Protein 7EGK (pdb70)

Secondary structure (DSSP, 8-state):
--HHHHHHHHHHHHTSTTTHHHHHHHHHHHTT------HHHHHHHHHHHHHHHHHHHHHTTTTS-SSTTSHHHHHHHHHHHHHHHHHHHTGGGSTT--HHHHHHHHHHHHS--HHHHHHHHHHHHHTT----GGGGGGHHHHHHHHHHHHHHHHHHHHHHHH----SHHHHHHHHTSHHHHHHHHHHHHHHHS--HHHIIIIITTTHHHHHHHHHHHHHHHHHHTSGGGGGT-SHHHHHHHHHHHHHHHHHHHHHHHHHTTS---HHHHHHHHHHHH---SSSHHHHHHHH-TTS-HHHHHHHIIIIIHHHIIIIIHHHHHHHHHHTT--/-EEEEEEEEEEEGGGHHHHHHHHHHTT---EEEEEEEEE-S------SS-GGG-S--EEEEEEEESSHHHHHHHHHHHHHHTTTTS-EEEEEEEEEEEEEHHHH-SS--/--HHHHHHHHHHHHTSTTTHHHHHHHHHHHTT------HHHHHHHHHHHHHHHHHHHHHTTTTS-SSTTSHHHHHHHHHHHHHHHHHHHTGGGSTT--HHHHHHHHHHHHS--HHHHHHHHHHHHHTT----GGGGGGHHHHHHHHHHHHHHHHHHHHHHHH----SHHHHHHHHTSHHHHHHHHHHHHHHHS--HHHIIIIITTTHHHHHHHHHHHHHHHHHHTSGGGGGT-SHHHHHHHHHHHHHHHHHHHHHHHHHTTS---HHHHHHHHHHHH---SSSSHHHHHHH-TTS-HHHHHHHIIIIIHHHIIIIIHHHHHHHHHHTT--/-EEEEEEEEEEEGGGHHHHHHHHHHTT---EEEEEEEEE-S------SS-GGG-S--EEEEEEEESSHHHHHHHHHHHHHHTTTTS-EEEEEEEEEEEEEHHHH-SS--/--HHHHHHHHHHHHTSTTTHHHHHHHHHHHTT------HHHHHHHHHHHHHHHHHHHHHTTTTS-SSTTSHHHHHHHHHHHHHHHHHHHTGGGSTT--HHHHHHHHHHHHS--HHHHHHHHHHHHHTT----GGGGGGHHHHHHHHHHHHHHHHHHHHHHHH----SHHHHHHHHTSHHHHHHHHHHHHHHHS--HHHIIIIITTTHHHHHHHHHHHHHHHHHHTSGGGGGT-SHHHHHHHHHHHHHHHHHHHHHHHHHTTS---HHHHHHHHHHHH---SSSHHHHHHHH-TTS-HHHHHHHIIIIIHHHIIIIIHHHHHHHHHHTT--/-EEEEEEEEEEEGGGHHHHHHHHHHTT---EEEEEEEEE-S------SS-GGG-S--EEEEEEEESSHHHHHHHHHHHHHHTTTTS-EEEEEEEEEEEEEHHHH-SS--

Solvent-accessible surface area: 47281 Å² total; per-residue (Å²): 107,72,119,78,37,39,126,87,37,68,78,40,16,59,65,25,16,18,4,6,0,1,66,9,0,42,74,18,19,48,124,37,25,81,5,52,6,19,74,15,11,4,41,21,0,37,3,9,4,5,0,13,4,0,0,27,0,0,30,23,20,95,121,31,105,115,75,68,28,109,52,0,28,47,27,0,45,88,1,0,64,70,2,1,74,41,0,43,121,74,2,12,126,58,108,110,12,120,23,6,6,0,0,0,0,0,0,0,1,0,0,1,4,17,12,0,1,0,0,0,8,2,20,0,57,78,41,179,32,92,57,37,40,9,0,3,7,1,4,16,86,0,4,16,28,0,2,19,16,0,3,32,25,0,25,95,47,46,58,99,186,174,236,222,32,151,82,150,58,20,47,67,89,10,67,32,9,57,10,6,6,0,0,65,6,0,28,41,10,0,52,142,9,119,2,60,62,5,32,117,43,8,1,60,72,25,4,97,3,23,0,1,4,8,0,0,2,6,1,10,5,3,106,41,11,45,35,29,17,186,135,32,21,109,69,5,50,74,20,0,75,97,6,0,45,71,1,0,88,57,0,14,38,34,0,24,91,0,52,160,69,51,56,4,30,33,1,0,0,0,0,0,0,1,1,0,1,0,0,4,12,38,33,0,2,27,25,0,5,49,18,0,44,43,4,50,16,5,0,0,3,0,0,0,2,8,26,0,4,21,27,0,0,7,35,0,0,0,20,0,2,2,19,10,75,68,73,58,90,118,80,68,96,6,21,7,0,0,0,12,3,2,34,42,0,73,161,67,0,20,107,0,0,79,122,25,44,17,91,19,30,16,18,6,45,0,3,32,104,34,80,82,74,17,31,13,30,38,47,7,42,37,11,20,127,36,12,13,1,3,0,6,0,17,3,72,73,81,126,56,0,53,81,0,0,68,86,0,11,112,100,18,8,107,42,6,13,22,41,0,6,5,12,82,3,64,0,14,65,12,92,57,10,18,20,142,170,42,56,107,76,118,77,39,40,125,89,36,68,78,40,16,58,67,25,16,18,3,6,1,2,64,9,0,42,76,18,19,47,123,37,26,78,5,52,6,19,73,15,12,4,41,19,1,32,3,9,4,4,0,14,4,0,0,26,0,0,29,23,22,94,121,30,104,115,77,68,27,110,52,0,29,48,28,0,46,87,1,0,64,69,1,1,74,41,0,44,120,74,2,12,127,59,108,111,11,120,23,6,6,0,0,0,0,0,0,0,1,0,0,1,2,17,7,0,1,0,1,1,8,2,20,0,58,79,41,181,31,92,56,36,38,8,0,3,7,2,4,16,85,0,7,16,27,0,3,19,16,0,3,32,25,0,26,95,47,45,58,101,186,172,236,219,32,151,83,149,60,19,47,68,89,11,67,34,10,59,14,6,6,0,0,64,5,0,27,42,12,0,53,140,9,120,2,58,60,4,32,116,44,8,1,59,72,25,5,96,2,24,0,1,3,4,0,0,3,6,1,9,11,2,106,40,11,46,37,30,17,184,134,31,23,109,69,4,50,72,18,0,77,98,6,0,46,70,2,0,86,57,0,14,38,34,0,25,90,0,51,162,69,52,56,3,29,33,1,0,0,0,0,0,0,0,1,0,1,0,0,3,14,33,44,0,1,28,24,0,4,49,17,0,43,44,4,51,15,5,0,0,3,0,0,0,4,9,25,0,3,22,27,0,1,7,35,0,1,0,22,0,3,2,19,10,77,68,71,59,90,119,80,68,96,6,21,7,0,0,0,12,2,3,34,42,0,74,160,66,0,19,107,0,0,81,121,24,45,16,90,20,29,16,17,6,44,0,3,33,104,36,80,83,74,18,32,13,30,34,47,9,42,36,11,18,128,38,12,12,1,4,0,6,0,18,3,74,74,81,126,58,0,52,81,0,0,68,86,0,10,113,100,18,8,105,41,6,12,24,41,0,6,5,12,83,3,63,0,13,67,12,93,57,10,18,21,145,170,44,56,107,75,116,76,39,39,125,87,36,68,80,40,15,57,67,24,18,17,4,6,1,2,65,10,0,43,75,18,18,48,124,37,26,82,5,51,6,18,72,14,11,4,41,20,0,45,2,9,4,5,0,13,4,0,0,28,0,0,29,24,21,97,121,31,105,115,76,66,29,109,51,0,29,49,28,0,47,86,1,0,64,71,2,1,73,42,0,44,119,74,3,11,128,58,111,111,12,119,24,6,6,0,0,0,0,0,0,0,1,0,0,2,4,16,12,0,2,0,0,1,8,2,20,0,57,77,41,179,32,93,55,36,38,8,0,2,8,1,4,15,86,0,8,15,27,0,4,19,16,0,2,33,26,0,26,97,46,46,58,100,185,174,236,223,32,151,83,148,58,19,47,69,89,11,66,32,9,56,14,6,7,0,1,64,5,0,28,42,12,0,53,139,9,117,2,58,62,5,32,117,44,8,1,60,71,24,4,98,3,23,1,2,4,8,0,0,4,6,1,10,6,3,106,40,11,46,36,30,16,183,131,31,22,108,72,5,50,73,18,0,75,98,6,0,44,71,2,0,87,58,0,15,37,33,0,24,92,1,51,161,69,51,55,4,30,34,1,0,0,0,0,0,0,1,1,0,0,0,0,4,12,45,41,0,1,27,25,0,5,48,17,0,43,42,4,52,15,5,0,0,2,0,0,0,4,8,26,0,3,21,26,0,0,7,35,0,0,0,20,0,3,2,19,10,77,68,72,58,92,117,79,67,95,6,22,7,0,0,0,11,3,3,35,41,0,72,159,68,0,19,108,0,0,80,119,24,44,16,90,20,29,16,18,6,44,0,3,34,104,37,81,84,74,18,33,12,30,33,47,10,42,37,10,19,129,38,13,12,2,4,0,6,0,18,3,72,74,78,125,56,0,52,82,0,0,68,87,0,11,113,99,18,7,105,42,6,12,24,41,0,6,5,12,80,3,62,0,14,69,12,97,57,9,18,20,144,168,42,56

Sequence (1317 aa):
DFLSNFLTDFVGQLQSPTLAFLIGGMVIAALGTQLVIPEAISTIIVFMLLTKIGLTGGMAIRNSNLTEMLLPVAFSVILGILIVFIARFTLAKLPNVRTVDALATGGLFGAVSGSTMAAALTTLEESKISYEAWAGALYPFMDIPALVTAIVVANIYLNKRKRRVKIWPIIEESLQGPALSAMLLGLALGIFTKPESVYEGFYDPLFRGLLSILMLIMGMEAWSRIGELRKVAQWYVVYSLIAPIVHGFIAFGLGMIAHYATGFSLGGVVVLAVIAASSSDISGPPTLRAGIPSANPSAYIGSSTAIGTPIAIGVCIPLFIGLAQTLGAGAKPANKLVIVTEKILLKKIAKIIDESGAKGYTVMNTGGKGSRNVRSSGQPNTSDIEANIKFEILTETREMAEEIADRVAVKYFNDYAGIIYICSAEVLYGHTFCGPEGCDFLSNFLTDFVGQLQSPTLAFLIGGMVIAALGTQLVIPEAISTIIVFMLLTKIGLTGGMAIRNSNLTEMLLPVAFSVILGILIVFIARFTLAKLPNVRTVDALATGGLFGAVSGSTMAAALTTLEESKISYEAWAGALYPFMDIPALVTAIVVANIYLNKRKRRVKIWPIIEESLQGPALSAMLLGLALGIFTKPESVYEGFYDPLFRGLLSILMLIMGMEAWSRIGELRKVAQWYVVYSLIAPIVHGFIAFGLGMIAHYATGFSLGGVVVLAVIAASSSDISGPPTLRAGIPSANPSAYIGSSTAIGTPIAIGVCIPLFIGLAQTLGAGAKPANKLVIVTEKILLKKIAKIIDESGAKGYTVMNTGGKGSRNVRSSGQPNTSDIEANIKFEILTETREMAEEIADRVAVKYFNDYAGIIYICSAEVLYGHTFCGPEGCDFLSNFLTDFVGQLQSPTLAFLIGGMVIAALGTQLVIPEAISTIIVFMLLTKIGLTGGMAIRNSNLTEMLLPVAFSVILGILIVFIARFTLAKLPNVRTVDALATGGLFGAVSGSTMAAALTTLEESKISYEAWAGALYPFMDIPALVTAIVVANIYLNKRKRRVKIWPIIEESLQGPALSAMLLGLALGIFTKPESVYEGFYDPLFRGLLSILMLIMGMEAWSRIGELRKVAQWYVVYSLIAPIVHGFIAFGLGMIAHYATGFSLGGVVVLAVIAASSSDISGPPTLRAGIPSANPSAYIGSSTAIGTPIAIGVCIPLFIGLAQTLGAGAKPANKLVIVTEKILLKKIAKIIDESGAKGYTVMNTGGKGSRNVRSSGQPNTSDIEANIKFEILTETREMAEEIADRVAVKYFNDYAGIIYICSAEVLYGHTFCGPEGC

Radius of gyration: 31.7 Å; Cα contacts (8 Å, |Δi|>4): 2546; chains: 6; bounding box: 81×83×74 Å

Organism: Synechocystis sp. (strain ATCC 27184 / PCC 6803 / Kazusa) (NCBI:txid1111708)

Foldseek 3Di:
DAVVLQPCLQVVPCVDFLLVLLQVLQVVLVVPDPDDDDPVLVLVLLLLQLLLLLLLQQLLVLVDDVPLCPLLLVLLLVLLQVQLVVLQPPVCVDDQAPNLQSSLQSLQLQAFAPLLLLSLVVVCVVVVHDARSNLSVSRCSRRQSNLLNSLVVSVVVVVVVVVDDDRVVLVVLLCPDSNNVSSVVSNVCNNPHDCVVCSVVPSVVCNVVSSSVVSSVLNSQQNVLQVLVVPGDCVLVVCLQCVLVVQLVVLLVSQVVSCVPSVRGLSSSLSSSLRSQAGYLPSSVVSCCVSSVVHDSSRNNSSRRNRSHSNSSSRVSSNSVSVVVVVPPD/DQKKKKKKKKWFPQCPVVLVVLCVVLPFPDKDKDQAADDDDPRDHDDPDDPVPPRRGMMIIITIGRDPVSSVVSVVVCCVPPVVPTDIDMDMDMDGDQDDDVHQHPVHD/DAVVLQPCLQVVPCVDFLLVLLQVLQVVLVVPDPDDDDPVLVLVLLLLQLLLLLLLQQLLVLVDDVPLCPLLLVLLLVLLQVQLVVLQPPVCVDDQAPNLQSSLQSLQLQAFAPLLLLSLVVVCVVVVHDARSNLSVSRCSRRQSNLLNSLVVSVVVVVVVVVDDDRVVLVVLLCPDSNNVSSVVSNVCNNPHDCVVCSVVPSVVCNVVSSSVVSSVLNSQQNVLQVLVVPGDCVLVVCLQCVLVVQLVVLLVSQVVSCVPSVRGLSSSLSSSLRSQAGYQPSRVVSCCVSSVVHDSSRNNSSRRNRSHSNSSSRVSSNSVSVVVVVPPD/DQKKKKKKKKWFPQCPVVLVVLCVVLPFPDKDKDQAADDDDPRDHDNPDDPVPPRRGMMIIITIGRDPVSSVVSVVVCCVPPVVPTDIDMDMDMDGDQDDDVHQHPVHD/DAVVLQPCLQVVPCVDFLLVLLQVLQVVLVVPDPDDDDPVLVLVLLLLQLLLLLLLQQLLVLVDDVPLCPLLLVLLLVLLQVQLVVLQPPVCVDDQAPNLQSSLQSLQLQAFAPLLLLSLVVVCVVVVHDARSNLSVSRCSRRQSNLLNSLVVSVVVVVVVVVDDDRVVLVVLLCPDSNNVSSVVSNVCNNPHDCVVCSVVPSVVCNVVSSSVVSSVLNSQQNVLQVLVVPGDCVLVVCLQCVLVVQLVVLLVSQVVSCVPSVRGLSSSLSSSLRSQAGHQPSSVVSCCVSSVVHDSSRNNSSRRNRSHSNSSSRVSSNSVSVVVVVPPD/DQKKKKKKKKWFPQCPVVLVVLCVVLPFPDKDKDQAADDDDPRDHDDPDDPVPPRRGMMIIITIGRDPVSSVVSVVVCCVPPVVPTDIDMDMDMDGDQDDDVHQHPVHD

B-factor: mean 42.37, std 11.23, range [27.54, 97.08]

InterPro domains:
  IPR010293 Na+-dependent bicarbonate transporter superfamily [PF05982] (18-369)
  IPR010293 Na+-dependent bicarbonate transporter superfamily [PTHR40400] (7-374)

Structure (mmCIF, N/CA/C/O backbone):
data_7EGK
#
_entry.id   7EGK
#
_cell.length_a   1.00
_cell.length_b   1.00
_cell.length_c   1.00
_cell.angle_alpha   90.00
_cell.angle_beta   90.00
_cell.angle_gamma   90.00
#
_symmetry.space_group_name_H-M   'P 1'
#
loop_
_entity.id
_entity.type
_entity.pdbx_description
1 polymer 'Sodium-dependent bicarbonate transporter SbtA'
2 polymer 'Membrane-associated protein SbtB'
3 non-polymer 'SODIUM ION'
4 non-polymer 'ADENOSINE MONOPHOSPHATE'
#
loop_
_atom_site.group_PDB
_atom_site.id
_atom_site.type_symbol
_atom_site.label_atom_id
_atom_site.label_alt_id
_atom_site.label_comp_id
_atom_site.label_asym_id
_atom_site.label_entity_id
_atom_site.label_seq_id
_atom_site.pdbx_PDB_ins_code
_atom_site.Cartn_x
_atom_site.Cartn_y
_atom_site.Cartn_z
_atom_site.occupancy
_atom_site.B_iso_or_equiv
_atom_site.auth_seq_id
_atom_site.auth_comp_id
_atom_site.auth_asym_id
_atom_site.auth_atom_id
_atom_site.pdbx_PDB_model_num
ATOM 1 N N . ASP A 1 2 ? 161.964 150.944 101.776 1.00 96.72 2 ASP A N 1
ATOM 2 C CA . ASP A 1 2 ? 163.096 150.523 102.593 1.00 96.72 2 ASP A CA 1
ATOM 3 C C . ASP A 1 2 ? 162.630 149.635 103.745 1.00 96.72 2 ASP A C 1
ATOM 4 O O . ASP A 1 2 ? 161.798 148.749 103.555 1.00 96.72 2 ASP A O 1
ATOM 6 N N . PHE A 1 3 ? 163.175 149.877 104.937 1.00 91.42 3 PHE A N 1
ATOM 7 C CA . PHE A 1 3 ? 162.808 149.115 106.127 1.00 91.42 3 PHE A CA 1
ATOM 8 C C . PHE A 1 3 ? 161.791 149.870 106.979 1.00 91.42 3 PHE A C 1
ATOM 9 O O . PHE A 1 3 ? 160.692 149.369 107.236 1.00 91.42 3 PHE A O 1
ATOM 17 N N . LEU A 1 4 ? 162.147 151.076 107.426 1.00 92.13 4 LEU A N 1
ATOM 18 C CA . LEU A 1 4 ? 161.221 151.873 108.221 1.00 92.13 4 LEU A CA 1
ATOM 19 C C . LEU A 1 4 ? 160.173 152.570 107.370 1.00 92.13 4 LEU A C 1
ATOM 20 O O . LEU A 1 4 ? 159.169 153.043 107.912 1.00 92.13 4 LEU A O 1
ATOM 25 N N . SER A 1 5 ? 160.390 152.660 106.058 1.00 92.13 5 SER A N 1
ATOM 26 C CA . SER A 1 5 ? 159.317 153.086 105.169 1.00 92.13 5 SER A CA 1
ATOM 27 C C . SER A 1 5 ? 158.279 151.985 105.022 1.00 92.13 5 SER A C 1
ATOM 28 O O . SER A 1 5 ? 157.087 152.259 104.843 1.00 92.13 5 SER A O 1
ATOM 31 N N . ASN A 1 6 ? 158.718 150.730 105.113 1.00 84.24 6 ASN A N 1
ATOM 32 C CA . ASN A 1 6 ? 157.800 149.605 105.014 1.00 84.24 6 ASN A CA 1
ATOM 33 C C . ASN A 1 6 ? 157.031 149.414 106.315 1.00 84.24 6 ASN A C 1
ATOM 34 O O . ASN A 1 6 ? 155.875 148.984 106.292 1.00 84.24 6 ASN A O 1
ATOM 39 N N . PHE A 1 7 ? 157.647 149.748 107.452 1.00 77.44 7 PHE A N 1
ATOM 40 C CA . PHE A 1 7 ? 157.074 149.396 108.748 1.00 77.44 7 PHE A CA 1
ATOM 41 C C . PHE A 1 7 ? 155.896 150.290 109.112 1.00 77.44 7 PHE A C 1
ATOM 42 O O . PHE A 1 7 ? 154.888 149.807 109.641 1.00 77.44 7 PHE A O 1
ATOM 50 N N . LEU A 1 8 ? 156.009 151.600 108.858 1.00 81.77 8 LEU A N 1
ATOM 51 C CA . LEU A 1 8 ? 155.022 152.537 109.390 1.00 81.77 8 LEU A CA 1
ATOM 52 C C . LEU A 1 8 ? 153.694 152.425 108.648 1.00 81.77 8 LEU A C 1
ATOM 53 O O . LEU A 1 8 ? 152.627 152.575 109.253 1.00 81.77 8 LEU A O 1
ATOM 58 N N . THR A 1 9 ? 153.735 152.158 107.343 1.00 80.68 9 THR A N 1
ATOM 59 C CA . THR A 1 9 ? 152.493 151.908 106.619 1.00 80.68 9 THR A CA 1
ATOM 60 C C . THR A 1 9 ? 151.977 150.493 106.857 1.00 80.68 9 THR A C 1
ATOM 61 O O . THR A 1 9 ? 150.818 150.197 106.553 1.00 80.68 9 THR A O 1
ATOM 65 N N . ASP A 1 10 ? 152.815 149.606 107.391 1.00 75.35 10 ASP A N 1
ATOM 66 C CA . ASP A 1 10 ? 152.321 148.328 107.884 1.00 75.35 10 ASP A CA 1
ATOM 67 C C . ASP A 1 10 ? 151.764 148.448 109.292 1.00 75.35 10 ASP A C 1
ATOM 68 O O . ASP A 1 10 ? 150.985 147.590 109.719 1.00 75.35 10 ASP A O 1
ATOM 73 N N . PHE A 1 11 ? 152.145 149.498 110.015 1.00 70.39 11 PHE A N 1
ATOM 74 C CA . PHE A 1 11 ? 151.647 149.679 111.369 1.00 70.39 11 PHE A CA 1
ATOM 75 C C . PHE A 1 11 ? 150.237 150.247 111.364 1.00 70.39 11 PHE A C 1
ATOM 76 O O . PHE A 1 11 ? 149.373 149.780 112.112 1.00 70.39 11 PHE A O 1
ATOM 84 N N . VAL A 1 12 ? 149.980 151.245 110.523 1.00 68.96 12 VAL A N 1
ATOM 85 C CA . VAL A 1 12 ? 148.646 151.823 110.420 1.00 68.96 12 VAL A CA 1
ATOM 86 C C . VAL A 1 12 ? 147.791 150.905 109.551 1.00 68.96 12 VAL A C 1
ATOM 87 O O . VAL A 1 12 ? 146.559 150.940 109.616 1.00 68.96 12 VAL A O 1
ATOM 91 N N . GLY A 1 13 ? 148.434 150.058 108.754 1.00 65.28 13 GLY A N 1
ATOM 92 C CA . GLY A 1 13 ? 147.713 149.086 107.958 1.00 65.28 13 GLY A CA 1
ATOM 93 C C . GLY A 1 13 ? 147.129 147.975 108.804 1.00 65.28 13 GLY A C 1
ATOM 94 O O . GLY A 1 13 ? 146.109 147.381 108.442 1.00 65.28 13 GLY A O 1
ATOM 95 N N . GLN A 1 14 ? 147.767 147.684 109.940 1.00 57.70 14 GLN A N 1
ATOM 96 C CA . GLN A 1 14 ? 147.221 146.685 110.844 1.00 57.70 14 GLN A CA 1
ATOM 97 C C . GLN A 1 14 ? 146.280 147.279 111.878 1.00 57.70 14 GLN A C 1
ATOM 98 O O . GLN A 1 14 ? 145.431 146.555 112.404 1.00 57.70 14 GLN A O 1
ATOM 104 N N . LEU A 1 15 ? 146.411 148.563 112.189 1.00 59.67 15 LEU A N 1
ATOM 105 C CA . LEU A 1 15 ? 145.401 149.233 112.994 1.00 59.67 15 LEU A CA 1
ATOM 106 C C . LEU A 1 15 ? 144.101 149.448 112.237 1.00 59.67 15 LEU A C 1
ATOM 107 O O . LEU A 1 15 ? 143.057 149.603 112.871 1.00 59.67 15 LEU A O 1
ATOM 112 N N . GLN A 1 16 ? 144.135 149.446 110.908 1.00 56.18 16 GLN A N 1
ATOM 113 C CA . GLN A 1 16 ? 142.955 149.589 110.067 1.00 56.18 16 GLN A CA 1
ATOM 114 C C . GLN A 1 16 ? 142.449 148.218 109.655 1.00 56.18 16 GLN A C 1
ATOM 115 O O . GLN A 1 16 ? 141.940 148.021 108.550 1.00 56.18 16 GLN A O 1
ATOM 121 N N . SER A 1 17 ? 142.595 147.250 110.546 1.00 53.64 17 SER A N 1
ATOM 122 C CA . SER A 1 17 ? 142.225 145.868 110.282 1.00 53.64 17 SER A CA 1
ATOM 123 C C . SER A 1 17 ? 141.762 145.267 111.597 1.00 53.64 17 SER A C 1
ATOM 124 O O . SER A 1 17 ? 142.043 145.817 112.667 1.00 53.64 17 SER A O 1
ATOM 127 N N . PRO A 1 18 ? 141.070 144.110 111.563 1.00 47.67 18 PRO A N 1
ATOM 128 C CA . PRO A 1 18 ? 140.828 143.396 112.824 1.00 47.67 18 PRO A CA 1
ATOM 129 C C . PRO A 1 18 ? 142.103 142.786 113.379 1.00 47.67 18 PRO A C 1
ATOM 130 O O . PRO A 1 18 ? 143.188 142.996 112.821 1.00 47.67 18 PRO A O 1
ATOM 134 N N . THR A 1 19 ? 141.980 142.090 114.514 1.00 42.12 19 THR A N 1
ATOM 135 C CA . THR A 1 19 ? 143.000 141.362 115.278 1.00 42.12 19 THR A CA 1
ATOM 136 C C . THR A 1 19 ? 143.949 142.322 116.012 1.00 42.12 19 THR A C 1
ATOM 137 O O . THR A 1 19 ? 144.665 141.898 116.918 1.00 42.12 19 THR A O 1
ATOM 141 N N . LEU A 1 20 ? 143.913 143.617 115.718 1.00 41.58 20 LEU A N 1
ATOM 142 C CA . LEU A 1 20 ? 144.640 144.595 116.510 1.00 41.58 20 LEU A CA 1
ATOM 143 C C . LEU A 1 20 ? 143.641 145.631 116.990 1.00 41.58 20 LEU A C 1
ATOM 144 O O . LEU A 1 20 ? 143.801 146.200 118.071 1.00 41.58 20 LEU A O 1
ATOM 149 N N . ALA A 1 21 ? 142.608 145.876 116.186 1.00 37.22 21 ALA A N 1
ATOM 150 C CA . ALA A 1 21 ? 141.574 146.818 116.581 1.00 37.22 21 ALA A CA 1
ATOM 151 C C . ALA A 1 21 ? 140.744 146.291 117.736 1.00 37.22 21 ALA A C 1
ATOM 152 O O . ALA A 1 21 ? 140.318 147.068 118.595 1.00 37.22 21 ALA A O 1
ATOM 154 N N . PHE A 1 22 ? 140.505 144.983 117.777 1.00 33.96 22 PHE A N 1
ATOM 155 C CA . PHE A 1 22 ? 139.804 144.410 118.915 1.00 33.96 22 PHE A CA 1
ATOM 156 C C . PHE A 1 22 ? 140.693 144.362 120.145 1.00 33.96 22 PHE A C 1
ATOM 157 O O . PHE A 1 22 ? 140.188 144.345 121.268 1.00 33.96 22 PHE A O 1
ATOM 165 N N . LEU A 1 23 ? 142.012 144.333 119.954 1.00 34.91 23 LEU A N 1
ATOM 166 C CA . LEU A 1 23 ? 142.935 144.483 121.073 1.00 34.91 23 LEU A CA 1
ATOM 167 C C . LEU A 1 23 ? 142.880 145.895 121.638 1.00 34.91 23 LEU A C 1
ATOM 168 O O . LEU A 1 23 ? 142.808 146.084 122.856 1.00 34.91 23 LEU A O 1
ATOM 173 N N . ILE A 1 24 ? 142.917 146.901 120.762 1.00 33.16 24 ILE A N 1
ATOM 174 C CA . ILE A 1 24 ? 142.805 148.288 121.199 1.00 33.16 24 ILE A CA 1
ATOM 175 C C . ILE A 1 24 ? 141.398 148.577 121.699 1.00 33.16 24 ILE A C 1
ATOM 176 O O . ILE A 1 24 ? 141.222 149.288 122.695 1.00 33.16 24 ILE A O 1
ATOM 181 N N . GLY A 1 25 ? 140.384 148.004 121.048 1.00 31.66 25 GLY A N 1
ATOM 182 C CA . GLY A 1 25 ? 139.009 148.277 121.434 1.00 31.66 25 GLY A CA 1
ATOM 183 C C . GLY A 1 25 ? 138.654 147.704 122.790 1.00 31.66 25 GLY A C 1
ATOM 184 O O . GLY A 1 25 ? 137.879 148.294 123.541 1.00 31.66 25 GLY A O 1
ATOM 185 N N . GLY A 1 26 ? 139.225 146.549 123.126 1.00 32.79 26 GLY A N 1
ATOM 186 C CA . GLY A 1 26 ? 139.062 146.021 124.465 1.00 32.79 26 GLY A CA 1
ATOM 187 C C . GLY A 1 26 ? 139.829 146.792 125.509 1.00 32.79 26 GLY A C 1
ATOM 188 O O . GLY A 1 26 ? 139.421 146.819 126.671 1.00 32.79 26 GLY A O 1
ATOM 189 N N . MET A 1 27 ? 140.924 147.430 125.116 1.00 34.05 27 MET A N 1
ATOM 190 C CA . MET A 1 27 ? 141.731 148.194 126.053 1.00 34.05 27 MET A CA 1
ATOM 191 C C . MET A 1 27 ? 141.110 149.554 126.330 1.00 34.05 27 MET A C 1
ATOM 192 O O . MET A 1 27 ? 141.291 150.112 127.414 1.00 34.05 27 MET A O 1
ATOM 197 N N . VAL A 1 28 ? 140.369 150.091 125.362 1.00 32.29 28 VAL A N 1
ATOM 198 C CA . VAL A 1 28 ? 139.734 151.392 125.536 1.00 32.29 28 VAL A CA 1
ATOM 199 C C . VAL A 1 28 ? 138.494 151.271 126.413 1.00 32.29 28 VAL A C 1
ATOM 200 O O . VAL A 1 28 ? 138.296 152.071 127.334 1.00 32.29 28 VAL A O 1
ATOM 204 N N . ILE A 1 29 ? 137.658 150.258 126.169 1.00 32.24 29 ILE A N 1
ATOM 205 C CA . ILE A 1 29 ? 136.421 150.136 126.936 1.00 32.24 29 ILE A CA 1
ATOM 206 C C . ILE A 1 29 ? 136.704 149.688 128.361 1.00 32.24 29 ILE A C 1
ATOM 207 O O . ILE A 1 29 ? 135.918 149.969 129.270 1.00 32.24 29 ILE A O 1
ATOM 212 N N . ALA A 1 30 ? 137.829 149.014 128.595 1.00 33.04 30 ALA A N 1
ATOM 213 C CA . ALA A 1 30 ? 138.211 148.689 129.960 1.00 33.04 30 ALA A CA 1
ATOM 214 C C . ALA A 1 30 ? 138.743 149.913 130.684 1.00 33.04 30 ALA A C 1
ATOM 215 O O . ALA A 1 30 ? 138.582 150.030 131.902 1.00 33.04 30 ALA A O 1
ATOM 217 N N . ALA A 1 31 ? 139.371 150.834 129.954 1.00 32.81 31 ALA A N 1
ATOM 218 C CA . ALA A 1 31 ? 139.826 152.077 130.560 1.00 32.81 31 ALA A CA 1
ATOM 219 C C . ALA A 1 31 ? 138.657 153.000 130.863 1.00 32.81 31 ALA A C 1
ATOM 220 O O . ALA A 1 31 ? 138.699 153.764 131.831 1.00 32.81 31 ALA A O 1
ATOM 222 N N . LEU A 1 32 ? 137.604 152.943 130.049 1.00 31.69 32 LEU A N 1
ATOM 223 C CA . LEU A 1 32 ? 136.404 153.723 130.309 1.00 31.69 32 LEU A CA 1
ATOM 224 C C . LEU A 1 32 ? 135.501 153.081 131.351 1.00 31.69 32 LEU A C 1
ATOM 225 O O . LEU A 1 32 ? 134.483 153.675 131.710 1.00 31.69 32 LEU A O 1
ATOM 230 N N . GLY A 1 33 ? 135.837 151.888 131.829 1.00 32.50 33 GLY A N 1
ATOM 231 C CA . GLY A 1 33 ? 135.169 151.295 132.966 1.00 32.50 33 GLY A CA 1
ATOM 232 C C . GLY A 1 33 ? 133.898 150.541 132.654 1.00 32.50 33 GLY A C 1
ATOM 233 O O . GLY A 1 33 ? 132.919 150.665 133.392 1.00 32.50 33 GLY A O 1
ATOM 234 N N . THR A 1 34 ? 133.902 149.736 131.596 1.00 33.77 34 THR A N 1
ATOM 235 C CA . THR A 1 34 ? 132.692 149.033 131.200 1.00 33.77 34 THR A CA 1
ATOM 236 C C . THR A 1 34 ? 132.379 147.893 132.162 1.00 33.77 34 THR A C 1
ATOM 237 O O . THR A 1 34 ? 133.252 147.378 132.863 1.00 33.77 34 THR A O 1
ATOM 241 N N . GLN A 1 35 ? 131.103 147.529 132.219 1.00 36.04 35 GLN A N 1
ATOM 242 C CA . GLN A 1 35 ? 130.671 146.336 132.927 1.00 36.04 35 GLN A CA 1
ATOM 243 C C . GLN A 1 35 ? 130.496 145.156 131.992 1.00 36.04 35 GLN A C 1
ATOM 244 O O . GLN A 1 35 ? 130.012 144.106 132.420 1.00 36.04 35 GLN A O 1
ATOM 250 N N . LEU A 1 36 ? 130.856 145.316 130.723 1.00 35.12 36 LEU A N 1
ATOM 251 C CA . LEU A 1 36 ? 130.846 144.205 129.787 1.00 35.12 36 LEU A CA 1
ATOM 252 C C . LEU A 1 36 ? 131.946 143.227 130.154 1.00 35.12 36 LEU A C 1
ATOM 253 O O . LEU A 1 36 ? 133.117 143.596 130.239 1.00 35.12 36 LEU A O 1
ATOM 258 N N . VAL A 1 37 ? 131.565 141.984 130.399 1.00 35.66 37 VAL A N 1
ATOM 259 C CA . VAL A 1 37 ? 132.521 140.912 130.625 1.00 35.66 37 VAL A CA 1
ATOM 260 C C . VAL A 1 37 ? 132.216 139.800 129.634 1.00 35.66 37 VAL A C 1
ATOM 261 O O . VAL A 1 37 ? 131.074 139.647 129.189 1.00 35.66 37 VAL A O 1
ATOM 265 N N . ILE A 1 38 ? 133.254 139.099 129.204 1.00 34.64 38 ILE A N 1
ATOM 266 C CA . ILE A 1 38 ? 133.093 137.880 128.424 1.00 34.64 38 ILE A CA 1
ATOM 267 C C . ILE A 1 38 ? 133.144 136.751 129.439 1.00 34.64 38 ILE A C 1
ATOM 268 O O . ILE A 1 38 ? 134.046 136.742 130.284 1.00 34.64 38 ILE A O 1
ATOM 273 N N . PRO A 1 39 ? 132.194 135.819 129.435 1.00 35.04 39 PRO A N 1
ATOM 274 C CA . PRO A 1 39 ? 132.179 134.791 130.476 1.00 35.04 39 PRO A CA 1
ATOM 275 C C . PRO A 1 39 ? 133.335 133.815 130.335 1.00 35.04 39 PRO A C 1
ATOM 276 O O . PRO A 1 39 ? 133.920 133.642 129.265 1.00 35.04 39 PRO A O 1
ATOM 280 N N . GLU A 1 40 ? 133.670 133.189 131.462 1.00 38.38 40 GLU A N 1
ATOM 281 C CA . GLU A 1 40 ? 134.846 132.332 131.540 1.00 38.38 40 GLU A CA 1
ATOM 282 C C . GLU A 1 40 ? 134.630 131.031 130.770 1.00 38.38 40 GLU A C 1
ATOM 283 O O . GLU A 1 40 ? 135.580 130.430 130.259 1.00 38.38 40 GLU A O 1
ATOM 289 N N . ALA A 1 41 ? 133.370 130.610 130.634 1.00 33.79 41 ALA A N 1
ATOM 290 C CA . ALA A 1 41 ? 133.052 129.450 129.811 1.00 33.79 41 ALA A CA 1
ATOM 291 C C . ALA A 1 41 ? 133.264 129.731 128.331 1.00 33.79 41 ALA A C 1
ATOM 292 O O . ALA A 1 41 ? 133.636 128.828 127.577 1.00 33.79 41 ALA A O 1
ATOM 294 N N . ILE A 1 42 ? 133.024 130.966 127.896 1.00 32.38 42 ILE A N 1
ATOM 295 C CA . ILE A 1 42 ? 133.257 131.322 126.502 1.00 32.38 42 ILE A CA 1
ATOM 296 C C . ILE A 1 42 ? 134.747 131.464 126.223 1.00 32.38 42 ILE A C 1
ATOM 297 O O . ILE A 1 42 ? 135.215 131.104 125.140 1.00 32.38 42 ILE A O 1
ATOM 302 N N . SER A 1 43 ? 135.516 131.954 127.193 1.00 31.65 43 SER A N 1
ATOM 303 C CA . SER A 1 43 ? 136.951 132.116 126.993 1.00 31.65 43 SER A CA 1
ATOM 304 C C . SER A 1 43 ? 137.667 130.773 126.956 1.00 31.65 43 SER A C 1
ATOM 305 O O . SER A 1 43 ? 138.706 130.638 126.306 1.00 31.65 43 SER A O 1
ATOM 308 N N . THR A 1 44 ? 137.126 129.769 127.641 1.00 29.79 44 THR A N 1
ATOM 309 C CA . THR A 1 44 ? 137.729 128.444 127.626 1.00 29.79 44 THR A CA 1
ATOM 310 C C . THR A 1 44 ? 137.473 127.719 126.312 1.00 29.79 44 THR A C 1
ATOM 311 O O . THR A 1 44 ? 138.374 127.055 125.790 1.00 29.79 44 THR A O 1
ATOM 315 N N . ILE A 1 45 ? 136.277 127.858 125.744 1.00 28.95 45 ILE A N 1
ATOM 316 C CA . ILE A 1 45 ? 135.981 127.156 124.504 1.00 28.95 45 ILE A CA 1
ATOM 317 C C . ILE A 1 45 ? 136.593 127.868 123.301 1.00 28.95 45 ILE A C 1
ATOM 318 O O . ILE A 1 45 ? 136.768 127.257 122.247 1.00 28.95 45 ILE A O 1
ATOM 323 N N . ILE A 1 46 ? 136.956 129.145 123.429 1.00 28.78 46 ILE A N 1
ATOM 324 C CA . ILE A 1 46 ? 137.580 129.842 122.309 1.00 28.78 46 ILE A CA 1
ATOM 325 C C . ILE A 1 46 ? 139.030 129.400 122.159 1.00 28.78 46 ILE A C 1
ATOM 326 O O . ILE A 1 46 ? 139.494 129.118 121.050 1.00 28.78 46 ILE A O 1
ATOM 331 N N . VAL A 1 47 ? 139.748 129.287 123.280 1.00 28.55 47 VAL A N 1
ATOM 332 C CA . VAL A 1 47 ? 141.132 128.816 123.263 1.00 28.55 47 VAL A CA 1
ATOM 333 C C . VAL A 1 47 ? 141.197 127.365 122.794 1.00 28.55 47 VAL A C 1
ATOM 334 O O . VAL A 1 47 ? 142.126 126.970 122.079 1.00 28.55 47 VAL A O 1
ATOM 338 N N . PHE A 1 48 ? 140.185 126.567 123.147 1.00 29.04 48 PHE A N 1
ATOM 339 C CA . PHE A 1 48 ? 140.090 125.207 122.629 1.00 29.04 48 PHE A CA 1
ATOM 340 C C . PHE A 1 48 ? 139.891 125.199 121.121 1.00 29.04 48 PHE A C 1
ATOM 341 O O . PHE A 1 48 ? 140.499 124.391 120.418 1.00 29.04 48 PHE A O 1
ATOM 349 N N . MET A 1 49 ? 139.041 126.088 120.607 1.00 30.98 49 MET A N 1
ATOM 350 C CA . MET A 1 49 ? 138.708 126.071 119.187 1.00 30.98 49 MET A CA 1
ATOM 351 C C . MET A 1 49 ? 139.860 126.579 118.333 1.00 30.98 49 MET A C 1
ATOM 352 O O . MET A 1 49 ? 140.062 126.101 117.213 1.00 30.98 49 MET A O 1
ATOM 357 N N . LEU A 1 50 ? 140.619 127.551 118.836 1.00 30.10 50 LEU A N 1
ATOM 358 C CA . LEU A 1 50 ? 141.730 128.093 118.066 1.00 30.10 50 LEU A CA 1
ATOM 359 C C . LEU A 1 50 ? 142.908 127.130 118.049 1.00 30.10 50 LEU A C 1
ATOM 360 O O . LEU A 1 50 ? 143.560 126.952 117.018 1.00 30.10 50 LEU A O 1
ATOM 365 N N . LEU A 1 51 ? 143.194 126.493 119.183 1.00 30.73 51 LEU A N 1
ATOM 366 C CA . LEU A 1 51 ? 144.378 125.648 119.268 1.00 30.73 51 LEU A CA 1
ATOM 367 C C . LEU A 1 51 ? 144.138 124.263 118.691 1.00 30.73 51 LEU A C 1
ATOM 368 O O . LEU A 1 51 ? 145.096 123.574 118.331 1.00 30.73 51 LEU A O 1
ATOM 373 N N . THR A 1 52 ? 142.881 123.833 118.590 1.00 31.76 52 THR A N 1
ATOM 374 C CA . THR A 1 52 ? 142.599 122.591 117.883 1.00 31.76 52 THR A CA 1
ATOM 375 C C . THR A 1 52 ? 142.754 122.777 116.383 1.00 31.76 52 THR A C 1
ATOM 376 O O . THR A 1 52 ? 143.245 121.881 115.694 1.00 31.76 52 THR A O 1
ATOM 380 N N . LYS A 1 53 ? 142.360 123.942 115.864 1.00 33.09 53 LYS A N 1
ATOM 381 C CA . LYS A 1 53 ? 142.498 124.212 114.436 1.00 33.09 53 LYS A CA 1
ATOM 382 C C . LYS A 1 53 ? 143.963 124.310 114.032 1.00 33.09 53 LYS A C 1
ATOM 383 O O . LYS A 1 53 ? 144.353 123.832 112.961 1.00 33.09 53 LYS A O 1
ATOM 389 N N . ILE A 1 54 ? 144.781 124.956 114.866 1.00 33.89 54 ILE A N 1
ATOM 390 C CA . ILE A 1 54 ? 146.216 125.047 114.613 1.00 33.89 54 ILE A CA 1
ATOM 391 C C . ILE A 1 54 ? 146.852 123.669 114.681 1.00 33.89 54 ILE A C 1
ATOM 392 O O . ILE A 1 54 ? 147.728 123.338 113.874 1.00 33.89 54 ILE A O 1
ATOM 397 N N . GLY A 1 55 ? 146.380 122.825 115.595 1.00 35.21 55 GLY A N 1
ATOM 398 C CA . GLY A 1 55 ? 146.892 121.471 115.673 1.00 35.21 55 GLY A CA 1
ATOM 399 C C . GLY A 1 55 ? 146.462 120.594 114.514 1.00 35.21 55 GLY A C 1
ATOM 400 O O . GLY A 1 55 ? 147.200 119.698 114.107 1.00 35.21 55 GLY A O 1
ATOM 401 N N . LEU A 1 56 ? 145.266 120.829 113.970 1.00 36.08 56 LEU A N 1
ATOM 402 C CA . LEU A 1 56 ? 144.776 119.997 112.874 1.00 36.08 56 LEU A CA 1
ATOM 403 C C . LEU A 1 56 ? 145.547 120.266 111.589 1.00 36.08 56 LEU A C 1
ATOM 404 O O . LEU A 1 56 ? 145.830 119.342 110.823 1.00 36.08 56 LEU A O 1
ATOM 409 N N . THR A 1 57 ? 145.902 121.528 111.339 1.00 38.78 57 THR A N 1
ATOM 410 C CA . THR A 1 57 ? 146.729 121.849 110.180 1.00 38.78 57 THR A CA 1
ATOM 411 C C . THR A 1 57 ? 148.154 121.360 110.378 1.00 38.78 57 THR A C 1
ATOM 412 O O . THR A 1 57 ? 148.771 120.807 109.464 1.00 38.78 57 THR A O 1
ATOM 416 N N . GLY A 1 58 ? 148.693 121.564 111.569 1.00 40.52 58 GLY A N 1
ATOM 417 C CA . GLY A 1 58 ? 150.009 121.078 111.904 1.00 40.52 58 GLY A CA 1
ATOM 418 C C . GLY A 1 58 ? 149.954 119.612 112.260 1.00 40.52 58 GLY A C 1
ATOM 419 O O . GLY A 1 58 ? 149.977 119.251 113.436 1.00 40.52 58 GLY A O 1
ATOM 420 N N . GLY A 1 59 ? 149.905 118.754 111.257 1.00 43.36 59 GLY A N 1
ATOM 421 C CA . GLY A 1 59 ? 149.659 117.349 111.484 1.00 43.36 59 GLY A CA 1
ATOM 422 C C . GLY A 1 59 ? 148.910 116.755 110.321 1.00 43.36 59 GLY A C 1
ATOM 423 O O . GLY A 1 59 ? 149.087 115.580 110.000 1.00 43.36 59 GLY A O 1
ATOM 424 N N . MET A 1 60 ? 148.125 117.572 109.631 1.00 45.08 60 MET A N 1
ATOM 425 C CA . MET A 1 60 ? 147.764 117.228 108.267 1.00 45.08 60 MET A CA 1
ATOM 426 C C . MET A 1 60 ? 148.901 117.531 107.307 1.00 45.08 60 MET A C 1
ATOM 427 O O . MET A 1 60 ? 148.884 117.052 106.171 1.00 45.08 60 MET A O 1
ATOM 432 N N . ALA A 1 61 ? 149.886 118.310 107.750 1.00 48.78 61 ALA A N 1
ATOM 433 C CA . ALA A 1 61 ? 151.092 118.595 106.992 1.00 48.78 61 ALA A CA 1
ATOM 434 C C . ALA A 1 61 ? 152.278 117.766 107.457 1.00 48.78 61 ALA A C 1
ATOM 435 O O . ALA A 1 61 ? 153.248 117.614 106.710 1.00 48.78 61 ALA A O 1
ATOM 437 N N . ILE A 1 62 ? 152.229 117.244 108.685 1.00 49.45 62 ILE A N 1
ATOM 438 C CA . ILE A 1 62 ? 153.336 116.456 109.216 1.00 49.45 62 ILE A CA 1
ATOM 439 C C . ILE A 1 62 ? 153.392 115.089 108.550 1.00 49.45 62 ILE A C 1
ATOM 440 O O . ILE A 1 62 ? 154.475 114.604 108.201 1.00 49.45 62 ILE A O 1
ATOM 445 N N . ARG A 1 63 ? 152.233 114.478 108.299 1.00 49.63 63 ARG A N 1
ATOM 446 C CA . ARG A 1 63 ? 152.200 113.170 107.655 1.00 49.63 63 ARG A CA 1
ATOM 447 C C . ARG A 1 63 ? 152.605 113.225 106.187 1.00 49.63 63 ARG A C 1
ATOM 448 O O . ARG A 1 63 ? 152.914 112.179 105.606 1.00 49.63 63 ARG A O 1
ATOM 456 N N . ASN A 1 64 ? 152.626 114.412 105.583 1.00 55.95 64 ASN A N 1
ATOM 457 C CA . ASN A 1 64 ? 153.221 114.604 104.268 1.00 55.95 64 ASN A CA 1
ATOM 458 C C . ASN A 1 64 ? 154.684 115.014 104.345 1.00 55.95 64 ASN A C 1
ATOM 459 O O . ASN A 1 64 ? 155.388 114.950 103.331 1.00 55.95 64 ASN A O 1
ATOM 464 N N . SER A 1 65 ? 155.155 115.430 105.517 1.00 60.85 65 SER A N 1
ATOM 465 C CA . SER A 1 65 ? 156.474 116.027 105.642 1.00 60.85 65 SER A CA 1
ATOM 466 C C . SER A 1 65 ? 157.569 114.965 105.698 1.00 60.85 65 SER A C 1
ATOM 467 O O . SER A 1 65 ? 157.313 113.759 105.735 1.00 60.85 65 SER A O 1
ATOM 470 N N . ASN A 1 66 ? 158.812 115.447 105.721 1.00 69.80 66 ASN A N 1
ATOM 471 C CA . ASN A 1 66 ? 159.990 114.590 105.682 1.00 69.80 66 ASN A CA 1
ATOM 472 C C . ASN A 1 66 ? 160.566 114.324 107.067 1.00 69.80 66 ASN A C 1
ATOM 473 O O . ASN A 1 66 ? 161.392 113.415 107.216 1.00 69.80 66 ASN A O 1
ATOM 478 N N . LEU A 1 67 ? 160.160 115.115 108.069 1.00 68.28 67 LEU A N 1
ATOM 479 C CA . LEU A 1 67 ? 160.647 115.088 109.454 1.00 68.28 67 LEU A CA 1
ATOM 480 C C . LEU A 1 67 ? 162.143 115.373 109.574 1.00 68.28 67 LEU A C 1
ATOM 481 O O . LEU A 1 67 ? 162.756 115.059 110.596 1.00 68.28 67 LEU A O 1
ATOM 486 N N . THR A 1 68 ? 162.749 115.965 108.545 1.00 66.25 68 THR A N 1
ATOM 487 C CA . THR A 1 68 ? 164.067 116.570 108.662 1.00 66.25 68 THR A CA 1
ATOM 488 C C . THR A 1 68 ? 164.033 118.060 108.359 1.00 66.25 68 THR A C 1
ATOM 489 O O . THR A 1 68 ? 164.982 118.773 108.697 1.00 66.25 68 THR A O 1
ATOM 493 N N . GLU A 1 69 ? 162.963 118.542 107.729 1.00 63.61 69 GLU A N 1
ATOM 494 C CA . GLU A 1 69 ? 162.748 119.977 107.611 1.00 63.61 69 GLU A CA 1
ATOM 495 C C . GLU A 1 69 ? 162.377 120.596 108.947 1.00 63.61 69 GLU A C 1
ATOM 496 O O . GLU A 1 69 ? 162.668 121.772 109.184 1.00 63.61 69 GLU A O 1
ATOM 502 N N . MET A 1 70 ? 161.736 119.825 109.820 1.00 55.56 70 MET A N 1
ATOM 503 C CA . MET A 1 70 ? 161.342 120.281 111.142 1.00 55.56 70 MET A CA 1
ATOM 504 C C . MET A 1 70 ? 162.303 119.750 112.192 1.00 55.56 70 MET A C 1
ATOM 505 O O . MET A 1 70 ? 161.894 119.322 113.268 1.00 55.56 70 MET A O 1
ATOM 510 N N . LEU A 1 71 ? 163.591 119.728 111.867 1.00 50.06 71 LEU A N 1
ATOM 511 C CA . LEU A 1 71 ? 164.616 119.345 112.824 1.00 50.06 71 LEU A CA 1
ATOM 512 C C . LEU A 1 71 ? 165.358 120.549 113.386 1.00 50.06 71 LEU A C 1
ATOM 513 O O . LEU A 1 71 ? 165.545 120.652 114.599 1.00 50.06 71 LEU A O 1
ATOM 518 N N . LEU A 1 72 ? 165.783 121.464 112.528 1.00 44.81 72 LEU A N 1
ATOM 519 C CA . LEU A 1 72 ? 166.412 122.699 112.981 1.00 44.81 72 LEU A CA 1
ATOM 520 C C . LEU A 1 72 ? 165.446 123.737 113.562 1.00 44.81 72 LEU A C 1
ATOM 521 O O . LEU A 1 72 ? 165.853 124.436 114.495 1.00 44.81 72 LEU A O 1
ATOM 526 N N . PRO A 1 73 ? 164.205 123.924 113.070 1.00 42.58 73 PRO A N 1
ATOM 527 C CA . PRO A 1 73 ? 163.296 124.808 113.822 1.00 42.58 73 PRO A CA 1
ATOM 528 C C . PRO A 1 73 ? 162.884 124.274 115.182 1.00 42.58 73 PRO A C 1
ATOM 529 O O . PRO A 1 73 ? 162.611 125.068 116.086 1.00 42.58 73 PRO A O 1
ATOM 533 N N . VAL A 1 74 ? 162.819 122.955 115.359 1.00 40.20 74 VAL A N 1
ATOM 534 C CA . VAL A 1 74 ? 162.534 122.416 116.684 1.00 40.20 74 VAL A CA 1
ATOM 535 C C . VAL A 1 74 ? 163.753 122.557 117.587 1.00 40.20 74 VAL A C 1
ATOM 536 O O . VAL A 1 74 ? 163.619 122.844 118.782 1.00 40.20 74 VAL A O 1
ATOM 540 N N . ALA A 1 75 ? 164.956 122.415 117.030 1.00 38.65 75 ALA A N 1
ATOM 541 C CA . ALA A 1 75 ? 166.170 122.616 117.813 1.00 38.65 75 ALA A CA 1
ATOM 542 C C . ALA A 1 75 ? 166.370 124.084 118.167 1.00 38.65 75 ALA A C 1
ATOM 543 O O . ALA A 1 75 ? 166.866 124.404 119.250 1.00 38.65 75 ALA A O 1
ATOM 545 N N . PHE A 1 76 ? 165.994 124.992 117.266 1.00 38.38 76 PHE A N 1
ATOM 546 C CA . PHE A 1 76 ? 166.213 126.410 117.526 1.00 38.38 76 PHE A CA 1
ATOM 547 C C . PHE A 1 76 ? 165.183 126.978 118.484 1.00 38.38 76 PHE A C 1
ATOM 548 O O . PHE A 1 76 ? 165.474 127.939 119.201 1.00 38.38 76 PHE A O 1
ATOM 556 N N . SER A 1 77 ? 163.978 126.417 118.508 1.00 36.34 77 SER A N 1
ATOM 557 C CA . SER A 1 77 ? 162.961 126.936 119.410 1.00 36.34 77 SER A CA 1
ATOM 558 C C . SER A 1 77 ? 163.128 126.393 120.821 1.00 36.34 77 SER A C 1
ATOM 559 O O . SER A 1 77 ? 162.581 126.963 121.767 1.00 36.34 77 SER A O 1
ATOM 562 N N . VAL A 1 78 ? 163.875 125.302 120.988 1.00 35.13 78 VAL A N 1
ATOM 563 C CA . VAL A 1 78 ? 164.248 124.860 122.328 1.00 35.13 78 VAL A CA 1
ATOM 564 C C . VAL A 1 78 ? 165.344 125.758 122.892 1.00 35.13 78 VAL A C 1
ATOM 565 O O . VAL A 1 78 ? 165.309 126.142 124.067 1.00 35.13 78 VAL A O 1
ATOM 569 N N . ILE A 1 79 ? 166.307 126.139 122.049 1.00 34.05 79 ILE A N 1
ATOM 570 C CA . ILE A 1 79 ? 167.413 126.997 122.471 1.00 34.05 79 ILE A CA 1
ATOM 571 C C . ILE A 1 79 ? 166.907 128.390 122.828 1.00 34.05 79 ILE A C 1
ATOM 572 O O . ILE A 1 79 ? 167.360 129.000 123.805 1.00 34.05 79 ILE A O 1
ATOM 577 N N . LEU A 1 80 ? 165.926 128.891 122.075 1.00 34.81 80 LEU A N 1
ATOM 578 C CA . LEU A 1 80 ? 165.379 130.218 122.337 1.00 34.81 80 LEU A CA 1
ATOM 579 C C . LEU A 1 80 ? 164.609 130.266 123.648 1.00 34.81 80 LEU A C 1
ATOM 580 O O . LEU A 1 80 ? 164.582 131.303 124.313 1.00 34.81 80 LEU A O 1
ATOM 585 N N . GLY A 1 81 ? 163.979 129.160 124.036 1.00 33.87 81 GLY A N 1
ATOM 586 C CA . GLY A 1 81 ? 163.316 129.120 125.324 1.00 33.87 81 GLY A CA 1
ATOM 587 C C . GLY A 1 81 ? 164.283 129.176 126.487 1.00 33.87 81 GLY A C 1
ATOM 588 O O . GLY A 1 81 ? 163.971 129.747 127.531 1.00 33.87 81 GLY A O 1
ATOM 589 N N . ILE A 1 82 ? 165.473 128.607 126.317 1.00 33.56 82 ILE A N 1
ATOM 590 C CA . ILE A 1 82 ? 166.471 128.628 127.378 1.00 33.56 82 ILE A CA 1
ATOM 591 C C . ILE A 1 82 ? 167.231 129.948 127.378 1.00 33.56 82 ILE A C 1
ATOM 592 O O . ILE A 1 82 ? 167.566 130.484 128.438 1.00 33.56 82 ILE A O 1
ATOM 597 N N . LEU A 1 83 ? 167.484 130.508 126.196 1.00 33.82 83 LEU A N 1
ATOM 598 C CA . LEU A 1 83 ? 168.310 131.705 126.091 1.00 33.82 83 LEU A CA 1
ATOM 599 C C . LEU A 1 83 ? 167.592 132.947 126.601 1.00 33.82 83 LEU A C 1
ATOM 600 O O . LEU A 1 83 ? 168.239 133.851 127.137 1.00 33.82 83 LEU A O 1
ATOM 605 N N . ILE A 1 84 ? 166.266 133.002 126.463 1.00 33.76 84 ILE A N 1
ATOM 606 C CA . ILE A 1 84 ? 165.513 134.182 126.877 1.00 33.76 84 ILE A CA 1
ATOM 607 C C . ILE A 1 84 ? 165.518 134.327 128.394 1.00 33.76 84 ILE A C 1
ATOM 608 O O . ILE A 1 84 ? 165.678 135.437 128.918 1.00 33.76 84 ILE A O 1
ATOM 613 N N . VAL A 1 85 ? 165.404 133.214 129.119 1.00 34.80 85 VAL A N 1
ATOM 614 C CA . VAL A 1 85 ? 165.506 133.252 130.574 1.00 34.80 85 VAL A CA 1
ATOM 615 C C . VAL A 1 85 ? 166.917 133.627 131.018 1.00 34.80 85 VAL A C 1
ATOM 616 O O . VAL A 1 85 ? 167.092 134.313 132.029 1.00 34.80 85 VAL A O 1
ATOM 620 N N . PHE A 1 86 ? 167.936 133.226 130.264 1.00 37.11 86 PHE A N 1
ATOM 621 C CA . PHE A 1 86 ? 169.301 133.593 130.604 1.00 37.11 86 PHE A CA 1
ATOM 622 C C . PHE A 1 86 ? 169.641 135.023 130.223 1.00 37.11 86 PHE A C 1
ATOM 623 O O . PHE A 1 86 ? 170.601 135.576 130.760 1.00 37.11 86 PHE A O 1
ATOM 631 N N . ILE A 1 87 ? 168.887 135.635 129.311 1.00 37.63 87 ILE A N 1
ATOM 632 C CA . ILE A 1 87 ? 169.089 137.049 129.018 1.00 37.63 87 ILE A CA 1
ATOM 633 C C . ILE A 1 87 ? 168.553 137.902 130.160 1.00 37.63 87 ILE A C 1
ATOM 634 O O . ILE A 1 87 ? 169.195 138.867 130.591 1.00 37.63 87 ILE A O 1
ATOM 639 N N . ALA A 1 88 ? 167.393 137.532 130.704 1.00 39.53 88 ALA A N 1
ATOM 640 C CA . ALA A 1 88 ? 166.817 138.266 131.823 1.00 39.53 88 ALA A CA 1
ATOM 641 C C . ALA A 1 88 ? 167.578 138.050 133.122 1.00 39.53 88 ALA A C 1
ATOM 642 O O . ALA A 1 88 ? 167.435 138.852 134.047 1.00 39.53 88 ALA A O 1
ATOM 644 N N . ARG A 1 89 ? 168.375 136.987 133.215 1.00 43.66 89 ARG A N 1
ATOM 645 C CA . ARG A 1 89 ? 169.215 136.785 134.387 1.00 43.66 89 ARG A CA 1
ATOM 646 C C . ARG A 1 89 ? 170.370 137.778 134.423 1.00 43.66 89 ARG A C 1
ATOM 647 O O . ARG A 1 89 ? 170.754 138.241 135.501 1.00 43.66 89 ARG A O 1
ATOM 655 N N . PHE A 1 90 ? 170.907 138.152 133.263 1.00 44.93 90 PHE A N 1
ATOM 656 C CA . PHE A 1 90 ? 172.099 138.981 133.205 1.00 44.93 90 PHE A CA 1
ATOM 657 C C . PHE A 1 90 ? 171.837 140.436 132.848 1.00 44.93 90 PHE A C 1
ATOM 658 O O . PHE A 1 90 ? 172.769 141.241 132.914 1.00 44.93 90 PHE A O 1
ATOM 666 N N . THR A 1 91 ? 170.617 140.799 132.461 1.00 44.06 91 THR A N 1
ATOM 667 C CA . THR A 1 91 ? 170.291 142.188 132.164 1.00 44.06 91 THR A CA 1
ATOM 668 C C . THR A 1 91 ? 169.288 142.763 133.154 1.00 44.06 91 THR A C 1
ATOM 669 O O . THR A 1 91 ? 169.556 143.791 133.777 1.00 44.06 91 THR A O 1
ATOM 673 N N . LEU A 1 92 ? 168.131 142.123 133.310 1.00 43.80 92 LEU A N 1
ATOM 674 C CA . LEU A 1 92 ? 167.091 142.653 134.181 1.00 43.80 92 LEU A CA 1
ATOM 675 C C . LEU A 1 92 ? 167.446 142.512 135.654 1.00 43.80 92 LEU A C 1
ATOM 676 O O . LEU A 1 92 ? 167.134 143.405 136.446 1.00 43.80 92 LEU A O 1
ATOM 681 N N . ALA A 1 93 ? 168.109 141.428 136.039 1.00 46.05 93 ALA A N 1
ATOM 682 C CA . ALA A 1 93 ? 168.421 141.196 137.442 1.00 46.05 93 ALA A CA 1
ATOM 683 C C . ALA A 1 93 ? 169.637 141.972 137.926 1.00 46.05 93 ALA A C 1
ATOM 684 O O . ALA A 1 93 ? 169.920 141.953 139.126 1.00 46.05 93 ALA A O 1
ATOM 686 N N . LYS A 1 94 ? 170.361 142.649 137.037 1.00 48.69 94 LYS A N 1
ATOM 687 C CA . LYS A 1 94 ? 171.514 143.456 137.415 1.00 48.69 94 LYS A CA 1
ATOM 688 C C . LYS A 1 94 ? 171.145 144.925 137.583 1.00 48.69 94 LYS A C 1
ATOM 689 O O . LYS A 1 94 ? 172.014 145.799 137.576 1.00 48.69 94 LYS A O 1
ATOM 695 N N . LEU A 1 95 ? 169.863 145.202 137.742 1.00 50.68 95 LEU A N 1
ATOM 696 C CA . LEU A 1 95 ? 169.313 146.529 137.915 1.00 50.68 95 LEU A CA 1
ATOM 697 C C . LEU A 1 95 ? 169.059 146.794 139.397 1.00 50.68 95 LEU A C 1
ATOM 698 O O . LEU A 1 95 ? 168.964 145.847 140.185 1.00 50.68 95 LEU A O 1
ATOM 703 N N . PRO A 1 96 ? 168.996 148.095 139.830 1.00 54.22 96 PRO A N 1
ATOM 704 C CA . PRO A 1 96 ? 168.953 148.419 141.269 1.00 54.22 96 PRO A CA 1
ATOM 705 C C . PRO A 1 96 ? 167.870 147.798 142.144 1.00 54.22 96 PRO A C 1
ATOM 706 O O . PRO A 1 96 ? 168.209 147.143 143.131 1.00 54.22 96 PRO A O 1
ATOM 710 N N . ASN A 1 97 ? 166.591 147.973 141.835 1.00 53.09 97 ASN A N 1
ATOM 711 C CA . ASN A 1 97 ? 165.534 147.513 142.728 1.00 53.09 97 ASN A CA 1
ATOM 712 C C . ASN A 1 97 ? 164.779 146.341 142.108 1.00 53.09 97 ASN A C 1
ATOM 713 O O . ASN A 1 97 ? 163.563 146.213 142.248 1.00 53.09 97 ASN A O 1
ATOM 718 N N . VAL A 1 98 ? 165.489 145.466 141.409 1.00 48.79 98 VAL A N 1
ATOM 719 C CA . VAL A 1 98 ? 164.900 144.270 140.822 1.00 48.79 98 VAL A CA 1
ATOM 720 C C . VAL A 1 98 ? 165.438 143.080 141.597 1.00 48.79 98 VAL A C 1
ATOM 721 O O . VAL A 1 98 ? 166.654 142.863 141.644 1.00 48.79 98 VAL A O 1
ATOM 725 N N . ARG A 1 99 ? 164.542 142.322 142.218 1.00 45.17 99 ARG A N 1
ATOM 726 C CA . ARG A 1 99 ? 164.942 141.079 142.860 1.00 45.17 99 ARG A CA 1
ATOM 727 C C . ARG A 1 99 ? 165.294 140.044 141.804 1.00 45.17 99 ARG A C 1
ATOM 728 O O . ARG A 1 99 ? 164.696 140.009 140.727 1.00 45.17 99 ARG A O 1
ATOM 736 N N . THR A 1 100 ? 166.276 139.199 142.117 1.00 45.67 100 THR A N 1
ATOM 737 C CA . THR A 1 100 ? 166.753 138.218 141.147 1.00 45.67 100 THR A CA 1
ATOM 738 C C . THR A 1 100 ? 165.719 137.124 140.916 1.00 45.67 100 THR A C 1
ATOM 739 O O . THR A 1 100 ? 165.610 136.576 139.814 1.00 45.67 100 THR A O 1
ATOM 743 N N . VAL A 1 101 ? 164.932 136.806 141.941 1.00 42.55 101 VAL A N 1
ATOM 744 C CA . VAL A 1 101 ? 163.943 135.745 141.804 1.00 42.55 101 VAL A CA 1
ATOM 745 C C . VAL A 1 101 ? 162.706 136.264 141.079 1.00 42.55 101 VAL A C 1
ATOM 746 O O . VAL A 1 101 ? 161.891 135.481 140.579 1.00 42.55 101 VAL A O 1
ATOM 750 N N . ASP A 1 102 ? 162.555 137.588 140.990 1.00 41.68 102 ASP A N 1
ATOM 751 C CA . ASP A 1 102 ? 161.467 138.166 140.210 1.00 41.68 102 ASP A CA 1
ATOM 752 C C . ASP A 1 102 ? 161.850 138.316 138.749 1.00 41.68 102 ASP A C 1
ATOM 753 O O . ASP A 1 102 ? 160.982 138.262 137.875 1.00 41.68 102 ASP A O 1
ATOM 758 N N . ALA A 1 103 ? 163.135 138.528 138.467 1.00 39.89 103 ALA A N 1
ATOM 759 C CA . ALA A 1 103 ? 163.577 138.652 137.086 1.00 39.89 103 ALA A CA 1
ATOM 760 C C . ALA A 1 103 ? 163.614 137.299 136.393 1.00 39.89 103 ALA A C 1
ATOM 761 O O . ALA A 1 103 ? 163.375 137.209 135.185 1.00 39.89 103 ALA A O 1
ATOM 763 N N . LEU A 1 104 ? 163.916 136.234 137.138 1.00 39.03 104 LEU A N 1
ATOM 764 C CA . LEU A 1 104 ? 163.938 134.902 136.545 1.00 39.03 104 LEU A CA 1
ATOM 765 C C . LEU A 1 104 ? 162.531 134.401 136.274 1.00 39.03 104 LEU A C 1
ATOM 766 O O . LEU A 1 104 ? 162.317 133.594 135.366 1.00 39.03 104 LEU A O 1
ATOM 771 N N . ALA A 1 105 ? 161.557 134.862 137.055 1.00 36.74 105 ALA A N 1
ATOM 772 C CA . ALA A 1 105 ? 160.171 134.511 136.777 1.00 36.74 105 ALA A CA 1
ATOM 773 C C . ALA A 1 105 ? 159.615 135.342 135.632 1.00 36.74 105 ALA A C 1
ATOM 774 O O . ALA A 1 105 ? 158.746 134.878 134.889 1.00 36.74 105 ALA A O 1
ATOM 776 N N . THR A 1 106 ? 160.096 136.574 135.472 1.00 36.29 106 THR A N 1
ATOM 777 C CA . THR A 1 106 ? 159.663 137.392 134.345 1.00 36.29 106 THR A CA 1
ATOM 778 C C . THR A 1 106 ? 160.257 136.882 133.040 1.00 36.29 106 THR A C 1
ATOM 779 O O . THR A 1 106 ? 159.560 136.811 132.023 1.00 36.29 106 THR A O 1
ATOM 783 N N . GLY A 1 107 ? 161.530 136.489 133.057 1.00 34.75 107 GLY A N 1
ATOM 784 C CA . GLY A 1 107 ? 162.143 135.935 131.864 1.00 34.75 107 GLY A CA 1
ATOM 785 C C . GLY A 1 107 ? 161.587 134.580 131.484 1.00 34.75 107 GLY A C 1
ATOM 786 O O . GLY A 1 107 ? 161.651 134.186 130.319 1.00 34.75 107 GLY A O 1
ATOM 787 N N . GLY A 1 108 ? 161.029 133.854 132.452 1.00 34.27 108 GLY A N 1
ATOM 788 C CA . GLY A 1 108 ? 160.364 132.605 132.138 1.00 34.27 108 GLY A CA 1
ATOM 789 C C . GLY A 1 108 ? 159.037 132.800 131.440 1.00 34.27 108 GLY A C 1
ATOM 790 O O . GLY A 1 108 ? 158.619 131.950 130.652 1.00 34.27 108 GLY A O 1
ATOM 791 N N . LEU A 1 109 ? 158.353 133.908 131.716 1.00 34.45 109 LEU A N 1
ATOM 792 C CA . LEU A 1 109 ? 157.110 134.191 131.012 1.00 34.45 109 LEU A CA 1
ATOM 793 C C . LEU A 1 109 ? 157.369 134.741 129.622 1.00 34.45 109 LEU A C 1
ATOM 794 O O . LEU A 1 109 ? 156.590 134.489 128.702 1.00 34.45 109 LEU A O 1
ATOM 799 N N . PHE A 1 110 ? 158.455 135.489 129.446 1.00 34.28 110 PHE A N 1
ATOM 800 C CA . PHE A 1 110 ? 158.778 136.021 128.131 1.00 34.28 110 PHE A CA 1
ATOM 801 C C . PHE A 1 110 ? 159.436 134.982 127.239 1.00 34.28 110 PHE A C 1
ATOM 802 O O . PHE A 1 110 ? 159.545 135.202 126.030 1.00 34.28 110 PHE A O 1
ATOM 810 N N . GLY A 1 111 ? 159.884 133.863 127.804 1.00 33.61 111 GLY A N 1
ATOM 811 C CA . GLY A 1 111 ? 160.327 132.759 126.975 1.00 33.61 111 GLY A CA 1
ATOM 812 C C . GLY A 1 111 ? 159.186 131.856 126.572 1.00 33.61 111 GLY A C 1
ATOM 813 O O . GLY A 1 111 ? 159.218 131.243 125.504 1.00 33.61 111 GLY A O 1
ATOM 814 N N . ALA A 1 112 ? 158.172 131.750 127.422 1.00 34.24 112 ALA A N 1
ATOM 815 C CA . ALA A 1 112 ? 156.984 130.981 127.102 1.00 34.24 112 ALA A CA 1
ATOM 816 C C . ALA A 1 112 ? 156.173 131.694 126.028 1.00 34.24 112 ALA A C 1
ATOM 817 O O . ALA A 1 112 ? 156.386 132.869 125.727 1.00 34.24 112 ALA A O 1
ATOM 819 N N . VAL A 1 113 ? 155.234 130.973 125.442 1.00 35.38 113 VAL A N 1
ATOM 820 C CA . VAL A 1 113 ? 154.516 131.439 124.268 1.00 35.38 113 VAL A CA 1
ATOM 821 C C . VAL A 1 113 ? 153.070 131.725 124.637 1.00 35.38 113 VAL A C 1
ATOM 822 O O . VAL A 1 113 ? 152.451 131.001 125.422 1.00 35.38 113 VAL A O 1
ATOM 826 N N . SER A 1 114 ? 152.534 132.803 124.074 1.00 35.19 114 SER A N 1
ATOM 827 C CA . SER A 1 114 ? 151.109 133.087 124.100 1.00 35.19 114 SER A CA 1
ATOM 828 C C . SER A 1 114 ? 150.475 132.457 122.870 1.00 35.19 114 SER A C 1
ATOM 829 O O . SER A 1 114 ? 150.881 132.751 121.744 1.00 35.19 114 SER A O 1
ATOM 832 N N . GLY A 1 115 ? 149.488 131.589 123.084 1.00 35.11 115 GLY A N 1
ATOM 833 C CA . GLY A 1 115 ? 148.742 131.052 121.961 1.00 35.11 115 GLY A CA 1
ATOM 834 C C . GLY A 1 115 ? 147.830 132.077 121.324 1.00 35.11 115 GLY A C 1
ATOM 835 O O . GLY A 1 115 ? 147.447 131.935 120.162 1.00 35.11 115 GLY A O 1
ATOM 836 N N . SER A 1 116 ? 147.524 133.136 122.075 1.00 34.74 116 SER A N 1
ATOM 837 C CA . SER A 1 116 ? 146.674 134.236 121.553 1.00 34.74 116 SER A CA 1
ATOM 838 C C . SER A 1 116 ? 147.495 135.074 120.565 1.00 34.74 116 SER A C 1
ATOM 839 O O . SER A 1 116 ? 146.910 135.569 119.587 1.00 34.74 116 SER A O 1
ATOM 842 N N . THR A 1 117 ? 148.801 135.216 120.819 1.00 35.75 117 THR A N 1
ATOM 843 C CA . THR A 1 117 ? 149.671 135.973 119.930 1.00 35.75 117 THR A CA 1
ATOM 844 C C . THR A 1 117 ? 150.083 135.147 118.721 1.00 35.75 117 THR A C 1
ATOM 845 O O . THR A 1 117 ? 150.249 135.691 117.625 1.00 35.75 117 THR A O 1
ATOM 849 N N . MET A 1 118 ? 150.236 133.834 118.897 1.00 37.69 118 MET A N 1
ATOM 850 C CA . MET A 1 118 ? 150.598 132.972 117.778 1.00 37.69 118 MET A CA 1
ATOM 851 C C . MET A 1 118 ? 149.452 132.853 116.785 1.00 37.69 118 MET A C 1
ATOM 852 O O . MET A 1 118 ? 149.671 132.812 115.571 1.00 37.69 118 MET A O 1
ATOM 857 N N . ALA A 1 119 ? 148.217 132.811 117.284 1.00 35.78 119 ALA A N 1
ATOM 858 C CA . ALA A 1 119 ? 147.065 132.753 116.392 1.00 35.78 119 ALA A CA 1
ATOM 859 C C . ALA A 1 119 ? 146.859 134.077 115.672 1.00 35.78 119 ALA A C 1
ATOM 860 O O . ALA A 1 119 ? 146.347 134.108 114.550 1.00 35.78 119 ALA A O 1
ATOM 862 N N . ALA A 1 120 ? 147.256 135.182 116.302 1.00 36.14 120 ALA A N 1
ATOM 863 C CA . ALA A 1 120 ? 147.194 136.482 115.652 1.00 36.14 120 ALA A CA 1
ATOM 864 C C . ALA A 1 120 ? 148.248 136.637 114.569 1.00 36.14 120 ALA A C 1
ATOM 865 O O . ALA A 1 120 ? 148.074 137.459 113.668 1.00 36.14 120 ALA A O 1
ATOM 867 N N . ALA A 1 121 ? 149.340 135.881 114.642 1.00 36.31 121 ALA A N 1
ATOM 868 C CA . ALA A 1 121 ? 150.384 135.980 113.633 1.00 36.31 121 ALA A CA 1
ATOM 869 C C . ALA A 1 121 ? 150.071 135.140 112.410 1.00 36.31 121 ALA A C 1
ATOM 870 O O . ALA A 1 121 ? 150.494 135.486 111.305 1.00 36.31 121 ALA A O 1
ATOM 872 N N . LEU A 1 122 ? 149.343 134.039 112.586 1.00 38.53 122 LEU A N 1
ATOM 873 C CA . LEU A 1 122 ? 148.999 133.193 111.452 1.00 38.53 122 LEU A CA 1
ATOM 874 C C . LEU A 1 122 ? 147.923 133.841 110.594 1.00 38.53 122 LEU A C 1
ATOM 875 O O . LEU A 1 122 ? 147.926 133.689 109.370 1.00 38.53 122 LEU A O 1
ATOM 880 N N . THR A 1 123 ? 146.997 134.570 111.216 1.00 39.56 123 THR A N 1
ATOM 881 C CA . THR A 1 123 ? 145.938 135.217 110.451 1.00 39.56 123 THR A CA 1
ATOM 882 C C . THR A 1 123 ? 146.456 136.436 109.710 1.00 39.56 123 THR A C 1
ATOM 883 O O . THR A 1 123 ? 145.934 136.789 108.649 1.00 39.56 123 THR A O 1
ATOM 887 N N . THR A 1 124 ? 147.461 137.109 110.262 1.00 41.25 124 THR A N 1
ATOM 888 C CA . THR A 1 124 ? 148.027 138.251 109.562 1.00 41.25 124 THR A CA 1
ATOM 889 C C . THR A 1 124 ? 148.887 137.797 108.393 1.00 41.25 124 THR A C 1
ATOM 890 O O . THR A 1 124 ? 148.978 138.498 107.384 1.00 41.25 124 THR A O 1
ATOM 894 N N . LEU A 1 125 ? 149.492 136.615 108.498 1.00 42.09 125 LEU A N 1
ATOM 895 C CA . LEU A 1 125 ? 150.260 136.072 107.386 1.00 42.09 125 LEU A CA 1
ATOM 896 C C . LEU A 1 125 ? 149.351 135.622 106.254 1.00 42.09 125 LEU A C 1
ATOM 897 O O . LEU A 1 125 ? 149.748 135.651 105.086 1.00 42.09 125 LEU A O 1
ATOM 902 N N . GLU A 1 126 ? 148.134 135.185 106.582 1.00 45.06 126 GLU A N 1
ATOM 903 C CA . GLU A 1 126 ? 147.198 134.751 105.552 1.00 45.06 126 GLU A CA 1
ATOM 904 C C . GLU A 1 126 ? 146.698 135.929 104.728 1.00 45.06 126 GLU A C 1
ATOM 905 O O . GLU A 1 126 ? 146.668 135.866 103.495 1.00 45.06 126 GLU A O 1
ATOM 911 N N . GLU A 1 127 ? 146.305 137.019 105.387 1.00 47.06 127 GLU A N 1
ATOM 912 C CA . GLU A 1 127 ? 145.799 138.157 104.633 1.00 47.06 127 GLU A CA 1
ATOM 913 C C . GLU A 1 127 ? 146.893 139.120 104.194 1.00 47.06 127 GLU A C 1
ATOM 914 O O . GLU A 1 127 ? 146.581 140.143 103.579 1.00 47.06 127 GLU A O 1
ATOM 920 N N . SER A 1 128 ? 148.156 138.830 104.485 1.00 47.05 128 SER A N 1
ATOM 921 C CA . SER A 1 128 ? 149.260 139.457 103.775 1.00 47.05 128 SER A CA 1
ATOM 922 C C . SER A 1 128 ? 149.771 138.578 102.649 1.00 47.05 128 SER A C 1
ATOM 923 O O . SER A 1 128 ? 150.700 138.979 101.943 1.00 47.05 128 SER A O 1
ATOM 926 N N . LYS A 1 129 ? 149.173 137.395 102.483 1.00 46.66 129 LYS A N 1
ATOM 927 C CA . LYS A 1 129 ? 149.466 136.428 101.423 1.00 46.66 129 LYS A CA 1
ATOM 928 C C . LYS A 1 129 ? 150.937 136.013 101.435 1.00 46.66 129 LYS A C 1
ATOM 929 O O . LYS A 1 129 ? 151.663 136.148 100.451 1.00 46.66 129 LYS A O 1
ATOM 935 N N . ILE A 1 130 ? 151.364 135.513 102.589 1.00 45.72 130 ILE A N 1
ATOM 936 C CA . ILE A 1 130 ? 152.688 134.937 102.765 1.00 45.72 130 ILE A CA 1
ATOM 937 C C . ILE A 1 130 ? 152.506 133.485 103.168 1.00 45.72 130 ILE A C 1
ATOM 938 O O . ILE A 1 130 ? 151.819 133.191 104.150 1.00 45.72 130 ILE A O 1
ATOM 943 N N . SER A 1 131 ? 153.109 132.582 102.408 1.00 45.89 131 SER A N 1
ATOM 944 C CA . SER A 1 131 ? 153.001 131.166 102.703 1.00 45.89 131 SER A CA 1
ATOM 945 C C . SER A 1 131 ? 153.943 130.788 103.835 1.00 45.89 131 SER A C 1
ATOM 946 O O . SER A 1 131 ? 155.066 131.286 103.932 1.00 45.89 131 SER A O 1
ATOM 949 N N . TYR A 1 132 ? 153.472 129.896 104.699 1.00 43.56 132 TYR A N 1
ATOM 950 C CA . TYR A 1 132 ? 154.279 129.407 105.802 1.00 43.56 132 TYR A CA 1
ATOM 951 C C . TYR A 1 132 ? 154.071 127.908 105.920 1.00 43.56 132 TYR A C 1
ATOM 952 O O . TYR A 1 132 ? 153.104 127.361 105.385 1.00 43.56 132 TYR A O 1
ATOM 961 N N . GLU A 1 133 ? 154.993 127.248 106.611 1.00 44.98 133 GLU A N 1
ATOM 962 C CA . GLU A 1 133 ? 154.841 125.828 106.885 1.00 44.98 133 GLU A CA 1
ATOM 963 C C . GLU A 1 133 ? 153.693 125.614 107.854 1.00 44.98 133 GLU A C 1
ATOM 964 O O . GLU A 1 133 ? 153.602 126.294 108.877 1.00 44.98 133 GLU A O 1
ATOM 970 N N . ALA A 1 134 ? 152.805 124.678 107.525 1.00 44.99 134 ALA A N 1
ATOM 971 C CA . ALA A 1 134 ? 151.597 124.505 108.318 1.00 44.99 134 ALA A CA 1
ATOM 972 C C . ALA A 1 134 ? 151.870 123.854 109.665 1.00 44.99 134 ALA A C 1
ATOM 973 O O . ALA A 1 134 ? 151.044 123.975 110.572 1.00 44.99 134 ALA A O 1
ATOM 975 N N . TRP A 1 135 ? 153.008 123.185 109.823 1.00 44.91 135 TRP A N 1
ATOM 976 C CA . TRP A 1 135 ? 153.391 122.611 111.104 1.00 44.91 135 TRP A CA 1
ATOM 977 C C . TRP A 1 135 ? 154.108 123.597 112.010 1.00 44.91 135 TRP A C 1
ATOM 978 O O . TRP A 1 135 ? 154.594 123.187 113.066 1.00 44.91 135 TRP A O 1
ATOM 989 N N . ALA A 1 136 ? 154.198 124.874 111.627 1.00 41.89 136 ALA A N 1
ATOM 990 C CA . ALA A 1 136 ? 154.940 125.839 112.432 1.00 41.89 136 ALA A CA 1
ATOM 991 C C . ALA A 1 136 ? 154.210 126.183 113.721 1.00 41.89 136 ALA A C 1
ATOM 992 O O . ALA A 1 136 ? 154.827 126.693 114.660 1.00 41.89 136 ALA A O 1
ATOM 994 N N . GLY A 1 137 ? 152.907 125.914 113.789 1.00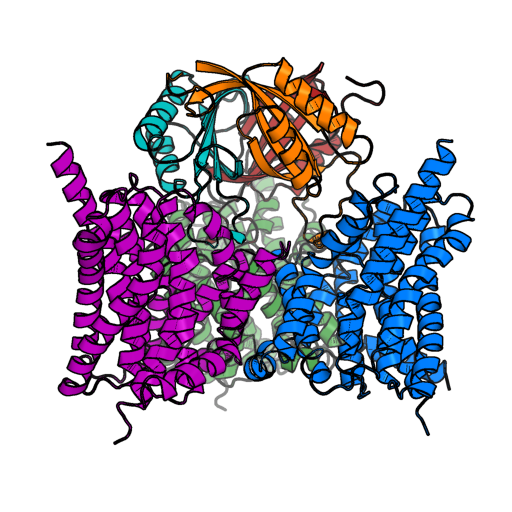 39.36 137 GLY A N 1
ATOM 995 C CA . GLY A 1 137 ? 152.197 126.022 115.046 1.00 39.36 137 GLY A CA 1
ATOM 996 C C . GLY A 1 137 ? 152.583 124.967 116.057 1.00 39.36 137 GLY A C 1
ATOM 997 O O . GLY A 1 137 ? 152.386 125.174 117.255 1.00 39.36 137 GLY A O 1
ATOM 998 N N . ALA A 1 138 ? 153.143 123.846 115.607 1.00 39.05 138 ALA A N 1
ATOM 999 C CA . ALA A 1 138 ? 153.609 122.797 116.505 1.00 39.05 138 ALA A CA 1
ATOM 1000 C C . ALA A 1 138 ? 154.963 123.100 117.129 1.00 39.05 138 ALA A C 1
ATOM 1001 O O . ALA A 1 138 ? 155.480 122.265 117.875 1.00 39.05 138 ALA A O 1
ATOM 1003 N N . LEU A 1 139 ? 155.555 124.255 116.835 1.00 38.42 139 LEU A N 1
ATOM 1004 C CA . LEU A 1 139 ? 156.715 124.742 117.565 1.00 38.42 139 LEU A CA 1
ATOM 1005 C C . LEU A 1 139 ? 156.340 125.376 118.892 1.00 38.42 139 LEU A C 1
ATOM 1006 O O . LEU A 1 139 ? 157.235 125.721 119.666 1.00 38.42 139 LEU A O 1
ATOM 1011 N N . TYR A 1 140 ? 155.046 125.550 119.151 1.00 38.05 140 TYR A N 1
ATOM 1012 C CA . TYR A 1 140 ? 154.564 126.186 120.376 1.00 38.05 140 TYR A CA 1
ATOM 1013 C C . TYR A 1 140 ? 154.932 125.449 121.665 1.00 38.05 140 TYR A C 1
ATOM 1014 O O . TYR A 1 140 ? 155.367 126.124 122.609 1.00 38.05 140 TYR A O 1
ATOM 1023 N N . PRO A 1 141 ? 154.812 124.113 121.798 1.00 36.92 141 PRO A N 1
ATOM 1024 C CA . PRO A 1 141 ? 155.294 123.496 123.046 1.00 36.92 141 PRO A CA 1
ATOM 1025 C C . PRO A 1 141 ? 156.803 123.404 123.152 1.00 36.92 141 PRO A C 1
ATOM 1026 O O . PRO A 1 141 ? 157.315 123.253 124.264 1.00 36.92 141 PRO A O 1
ATOM 1030 N N . PHE A 1 142 ? 157.535 123.494 122.048 1.00 36.63 142 PHE A N 1
ATOM 1031 C CA . PHE A 1 142 ? 158.980 123.337 122.104 1.00 36.63 142 PHE A CA 1
ATOM 1032 C C . PHE A 1 142 ? 159.702 124.589 122.578 1.00 36.63 142 PHE A C 1
ATOM 1033 O O . PHE A 1 142 ? 160.900 124.518 122.855 1.00 36.63 142 PHE A O 1
ATOM 1041 N N . MET A 1 143 ? 159.020 125.724 122.677 1.00 36.66 143 MET A N 1
ATOM 1042 C CA . MET A 1 143 ? 159.572 126.912 123.316 1.00 36.66 143 MET A CA 1
ATOM 1043 C C . MET A 1 143 ? 158.945 127.201 124.667 1.00 36.66 143 MET A C 1
ATOM 1044 O O . MET A 1 143 ? 159.632 127.670 125.574 1.00 36.66 143 MET A O 1
ATOM 1049 N N . ASP A 1 144 ? 157.654 126.901 124.811 1.00 37.49 144 ASP A N 1
ATOM 1050 C CA . ASP A 1 144 ? 156.918 127.207 126.032 1.00 37.49 144 ASP A CA 1
ATOM 1051 C C . ASP A 1 144 ? 157.436 126.397 127.213 1.00 37.49 144 ASP A C 1
ATOM 1052 O O . ASP A 1 144 ? 157.668 126.937 128.297 1.00 37.49 144 ASP A O 1
ATOM 1057 N N . ILE A 1 145 ? 157.645 125.103 127.011 1.00 36.27 145 ILE A N 1
ATOM 1058 C CA . ILE A 1 145 ? 158.035 124.182 128.078 1.00 36.27 145 ILE A CA 1
ATOM 1059 C C . ILE A 1 145 ? 159.512 124.295 128.471 1.00 36.27 145 ILE A C 1
ATOM 1060 O O . ILE A 1 145 ? 159.779 124.328 129.680 1.00 36.27 145 ILE A O 1
ATOM 1065 N N . PRO A 1 146 ? 160.507 124.385 127.565 1.00 36.14 146 PRO A N 1
ATOM 1066 C CA . PRO A 1 146 ? 161.881 124.584 128.063 1.00 36.14 146 PRO A CA 1
ATOM 1067 C C . PRO A 1 146 ? 162.137 125.944 128.687 1.00 36.14 146 PRO A C 1
ATOM 1068 O O . PRO A 1 146 ? 163.144 126.109 129.379 1.00 36.14 146 PRO A O 1
ATOM 1072 N N . ALA A 1 147 ? 161.262 126.922 128.478 1.00 35.59 147 ALA A N 1
ATOM 1073 C CA . ALA A 1 147 ? 161.440 128.207 129.137 1.00 35.59 147 ALA A CA 1
ATOM 1074 C C . ALA A 1 147 ? 160.921 128.175 130.564 1.00 35.59 147 ALA A C 1
ATOM 1075 O O . ALA A 1 147 ? 161.535 128.753 131.465 1.00 35.59 147 ALA A O 1
ATOM 1077 N N . LEU A 1 148 ? 159.783 127.518 130.789 1.00 36.23 148 LEU A N 1
ATOM 1078 C CA . LEU A 1 148 ? 159.242 127.425 132.137 1.00 36.23 148 LEU A CA 1
ATOM 1079 C C . LEU A 1 148 ? 160.053 126.472 133.000 1.00 36.23 148 LEU A C 1
ATOM 1080 O O . LEU A 1 148 ? 160.111 126.643 134.220 1.00 36.23 148 LEU A O 1
ATOM 1085 N N . VAL A 1 149 ? 160.682 125.468 132.393 1.00 36.98 149 VAL A N 1
ATOM 1086 C CA . VAL A 1 149 ? 161.531 124.560 133.153 1.00 36.98 149 VAL A CA 1
ATOM 1087 C C . VAL A 1 149 ? 162.827 125.256 133.551 1.00 36.98 149 VAL A C 1
ATOM 1088 O O . VAL A 1 149 ? 163.291 125.126 134.689 1.00 36.98 149 VAL A O 1
ATOM 1092 N N . THR A 1 150 ? 163.400 126.048 132.640 1.00 36.39 150 THR A N 1
ATOM 1093 C CA . THR A 1 150 ? 164.655 126.739 132.919 1.00 36.39 150 THR A CA 1
ATOM 1094 C C . THR A 1 150 ? 164.488 127.819 133.977 1.00 36.39 150 THR A C 1
ATOM 1095 O O . THR A 1 150 ? 165.392 128.033 134.787 1.00 36.39 150 THR A O 1
ATOM 1099 N N . ALA A 1 151 ? 163.337 128.487 134.008 1.00 37.47 151 ALA A N 1
ATOM 1100 C CA . ALA A 1 151 ? 163.108 129.515 135.017 1.00 37.47 151 ALA A CA 1
ATOM 1101 C C . ALA A 1 151 ? 162.973 128.907 136.404 1.00 37.47 151 ALA A C 1
ATOM 1102 O O . ALA A 1 151 ? 163.448 129.478 137.386 1.00 37.47 151 ALA A O 1
ATOM 1104 N N . ILE A 1 152 ? 162.342 127.737 136.502 1.00 39.81 152 ILE A N 1
ATOM 1105 C CA . ILE A 1 152 ? 162.146 127.103 137.802 1.00 39.81 152 ILE A CA 1
ATOM 1106 C C . ILE A 1 152 ? 163.449 126.481 138.297 1.00 39.81 152 ILE A C 1
ATOM 1107 O O . ILE A 1 152 ? 163.777 126.557 139.487 1.00 39.81 152 ILE A O 1
ATOM 1112 N N . VAL A 1 153 ? 164.236 125.911 137.384 1.00 41.60 153 VAL A N 1
ATOM 1113 C CA . VAL A 1 153 ? 165.478 125.244 137.765 1.00 41.60 153 VAL A CA 1
ATOM 1114 C C . VAL A 1 153 ? 166.533 126.260 138.193 1.00 41.60 153 VAL A C 1
ATOM 1115 O O . VAL A 1 153 ? 167.195 126.087 139.222 1.00 41.60 153 VAL A O 1
ATOM 1119 N N . VAL A 1 154 ? 166.687 127.347 137.432 1.00 42.76 154 VAL A N 1
ATOM 1120 C CA . VAL A 1 154 ? 167.723 128.334 137.734 1.00 42.76 154 VAL A CA 1
ATOM 1121 C C . VAL A 1 154 ? 167.374 129.134 138.988 1.00 42.76 154 VAL A C 1
ATOM 1122 O O . VAL A 1 154 ? 168.258 129.452 139.792 1.00 42.76 154 VAL A O 1
ATOM 1126 N N . ALA A 1 155 ? 166.088 129.419 139.214 1.00 46.89 155 ALA A N 1
ATOM 1127 C CA . ALA A 1 155 ? 165.702 130.152 140.416 1.00 46.89 155 ALA A CA 1
ATOM 1128 C C . ALA A 1 155 ? 165.863 129.301 141.668 1.00 46.89 155 ALA A C 1
ATOM 1129 O O . ALA A 1 155 ? 166.233 129.819 142.725 1.00 46.89 155 ALA A O 1
ATOM 1131 N N . ASN A 1 156 ? 165.606 127.996 141.571 1.00 50.52 156 ASN A N 1
ATOM 1132 C CA . ASN A 1 156 ? 165.778 127.134 142.732 1.00 50.52 156 ASN A CA 1
ATOM 1133 C C . ASN A 1 156 ? 167.243 126.881 143.053 1.00 50.52 156 ASN A C 1
ATOM 1134 O O . ASN A 1 156 ? 167.563 126.565 144.201 1.00 50.52 156 ASN A O 1
ATOM 1139 N N . ILE A 1 157 ? 168.134 127.015 142.073 1.00 53.03 157 ILE A N 1
ATOM 1140 C CA . ILE A 1 157 ? 169.565 126.968 142.353 1.00 53.03 157 ILE A CA 1
ATOM 1141 C C . ILE A 1 157 ? 169.990 128.230 143.094 1.00 53.03 157 ILE A C 1
ATOM 1142 O O . ILE A 1 157 ? 170.784 128.181 144.042 1.00 53.03 157 ILE A O 1
ATOM 1147 N N . TYR A 1 158 ? 169.429 129.375 142.697 1.00 57.18 158 TYR A N 1
ATOM 1148 C CA . TYR A 1 158 ? 169.785 130.648 143.316 1.00 57.18 158 TYR A CA 1
ATOM 1149 C C . TYR A 1 158 ? 169.284 130.734 144.753 1.00 57.18 158 TYR A C 1
ATOM 1150 O O . TYR A 1 158 ? 169.931 131.353 145.604 1.00 57.18 158 TYR A O 1
ATOM 1159 N N . LEU A 1 159 ? 168.135 130.124 145.044 1.00 60.03 159 LEU A N 1
ATOM 1160 C CA . LEU A 1 159 ? 167.615 130.164 146.406 1.00 60.03 159 LEU A CA 1
ATOM 1161 C C . LEU A 1 159 ? 168.412 129.252 147.329 1.00 60.03 159 LEU A C 1
ATOM 1162 O O . LEU A 1 159 ? 168.470 129.485 148.540 1.00 60.03 159 LEU A O 1
ATOM 1167 N N . ASN A 1 160 ? 169.039 128.211 146.778 1.00 65.21 160 ASN A N 1
ATOM 1168 C CA . ASN A 1 160 ? 169.876 127.350 147.605 1.00 65.21 160 ASN A CA 1
ATOM 1169 C C . ASN A 1 160 ? 171.271 127.932 147.768 1.00 65.21 160 ASN A C 1
ATOM 1170 O O . ASN A 1 160 ? 171.954 127.649 148.758 1.00 65.21 160 ASN A O 1
ATOM 1175 N N . LYS A 1 161 ? 171.718 128.736 146.801 1.00 68.79 161 LYS A N 1
ATOM 1176 C CA . LYS A 1 161 ? 172.976 129.458 146.958 1.00 68.79 161 LYS A CA 1
ATOM 1177 C C . LYS A 1 161 ? 172.868 130.506 148.059 1.00 68.79 161 LYS A C 1
ATOM 1178 O O . LYS A 1 161 ? 173.790 130.677 148.862 1.00 68.79 161 LYS A O 1
ATOM 1184 N N . ARG A 1 162 ? 171.735 131.210 148.117 1.00 73.70 162 ARG A N 1
ATOM 1185 C CA . ARG A 1 162 ? 171.562 132.257 149.118 1.00 73.70 162 ARG A CA 1
ATOM 1186 C C . ARG A 1 162 ? 171.308 131.682 150.503 1.00 73.70 162 ARG A C 1
ATOM 1187 O O . ARG A 1 162 ? 171.564 132.355 151.507 1.00 73.70 162 ARG A O 1
ATOM 1195 N N . LYS A 1 163 ? 170.800 130.451 150.585 1.00 75.77 163 LYS A N 1
ATOM 1196 C CA . LYS A 1 163 ? 170.626 129.819 151.888 1.00 75.77 163 LYS A CA 1
ATOM 1197 C C . LYS A 1 163 ? 171.964 129.385 152.471 1.00 75.77 163 LYS A C 1
ATOM 1198 O O . LYS A 1 163 ? 172.147 129.389 153.694 1.00 75.77 163 LYS A O 1
ATOM 1204 N N . ARG A 1 164 ? 172.909 129.015 151.615 1.00 78.13 164 ARG A N 1
ATOM 1205 C CA . ARG A 1 164 ? 174.221 128.571 152.061 1.00 78.13 164 ARG A CA 1
ATOM 1206 C C . ARG A 1 164 ? 175.285 129.620 151.755 1.00 78.13 164 ARG A C 1
ATOM 1207 O O . ARG A 1 164 ? 175.332 130.674 152.391 1.00 78.13 164 ARG A O 1
ATOM 1215 N N . ARG A 1 208 ? 168.348 119.634 142.282 1.00 75.96 208 ARG A N 1
ATOM 1216 C CA . ARG A 1 208 ? 167.535 119.087 143.361 1.00 75.96 208 ARG A CA 1
ATOM 1217 C C . ARG A 1 208 ? 166.069 119.026 142.961 1.00 75.96 208 ARG A C 1
ATOM 1218 O O . ARG A 1 208 ? 165.334 118.138 143.387 1.00 75.96 208 ARG A O 1
ATOM 1226 N N . VAL A 1 209 ? 165.659 119.982 142.136 1.00 67.77 209 VAL A N 1
ATOM 1227 C CA . VAL A 1 209 ? 164.267 120.120 141.721 1.00 67.77 209 VAL A CA 1
ATOM 1228 C C . VAL A 1 209 ? 163.931 119.044 140.692 1.00 67.77 209 VAL A C 1
ATOM 1229 O O . VAL A 1 209 ? 164.767 118.660 139.866 1.00 67.77 209 VAL A O 1
ATOM 1233 N N . LYS A 1 210 ? 162.718 118.504 140.783 1.00 60.45 210 LYS A N 1
ATOM 1234 C CA . LYS A 1 210 ? 162.266 117.445 139.892 1.00 60.45 210 LYS A CA 1
ATOM 1235 C C . LYS A 1 210 ? 161.778 118.052 138.584 1.00 60.45 210 LYS A C 1
ATOM 1236 O O . LYS A 1 210 ? 160.785 118.787 138.567 1.00 60.45 210 LYS A O 1
ATOM 1242 N N . ILE A 1 211 ? 162.470 117.736 137.490 1.00 52.68 211 ILE A N 1
ATOM 1243 C CA . ILE A 1 211 ? 162.192 118.372 136.204 1.00 52.68 211 ILE A CA 1
ATOM 1244 C C . ILE A 1 211 ? 160.952 117.782 135.543 1.00 52.68 211 ILE A C 1
ATOM 1245 O O . ILE A 1 211 ? 160.125 118.523 135.004 1.00 52.68 211 ILE A O 1
ATOM 1250 N N . TRP A 1 212 ? 160.793 116.453 135.594 1.00 49.05 212 TRP A N 1
ATOM 1251 C CA . TRP A 1 212 ? 159.714 115.801 134.845 1.00 49.05 212 TRP A CA 1
ATOM 1252 C C . TRP A 1 212 ? 158.301 116.150 135.318 1.00 49.05 212 TRP A C 1
ATOM 1253 O O . TRP A 1 212 ? 157.416 116.277 134.452 1.00 49.05 212 TRP A O 1
ATOM 1264 N N . PRO A 1 213 ? 157.992 116.308 136.619 1.00 48.48 213 PRO A N 1
ATOM 1265 C CA . PRO A 1 213 ? 156.664 116.838 136.979 1.00 48.48 213 PRO A CA 1
ATOM 1266 C C . PRO A 1 213 ? 156.366 118.236 136.460 1.00 48.48 213 PRO A C 1
ATOM 1267 O O . PRO A 1 213 ? 155.189 118.572 136.307 1.00 48.48 213 PRO A O 1
ATOM 1271 N N . ILE A 1 214 ? 157.378 119.062 136.197 1.00 46.28 214 ILE A N 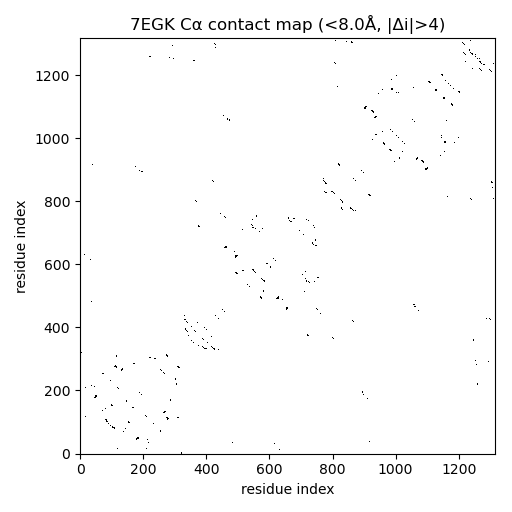1
ATOM 1272 C CA . ILE A 1 214 ? 157.122 120.350 135.565 1.00 46.28 214 ILE A CA 1
ATOM 1273 C C . ILE A 1 214 ? 156.713 120.168 134.107 1.00 46.28 214 ILE A C 1
ATOM 1274 O O . ILE A 1 214 ? 155.822 120.868 133.619 1.00 46.28 214 ILE A O 1
ATOM 1279 N N . ILE A 1 215 ? 157.342 119.231 133.395 1.00 44.02 215 ILE A N 1
ATOM 1280 C CA . ILE A 1 215 ? 156.966 118.938 132.017 1.00 44.02 215 ILE A CA 1
ATOM 1281 C C . ILE A 1 215 ? 155.613 118.242 131.965 1.00 44.02 215 ILE A C 1
ATOM 1282 O O . ILE A 1 215 ? 154.846 118.416 131.014 1.00 44.02 215 ILE A O 1
ATOM 1287 N N . GLU A 1 216 ? 155.277 117.483 133.006 1.00 44.70 216 GLU A N 1
ATOM 1288 C CA . GLU A 1 216 ? 153.998 116.784 133.035 1.00 44.70 216 GLU A CA 1
ATOM 1289 C C . GLU A 1 216 ? 152.842 117.746 133.262 1.00 44.70 216 GLU A C 1
ATOM 1290 O O . GLU A 1 216 ? 151.758 117.562 132.704 1.00 44.70 216 GLU A O 1
ATOM 1296 N N . GLU A 1 217 ? 153.053 118.778 134.079 1.00 44.30 217 GLU A N 1
ATOM 1297 C CA . GLU A 1 217 ? 152.007 119.769 134.307 1.00 44.30 217 GLU A CA 1
ATOM 1298 C C . GLU A 1 217 ? 151.795 120.649 133.085 1.00 44.30 217 GLU A C 1
ATOM 1299 O O . GLU A 1 217 ? 150.676 121.103 132.827 1.00 44.30 217 GLU A O 1
ATOM 1305 N N . SER A 1 218 ? 152.859 120.914 132.331 1.00 40.79 218 SER A N 1
ATOM 1306 C CA . SER A 1 218 ? 152.740 121.772 131.162 1.00 40.79 218 SER A CA 1
ATOM 1307 C C . SER A 1 218 ? 152.076 121.053 129.998 1.00 40.79 218 SER A C 1
ATOM 1308 O O . SER A 1 218 ? 151.339 121.675 129.228 1.00 40.79 218 SER A O 1
ATOM 1311 N N . LEU A 1 219 ? 152.326 119.753 129.852 1.00 38.52 219 LEU A N 1
ATOM 1312 C CA . LEU A 1 219 ? 151.674 118.974 128.812 1.00 38.52 219 LEU A CA 1
ATOM 1313 C C . LEU A 1 219 ? 150.196 118.766 129.091 1.00 38.52 219 LEU A C 1
ATOM 1314 O O . LEU A 1 219 ? 149.421 118.588 128.150 1.00 38.52 219 LEU A O 1
ATOM 1319 N N . GLN A 1 220 ? 149.792 118.780 130.355 1.00 36.33 220 GLN A N 1
ATOM 1320 C CA . GLN A 1 220 ? 148.416 118.523 130.740 1.00 36.33 220 GLN A CA 1
ATOM 1321 C C . GLN A 1 220 ? 147.591 119.791 130.877 1.00 36.33 220 GLN A C 1
ATOM 1322 O O . GLN A 1 220 ? 146.440 119.715 131.310 1.00 36.33 220 GLN A O 1
ATOM 1328 N N . GLY A 1 221 ? 148.146 120.948 130.532 1.00 35.01 221 GLY A N 1
ATOM 1329 C CA . GLY A 1 221 ? 147.413 122.189 130.590 1.00 35.01 221 GLY A CA 1
ATOM 1330 C C . GLY A 1 221 ? 146.356 122.243 129.511 1.00 35.01 221 GLY A C 1
ATOM 1331 O O . GLY A 1 221 ? 146.472 121.576 128.485 1.00 35.01 221 GLY A O 1
ATOM 1332 N N . PRO A 1 222 ? 145.302 123.037 129.724 1.00 34.05 222 PRO A N 1
ATOM 1333 C CA . PRO A 1 222 ? 144.161 123.007 128.790 1.00 34.05 222 PRO A CA 1
ATOM 1334 C C . PRO A 1 222 ? 144.474 123.567 127.418 1.00 34.05 222 PRO A C 1
ATOM 1335 O O . PRO A 1 222 ? 143.848 123.166 126.432 1.00 34.05 222 PRO A O 1
ATOM 1339 N N . ALA A 1 223 ? 145.434 124.483 127.329 1.00 34.07 223 ALA A N 1
ATOM 1340 C CA . ALA A 1 223 ? 145.817 125.044 126.042 1.00 34.07 223 ALA A CA 1
ATOM 1341 C C . ALA A 1 223 ? 146.642 124.051 125.238 1.00 34.07 223 ALA A C 1
ATOM 1342 O O . ALA A 1 223 ? 146.363 123.795 124.063 1.00 34.07 223 ALA A O 1
ATOM 1344 N N . LEU A 1 224 ? 147.656 123.463 125.866 1.00 34.86 224 LEU A N 1
ATOM 1345 C CA . LEU A 1 224 ? 148.599 122.642 125.124 1.00 34.86 224 LEU A CA 1
ATOM 1346 C C . LEU A 1 224 ? 148.049 121.244 124.880 1.00 34.86 224 LEU A C 1
ATOM 1347 O O . LEU A 1 224 ? 148.499 120.558 123.959 1.00 34.86 224 LEU A O 1
ATOM 1352 N N . SER A 1 225 ? 147.064 120.811 125.669 1.00 34.21 225 SER A N 1
ATOM 1353 C CA . SER A 1 225 ? 146.430 119.524 125.408 1.00 34.21 225 SER A CA 1
ATOM 1354 C C . SER A 1 225 ? 145.494 119.600 124.214 1.00 34.21 225 SER A C 1
ATOM 1355 O O . SER A 1 225 ? 145.251 118.593 123.543 1.00 34.21 225 SER A O 1
ATOM 1358 N N . ALA A 1 226 ? 144.943 120.784 123.943 1.00 33.45 226 ALA A N 1
ATOM 1359 C CA . ALA A 1 226 ? 144.063 120.946 122.794 1.00 33.45 226 ALA A CA 1
ATOM 1360 C C . ALA A 1 226 ? 144.847 120.922 121.493 1.00 33.45 226 ALA A C 1
ATOM 1361 O O . ALA A 1 226 ? 144.345 120.451 120.470 1.00 33.45 226 ALA A O 1
ATOM 1363 N N . MET A 1 227 ? 146.082 121.422 121.511 1.00 36.09 227 MET A N 1
ATOM 1364 C CA . MET A 1 227 ? 146.906 121.389 120.309 1.00 36.09 227 MET A CA 1
ATOM 1365 C C . MET A 1 227 ? 147.424 119.983 120.041 1.00 36.09 227 MET A C 1
ATOM 1366 O O . MET A 1 227 ? 147.437 119.525 118.893 1.00 36.09 227 MET A O 1
ATOM 1371 N N . LEU A 1 228 ? 147.844 119.278 121.095 1.00 34.24 228 LEU A N 1
ATOM 1372 C CA . LEU A 1 228 ? 148.353 117.920 120.935 1.00 34.24 228 LEU A CA 1
ATOM 1373 C C . LEU A 1 228 ? 147.254 116.961 120.513 1.00 34.24 228 LEU A C 1
ATOM 1374 O O . LEU A 1 228 ? 147.516 115.973 119.822 1.00 34.24 228 LEU A O 1
ATOM 1379 N N . LEU A 1 229 ? 146.020 117.229 120.935 1.00 34.66 229 LEU A N 1
ATOM 1380 C CA . LEU A 1 229 ? 144.877 116.481 120.430 1.00 34.66 229 LEU A CA 1
ATOM 1381 C C . LEU A 1 229 ? 144.687 116.727 118.942 1.00 34.66 229 LEU A C 1
ATOM 1382 O O . LEU A 1 229 ? 144.462 115.791 118.171 1.00 34.66 229 LEU A O 1
ATOM 1387 N N . GLY A 1 230 ? 144.795 117.980 118.519 1.00 34.48 230 GLY A N 1
ATOM 1388 C CA . GLY A 1 230 ? 144.724 118.326 117.122 1.00 34.48 230 GLY A CA 1
ATOM 1389 C C . GLY A 1 230 ? 145.853 117.806 116.273 1.00 34.48 230 GLY A C 1
ATOM 1390 O O . GLY A 1 230 ? 145.616 117.445 115.121 1.00 34.48 230 GLY A O 1
ATOM 1391 N N . LEU A 1 231 ? 147.077 117.772 116.802 1.00 36.14 231 LEU A N 1
ATOM 1392 C CA . LEU A 1 231 ? 148.209 117.144 116.132 1.00 36.14 231 LEU A CA 1
ATOM 1393 C C . LEU A 1 231 ? 147.987 115.663 115.882 1.00 36.14 231 LEU A C 1
ATOM 1394 O O . LEU A 1 231 ? 148.272 115.176 114.787 1.00 36.14 231 LEU A O 1
ATOM 1399 N N . ALA A 1 232 ? 147.475 114.942 116.877 1.00 36.92 232 ALA A N 1
ATOM 1400 C CA . ALA A 1 232 ? 147.273 113.507 116.738 1.00 36.92 232 ALA A CA 1
ATOM 1401 C C . ALA A 1 232 ? 146.129 113.190 115.788 1.00 36.92 232 ALA A C 1
ATOM 1402 O O . ALA A 1 232 ? 146.192 112.203 115.051 1.00 36.92 232 ALA A O 1
ATOM 1404 N N . LEU A 1 233 ? 145.083 114.015 115.779 1.00 37.59 233 LEU A N 1
ATOM 1405 C CA . LEU A 1 233 ? 143.975 113.770 114.865 1.00 37.59 233 LEU A CA 1
ATOM 1406 C C . LEU A 1 233 ? 144.331 114.181 113.446 1.00 37.59 233 LEU A C 1
ATOM 1407 O O . LEU A 1 233 ? 143.728 113.698 112.486 1.00 37.59 233 LEU A O 1
ATOM 1412 N N . GLY A 1 234 ? 145.304 115.072 113.288 1.00 40.23 234 GLY A N 1
ATOM 1413 C CA . GLY A 1 234 ? 145.753 115.410 111.952 1.00 40.23 234 GLY A CA 1
ATOM 1414 C C . GLY A 1 234 ? 146.611 114.324 111.336 1.00 40.23 234 GLY A C 1
ATOM 1415 O O . GLY A 1 234 ? 146.529 114.064 110.135 1.00 40.23 234 GLY A O 1
ATOM 1416 N N . ILE A 1 235 ? 147.443 113.672 112.147 1.00 42.04 235 ILE A N 1
ATOM 1417 C CA . ILE A 1 235 ? 148.394 112.699 111.615 1.00 42.04 235 ILE A CA 1
ATOM 1418 C C . ILE A 1 235 ? 147.706 111.366 111.347 1.00 42.04 235 ILE A C 1
ATOM 1419 O O . ILE A 1 235 ? 147.748 110.839 110.230 1.00 42.04 235 ILE A O 1
ATOM 1424 N N . PHE A 1 236 ? 147.063 110.802 112.365 1.00 44.67 236 PHE A N 1
ATOM 1425 C CA . PHE A 1 236 ? 146.587 109.429 112.298 1.00 44.67 236 PHE A CA 1
ATOM 1426 C C . PHE A 1 236 ? 145.192 109.288 111.707 1.00 44.67 236 PHE A C 1
ATOM 1427 O O . PHE A 1 236 ? 144.762 108.162 111.445 1.00 44.67 236 PHE A O 1
ATOM 1435 N N . THR A 1 237 ? 144.478 110.384 111.492 1.00 45.62 237 THR A N 1
ATOM 1436 C CA . THR A 1 237 ? 143.074 110.350 111.108 1.00 45.62 237 THR A CA 1
ATOM 1437 C C . THR A 1 237 ? 142.909 111.249 109.872 1.00 45.62 237 THR A C 1
ATOM 1438 O O . THR A 1 237 ? 143.879 111.821 109.374 1.00 45.62 237 THR A O 1
ATOM 1442 N N . LYS A 1 238 ? 141.686 111.351 109.353 1.00 46.73 238 LYS A N 1
ATOM 1443 C CA . LYS A 1 238 ? 141.354 112.222 108.228 1.00 46.73 238 LYS A CA 1
ATOM 1444 C C . LYS A 1 238 ? 140.264 113.193 108.666 1.00 46.73 238 LYS A C 1
ATOM 1445 O O . LYS A 1 238 ? 139.075 112.971 108.407 1.00 46.73 238 LYS A O 1
ATOM 1451 N N . PRO A 1 239 ? 140.637 114.284 109.343 1.00 42.74 239 PRO A N 1
ATOM 1452 C CA . PRO A 1 239 ? 139.637 115.213 109.882 1.00 42.74 239 PRO A CA 1
ATOM 1453 C C . PRO A 1 239 ? 139.245 116.345 108.944 1.00 42.74 239 PRO A C 1
ATOM 1454 O O . PRO A 1 239 ? 138.737 117.364 109.417 1.00 42.74 239 PRO A O 1
ATOM 1458 N N . GLU A 1 240 ? 139.499 116.196 107.638 1.00 42.60 240 GLU A N 1
ATOM 1459 C CA . GLU A 1 240 ? 139.333 117.294 106.683 1.00 42.60 240 GLU A CA 1
ATOM 1460 C C . GLU A 1 240 ? 137.891 117.773 106.563 1.00 42.60 240 GLU A C 1
ATOM 1461 O O . GLU A 1 240 ? 137.658 118.925 106.186 1.00 42.60 240 GLU A O 1
ATOM 1467 N N . SER A 1 241 ? 136.916 116.917 106.860 1.00 41.33 241 SER A N 1
ATOM 1468 C CA . SER A 1 241 ? 135.522 117.315 106.708 1.00 41.33 241 SER A CA 1
ATOM 1469 C C . SER A 1 241 ? 135.081 118.237 107.838 1.00 41.33 241 SER A C 1
ATOM 1470 O O . SER A 1 241 ? 134.390 119.233 107.602 1.00 41.33 241 SER A O 1
ATOM 1473 N N . VAL A 1 242 ? 135.473 117.928 109.076 1.00 38.50 242 VAL A N 1
ATOM 1474 C CA . VAL A 1 242 ? 135.109 118.795 110.191 1.00 38.50 242 VAL A CA 1
ATOM 1475 C C . VAL A 1 242 ? 136.019 120.014 110.253 1.00 38.50 242 VAL A C 1
ATOM 1476 O O . VAL A 1 242 ? 135.656 121.028 110.856 1.00 38.50 242 VAL A O 1
ATOM 1480 N N . TYR A 1 243 ? 137.184 119.957 109.609 1.00 37.94 243 TYR A N 1
ATOM 1481 C CA . TYR A 1 243 ? 138.089 121.097 109.616 1.00 37.94 243 TYR A CA 1
ATOM 1482 C C . TYR A 1 243 ? 137.602 122.184 108.668 1.00 37.94 243 TYR A C 1
ATOM 1483 O O . TYR A 1 243 ? 137.591 123.367 109.019 1.00 37.94 243 TYR A O 1
ATOM 1492 N N . GLU A 1 244 ? 137.185 121.797 107.462 1.00 40.54 244 GLU A N 1
ATOM 1493 C CA . GLU A 1 244 ? 136.766 122.778 106.468 1.00 40.54 244 GLU A CA 1
ATOM 1494 C C . GLU A 1 244 ? 135.391 123.349 106.772 1.00 40.54 244 GLU A C 1
ATOM 1495 O O . GLU A 1 244 ? 135.032 124.402 106.238 1.00 40.54 244 GLU A O 1
ATOM 1501 N N . GLY A 1 245 ? 134.610 122.677 107.608 1.00 37.35 245 GLY A N 1
ATOM 1502 C CA . GLY A 1 245 ? 133.266 123.126 107.895 1.00 37.35 245 GLY A CA 1
ATOM 1503 C C . GLY A 1 245 ? 133.125 123.892 109.191 1.00 37.35 245 GLY A C 1
ATOM 1504 O O . GLY A 1 245 ? 132.268 124.771 109.300 1.00 37.35 245 GLY A O 1
ATOM 1505 N N . PHE A 1 246 ? 133.948 123.570 110.184 1.00 34.89 246 PHE A N 1
ATOM 1506 C CA . PHE A 1 246 ? 133.796 124.136 111.517 1.00 34.89 246 PHE A CA 1
ATOM 1507 C C . PHE A 1 246 ? 135.006 124.922 111.989 1.00 34.89 246 PHE A C 1
ATOM 1508 O O . PHE A 1 246 ? 134.875 126.101 112.327 1.00 34.89 246 PHE A O 1
ATOM 1516 N N . TYR A 1 247 ? 136.188 124.308 112.013 1.00 34.73 247 TYR A N 1
ATOM 1517 C CA . TYR A 1 247 ? 137.310 124.900 112.731 1.00 34.73 247 TYR A CA 1
ATOM 1518 C C . TYR A 1 247 ? 137.990 125.991 111.921 1.00 34.73 247 TYR A C 1
ATOM 1519 O O . TYR A 1 247 ? 138.496 126.962 112.489 1.00 34.73 247 TYR A O 1
ATOM 1528 N N . ASP A 1 248 ? 138.016 125.852 110.611 1.00 36.34 248 ASP A N 1
ATOM 1529 C CA . ASP A 1 248 ? 138.575 126.880 109.743 1.00 36.34 248 ASP A CA 1
ATOM 1530 C C . ASP A 1 248 ? 137.656 128.081 109.485 1.00 36.34 248 ASP A C 1
ATOM 1531 O O . ASP A 1 248 ? 138.163 129.208 109.523 1.00 36.34 248 ASP A O 1
ATOM 1536 N N . PRO A 1 249 ? 136.342 127.947 109.210 1.00 35.43 249 PRO A N 1
ATOM 1537 C CA . PRO A 1 249 ? 135.557 129.174 108.990 1.00 35.43 249 PRO A CA 1
ATOM 1538 C C . PRO A 1 249 ? 135.257 129.955 110.255 1.00 35.43 249 PRO A C 1
ATOM 1539 O O . PRO A 1 249 ? 134.844 131.116 110.165 1.00 35.43 249 PRO A O 1
ATOM 1543 N N . LEU A 1 250 ? 135.442 129.367 111.426 1.00 34.65 250 LEU A N 1
ATOM 1544 C CA . LEU A 1 250 ? 135.192 130.062 112.677 1.00 34.65 250 LEU A CA 1
ATOM 1545 C C . LEU A 1 250 ? 136.457 130.609 113.318 1.00 34.65 250 LEU A C 1
ATOM 1546 O O . LEU A 1 250 ? 136.395 131.083 114.451 1.00 34.65 250 LEU A O 1
ATOM 1551 N N . PHE A 1 251 ? 137.593 130.573 112.622 1.00 34.14 251 PHE A N 1
ATOM 1552 C CA . PHE A 1 251 ? 138.865 130.907 113.252 1.00 34.14 251 PHE A CA 1
ATOM 1553 C C . PHE A 1 251 ? 139.016 132.409 113.452 1.00 34.14 251 PHE A C 1
ATOM 1554 O O . PHE A 1 251 ? 139.304 132.871 114.560 1.00 34.14 251 PHE A O 1
ATOM 1562 N N . ARG A 1 252 ? 138.838 133.188 112.381 1.00 37.21 252 ARG A N 1
ATOM 1563 C CA . ARG A 1 252 ? 139.121 134.619 112.445 1.00 37.21 252 ARG A CA 1
ATOM 1564 C C . ARG A 1 252 ? 138.092 135.370 113.268 1.00 37.21 252 ARG A C 1
ATOM 1565 O O . ARG A 1 252 ? 138.396 136.437 113.807 1.00 37.21 252 ARG A O 1
ATOM 1573 N N . GLY A 1 253 ? 136.884 134.843 113.377 1.00 31.86 253 GLY A N 1
ATOM 1574 C CA . GLY A 1 253 ? 135.876 135.496 114.174 1.00 31.86 253 GLY A CA 1
ATOM 1575 C C . GLY A 1 253 ? 136.006 135.225 115.652 1.00 31.86 253 GLY A C 1
ATOM 1576 O O . GLY A 1 253 ? 135.775 136.114 116.472 1.00 31.86 253 GLY A O 1
ATOM 1577 N N . LEU A 1 254 ? 136.368 133.992 116.007 1.00 31.03 254 LEU A N 1
ATOM 1578 C CA . LEU A 1 254 ? 136.606 133.668 117.406 1.00 31.03 254 LEU A CA 1
ATOM 1579 C C . LEU A 1 254 ? 137.887 134.307 117.913 1.00 31.03 254 LEU A C 1
ATOM 1580 O O . LEU A 1 254 ? 138.032 134.539 119.116 1.00 31.03 254 LEU A O 1
ATOM 1585 N N . LEU A 1 255 ? 138.824 134.600 117.015 1.00 32.10 255 LEU A N 1
ATOM 1586 C CA . LEU A 1 255 ? 140.053 135.268 117.416 1.00 32.10 255 LEU A CA 1
ATOM 1587 C C . LEU A 1 255 ? 139.801 136.733 117.744 1.00 32.10 255 LEU A C 1
ATOM 1588 O O . LEU A 1 255 ? 140.464 137.300 118.618 1.00 32.10 255 LEU A O 1
ATOM 1593 N N . SER A 1 256 ? 138.830 137.354 117.075 1.00 31.58 256 SER A N 1
ATOM 1594 C CA . SER A 1 256 ? 138.512 138.748 117.358 1.00 31.58 256 SER A CA 1
ATOM 1595 C C . SER A 1 256 ? 137.860 138.916 118.723 1.00 31.58 256 SER A C 1
ATOM 1596 O O . SER A 1 256 ? 137.974 139.981 119.332 1.00 31.58 256 SER A O 1
ATOM 1599 N N . ILE A 1 257 ? 137.176 137.889 119.221 1.00 30.98 257 ILE A N 1
ATOM 1600 C CA . ILE A 1 257 ? 136.664 137.945 120.584 1.00 30.98 257 ILE A CA 1
ATOM 1601 C C . ILE A 1 257 ? 137.794 137.732 121.581 1.00 30.98 257 ILE A C 1
ATOM 1602 O O . ILE A 1 257 ? 137.843 138.387 122.626 1.00 30.98 257 ILE A O 1
ATOM 1607 N N . LEU A 1 258 ? 138.733 136.835 121.267 1.00 32.43 258 LEU A N 1
ATOM 1608 C CA . LEU A 1 258 ? 139.883 136.626 122.141 1.00 32.43 258 LEU A CA 1
ATOM 1609 C C . LEU A 1 258 ? 140.806 137.836 122.140 1.00 32.43 258 LEU A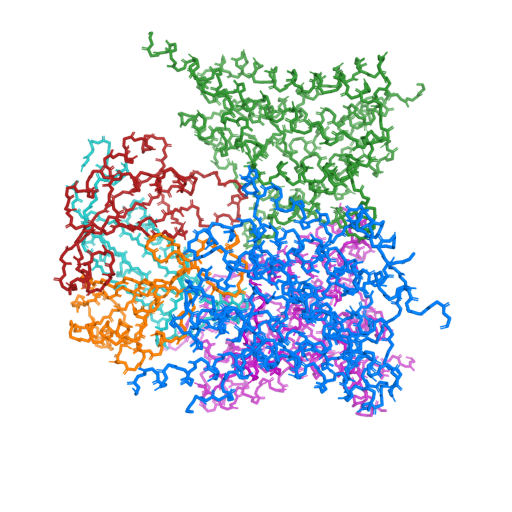 C 1
ATOM 1610 O O . LEU A 1 258 ? 141.433 138.143 123.158 1.00 32.43 258 LEU A O 1
ATOM 1615 N N . MET A 1 259 ? 140.891 138.543 121.011 1.00 33.21 259 MET A N 1
ATOM 1616 C CA . MET A 1 259 ? 141.611 139.810 120.982 1.00 33.21 259 MET A CA 1
ATOM 1617 C C . MET A 1 259 ? 140.927 140.857 121.843 1.00 33.21 259 MET A C 1
ATOM 1618 O O . MET A 1 259 ? 141.588 141.754 122.363 1.00 33.21 259 MET A O 1
ATOM 1623 N N . LEU A 1 260 ? 139.609 140.772 121.997 1.00 33.25 260 LEU A N 1
ATOM 1624 C CA . LEU A 1 260 ? 138.920 141.684 122.898 1.00 33.25 260 LEU A CA 1
ATOM 1625 C C . LEU A 1 260 ? 139.215 141.341 124.350 1.00 33.25 260 LEU A C 1
ATOM 1626 O O . LEU A 1 260 ? 139.376 142.235 125.183 1.00 33.25 260 LEU A O 1
ATOM 1631 N N . ILE A 1 261 ? 139.297 140.046 124.665 1.00 34.52 261 ILE A N 1
ATOM 1632 C CA . ILE A 1 261 ? 139.570 139.599 126.031 1.00 34.52 261 ILE A CA 1
ATOM 1633 C C . ILE A 1 261 ? 140.987 139.976 126.440 1.00 34.52 261 ILE A C 1
ATOM 1634 O O . ILE A 1 261 ? 141.211 140.591 127.487 1.00 34.52 261 ILE A O 1
ATOM 1639 N N . MET A 1 262 ? 141.963 139.610 125.620 1.00 36.29 262 MET A N 1
ATOM 1640 C CA . MET A 1 262 ? 143.342 140.032 125.834 1.00 36.29 262 MET A CA 1
ATOM 1641 C C . MET A 1 262 ? 143.452 141.494 125.442 1.00 36.29 262 MET A C 1
ATOM 1642 O O . MET A 1 262 ? 143.634 141.821 124.274 1.00 36.29 262 MET A O 1
ATOM 1647 N N . GLY A 1 263 ? 143.384 142.381 126.416 1.00 36.25 263 GLY A N 1
ATOM 1648 C CA . GLY A 1 263 ? 143.266 143.797 126.145 1.00 36.25 263 GLY A CA 1
ATOM 1649 C C . GLY A 1 263 ? 142.327 144.413 127.151 1.00 36.25 263 GLY A C 1
ATOM 1650 O O . GLY A 1 263 ? 142.582 145.502 127.659 1.00 36.25 263 GLY A O 1
ATOM 1651 N N . MET A 1 264 ? 141.270 143.693 127.505 1.00 36.97 264 MET A N 1
ATOM 1652 C CA . MET A 1 264 ? 140.646 143.940 128.794 1.00 36.97 264 MET A CA 1
ATOM 1653 C C . MET A 1 264 ? 141.486 143.333 129.902 1.00 36.97 264 MET A C 1
ATOM 1654 O O . MET A 1 264 ? 141.462 143.818 131.037 1.00 36.97 264 MET A O 1
ATOM 1659 N N . GLU A 1 265 ? 142.229 142.276 129.575 1.00 39.45 265 GLU A N 1
ATOM 1660 C CA . GLU A 1 265 ? 143.222 141.727 130.484 1.00 39.45 265 GLU A CA 1
ATOM 1661 C C . GLU A 1 265 ? 144.369 142.699 130.698 1.00 39.45 265 GLU A C 1
ATOM 1662 O O . GLU A 1 265 ? 144.919 142.784 131.799 1.00 39.45 265 GLU A O 1
ATOM 1668 N N . ALA A 1 266 ? 144.749 143.427 129.648 1.00 36.26 266 ALA A N 1
ATOM 1669 C CA . ALA A 1 266 ? 145.920 144.290 129.713 1.00 36.26 266 ALA A CA 1
ATOM 1670 C C . ALA A 1 266 ? 145.666 145.494 130.603 1.00 36.26 266 ALA A C 1
ATOM 1671 O O . ALA A 1 266 ? 146.547 145.914 131.358 1.00 36.26 266 ALA A O 1
ATOM 1673 N N . TRP A 1 267 ? 144.460 146.059 130.538 1.00 36.81 267 TRP A N 1
ATOM 1674 C CA . TRP A 1 267 ? 144.150 147.208 131.378 1.00 36.81 267 TRP A CA 1
ATOM 1675 C C . TRP A 1 267 ? 143.987 146.814 132.838 1.00 36.81 267 TRP A C 1
ATOM 1676 O O . TRP A 1 267 ? 144.306 147.608 133.728 1.00 36.81 267 TRP A O 1
ATOM 1687 N N . SER A 1 268 ? 143.516 145.598 133.113 1.00 38.08 268 SER A N 1
ATOM 1688 C CA . SER A 1 268 ? 143.315 145.190 134.496 1.00 38.08 268 SER A CA 1
ATOM 1689 C C . SER A 1 268 ? 144.619 144.846 135.203 1.00 38.08 268 SER A C 1
ATOM 1690 O O . SER A 1 268 ? 144.620 144.706 136.427 1.00 38.08 268 SER A O 1
ATOM 1693 N N . ARG A 1 269 ? 145.723 144.707 134.471 1.00 40.16 269 ARG A N 1
ATOM 1694 C CA . ARG A 1 269 ? 147.016 144.386 135.056 1.00 40.16 269 ARG A CA 1
ATOM 1695 C C . ARG A 1 269 ? 147.960 145.577 135.119 1.00 40.16 269 ARG A C 1
ATOM 1696 O O . ARG A 1 269 ? 149.109 145.410 135.528 1.00 40.16 269 ARG A O 1
ATOM 1704 N N . ILE A 1 270 ? 147.512 146.769 134.719 1.00 42.08 270 ILE A N 1
ATOM 1705 C CA . ILE A 1 270 ? 148.372 147.948 134.783 1.00 42.08 270 ILE A CA 1
ATOM 1706 C C . ILE A 1 270 ? 148.559 148.408 136.226 1.00 42.08 270 ILE A C 1
ATOM 1707 O O . ILE A 1 270 ? 149.651 148.848 136.608 1.00 42.08 270 ILE A O 1
ATOM 1712 N N . GLY A 1 271 ? 147.537 148.247 137.067 1.00 45.48 271 GLY A N 1
ATOM 1713 C CA . GLY A 1 271 ? 147.677 148.600 138.469 1.00 45.48 271 GLY A CA 1
ATOM 1714 C C . GLY A 1 271 ? 148.636 147.712 139.237 1.00 45.48 271 GLY A C 1
ATOM 1715 O O . GLY A 1 271 ? 149.195 148.134 140.252 1.00 45.48 271 GLY A O 1
ATOM 1716 N N . GLU A 1 272 ? 148.859 146.484 138.762 1.00 45.86 272 GLU A N 1
ATOM 1717 C CA . GLU A 1 272 ? 149.866 145.632 139.383 1.00 45.86 272 GLU A CA 1
ATOM 1718 C C . GLU A 1 272 ? 151.272 146.089 139.036 1.00 45.86 272 GLU A C 1
ATOM 1719 O O . GLU A 1 272 ? 152.231 145.727 139.723 1.00 45.86 272 GLU A O 1
ATOM 1725 N N . LEU A 1 273 ? 151.416 146.878 137.981 1.00 46.10 273 LEU A N 1
ATOM 1726 C CA . LEU A 1 273 ? 152.725 147.287 137.508 1.00 46.10 273 LEU A CA 1
ATOM 1727 C C . LEU A 1 273 ? 153.224 148.551 138.196 1.00 46.10 273 LEU A C 1
ATOM 1728 O O . LEU A 1 273 ? 154.394 148.910 138.035 1.00 46.10 273 LEU A O 1
ATOM 1733 N N . ARG A 1 274 ? 152.381 149.218 138.982 1.00 50.58 274 ARG A N 1
ATOM 1734 C CA . ARG A 1 274 ? 152.825 150.386 139.730 1.00 50.58 274 ARG A CA 1
ATOM 1735 C C . ARG A 1 274 ? 153.506 150.019 141.038 1.00 50.58 274 ARG A C 1
ATOM 1736 O O . ARG A 1 274 ? 153.998 150.912 141.733 1.00 50.58 274 ARG A O 1
ATOM 1744 N N . LYS A 1 275 ? 153.544 148.738 141.390 1.00 49.50 275 LYS A N 1
ATOM 1745 C CA . LYS A 1 275 ? 153.991 148.310 142.705 1.00 49.50 275 LYS A CA 1
ATOM 1746 C C . LYS A 1 275 ? 155.304 147.543 142.675 1.00 49.50 275 LYS A C 1
ATOM 1747 O O . LYS A 1 275 ? 155.652 146.909 143.674 1.00 49.50 275 LYS A O 1
ATOM 1753 N N . VAL A 1 276 ? 156.047 147.581 141.570 1.00 47.06 276 VAL A N 1
ATOM 1754 C CA . VAL A 1 276 ? 157.258 146.772 141.496 1.00 47.06 276 VAL A CA 1
ATOM 1755 C C . VAL A 1 276 ? 158.515 147.608 141.257 1.00 47.06 276 VAL A C 1
ATOM 1756 O O . VAL A 1 276 ? 159.365 147.702 142.150 1.00 47.06 276 VAL A O 1
ATOM 1760 N N . ALA A 1 277 ? 158.623 148.255 140.094 1.00 47.66 277 ALA A N 1
ATOM 1761 C CA . ALA A 1 277 ? 159.771 149.061 139.687 1.00 47.66 277 ALA A CA 1
ATOM 1762 C C . ALA A 1 277 ? 159.438 149.754 138.380 1.00 47.66 277 ALA A C 1
ATOM 1763 O O . ALA A 1 277 ? 158.439 149.419 137.737 1.00 47.66 277 ALA A O 1
ATOM 1765 N N . GLN A 1 278 ? 160.260 150.713 137.967 1.00 49.31 278 GLN A N 1
ATOM 1766 C CA . GLN A 1 278 ? 160.059 151.305 136.652 1.00 49.31 278 GLN A CA 1
ATOM 1767 C C . GLN A 1 278 ? 160.885 150.579 135.601 1.00 49.31 278 GLN A C 1
ATOM 1768 O O . GLN A 1 278 ? 160.756 150.850 134.403 1.00 49.31 278 GLN A O 1
ATOM 1774 N N . TRP A 1 279 ? 161.738 149.647 136.028 1.00 48.32 279 TRP A N 1
ATOM 1775 C CA . TRP A 1 279 ? 162.534 148.884 135.077 1.00 48.32 279 TRP A CA 1
ATOM 1776 C C . TRP A 1 279 ? 161.784 147.700 134.487 1.00 48.32 279 TRP A C 1
ATOM 1777 O O . TRP A 1 279 ? 162.261 147.120 133.509 1.00 48.32 279 TRP A O 1
ATOM 1788 N N . TYR A 1 280 ? 160.640 147.317 135.051 1.00 41.19 280 TYR A N 1
ATOM 1789 C CA . TYR A 1 280 ? 159.818 146.310 134.394 1.00 41.19 280 TYR A CA 1
ATOM 1790 C C . TYR A 1 280 ? 159.048 146.904 133.230 1.00 41.19 280 TYR A C 1
ATOM 1791 O O . TYR A 1 280 ? 158.634 146.174 132.326 1.00 41.19 280 TYR A O 1
ATOM 1800 N N . VAL A 1 281 ? 158.834 148.218 133.240 1.00 39.55 281 VAL A N 1
ATOM 1801 C CA . VAL A 1 281 ? 158.210 148.877 132.102 1.00 39.55 281 VAL A CA 1
ATOM 1802 C C . VAL A 1 281 ? 159.195 148.982 130.949 1.00 39.55 281 VAL A C 1
ATOM 1803 O O . VAL A 1 281 ? 158.832 148.782 129.787 1.00 39.55 281 VAL A O 1
ATOM 1807 N N . VAL A 1 282 ? 160.459 149.281 131.251 1.00 38.25 282 VAL A N 1
ATOM 1808 C CA . VAL A 1 282 ? 161.472 149.382 130.206 1.00 38.25 282 VAL A CA 1
ATOM 1809 C C . VAL A 1 282 ? 161.811 148.005 129.655 1.00 38.25 282 VAL A C 1
ATOM 1810 O O . VAL A 1 282 ? 162.094 147.855 128.462 1.00 38.25 282 VAL A O 1
ATOM 1814 N N . TYR A 1 283 ? 161.776 146.978 130.505 1.00 37.40 283 TYR A N 1
ATOM 1815 C CA . TYR A 1 283 ? 162.032 145.623 130.033 1.00 37.40 283 TYR A CA 1
ATOM 1816 C C . TYR A 1 283 ? 160.908 145.135 129.134 1.00 37.40 283 TYR A C 1
ATOM 1817 O O . TYR A 1 283 ? 161.162 144.581 128.065 1.00 37.40 283 TYR A O 1
ATOM 1826 N N . SER A 1 284 ? 159.658 145.360 129.530 1.00 35.99 284 SER A N 1
ATOM 1827 C CA . SER A 1 284 ? 158.537 144.818 128.775 1.00 35.99 284 SER A CA 1
ATOM 1828 C C . SER A 1 284 ? 158.307 145.530 127.453 1.00 35.99 284 SER A C 1
ATOM 1829 O O . SER A 1 284 ? 157.570 145.013 126.613 1.00 35.99 284 SER A O 1
ATOM 1832 N N . LEU A 1 285 ? 158.917 146.693 127.245 1.00 34.72 285 LEU A N 1
ATOM 1833 C CA . LEU A 1 285 ? 158.734 147.398 125.986 1.00 34.72 285 LEU A CA 1
ATOM 1834 C C . LEU A 1 285 ? 159.743 146.955 124.938 1.00 34.72 285 LEU A C 1
ATOM 1835 O O . LEU A 1 285 ? 159.417 146.914 123.749 1.00 34.72 285 LEU A O 1
ATOM 1840 N N . ILE A 1 286 ? 160.966 146.618 125.346 1.00 34.06 286 ILE A N 1
ATOM 1841 C CA . ILE A 1 286 ? 162.026 146.391 124.371 1.00 34.06 286 ILE A CA 1
ATOM 1842 C C . ILE A 1 286 ? 162.453 144.930 124.307 1.00 34.06 286 ILE A C 1
ATOM 1843 O O . ILE A 1 286 ? 163.072 144.511 123.326 1.00 34.06 286 ILE A O 1
ATOM 1848 N N . ALA A 1 287 ? 162.145 144.141 125.330 1.00 33.55 287 ALA A N 1
ATOM 1849 C CA . ALA A 1 287 ? 162.500 142.725 125.247 1.00 33.55 287 ALA A CA 1
ATOM 1850 C C . ALA A 1 287 ? 161.659 141.891 124.277 1.00 33.55 287 ALA A C 1
ATOM 1851 O O . ALA A 1 287 ? 162.201 140.917 123.750 1.00 33.55 287 ALA A O 1
ATOM 1853 N N . PRO A 1 288 ? 160.364 142.164 124.023 1.00 33.27 288 PRO A N 1
ATOM 1854 C CA . PRO A 1 288 ? 159.721 141.480 122.890 1.00 33.27 288 PRO A CA 1
ATOM 1855 C C . PRO A 1 288 ? 160.355 141.770 121.543 1.00 33.27 288 PRO A C 1
ATOM 1856 O O . PRO A 1 288 ? 160.347 140.897 120.671 1.00 33.27 288 PRO A O 1
ATOM 1860 N N . ILE A 1 289 ? 160.923 142.956 121.349 1.00 34.11 289 ILE A N 1
ATOM 1861 C CA . ILE A 1 289 ? 161.565 143.256 120.078 1.00 34.11 289 ILE A CA 1
ATOM 1862 C C . ILE A 1 289 ? 162.926 142.580 119.984 1.00 34.11 289 ILE A C 1
ATOM 1863 O O . ILE A 1 289 ? 163.308 142.085 118.921 1.00 34.11 289 ILE A O 1
ATOM 1868 N N . VAL A 1 290 ? 163.663 142.514 121.092 1.00 33.34 290 VAL A N 1
ATOM 1869 C CA . VAL A 1 290 ? 164.991 141.908 121.068 1.00 33.34 290 VAL A CA 1
ATOM 1870 C C . VAL A 1 290 ? 164.894 140.392 120.921 1.00 33.34 290 VAL A C 1
ATOM 1871 O O . VAL A 1 290 ? 165.652 139.785 120.157 1.00 33.34 290 VAL A O 1
ATOM 1875 N N . HIS A 1 291 ? 163.937 139.761 121.609 1.00 33.40 291 HIS A N 1
ATOM 1876 C CA . HIS A 1 291 ? 163.772 138.313 121.488 1.00 33.40 291 HIS A CA 1
ATOM 1877 C C . HIS A 1 291 ? 163.265 137.910 120.113 1.00 33.40 291 HIS A C 1
ATOM 1878 O O . HIS A 1 291 ? 163.511 136.787 119.667 1.00 33.40 291 HIS A O 1
ATOM 1885 N N . GLY A 1 292 ? 162.557 138.798 119.431 1.00 35.51 292 GLY A N 1
ATOM 1886 C CA . GLY A 1 292 ? 162.133 138.520 118.082 1.00 35.51 292 GLY A CA 1
ATOM 1887 C C . GLY A 1 292 ? 163.260 138.656 117.084 1.00 35.51 292 GLY A C 1
ATOM 1888 O O . GLY A 1 292 ? 163.275 137.964 116.065 1.00 35.51 292 GLY A O 1
ATOM 1889 N N . PHE A 1 293 ? 164.211 139.550 117.356 1.00 37.61 293 PHE A N 1
ATOM 1890 C CA . PHE A 1 293 ? 165.319 139.735 116.428 1.00 37.61 293 PHE A CA 1
ATOM 1891 C C . PHE A 1 293 ? 166.353 138.629 116.551 1.00 37.61 293 PHE A C 1
ATOM 1892 O O . PHE A 1 293 ? 167.035 138.314 115.572 1.00 37.61 293 PHE A O 1
ATOM 1900 N N . ILE A 1 294 ? 166.498 138.043 117.736 1.00 36.55 294 ILE A N 1
ATOM 1901 C CA . ILE A 1 294 ? 167.368 136.884 117.883 1.00 36.55 294 ILE A CA 1
ATOM 1902 C C . ILE A 1 294 ? 166.740 135.672 117.211 1.00 36.55 294 ILE A C 1
ATOM 1903 O O . ILE A 1 294 ? 167.430 134.870 116.572 1.00 36.55 294 ILE A O 1
ATOM 1908 N N . ALA A 1 295 ? 165.417 135.543 117.303 1.00 37.07 295 ALA A N 1
ATOM 1909 C CA . ALA A 1 295 ? 164.727 134.433 116.659 1.00 37.07 295 ALA A CA 1
ATOM 1910 C C . ALA A 1 295 ? 164.689 134.584 115.151 1.00 37.07 295 ALA A C 1
ATOM 1911 O O . ALA A 1 295 ? 164.645 133.583 114.433 1.00 37.07 295 ALA A O 1
ATOM 1913 N N . PHE A 1 296 ? 164.675 135.818 114.652 1.00 40.28 296 PHE A N 1
ATOM 1914 C CA . PHE A 1 296 ? 164.675 136.012 113.211 1.00 40.28 296 PHE A CA 1
ATOM 1915 C C . PHE A 1 296 ? 166.038 135.662 112.635 1.00 40.28 296 PHE A C 1
ATOM 1916 O O . PHE A 1 296 ? 166.135 135.128 111.528 1.00 40.28 296 PHE A O 1
ATOM 1924 N N . GLY A 1 297 ? 167.102 135.954 113.378 1.00 40.00 297 GLY A N 1
ATOM 1925 C CA . GLY A 1 297 ? 168.427 135.563 112.938 1.00 40.00 297 GLY A CA 1
ATOM 1926 C C . GLY A 1 297 ? 168.640 134.065 112.998 1.00 40.00 297 GLY A C 1
ATOM 1927 O O . GLY A 1 297 ? 169.351 133.500 112.167 1.00 40.00 297 GLY A O 1
ATOM 1928 N N . LEU A 1 298 ? 168.027 133.401 113.977 1.00 39.69 298 LEU A N 1
ATOM 1929 C CA . LEU A 1 298 ? 168.121 131.948 114.045 1.00 39.69 298 LEU A CA 1
ATOM 1930 C C . LEU A 1 298 ? 167.256 131.293 112.979 1.00 39.69 298 LEU A C 1
ATOM 1931 O O . LEU A 1 298 ? 167.567 130.196 112.508 1.00 39.69 298 LEU A O 1
ATOM 1936 N N . GLY A 1 299 ? 166.164 131.948 112.591 1.00 42.45 299 GLY A N 1
ATOM 1937 C CA . GLY A 1 299 ? 165.333 131.416 111.530 1.00 42.45 299 GLY A CA 1
ATOM 1938 C C . GLY A 1 299 ? 165.964 131.539 110.161 1.00 42.45 299 GLY A C 1
ATOM 1939 O O . GLY A 1 299 ? 165.703 130.715 109.283 1.00 42.45 299 GLY A O 1
ATOM 1940 N N . MET A 1 300 ? 166.799 132.557 109.957 1.00 43.92 300 MET A N 1
ATOM 1941 C CA . MET A 1 300 ? 167.486 132.699 108.682 1.00 43.92 300 MET A CA 1
ATOM 1942 C C . MET A 1 300 ? 168.607 131.686 108.512 1.00 43.92 300 MET A C 1
ATOM 1943 O O . MET A 1 300 ? 169.039 131.445 107.383 1.00 43.92 300 MET A O 1
ATOM 1948 N N . ILE A 1 301 ? 169.099 131.100 109.604 1.00 44.40 301 ILE A N 1
ATOM 1949 C CA . ILE A 1 301 ? 170.023 129.979 109.489 1.00 44.40 301 ILE A CA 1
ATOM 1950 C C . ILE A 1 301 ? 169.316 128.745 108.956 1.00 44.40 301 ILE A C 1
ATOM 1951 O O . ILE A 1 301 ? 169.846 128.061 108.073 1.00 44.40 301 ILE A O 1
ATOM 1956 N N . ALA A 1 302 ? 168.112 128.459 109.443 1.00 45.84 302 ALA A N 1
ATOM 1957 C CA . ALA A 1 302 ? 167.330 127.340 108.941 1.00 45.84 302 ALA A CA 1
ATOM 1958 C C . ALA A 1 302 ? 166.799 127.577 107.537 1.00 45.84 302 ALA A C 1
ATOM 1959 O O . ALA A 1 302 ? 166.538 126.611 106.816 1.00 45.84 302 ALA A O 1
ATOM 1961 N N . HIS A 1 303 ? 166.625 128.836 107.136 1.00 46.51 303 HIS A N 1
ATOM 1962 C CA . HIS A 1 303 ? 166.174 129.136 105.783 1.00 46.51 303 HIS A CA 1
ATOM 1963 C C . HIS A 1 303 ? 167.258 128.849 104.758 1.00 46.51 303 HIS A C 1
ATOM 1964 O O . HIS A 1 303 ? 166.958 128.433 103.635 1.00 46.51 303 HIS A O 1
ATOM 1971 N N . TYR A 1 304 ? 168.516 129.051 105.125 1.00 49.37 304 TYR A N 1
ATOM 1972 C CA . TYR A 1 304 ? 169.626 128.837 104.212 1.00 49.37 304 TYR A CA 1
ATOM 1973 C C . TYR A 1 304 ? 170.146 127.410 104.247 1.00 49.37 304 TYR A C 1
ATOM 1974 O O . TYR A 1 304 ? 171.065 127.080 103.493 1.00 49.37 304 TYR A O 1
ATOM 1983 N N . ALA A 1 305 ? 169.576 126.554 105.089 1.00 50.29 305 ALA A N 1
ATOM 1984 C CA . ALA A 1 305 ? 170.120 125.216 105.276 1.00 50.29 305 ALA A CA 1
ATOM 1985 C C . ALA A 1 305 ? 169.122 124.120 104.935 1.00 50.29 305 ALA A C 1
ATOM 1986 O O . ALA A 1 305 ? 169.500 123.106 104.340 1.00 50.29 305 ALA A O 1
ATOM 1988 N N . THR A 1 306 ? 167.853 124.286 105.315 1.00 50.94 306 THR A N 1
ATOM 1989 C CA . THR A 1 306 ? 166.836 123.278 105.045 1.00 50.94 306 THR A CA 1
ATOM 1990 C C . THR A 1 306 ? 165.662 123.833 104.247 1.00 50.94 306 THR A C 1
ATOM 1991 O O . THR A 1 306 ? 164.670 123.124 104.060 1.00 50.94 306 THR A O 1
ATOM 1995 N N . GLY A 1 307 ? 165.742 125.072 103.775 1.00 47.92 307 GLY A N 1
ATOM 1996 C CA . GLY A 1 307 ? 164.647 125.637 103.017 1.00 47.92 307 GLY A CA 1
ATOM 1997 C C . GLY A 1 307 ? 163.427 125.999 103.828 1.00 47.92 307 GLY A C 1
ATOM 1998 O O . GLY A 1 307 ? 162.327 126.053 103.274 1.00 47.92 307 GLY A O 1
ATOM 1999 N N . PHE A 1 308 ? 163.589 126.218 105.130 1.00 44.73 308 PHE A N 1
ATOM 2000 C CA . PHE A 1 308 ? 162.526 126.715 105.996 1.00 44.73 308 PHE A CA 1
ATOM 2001 C C . PHE A 1 308 ? 162.063 128.086 105.528 1.00 44.73 308 PHE A C 1
ATOM 2002 O O . PHE A 1 308 ? 162.843 129.037 105.526 1.00 44.73 308 PHE A O 1
ATOM 2010 N N . SER A 1 309 ? 160.795 128.180 105.129 1.00 44.37 309 SER A N 1
ATOM 2011 C CA . SER A 1 309 ? 160.286 129.317 104.373 1.00 44.37 309 SER A CA 1
ATOM 2012 C C . SER A 1 309 ? 160.282 130.596 105.207 1.00 44.37 309 SER A C 1
ATOM 2013 O O . SER A 1 309 ? 160.320 130.572 106.439 1.00 44.37 309 SER A O 1
ATOM 2016 N N . LEU A 1 310 ? 160.232 131.733 104.504 1.00 43.64 310 LEU A N 1
ATOM 2017 C CA . LEU A 1 310 ? 160.301 133.032 105.167 1.00 43.64 310 LEU A CA 1
ATOM 2018 C C . LEU A 1 310 ? 159.036 133.343 105.945 1.00 43.64 310 LEU A C 1
ATOM 2019 O O . LEU A 1 310 ? 159.070 134.146 106.880 1.00 43.64 310 LEU A O 1
ATOM 2024 N N . GLY A 1 311 ? 157.912 132.738 105.574 1.00 41.50 311 GLY A N 1
ATOM 2025 C CA . GLY A 1 311 ? 156.739 132.837 106.413 1.00 41.50 311 GLY A CA 1
ATOM 2026 C C . GLY A 1 311 ? 156.846 132.055 107.696 1.00 41.50 311 GLY A C 1
ATOM 2027 O O . GLY A 1 311 ? 156.141 132.365 108.657 1.00 41.50 311 GLY A O 1
ATOM 2028 N N . GLY A 1 312 ? 157.715 131.045 107.731 1.00 40.71 312 GLY A N 1
ATOM 2029 C CA . GLY A 1 312 ? 157.918 130.290 108.950 1.00 40.71 312 GLY A CA 1
ATOM 2030 C C . GLY A 1 312 ? 158.882 130.936 109.918 1.00 40.71 312 GLY A C 1
ATOM 2031 O O . GLY A 1 312 ? 158.820 130.664 111.119 1.00 40.71 312 GLY A O 1
ATOM 2032 N N . VAL A 1 313 ? 159.785 131.789 109.427 1.00 39.69 313 VAL A N 1
ATOM 2033 C CA . VAL A 1 313 ? 160.689 132.475 110.345 1.00 39.69 313 VAL A CA 1
ATOM 2034 C C . VAL A 1 313 ? 159.995 133.676 110.967 1.00 39.69 313 VAL A C 1
ATOM 2035 O O . VAL A 1 313 ? 160.452 134.208 111.983 1.00 39.69 313 VAL A O 1
ATOM 2039 N N . VAL A 1 314 ? 158.886 134.120 110.379 1.00 37.85 314 VAL A N 1
ATOM 2040 C CA . VAL A 1 314 ? 158.050 135.121 111.027 1.00 37.85 314 VAL A CA 1
ATOM 2041 C C . VAL A 1 314 ? 157.261 134.484 112.162 1.00 37.85 314 VAL A C 1
ATOM 2042 O O . VAL A 1 314 ? 157.086 135.086 113.227 1.00 37.85 314 VAL A O 1
ATOM 2046 N N . VAL A 1 315 ? 156.802 133.246 111.962 1.00 36.79 315 VAL A N 1
ATOM 2047 C CA . VAL A 1 315 ? 156.152 132.493 113.030 1.00 36.79 315 VAL A CA 1
ATOM 2048 C C . VAL A 1 315 ? 157.131 132.229 114.163 1.00 36.79 315 VAL A C 1
ATOM 2049 O O . VAL A 1 315 ? 156.775 132.327 115.339 1.00 36.79 315 VAL A O 1
ATOM 2053 N N . LEU A 1 316 ? 158.390 131.949 113.832 1.00 36.26 316 LEU A N 1
ATOM 2054 C CA . LEU A 1 316 ? 159.393 131.717 114.865 1.00 36.26 316 LEU A CA 1
ATOM 2055 C C . LEU A 1 316 ? 159.737 133.000 115.611 1.00 36.26 316 LEU A C 1
ATOM 2056 O O . LEU A 1 316 ? 160.056 132.960 116.802 1.00 36.26 316 LEU A O 1
ATOM 2061 N N . ALA A 1 317 ? 159.656 134.149 114.942 1.00 35.34 317 ALA A N 1
ATOM 2062 C CA . ALA A 1 317 ? 160.015 135.402 115.597 1.00 35.34 317 ALA A CA 1
ATOM 2063 C C . ALA A 1 317 ? 158.898 135.901 116.504 1.00 35.34 317 ALA A C 1
ATOM 2064 O O . ALA A 1 317 ? 159.164 136.456 117.573 1.00 35.34 317 ALA A O 1
ATOM 2066 N N . VAL A 1 318 ? 157.643 135.728 116.091 1.00 34.81 318 VAL A N 1
ATOM 2067 C CA . VAL A 1 318 ? 156.526 136.209 116.900 1.00 34.81 318 VAL A CA 1
ATOM 2068 C C . VAL A 1 318 ? 156.314 135.307 118.112 1.00 34.81 318 VAL A C 1
ATOM 2069 O O . VAL A 1 318 ? 155.988 135.787 119.205 1.00 34.81 318 VAL A O 1
ATOM 2073 N N . ILE A 1 319 ? 156.526 133.998 117.948 1.00 34.04 319 ILE A N 1
ATOM 2074 C CA . ILE A 1 319 ? 156.474 133.060 119.067 1.00 34.04 319 ILE A CA 1
ATOM 2075 C C . ILE A 1 319 ? 157.525 133.397 120.119 1.00 34.04 319 ILE A C 1
ATOM 2076 O O . ILE A 1 319 ? 157.246 133.348 121.322 1.00 34.04 319 ILE A O 1
ATOM 2081 N N . ALA A 1 320 ? 158.685 133.862 119.645 1.00 33.38 320 ALA A N 1
ATOM 2082 C CA . ALA A 1 320 ? 159.811 134.270 120.518 1.00 33.38 320 ALA A CA 1
ATOM 2083 C C . ALA A 1 320 ? 159.550 135.659 121.117 1.00 33.38 320 ALA A C 1
ATOM 2084 O O . ALA A 1 320 ? 160.223 136.002 122.101 1.00 33.38 320 ALA A O 1
ATOM 2086 N N . ALA A 1 321 ? 158.625 136.432 120.539 1.00 32.94 321 ALA A N 1
ATOM 2087 C CA . ALA A 1 321 ? 158.301 137.755 121.052 1.00 32.94 321 ALA A CA 1
ATOM 2088 C C . ALA A 1 321 ? 157.144 137.726 122.038 1.00 32.94 321 ALA A C 1
ATOM 2089 O O . ALA A 1 321 ? 156.991 138.659 122.830 1.00 32.94 321 ALA A O 1
ATOM 2091 N N . SER A 1 322 ? 156.310 136.690 121.959 1.00 33.78 322 SER A N 1
ATOM 2092 C CA . SER A 1 322 ? 155.101 136.611 122.819 1.00 33.78 322 SER A CA 1
ATOM 2093 C C . SER A 1 322 ? 155.435 136.157 124.245 1.00 33.78 322 SER A C 1
ATOM 2094 O O . SER A 1 322 ? 156.474 135.507 124.441 1.00 33.78 322 SER A O 1
ATOM 2097 N N . SER A 1 323 ? 154.572 136.531 125.194 1.00 35.09 323 SER A N 1
ATOM 2098 C CA . SER A 1 323 ? 154.668 136.155 126.592 1.00 35.09 323 SER A CA 1
ATOM 2099 C C . SER A 1 323 ? 153.333 135.577 127.039 1.00 35.09 323 SER A C 1
ATOM 2100 O O . SER A 1 323 ? 152.278 136.040 126.609 1.00 35.09 323 SER A O 1
ATOM 2103 N N . SER A 1 324 ? 153.399 134.610 127.960 1.00 36.41 324 SER A N 1
ATOM 2104 C CA . SER A 1 324 ? 152.395 133.552 128.093 1.00 36.41 324 SER A CA 1
ATOM 2105 C C . SER A 1 324 ? 151.004 134.049 128.496 1.00 36.41 324 SER A C 1
ATOM 2106 O O . SER A 1 324 ? 150.024 133.780 127.791 1.00 36.41 324 SER A O 1
ATOM 2109 N N . ASP A 1 325 ? 150.896 134.673 129.676 1.00 38.39 325 ASP A N 1
ATOM 2110 C CA . ASP A 1 325 ? 149.722 135.322 130.285 1.00 38.39 325 ASP A CA 1
ATOM 2111 C C . ASP A 1 325 ? 148.613 134.396 130.781 1.00 38.39 325 ASP A C 1
ATOM 2112 O O . ASP A 1 325 ? 147.764 134.839 131.556 1.00 38.39 325 ASP A O 1
ATOM 2117 N N . ILE A 1 326 ? 148.570 133.150 130.311 1.00 40.68 326 ILE A N 1
ATOM 2118 C CA . ILE A 1 326 ? 147.423 132.286 130.721 1.00 40.68 326 ILE A CA 1
ATOM 2119 C C . ILE A 1 326 ? 147.905 131.018 131.430 1.00 40.68 326 ILE A C 1
ATOM 2120 O O . ILE A 1 326 ? 147.562 130.839 132.612 1.00 40.68 326 ILE A O 1
ATOM 2125 N N . SER A 1 327 ? 148.666 130.178 130.727 1.00 38.75 327 SER A N 1
ATOM 2126 C CA . SER A 1 327 ? 149.126 128.875 131.279 1.00 38.75 327 SER A CA 1
ATOM 2127 C C . SER A 1 327 ? 150.426 129.052 132.068 1.00 38.75 327 SER A C 1
ATOM 2128 O O . SER A 1 327 ? 150.671 128.257 132.992 1.00 38.75 327 SER A O 1
ATOM 2131 N N . GLY A 1 328 ? 151.223 130.052 131.691 1.00 36.39 328 GLY A N 1
ATOM 2132 C CA . GLY A 1 328 ? 152.480 130.346 132.332 1.00 36.39 328 GLY A CA 1
ATOM 2133 C C . GLY A 1 328 ? 152.433 130.669 133.817 1.00 36.39 328 GLY A C 1
ATOM 2134 O O . GLY A 1 328 ? 153.080 129.984 134.611 1.00 36.39 328 GLY A O 1
ATOM 2135 N N . PRO A 1 329 ? 151.724 131.732 134.218 1.00 36.98 329 PRO A N 1
ATOM 2136 C CA . PRO A 1 329 ? 151.738 132.163 135.637 1.00 36.98 329 PRO A CA 1
ATOM 2137 C C . PRO A 1 329 ? 151.217 131.136 136.638 1.00 36.98 329 PRO A C 1
ATOM 2138 O O . PRO A 1 329 ? 151.667 131.170 137.791 1.00 36.98 329 PRO A O 1
ATOM 2142 N N . PRO A 1 330 ? 150.286 130.221 136.304 1.00 37.86 330 PRO A N 1
ATOM 2143 C CA . PRO A 1 330 ? 150.042 129.128 137.260 1.00 37.86 330 PRO A CA 1
ATOM 2144 C C . PRO A 1 330 ? 151.192 128.148 137.395 1.00 37.86 330 PRO A C 1
ATOM 2145 O O . PRO A 1 330 ? 151.360 127.562 138.469 1.00 37.86 330 PRO A O 1
ATOM 2149 N N . THR A 1 331 ? 151.980 127.940 136.344 1.00 36.95 331 THR A N 1
ATOM 2150 C CA . THR A 1 331 ? 153.120 127.040 136.446 1.00 36.95 331 THR A CA 1
ATOM 2151 C C . THR A 1 331 ? 154.253 127.675 137.239 1.00 36.95 331 THR A C 1
ATOM 2152 O O . THR A 1 331 ? 154.903 127.004 138.045 1.00 36.95 331 THR A O 1
ATOM 2156 N N . LEU A 1 332 ? 154.481 128.970 137.046 1.00 37.25 332 LEU A N 1
ATOM 2157 C CA . LEU A 1 332 ? 155.564 129.645 137.743 1.00 37.25 332 LEU A CA 1
ATOM 2158 C C . LEU A 1 332 ? 155.208 129.975 139.181 1.00 37.25 332 LEU A C 1
ATOM 2159 O O . LEU A 1 332 ? 156.104 130.225 139.991 1.00 37.25 332 LEU A O 1
ATOM 2164 N N . ARG A 1 333 ? 153.920 129.999 139.515 1.00 38.73 333 ARG A N 1
ATOM 2165 C CA . ARG A 1 333 ? 153.524 130.215 140.900 1.00 38.73 333 ARG A CA 1
ATOM 2166 C C . ARG A 1 333 ? 153.847 128.998 141.750 1.00 38.73 333 ARG A C 1
ATOM 2167 O O . ARG A 1 333 ? 154.347 129.123 142.872 1.00 38.73 333 ARG A O 1
ATOM 2175 N N . ALA A 1 334 ? 153.567 127.806 141.228 1.00 39.21 334 ALA A N 1
ATOM 2176 C CA . ALA A 1 334 ? 153.881 126.586 141.958 1.00 39.21 334 ALA A CA 1
ATOM 2177 C C . ALA A 1 334 ? 155.377 126.312 141.948 1.00 39.21 334 ALA A C 1
ATOM 2178 O O . ALA A 1 334 ? 155.934 125.806 142.927 1.00 39.21 334 ALA A O 1
ATOM 2180 N N . GLY A 1 335 ? 156.049 126.641 140.845 1.00 38.86 335 GLY A N 1
ATOM 2181 C CA . GLY A 1 335 ? 157.469 126.350 140.749 1.00 38.86 335 GLY A CA 1
ATOM 2182 C C . GLY A 1 335 ? 158.321 127.338 141.520 1.00 38.86 335 GLY A C 1
ATOM 2183 O O . GLY A 1 335 ? 159.237 126.950 142.248 1.00 38.86 335 GLY A O 1
ATOM 2184 N N . ILE A 1 336 ? 158.043 128.626 141.356 1.00 40.07 336 ILE A N 1
ATOM 2185 C CA . ILE A 1 336 ? 158.745 129.681 142.083 1.00 40.07 336 ILE A CA 1
ATOM 2186 C C . ILE A 1 336 ? 157.739 130.413 142.962 1.00 40.07 336 ILE A C 1
ATOM 2187 O O . ILE A 1 336 ? 157.208 131.453 142.549 1.00 40.07 336 ILE A O 1
ATOM 2192 N N . PRO A 1 337 ? 157.441 129.922 144.167 1.00 41.36 337 PRO A N 1
ATOM 2193 C CA . PRO A 1 337 ? 156.444 130.603 145.001 1.00 41.36 337 PRO A CA 1
ATOM 2194 C C . PRO A 1 337 ? 156.952 131.871 145.656 1.00 41.36 337 PRO A C 1
ATOM 2195 O O . PRO A 1 337 ? 156.134 132.698 146.071 1.00 41.36 337 PRO A O 1
ATOM 2199 N N . SER A 1 338 ? 158.263 132.058 145.748 1.00 42.91 338 SER A N 1
ATOM 2200 C CA . SER A 1 338 ? 158.838 133.236 146.382 1.00 42.91 338 SER A CA 1
ATOM 2201 C C . SER A 1 338 ? 158.852 134.460 145.479 1.00 42.91 338 SER A C 1
ATOM 2202 O O . SER A 1 338 ? 159.265 135.530 145.930 1.00 42.91 338 SER A O 1
ATOM 2205 N N . ALA A 1 339 ? 158.424 134.337 144.229 1.00 41.41 339 ALA A N 1
ATOM 2206 C CA . ALA A 1 339 ? 158.427 135.469 143.319 1.00 41.41 339 ALA A CA 1
ATOM 2207 C C . ALA A 1 339 ? 157.182 136.319 143.516 1.00 41.41 339 ALA A C 1
ATOM 2208 O O . ALA A 1 339 ? 156.101 135.812 143.815 1.00 41.41 339 ALA A O 1
ATOM 2210 N N . ASN A 1 340 ? 157.348 137.629 143.342 1.00 39.27 340 ASN A N 1
ATOM 2211 C CA . ASN A 1 340 ? 156.244 138.571 143.453 1.00 39.27 340 ASN A CA 1
ATOM 2212 C C . ASN A 1 340 ? 155.374 138.446 142.213 1.00 39.27 340 ASN A C 1
ATOM 2213 O O . ASN A 1 340 ? 155.852 138.734 141.108 1.00 39.27 340 ASN A O 1
ATOM 2218 N N . PRO A 1 341 ? 154.110 138.037 142.335 1.00 37.63 341 PRO A N 1
ATOM 2219 C CA . PRO A 1 341 ? 153.293 137.831 141.133 1.00 37.63 341 PRO A CA 1
ATOM 2220 C C . PRO A 1 341 ? 152.860 139.117 140.467 1.00 37.63 341 PRO A C 1
ATOM 2221 O O . PRO A 1 341 ? 152.397 139.081 139.325 1.00 37.63 341 PRO A O 1
ATOM 2225 N N . SER A 1 342 ? 152.995 140.261 141.135 1.00 39.40 342 SER A N 1
ATOM 2226 C CA . SER A 1 342 ? 152.749 141.527 140.461 1.00 39.40 342 SER A CA 1
ATOM 2227 C C . SER A 1 342 ? 153.860 141.869 139.481 1.00 39.40 342 SER A C 1
ATOM 2228 O O . SER A 1 342 ? 153.648 142.685 138.582 1.00 39.40 342 SER A O 1
ATOM 2231 N N . ALA A 1 343 ? 155.039 141.269 139.635 1.00 38.24 343 ALA A N 1
ATOM 2232 C CA . ALA A 1 343 ? 156.168 141.590 138.774 1.00 38.24 343 ALA A CA 1
ATOM 2233 C C . ALA A 1 343 ? 156.032 140.938 137.407 1.00 38.24 343 ALA A C 1
ATOM 2234 O O . ALA A 1 343 ? 156.124 141.611 136.381 1.00 38.24 343 ALA A O 1
ATOM 2236 N N . TYR A 1 344 ? 155.818 139.625 137.367 1.00 36.72 344 TYR A N 1
ATOM 2237 C CA . TYR A 1 344 ? 155.837 138.935 136.088 1.00 36.72 344 TYR A CA 1
ATOM 2238 C C . TYR A 1 344 ? 154.481 138.877 135.403 1.00 36.72 344 TYR A C 1
ATOM 2239 O O . TYR A 1 344 ? 154.439 138.803 134.174 1.00 36.72 344 TYR A O 1
ATOM 2248 N N . ILE A 1 345 ? 153.378 138.915 136.145 1.00 36.88 345 ILE A N 1
ATOM 2249 C CA . ILE A 1 345 ? 152.081 139.003 135.484 1.00 36.88 345 ILE A CA 1
ATOM 2250 C C . ILE A 1 345 ? 151.843 140.414 134.970 1.00 36.88 345 ILE A C 1
ATOM 2251 O O . ILE A 1 345 ? 151.310 140.603 133.874 1.00 36.88 345 ILE A O 1
ATOM 2256 N N . GLY A 1 346 ? 152.255 141.423 135.735 1.00 37.54 346 GLY A N 1
ATOM 2257 C CA . GLY A 1 346 ? 152.076 142.793 135.290 1.00 37.54 346 GLY A CA 1
ATOM 2258 C C . GLY A 1 346 ? 152.958 143.151 134.111 1.00 37.54 346 GLY A C 1
ATOM 2259 O O . GLY A 1 346 ? 152.587 143.975 133.278 1.00 37.54 346 GLY A O 1
ATOM 2260 N N . SER A 1 347 ? 154.133 142.532 134.019 1.00 37.40 347 SER A N 1
ATOM 2261 C CA . SER A 1 347 ? 155.026 142.807 132.901 1.00 37.40 347 SER A CA 1
ATOM 2262 C C . SER A 1 347 ? 154.537 142.140 131.627 1.00 37.40 347 SER A C 1
ATOM 2263 O O . SER A 1 347 ? 154.523 142.755 130.556 1.00 37.40 347 SER A O 1
ATOM 2266 N N . SER A 1 348 ? 154.127 140.881 131.724 1.00 36.04 348 SER A N 1
ATOM 2267 C CA . SER A 1 348 ? 153.869 140.096 130.528 1.00 36.04 348 SER A CA 1
ATOM 2268 C C . SER A 1 348 ? 152.490 140.379 129.952 1.00 36.04 348 SER A C 1
ATOM 2269 O O . SER A 1 348 ? 152.298 140.304 128.736 1.00 36.04 348 SER A O 1
ATOM 2272 N N . THR A 1 349 ? 151.517 140.696 130.802 1.00 35.81 349 THR A N 1
ATOM 2273 C CA . THR A 1 349 ? 150.145 140.873 130.345 1.00 35.81 349 THR A CA 1
ATOM 2274 C C . THR A 1 349 ? 149.819 142.318 129.996 1.00 35.81 349 THR A C 1
ATOM 2275 O O . THR A 1 349 ? 149.159 142.573 128.985 1.00 35.81 349 THR A O 1
ATOM 2279 N N . ALA A 1 350 ? 150.273 143.276 130.800 1.00 34.16 350 ALA A N 1
ATOM 2280 C CA . ALA A 1 350 ? 149.867 144.658 130.579 1.00 34.16 350 ALA A CA 1
ATOM 2281 C C . ALA A 1 350 ? 150.616 145.304 129.423 1.00 34.16 350 ALA A C 1
ATOM 2282 O O . ALA A 1 350 ? 150.053 146.145 128.718 1.00 34.16 350 ALA A O 1
ATOM 2284 N N . ILE A 1 351 ? 151.877 144.938 129.206 1.00 34.26 351 ILE A N 1
ATOM 2285 C CA . ILE A 1 351 ? 152.710 145.560 128.185 1.00 34.26 351 ILE A CA 1
ATOM 2286 C C . ILE A 1 351 ? 153.167 144.552 127.138 1.00 34.26 351 ILE A C 1
ATOM 2287 O O . ILE A 1 351 ? 153.101 144.821 125.937 1.00 34.26 351 ILE A O 1
ATOM 2292 N N . GLY A 1 352 ? 153.607 143.370 127.576 1.00 33.40 352 GLY A N 1
ATOM 2293 C CA . GLY A 1 352 ? 154.348 142.484 126.689 1.00 33.40 352 GLY A CA 1
ATOM 2294 C C . GLY A 1 352 ? 153.503 141.864 125.593 1.00 33.40 352 GLY A C 1
ATOM 2295 O O . GLY A 1 352 ? 153.990 141.617 124.490 1.00 33.40 352 GLY A O 1
ATOM 2296 N N . THR A 1 353 ? 152.238 141.610 125.874 1.00 35.14 353 THR A N 1
ATOM 2297 C CA . THR A 1 353 ? 151.320 141.094 124.865 1.00 35.14 353 THR A CA 1
ATOM 2298 C C . THR A 1 353 ? 150.799 142.182 123.914 1.00 35.14 353 THR A C 1
ATOM 2299 O O . THR A 1 353 ? 150.728 141.909 122.709 1.00 35.14 353 THR A O 1
ATOM 2303 N N . PRO A 1 354 ? 150.437 143.409 124.352 1.00 34.85 354 PRO A N 1
ATOM 2304 C CA . PRO A 1 354 ? 150.139 144.440 123.342 1.00 34.85 354 PRO A CA 1
ATOM 2305 C C . PRO A 1 354 ? 151.328 144.865 122.497 1.00 34.85 354 PRO A C 1
ATOM 2306 O O . PRO A 1 354 ? 151.132 145.298 121.357 1.00 34.85 354 PRO A O 1
ATOM 2310 N N . ILE A 1 355 ? 152.554 144.755 123.010 1.00 35.81 355 ILE A N 1
ATOM 2311 C CA . ILE A 1 355 ? 153.722 145.083 122.197 1.00 35.81 355 ILE A CA 1
ATOM 2312 C C . ILE A 1 355 ? 153.956 144.001 121.148 1.00 35.81 355 ILE A C 1
ATOM 2313 O O . ILE A 1 355 ? 154.266 144.296 119.989 1.00 35.81 355 ILE A O 1
ATOM 2318 N N . ALA A 1 356 ? 153.753 142.737 121.521 1.00 36.34 356 ALA A N 1
ATOM 2319 C CA . ALA A 1 356 ? 153.991 141.638 120.590 1.00 36.34 356 ALA A CA 1
ATOM 2320 C C . ALA A 1 356 ? 152.934 141.582 119.494 1.00 36.34 356 ALA A C 1
ATOM 2321 O O . ALA A 1 356 ? 153.229 141.177 118.366 1.00 36.34 356 ALA A O 1
ATOM 2323 N N . ILE A 1 357 ? 151.699 141.971 119.801 1.00 37.98 357 ILE A N 1
ATOM 2324 C CA . ILE A 1 357 ? 150.666 141.999 118.772 1.00 37.98 357 ILE A CA 1
ATOM 2325 C C . ILE A 1 357 ? 150.703 143.315 118.012 1.00 37.98 357 ILE A C 1
ATOM 2326 O O . ILE A 1 357 ? 150.633 143.337 116.780 1.00 37.98 357 ILE A O 1
ATOM 2331 N N . GLY A 1 358 ? 150.845 144.425 118.723 1.00 41.23 358 GLY A N 1
ATOM 2332 C CA . GLY A 1 358 ? 150.797 145.727 118.100 1.00 41.23 358 GLY A CA 1
ATOM 2333 C C . GLY A 1 358 ? 152.032 146.116 117.320 1.00 41.23 358 GLY A C 1
ATOM 2334 O O . GLY A 1 358 ? 151.920 146.670 116.227 1.00 41.23 358 GLY A O 1
ATOM 2335 N N . VAL A 1 359 ? 153.213 145.839 117.861 1.00 42.15 359 VAL A N 1
ATOM 2336 C CA . VAL A 1 359 ? 154.448 146.326 117.260 1.00 42.15 359 VAL A CA 1
ATOM 2337 C C . VAL A 1 359 ? 155.190 145.200 116.557 1.00 42.15 359 VAL A C 1
ATOM 2338 O O . VAL A 1 359 ? 155.611 145.351 115.409 1.00 42.15 359 VAL A O 1
ATOM 2342 N N . CYS A 1 360 ? 155.345 144.060 117.228 1.00 41.85 360 CYS A N 1
ATOM 2343 C CA . CYS A 1 360 ? 156.218 143.008 116.722 1.00 41.85 360 CYS A CA 1
ATOM 2344 C C . CYS A 1 360 ? 155.634 142.246 115.540 1.00 41.85 360 CYS A C 1
ATOM 2345 O O . CYS A 1 360 ? 156.389 141.782 114.686 1.00 41.85 360 CYS A O 1
ATOM 2348 N N . ILE A 1 361 ? 154.318 142.097 115.455 1.00 42.59 361 ILE A N 1
ATOM 2349 C CA . ILE A 1 361 ? 153.730 141.407 114.307 1.00 42.59 361 ILE A CA 1
ATOM 2350 C C . ILE A 1 361 ? 153.876 142.233 113.024 1.00 42.59 361 ILE A C 1
ATOM 2351 O O . ILE A 1 361 ? 154.368 141.670 112.036 1.00 42.59 361 ILE A O 1
ATOM 2356 N N . PRO A 1 362 ? 153.543 143.539 112.946 1.00 47.47 362 PRO A N 1
ATOM 2357 C CA . PRO A 1 362 ? 153.816 144.244 111.683 1.00 47.47 362 PRO A CA 1
ATOM 2358 C C . PRO A 1 362 ? 155.278 144.582 111.460 1.00 47.47 362 PRO A C 1
ATOM 2359 O O . PRO A 1 362 ? 155.624 145.034 110.364 1.00 47.47 362 PRO A O 1
ATOM 2363 N N . LEU A 1 363 ? 156.148 144.386 112.447 1.00 46.66 363 LEU A N 1
ATOM 2364 C CA . LEU A 1 363 ? 157.567 144.634 112.228 1.00 46.66 363 LEU A CA 1
ATOM 2365 C C . LEU A 1 363 ? 158.222 143.465 111.504 1.00 46.66 363 LEU A C 1
ATOM 2366 O O . LEU A 1 363 ? 158.944 143.662 110.523 1.00 46.66 363 LEU A O 1
ATOM 2371 N N . PHE A 1 364 ? 157.987 142.243 111.975 1.00 42.62 364 PHE A N 1
ATOM 2372 C CA . PHE A 1 364 ? 158.649 141.082 111.396 1.00 42.62 364 PHE A CA 1
ATOM 2373 C C . PHE A 1 364 ? 157.964 140.588 110.134 1.00 42.62 364 PHE A C 1
ATOM 2374 O O . PHE A 1 364 ? 158.603 139.907 109.330 1.00 42.62 364 PHE A O 1
ATOM 2382 N N . ILE A 1 365 ? 156.687 140.910 109.944 1.00 46.92 365 ILE A N 1
ATOM 2383 C CA . ILE A 1 365 ? 156.045 140.656 108.661 1.00 46.92 365 ILE A CA 1
ATOM 2384 C C . ILE A 1 365 ? 156.587 141.614 107.612 1.00 46.92 365 ILE A C 1
ATOM 2385 O O . ILE A 1 365 ? 156.937 141.208 106.499 1.00 46.92 365 ILE A O 1
ATOM 2390 N N . GLY A 1 366 ? 156.712 142.892 107.972 1.00 52.37 366 GLY A N 1
ATOM 2391 C CA . GLY A 1 366 ? 157.284 143.865 107.059 1.00 52.37 366 GLY A CA 1
ATOM 2392 C C . GLY A 1 366 ? 158.768 143.673 106.825 1.00 52.37 366 GLY A C 1
ATOM 2393 O O . GLY A 1 366 ? 159.312 144.167 105.837 1.00 52.37 366 GLY A O 1
ATOM 2394 N N . LEU A 1 367 ? 159.445 142.970 107.731 1.00 52.39 367 LEU A N 1
ATOM 2395 C CA . LEU A 1 367 ? 160.843 142.634 107.503 1.00 52.39 367 LEU A CA 1
ATOM 2396 C C . LEU A 1 367 ? 160.968 141.533 106.461 1.00 52.39 367 LEU A C 1
ATOM 2397 O O . LEU A 1 367 ? 161.932 141.508 105.690 1.00 52.39 367 LEU A O 1
ATOM 2402 N N . ALA A 1 368 ? 160.002 140.617 106.423 1.00 53.40 368 ALA A N 1
ATOM 2403 C CA . ALA A 1 368 ? 160.009 139.541 105.444 1.00 53.40 368 ALA A CA 1
ATOM 2404 C C . ALA A 1 368 ? 159.434 139.957 104.098 1.00 53.40 368 ALA A C 1
ATOM 2405 O O . ALA A 1 368 ? 159.306 139.105 103.214 1.00 53.40 368 ALA A O 1
ATOM 2407 N N . GLN A 1 369 ? 159.047 141.221 103.928 1.00 57.66 369 GLN A N 1
ATOM 2408 C CA . GLN A 1 369 ? 158.794 141.731 102.587 1.00 57.66 369 GLN A CA 1
ATOM 2409 C C . GLN A 1 369 ? 160.082 142.242 101.962 1.00 57.66 369 GLN A C 1
ATOM 2410 O O . GLN A 1 369 ? 160.236 142.230 100.737 1.00 57.66 369 GLN A O 1
ATOM 2416 N N . THR A 1 370 ? 161.009 142.712 102.798 1.00 60.33 370 THR A N 1
ATOM 2417 C CA . THR A 1 370 ? 162.301 143.173 102.307 1.00 60.33 370 THR A CA 1
ATOM 2418 C C . THR A 1 370 ? 163.133 142.007 101.796 1.00 60.33 370 THR A C 1
ATOM 2419 O O . THR A 1 370 ? 163.574 142.000 100.642 1.00 60.33 370 THR A O 1
ATOM 2423 N N . LEU A 1 371 ? 163.370 141.017 102.649 1.00 60.95 371 LEU A N 1
ATOM 2424 C CA . LEU A 1 371 ? 164.009 139.776 102.237 1.00 60.95 371 LEU A CA 1
ATOM 2425 C C . LEU A 1 371 ? 162.944 138.897 101.598 1.00 60.95 371 LEU A C 1
ATOM 2426 O O . LEU A 1 371 ? 161.952 138.544 102.237 1.00 60.95 371 LEU A O 1
ATOM 2431 N N . GLY A 1 372 ? 163.137 138.554 100.337 1.00 68.97 372 GLY A N 1
ATOM 2432 C CA . GLY A 1 372 ? 162.140 137.795 99.616 1.00 68.97 372 GLY A CA 1
ATOM 2433 C C . GLY A 1 372 ? 161.580 138.594 98.462 1.00 68.97 372 GLY A C 1
ATOM 2434 O O . GLY A 1 372 ? 160.494 138.295 97.954 1.00 68.97 372 GLY A O 1
ATOM 2435 N N . ALA A 1 373 ? 162.320 139.619 98.045 1.00 75.92 373 ALA A N 1
ATOM 2436 C CA . ALA A 1 373 ? 162.000 140.409 96.864 1.00 75.92 373 ALA A CA 1
ATOM 2437 C C . ALA A 1 373 ? 162.921 140.040 95.706 1.00 75.92 373 ALA A C 1
ATOM 2438 O O . ALA A 1 373 ? 163.238 140.868 94.852 1.00 75.92 373 ALA A O 1
ATOM 2440 N N . GLY A 1 374 ? 163.356 138.784 95.672 1.00 78.47 374 GLY A N 1
ATOM 2441 C CA . GLY A 1 374 ? 164.245 138.300 94.633 1.00 78.47 374 GLY A CA 1
ATOM 2442 C C . GLY A 1 374 ? 165.139 137.164 95.096 1.00 78.47 374 GLY A C 1
ATOM 2443 O O . GLY A 1 374 ? 165.169 136.818 96.278 1.00 78.47 374 GLY A O 1
ATOM 2444 N N . ALA B 2 2 ? 144.695 131.386 167.618 1.00 48.44 2 ALA D N 1
ATOM 2445 C CA . ALA B 2 2 ? 143.688 131.457 168.664 1.00 48.44 2 ALA D CA 1
ATOM 2446 C C . ALA B 2 2 ? 143.437 132.900 169.060 1.00 48.44 2 ALA D C 1
ATOM 2447 O O . ALA B 2 2 ? 143.752 133.315 170.171 1.00 48.44 2 ALA D O 1
ATOM 2449 N N . LYS B 2 3 ? 142.877 133.664 168.129 1.00 45.01 3 LYS D N 1
ATOM 2450 C CA . LYS B 2 3 ? 142.474 135.035 168.372 1.00 45.01 3 LYS D CA 1
ATOM 2451 C C . LYS B 2 3 ? 140.979 135.138 168.144 1.00 45.01 3 LYS D C 1
ATOM 2452 O O . LYS B 2 3 ? 140.516 134.800 167.046 1.00 45.01 3 LYS D O 1
ATOM 2458 N N . PRO B 2 4 ? 140.190 135.570 169.124 1.00 41.64 4 PRO D N 1
ATOM 2459 C CA . PRO B 2 4 ? 138.734 135.537 168.965 1.00 41.64 4 PRO D CA 1
ATOM 2460 C C . PRO B 2 4 ? 138.237 136.602 168.004 1.00 41.64 4 PRO D C 1
ATOM 2461 O O . PRO B 2 4 ? 138.783 137.702 167.918 1.00 41.64 4 PRO D O 1
ATOM 2465 N N . ALA B 2 5 ? 137.181 136.259 167.276 1.00 38.37 5 ALA D N 1
ATOM 2466 C CA . ALA B 2 5 ? 136.660 137.126 166.235 1.00 38.37 5 ALA D CA 1
ATOM 2467 C C . ALA B 2 5 ? 135.148 137.001 166.183 1.00 38.37 5 ALA D C 1
ATOM 2468 O O . ALA B 2 5 ? 134.551 136.149 166.840 1.00 38.37 5 ALA D O 1
ATOM 2470 N N . ASN B 2 6 ? 134.533 137.871 165.391 1.00 36.53 6 ASN D N 1
ATOM 2471 C CA . ASN B 2 6 ? 133.105 137.828 165.120 1.00 36.53 6 ASN D CA 1
ATOM 2472 C C . ASN B 2 6 ? 132.912 137.677 163.625 1.00 36.53 6 ASN D C 1
ATOM 2473 O O . ASN B 2 6 ? 133.532 138.400 162.845 1.00 36.53 6 ASN D O 1
ATOM 2478 N N . LYS B 2 7 ? 132.065 136.744 163.227 1.00 32.32 7 LYS D N 1
ATOM 2479 C CA . LYS B 2 7 ? 131.809 136.470 161.819 1.00 32.32 7 LYS D CA 1
ATOM 2480 C C . LYS B 2 7 ? 130.466 137.083 161.449 1.00 32.32 7 LYS D C 1
ATOM 2481 O O . LYS B 2 7 ? 129.414 136.546 161.793 1.00 32.32 7 LYS D O 1
ATOM 2487 N N . LEU B 2 8 ? 130.504 138.214 160.757 1.00 30.11 8 LEU D N 1
ATOM 2488 C CA . LEU B 2 8 ? 129.292 138.856 160.277 1.00 30.11 8 LEU D CA 1
ATOM 2489 C C . LEU B 2 8 ? 128.935 138.336 158.894 1.00 30.11 8 LEU D C 1
ATOM 2490 O O . LEU B 2 8 ? 129.789 138.245 158.014 1.00 30.11 8 LEU D O 1
ATOM 2495 N N . VAL B 2 9 ? 127.668 137.984 158.702 1.00 28.37 9 VAL D N 1
ATOM 2496 C CA . VAL B 2 9 ? 127.193 137.463 157.427 1.00 28.37 9 VAL D CA 1
ATOM 2497 C C . VAL B 2 9 ? 126.059 138.342 156.927 1.00 28.37 9 VAL D C 1
ATOM 2498 O O . VAL B 2 9 ? 125.080 138.561 157.642 1.00 28.37 9 VAL D O 1
ATOM 2502 N N . ILE B 2 10 ? 126.191 138.839 155.702 1.00 28.34 10 ILE D N 1
ATOM 2503 C CA . ILE B 2 10 ? 125.155 139.615 155.033 1.00 28.34 10 ILE D CA 1
ATOM 2504 C C . ILE B 2 10 ? 124.713 138.836 153.805 1.00 28.34 10 ILE D C 1
ATOM 2505 O O . ILE B 2 10 ? 125.533 138.533 152.933 1.00 28.34 10 ILE D O 1
ATOM 2510 N N . VAL B 2 11 ? 123.430 138.499 153.738 1.00 28.94 11 VAL D N 1
ATOM 2511 C CA . VAL B 2 11 ? 122.840 137.874 152.561 1.00 28.94 11 VAL D CA 1
ATOM 2512 C C . VAL B 2 11 ? 121.843 138.850 151.963 1.00 28.94 11 VAL D C 1
ATOM 2513 O O . VAL B 2 11 ? 120.884 139.237 152.630 1.00 28.94 11 VAL D O 1
ATOM 2517 N N . THR B 2 12 ? 122.056 139.239 150.713 1.00 30.21 12 THR D N 1
ATOM 2518 C CA . THR B 2 12 ? 121.228 140.266 150.092 1.00 30.21 12 THR D CA 1
ATOM 2519 C C . THR B 2 12 ? 121.200 140.028 148.588 1.00 30.21 12 THR D C 1
ATOM 2520 O O . THR B 2 12 ? 121.712 139.020 148.098 1.00 30.21 12 THR D O 1
ATOM 2524 N N . GLU B 2 13 ? 120.611 140.966 147.851 1.00 33.66 13 GLU D N 1
ATOM 2525 C CA . GLU B 2 13 ? 120.479 140.848 146.407 1.00 33.66 13 GLU D CA 1
ATOM 2526 C C . GLU B 2 13 ? 121.818 141.063 145.714 1.00 33.66 13 GLU D C 1
ATOM 2527 O O . GLU B 2 13 ? 122.704 141.750 146.221 1.00 33.66 13 GLU D O 1
ATOM 2533 N N . LYS B 2 14 ? 121.947 140.467 144.525 1.00 35.73 14 LYS D N 1
ATOM 2534 C CA . LYS B 2 14 ? 123.194 140.480 143.768 1.00 35.73 14 LYS D CA 1
ATOM 2535 C C . LYS B 2 14 ? 123.588 141.868 143.284 1.00 35.73 14 LYS D C 1
ATOM 2536 O O . LYS B 2 14 ? 124.782 142.148 143.148 1.00 35.73 14 LYS D O 1
ATOM 2542 N N . ILE B 2 15 ? 122.614 142.753 143.072 1.00 36.39 15 ILE D N 1
ATOM 2543 C CA . ILE B 2 15 ? 122.870 144.091 142.552 1.00 36.39 15 ILE D CA 1
ATOM 2544 C C . ILE B 2 15 ? 123.654 144.969 143.521 1.00 36.39 15 ILE D C 1
ATOM 2545 O O . ILE B 2 15 ? 124.307 145.923 143.088 1.00 36.39 15 ILE D O 1
ATOM 2550 N N . LEU B 2 16 ? 123.669 144.639 144.813 1.00 35.54 16 LEU D N 1
ATOM 2551 C CA . LEU B 2 16 ? 124.326 145.453 145.823 1.00 35.54 16 LEU D CA 1
ATOM 2552 C C . LEU B 2 16 ? 125.755 145.016 146.094 1.00 35.54 16 LEU D C 1
ATOM 2553 O O . LEU B 2 16 ? 126.285 145.305 147.169 1.00 35.54 16 LEU D O 1
ATOM 2558 N N . LEU B 2 17 ? 126.397 144.348 145.136 1.00 36.64 17 LEU D N 1
ATOM 2559 C CA . LEU B 2 17 ? 127.759 143.868 145.344 1.00 36.64 17 LEU D CA 1
ATOM 2560 C C . LEU B 2 17 ? 128.746 145.026 145.386 1.00 36.64 17 LEU D C 1
ATOM 2561 O O . LEU B 2 17 ? 129.715 145.007 146.150 1.00 36.64 17 LEU D O 1
ATOM 2566 N N . LYS B 2 18 ? 128.508 146.050 144.573 1.00 38.29 18 LYS D N 1
ATOM 2567 C CA . LYS B 2 18 ? 129.442 147.162 144.506 1.00 38.29 18 LYS D CA 1
ATOM 2568 C C . LYS B 2 18 ? 129.297 148.091 145.699 1.00 38.29 18 LYS D C 1
ATOM 2569 O O . LYS B 2 18 ? 130.281 148.685 146.144 1.00 38.29 18 LYS D O 1
ATOM 2575 N N . LYS B 2 19 ? 128.082 148.231 146.220 1.00 37.33 19 LYS D N 1
ATOM 2576 C CA . LYS B 2 19 ? 127.815 149.244 147.231 1.00 37.33 19 LYS D CA 1
ATOM 2577 C C . LYS B 2 19 ? 128.154 148.743 148.626 1.00 37.33 19 LYS D C 1
ATOM 2578 O O . LYS B 2 19 ? 128.564 149.523 149.491 1.00 37.33 19 LYS D O 1
ATOM 2584 N N . ILE B 2 20 ? 127.987 147.444 148.865 1.00 36.23 20 ILE D N 1
ATOM 2585 C CA . ILE B 2 20 ? 128.235 146.902 150.192 1.00 36.23 20 ILE D CA 1
ATOM 2586 C C . ILE B 2 20 ? 129.723 146.667 150.408 1.00 36.23 20 ILE D C 1
ATOM 2587 O O . ILE B 2 20 ? 130.231 146.868 151.517 1.00 36.23 20 ILE D O 1
ATOM 2592 N N . ALA B 2 21 ? 130.461 146.320 149.352 1.00 37.01 21 ALA D N 1
ATOM 2593 C CA . ALA B 2 21 ? 131.912 146.214 149.462 1.00 37.01 21 ALA D CA 1
ATOM 2594 C C . ALA B 2 21 ? 132.564 147.571 149.697 1.00 37.01 21 ALA D C 1
ATOM 2595 O O . ALA B 2 21 ? 133.673 147.638 150.235 1.00 37.01 21 ALA D O 1
ATOM 2597 N N . LYS B 2 22 ? 131.891 148.657 149.319 1.00 40.30 22 LYS D N 1
ATOM 2598 C CA . LYS B 2 22 ? 132.385 149.983 149.666 1.00 40.30 22 LYS D CA 1
ATOM 2599 C C . LYS B 2 22 ? 132.218 150.263 151.153 1.00 40.30 22 LYS D C 1
ATOM 2600 O O . LYS B 2 22 ? 133.095 150.870 151.772 1.00 40.30 22 LYS D O 1
ATOM 2606 N N . ILE B 2 23 ? 131.103 149.821 151.742 1.00 40.55 23 ILE D N 1
ATOM 2607 C CA . ILE B 2 23 ? 130.822 150.100 153.150 1.00 40.55 23 ILE D CA 1
ATOM 2608 C C . ILE B 2 23 ? 131.783 149.333 154.052 1.00 40.55 23 ILE D C 1
ATOM 2609 O O . ILE B 2 23 ? 132.242 149.850 155.078 1.00 40.55 23 ILE D O 1
ATOM 2614 N N . ILE B 2 24 ? 132.131 148.107 153.661 1.00 41.20 24 ILE D N 1
ATOM 2615 C CA . ILE B 2 24 ? 133.051 147.287 154.446 1.00 41.20 24 ILE D CA 1
ATOM 2616 C C . ILE B 2 24 ? 134.453 147.890 154.438 1.00 41.20 24 ILE D C 1
ATOM 2617 O O . ILE B 2 24 ? 135.154 147.887 155.456 1.00 41.20 24 ILE D O 1
ATOM 2622 N N . ASP B 2 25 ? 134.855 148.480 153.310 1.00 44.80 25 ASP D N 1
ATOM 2623 C CA . ASP B 2 25 ? 136.193 149.053 153.213 1.00 44.80 25 ASP D CA 1
ATOM 2624 C C . ASP B 2 25 ? 136.282 150.420 153.878 1.00 44.80 25 ASP D C 1
ATOM 2625 O O . ASP B 2 25 ? 137.384 150.938 154.078 1.00 44.80 25 ASP D O 1
ATOM 2630 N N . GLU B 2 26 ? 135.149 151.028 154.203 1.00 48.71 26 GLU D N 1
ATOM 2631 C CA . GLU B 2 26 ? 135.119 152.288 154.933 1.00 48.71 26 GLU D CA 1
ATOM 2632 C C . GLU B 2 26 ? 135.156 152.104 156.439 1.00 48.71 26 GLU D C 1
ATOM 2633 O O . GLU B 2 26 ? 135.459 153.062 157.153 1.00 48.71 26 GLU D O 1
ATOM 2639 N N . SER B 2 27 ? 134.843 150.914 156.939 1.00 47.71 27 SER D N 1
ATOM 2640 C CA . SER B 2 27 ? 134.710 150.703 158.370 1.00 47.71 27 SER D CA 1
ATOM 2641 C C . SER B 2 27 ? 135.988 150.222 159.036 1.00 47.71 27 SER D C 1
ATOM 2642 O O . SER B 2 27 ? 136.030 150.145 160.266 1.00 47.71 27 SER D O 1
ATOM 2645 N N . GLY B 2 28 ? 137.022 149.893 158.272 1.00 47.51 28 GLY D N 1
ATOM 2646 C CA . GLY B 2 28 ? 138.255 149.411 158.850 1.00 47.51 28 GLY D CA 1
ATOM 2647 C C . GLY B 2 28 ? 138.362 147.911 158.941 1.00 47.51 28 GLY D C 1
ATOM 2648 O O . 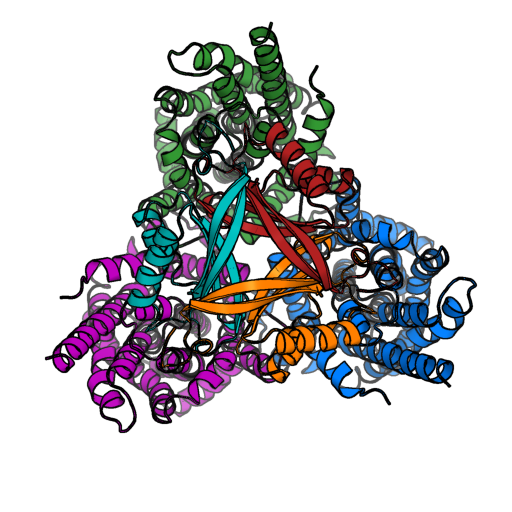GLY B 2 28 ? 139.271 147.414 159.613 1.00 47.51 28 GLY D O 1
ATOM 2649 N N . ALA B 2 29 ? 137.454 147.179 158.309 1.00 45.38 29 ALA D N 1
ATOM 2650 C CA . ALA B 2 29 ? 137.569 145.736 158.230 1.00 45.38 29 ALA D CA 1
ATOM 2651 C C . ALA B 2 29 ? 138.679 145.356 157.262 1.00 45.38 29 ALA D C 1
ATOM 2652 O O . ALA B 2 29 ? 138.874 145.992 156.224 1.00 45.38 29 ALA D O 1
ATOM 2654 N N . LYS B 2 30 ? 139.415 144.310 157.616 1.00 42.80 30 LYS D N 1
ATOM 2655 C CA . LYS B 2 30 ? 140.587 143.914 156.854 1.00 42.80 30 LYS D CA 1
ATOM 2656 C C . LYS B 2 30 ? 140.251 143.171 155.573 1.00 42.80 30 LYS D C 1
ATOM 2657 O O . LYS B 2 30 ? 141.109 143.070 154.691 1.00 42.80 30 LYS D O 1
ATOM 2663 N N . GLY B 2 31 ? 139.042 142.644 155.447 1.00 37.25 31 GLY D N 1
ATOM 2664 C CA . GLY B 2 31 ? 138.686 141.918 154.248 1.00 37.25 31 GLY D CA 1
ATOM 2665 C C . GLY B 2 31 ? 137.290 141.358 154.357 1.00 37.25 31 GLY D C 1
ATOM 2666 O O . GLY B 2 31 ? 136.583 141.592 155.335 1.00 37.25 31 GLY D O 1
ATOM 2667 N N . TYR B 2 32 ? 136.905 140.611 153.328 1.00 34.16 32 TYR D N 1
ATOM 2668 C CA . TYR B 2 32 ? 135.596 139.983 153.267 1.00 34.16 32 TYR D CA 1
ATOM 2669 C C . TYR B 2 32 ? 135.668 138.829 152.286 1.00 34.16 32 TYR D C 1
ATOM 2670 O O . TYR B 2 32 ? 136.651 138.668 151.566 1.00 34.16 32 TYR D O 1
ATOM 2679 N N . THR B 2 33 ? 134.603 138.041 152.255 1.00 32.69 33 THR D N 1
ATOM 2680 C CA . THR B 2 33 ? 134.454 136.927 151.334 1.00 32.69 33 THR D CA 1
ATOM 2681 C C . THR B 2 33 ? 133.058 136.989 150.738 1.00 32.69 33 THR D C 1
ATOM 2682 O O . THR B 2 33 ? 132.095 137.250 151.457 1.00 32.69 33 THR D O 1
ATOM 2686 N N . VAL B 2 34 ? 132.938 136.775 149.428 1.00 31.96 34 VAL D N 1
ATOM 2687 C CA . VAL B 2 34 ? 131.647 136.830 148.749 1.00 31.96 34 VAL D CA 1
ATOM 2688 C C . VAL B 2 34 ? 131.384 135.519 148.022 1.00 31.96 34 VAL D C 1
ATOM 2689 O O . VAL B 2 34 ? 132.301 134.899 147.477 1.00 31.96 34 VAL D O 1
ATOM 2693 N N . MET B 2 35 ? 130.130 135.084 148.045 1.00 34.01 35 MET D N 1
ATOM 2694 C CA . MET B 2 35 ? 129.658 133.935 147.292 1.00 34.01 35 MET D CA 1
ATOM 2695 C C . MET B 2 35 ? 128.437 134.354 146.493 1.00 34.01 35 MET D C 1
ATOM 2696 O O . MET B 2 35 ? 127.722 135.268 146.886 1.00 34.01 35 MET D O 1
ATOM 2701 N N . ASN B 2 36 ? 128.189 133.683 145.378 1.00 35.59 36 ASN D N 1
ATOM 2702 C CA . ASN B 2 36 ? 126.898 133.789 144.714 1.00 35.59 36 ASN D CA 1
ATOM 2703 C C . ASN B 2 36 ? 126.012 132.661 145.209 1.00 35.59 36 ASN D C 1
ATOM 2704 O O . ASN B 2 36 ? 126.367 131.488 145.082 1.00 35.59 36 ASN D O 1
ATOM 2709 N N . THR B 2 37 ? 124.884 133.018 145.816 1.00 33.68 37 THR D N 1
ATOM 2710 C CA . THR B 2 37 ? 123.972 132.054 146.408 1.00 33.68 37 THR D CA 1
ATOM 2711 C C . THR B 2 37 ? 122.579 132.252 145.832 1.00 33.68 37 THR D C 1
ATOM 2712 O O . THR B 2 37 ? 122.282 133.265 145.201 1.00 33.68 37 THR D O 1
ATOM 2716 N N . GLY B 2 38 ? 121.719 131.261 146.059 1.00 32.29 38 GLY D N 1
ATOM 2717 C CA . GLY B 2 38 ? 120.298 131.398 145.859 1.00 32.29 38 GLY D CA 1
ATOM 2718 C C . GLY B 2 38 ? 119.560 131.480 147.180 1.00 32.29 38 GLY D C 1
ATOM 2719 O O . GLY B 2 38 ? 120.146 131.687 148.241 1.00 32.29 38 GLY D O 1
ATOM 2720 N N . GLY B 2 39 ? 118.254 131.319 147.105 1.00 32.95 39 GLY D N 1
ATOM 2721 C CA . GLY B 2 39 ? 117.457 131.265 148.315 1.00 32.95 39 GLY D CA 1
ATOM 2722 C C . GLY B 2 39 ? 116.118 131.941 148.133 1.00 32.95 39 GLY D C 1
ATOM 2723 O O . GLY B 2 39 ? 115.856 132.611 147.141 1.00 32.95 39 GLY D O 1
ATOM 2724 N N . LYS B 2 40 ? 115.270 131.763 149.138 1.00 36.49 40 LYS D N 1
ATOM 2725 C CA . LYS B 2 40 ? 113.902 132.247 149.125 1.00 36.49 40 LYS D CA 1
ATOM 2726 C C . LYS B 2 40 ? 113.612 133.006 150.412 1.00 36.49 40 LYS D C 1
ATOM 2727 O O . LYS B 2 40 ? 114.168 132.708 151.467 1.00 36.49 40 LYS D O 1
ATOM 2733 N N . GLY B 2 41 ? 112.741 134.004 150.313 1.00 37.86 41 GLY D N 1
ATOM 2734 C CA . GLY B 2 41 ? 112.340 134.793 151.460 1.00 37.86 41 GLY D CA 1
ATOM 2735 C C . GLY B 2 41 ? 111.016 135.490 151.232 1.00 37.86 41 GLY D C 1
ATOM 2736 O O . GLY B 2 41 ? 110.075 134.884 150.715 1.00 37.86 41 GLY D O 1
ATOM 2737 N N . SER B 2 42 ? 110.924 136.764 151.607 1.00 39.31 42 SER D N 1
ATOM 2738 C CA . SER B 2 42 ? 109.726 137.556 151.354 1.00 39.31 42 SER D CA 1
ATOM 2739 C C . SER B 2 42 ? 109.813 138.340 150.049 1.00 39.31 42 SER D C 1
ATOM 2740 O O . SER B 2 42 ? 108.919 138.245 149.206 1.00 39.31 42 SER D O 1
ATOM 2743 N N . ARG B 2 43 ? 110.873 139.119 149.868 1.00 38.85 43 ARG D N 1
ATOM 2744 C CA . ARG B 2 43 ? 111.107 139.866 148.635 1.00 38.85 43 ARG D CA 1
ATOM 2745 C C . ARG B 2 43 ? 111.887 138.966 147.686 1.00 38.85 43 ARG D C 1
ATOM 2746 O O . ARG B 2 43 ? 113.115 138.989 147.662 1.00 38.85 43 ARG D O 1
ATOM 2754 N N . ASN B 2 44 ? 111.174 138.186 146.882 1.00 35.99 44 ASN D N 1
ATOM 2755 C CA . ASN B 2 44 ? 111.830 137.207 146.031 1.00 35.99 44 ASN D CA 1
ATOM 2756 C C . ASN B 2 44 ? 112.106 137.705 144.619 1.00 35.99 44 ASN D C 1
ATOM 2757 O O . ASN B 2 44 ? 112.806 137.019 143.872 1.00 35.99 44 ASN D O 1
ATOM 2762 N N . VAL B 2 45 ? 111.593 138.873 144.238 1.00 35.08 45 VAL D N 1
ATOM 2763 C CA . VAL B 2 45 ? 111.775 139.367 142.879 1.00 35.08 45 VAL D CA 1
ATOM 2764 C C . VAL B 2 45 ? 113.162 139.986 142.736 1.00 35.08 45 VAL D C 1
ATOM 2765 O O . VAL B 2 45 ? 113.626 140.736 143.604 1.00 35.08 45 VAL D O 1
ATOM 2769 N N . ARG B 2 46 ? 113.854 139.636 141.653 1.00 35.55 46 ARG D N 1
ATOM 2770 C CA . ARG B 2 46 ? 115.216 140.083 141.413 1.00 35.55 46 ARG D CA 1
ATOM 2771 C C . ARG B 2 46 ? 115.322 140.727 140.040 1.00 35.55 46 ARG D C 1
ATOM 2772 O O . ARG B 2 46 ? 114.478 140.527 139.168 1.00 35.55 46 ARG D O 1
ATOM 2780 N N . SER B 2 47 ? 116.387 141.506 139.863 1.00 40.07 47 SER D N 1
ATOM 2781 C CA . SER B 2 47 ? 116.731 142.079 138.564 1.00 40.07 47 SER D CA 1
ATOM 2782 C C . SER B 2 47 ? 118.241 142.281 138.568 1.00 40.07 47 SER D C 1
ATOM 2783 O O . SER B 2 47 ? 118.734 143.260 139.132 1.00 40.07 47 SER D O 1
ATOM 2786 N N . SER B 2 48 ? 118.962 141.359 137.937 1.00 45.49 48 SER D N 1
ATOM 2787 C CA . SER B 2 48 ? 120.412 141.323 138.016 1.00 45.49 48 SER D CA 1
ATOM 2788 C C . SER B 2 48 ? 121.102 141.777 136.741 1.00 45.49 48 SER D C 1
ATOM 2789 O O . SER B 2 48 ? 122.332 141.876 136.722 1.00 45.49 48 SER D O 1
ATOM 2792 N N . GLY B 2 49 ? 120.358 142.064 135.682 1.00 47.51 49 GLY D N 1
ATOM 2793 C CA . GLY B 2 49 ? 120.960 142.365 134.403 1.00 47.51 49 GLY D CA 1
ATOM 2794 C C . GLY B 2 49 ? 121.151 141.171 133.500 1.00 47.51 49 GLY D C 1
ATOM 2795 O O . GLY B 2 49 ? 121.737 141.318 132.423 1.00 47.51 49 GLY D O 1
ATOM 2796 N N . GLN B 2 50 ? 120.681 140.007 133.907 1.00 47.82 50 GLN D N 1
ATOM 2797 C CA . GLN B 2 50 ? 120.709 138.772 133.125 1.00 47.82 50 GLN D CA 1
ATOM 2798 C C . GLN B 2 50 ? 119.301 138.213 133.122 1.00 47.82 50 GLN D C 1
ATOM 2799 O O . GLN B 2 50 ? 118.441 138.680 133.873 1.00 47.82 50 GLN D O 1
ATOM 2805 N N . PRO B 2 51 ? 119.006 137.260 132.231 1.00 45.19 51 PRO D N 1
ATOM 2806 C CA . PRO B 2 51 ? 117.690 136.605 132.256 1.00 45.19 51 PRO D CA 1
ATOM 2807 C C . PRO B 2 51 ? 117.402 135.901 133.573 1.00 45.19 51 PRO D C 1
ATOM 2808 O O . PRO B 2 51 ? 118.245 135.191 134.121 1.00 45.19 51 PRO D O 1
ATOM 2812 N N . ASN B 2 52 ? 116.194 136.138 134.084 1.00 43.30 52 ASN D N 1
ATOM 2813 C CA . ASN B 2 52 ? 115.774 135.608 135.375 1.00 43.30 52 ASN D CA 1
ATOM 2814 C C . ASN B 2 52 ? 115.626 134.094 135.342 1.00 43.30 52 ASN D C 1
ATOM 2815 O O . ASN B 2 52 ? 115.866 133.425 136.354 1.00 43.30 52 ASN D O 1
ATOM 2820 N N . THR B 2 53 ? 115.265 133.532 134.187 1.00 44.26 53 THR D N 1
ATOM 2821 C CA . THR B 2 53 ? 115.079 132.090 134.082 1.00 44.26 53 THR D CA 1
ATOM 2822 C C . THR B 2 53 ? 116.392 131.323 134.198 1.00 44.26 53 THR D C 1
ATOM 2823 O O . THR B 2 53 ? 116.385 130.180 134.662 1.00 44.26 53 THR D O 1
ATOM 2827 N N . SER B 2 54 ? 117.515 131.936 133.836 1.00 45.41 54 SER D N 1
ATOM 2828 C CA . SER B 2 54 ? 118.836 131.359 134.029 1.00 45.41 54 SER D CA 1
ATOM 2829 C C . SER B 2 54 ? 119.530 131.882 135.275 1.00 45.41 54 SER D C 1
ATOM 2830 O O . SER B 2 54 ? 120.700 131.565 135.496 1.00 45.41 54 SER D O 1
ATOM 2833 N N . ASP B 2 55 ? 118.847 132.689 136.081 1.00 46.22 55 ASP D N 1
ATOM 2834 C CA . ASP B 2 55 ? 119.441 133.293 137.267 1.00 46.22 55 ASP D CA 1
ATOM 2835 C C . ASP B 2 55 ? 119.022 132.468 138.477 1.00 46.22 55 ASP D C 1
ATOM 2836 O O . ASP B 2 55 ? 118.116 132.821 139.228 1.00 46.22 55 ASP D O 1
ATOM 2841 N N . ILE B 2 56 ? 119.708 131.342 138.659 1.00 44.77 56 ILE D N 1
ATOM 2842 C CA . ILE B 2 56 ? 119.361 130.448 139.754 1.00 44.77 56 ILE D CA 1
ATOM 2843 C C . ILE B 2 56 ? 120.036 130.874 141.049 1.00 44.77 56 ILE D C 1
ATOM 2844 O O . ILE B 2 56 ? 119.538 130.569 142.137 1.00 44.77 56 ILE D O 1
ATOM 2849 N N . GLU B 2 57 ? 121.164 131.574 140.968 1.00 39.21 57 GLU D N 1
ATOM 2850 C CA . GLU B 2 57 ? 121.866 132.081 142.144 1.00 39.21 57 GLU D CA 1
ATOM 2851 C C . GLU B 2 57 ? 121.904 133.597 142.015 1.00 39.21 57 GLU D C 1
ATOM 2852 O O . GLU B 2 57 ? 122.795 134.157 141.380 1.00 39.21 57 GLU D O 1
ATOM 2858 N N . ALA B 2 58 ? 120.926 134.259 142.625 1.00 35.89 58 ALA D N 1
ATOM 2859 C CA . ALA B 2 58 ? 120.733 135.691 142.467 1.00 35.89 58 ALA D CA 1
ATOM 2860 C C . ALA B 2 58 ? 121.026 136.487 143.729 1.00 35.89 58 ALA D C 1
ATOM 2861 O O . ALA B 2 58 ? 120.630 137.650 143.809 1.00 35.89 58 ALA D O 1
ATOM 2863 N N . ASN B 2 59 ? 121.699 135.899 144.711 1.00 32.37 59 ASN D N 1
ATOM 2864 C CA . ASN B 2 59 ? 122.057 136.574 145.947 1.00 32.37 59 ASN D CA 1
ATOM 2865 C C . ASN B 2 59 ? 123.569 136.597 146.121 1.00 32.37 59 ASN D C 1
ATOM 2866 O O . ASN B 2 59 ? 124.304 135.883 145.443 1.00 32.37 59 ASN D O 1
ATOM 2871 N N . ILE B 2 60 ? 124.034 137.449 147.034 1.00 32.20 60 ILE D N 1
ATOM 2872 C CA . ILE B 2 60 ? 125.405 137.417 147.536 1.00 32.20 60 ILE D CA 1
ATOM 2873 C C . ILE B 2 60 ? 125.375 137.070 149.013 1.00 32.20 60 ILE D C 1
ATOM 2874 O O . ILE B 2 60 ? 124.451 137.456 149.730 1.00 32.20 60 ILE D O 1
ATOM 2879 N N . LYS B 2 61 ? 126.378 136.330 149.462 1.00 29.67 61 LYS D N 1
ATOM 2880 C CA . LYS B 2 61 ? 126.630 136.109 150.877 1.00 29.67 61 LYS D CA 1
ATOM 2881 C C . LYS B 2 61 ? 127.978 136.734 151.198 1.00 29.67 61 LYS D C 1
ATOM 2882 O O . LYS B 2 61 ? 129.011 136.273 150.708 1.00 29.67 61 LYS D O 1
ATOM 2888 N N . PHE B 2 62 ? 127.967 137.794 151.988 1.00 29.78 62 PHE D N 1
ATOM 2889 C CA . PHE B 2 62 ? 129.188 138.384 152.506 1.00 29.78 62 PHE D CA 1
ATOM 2890 C C . PHE B 2 62 ? 129.587 137.676 153.789 1.00 29.78 62 PHE D C 1
ATOM 2891 O O . PHE B 2 62 ? 128.738 137.211 154.545 1.00 29.78 62 PHE D O 1
ATOM 2899 N N . GLU B 2 63 ? 130.888 137.583 154.027 1.00 32.60 63 GLU D N 1
ATOM 2900 C CA . GLU B 2 63 ? 131.413 137.033 155.271 1.00 32.60 63 GLU D CA 1
ATOM 2901 C C . GLU B 2 63 ? 132.575 137.894 155.724 1.00 32.60 63 GLU D C 1
ATOM 2902 O O . GLU B 2 63 ? 133.629 137.897 155.088 1.00 32.60 63 GLU D O 1
ATOM 2908 N N . ILE B 2 64 ? 132.385 138.620 156.817 1.00 31.39 64 ILE D N 1
ATOM 2909 C CA . ILE B 2 64 ? 133.371 139.568 157.310 1.00 31.39 64 ILE D CA 1
ATOM 2910 C C . ILE B 2 64 ? 133.789 139.144 158.706 1.00 31.39 64 ILE D C 1
ATOM 2911 O O . ILE B 2 64 ? 132.942 138.961 159.583 1.00 31.39 64 ILE D O 1
ATOM 2916 N N . LEU B 2 65 ? 135.088 138.986 158.911 1.00 35.43 65 LEU D N 1
ATOM 2917 C CA . LEU B 2 65 ? 135.639 138.666 160.215 1.00 35.43 65 LEU D CA 1
ATOM 2918 C C . LEU B 2 65 ? 136.243 139.919 160.828 1.00 35.43 65 LEU D C 1
ATOM 2919 O O . LEU B 2 65 ? 137.144 140.530 160.252 1.00 35.43 65 LEU D O 1
ATOM 2924 N N . THR B 2 66 ? 135.727 140.313 161.985 1.00 39.99 66 THR D N 1
ATOM 2925 C CA . THR B 2 66 ? 136.187 141.498 162.691 1.00 39.99 66 THR D CA 1
ATOM 2926 C C . THR B 2 66 ? 136.726 141.088 164.048 1.00 39.99 66 THR D C 1
ATOM 2927 O O . THR B 2 66 ? 136.269 140.100 164.626 1.00 39.99 66 THR D O 1
ATOM 2931 N N . GLU B 2 67 ? 137.698 141.845 164.559 1.00 45.71 67 GLU D N 1
ATOM 2932 C CA . GLU B 2 67 ? 138.210 141.557 165.894 1.00 45.71 67 GLU D CA 1
ATOM 2933 C C . GLU B 2 67 ? 137.215 141.945 166.975 1.00 45.71 67 GLU D C 1
ATOM 2934 O O . GLU B 2 67 ? 137.101 141.246 167.985 1.00 45.71 67 GLU D O 1
ATOM 2940 N N . THR B 2 68 ? 136.487 143.037 166.788 1.00 46.23 68 THR D N 1
ATOM 2941 C CA . THR B 2 68 ? 135.580 143.535 167.805 1.00 46.23 68 THR D CA 1
ATOM 2942 C C . THR B 2 68 ? 134.136 143.334 167.377 1.00 46.23 68 THR D C 1
ATOM 2943 O O . THR B 2 68 ? 133.801 143.363 166.192 1.00 46.23 68 THR D O 1
ATOM 2947 N N . ARG B 2 69 ? 133.285 143.121 168.378 1.00 45.32 69 ARG D N 1
ATOM 2948 C CA . ARG B 2 69 ? 131.848 143.029 168.167 1.00 45.32 69 ARG D CA 1
ATOM 2949 C C . ARG B 2 69 ? 131.266 144.367 167.743 1.00 45.32 69 ARG D C 1
ATOM 2950 O O . ARG B 2 69 ? 130.292 144.406 166.982 1.00 45.32 69 ARG D O 1
ATOM 2958 N N . GLU B 2 70 ? 131.884 145.467 168.178 1.00 47.95 70 GLU D N 1
ATOM 2959 C CA . GLU B 2 70 ? 131.300 146.781 167.946 1.00 47.95 70 GLU D CA 1
ATOM 2960 C C . GLU B 2 70 ? 131.503 147.223 166.506 1.00 47.95 70 GLU D C 1
ATOM 2961 O O . GLU B 2 70 ? 130.727 148.026 165.983 1.00 47.95 70 GLU D O 1
ATOM 2967 N N . MET B 2 71 ? 132.553 146.722 165.857 1.00 45.61 71 MET D N 1
ATOM 2968 C CA . MET B 2 71 ? 132.768 147.033 164.450 1.00 45.61 71 MET D CA 1
ATOM 2969 C C . MET B 2 71 ? 131.775 146.291 163.570 1.00 45.61 71 MET D C 1
ATOM 2970 O O . MET B 2 71 ? 131.250 146.855 162.604 1.00 45.61 71 MET D O 1
ATOM 2975 N N . ALA B 2 72 ? 131.493 145.031 163.902 1.00 42.82 72 ALA D N 1
ATOM 2976 C CA . ALA B 2 72 ? 130.599 144.223 163.081 1.00 42.82 72 ALA D CA 1
ATOM 2977 C C . ALA B 2 72 ? 129.163 144.712 163.176 1.00 42.82 72 ALA D C 1
ATOM 2978 O O . ALA B 2 72 ? 128.400 144.600 162.212 1.00 42.82 72 ALA D O 1
ATOM 2980 N N . GLU B 2 73 ? 128.775 145.262 164.326 1.00 44.84 73 GLU D N 1
ATOM 2981 C CA . GLU B 2 73 ? 127.473 145.905 164.427 1.00 44.84 73 GLU D CA 1
ATOM 2982 C C . GLU B 2 73 ? 127.447 147.262 163.744 1.00 44.84 73 GLU D C 1
ATOM 2983 O O . GLU B 2 73 ? 126.363 147.774 163.462 1.00 44.84 73 GLU D O 1
ATOM 2989 N N . GLU B 2 74 ? 128.606 147.856 163.469 1.00 45.70 74 GLU D N 1
ATOM 2990 C CA . GLU B 2 74 ? 128.621 149.168 162.836 1.00 45.70 74 GLU D CA 1
ATOM 2991 C C . GLU B 2 74 ? 128.544 149.042 161.321 1.00 45.70 74 GLU D C 1
ATOM 2992 O O . GLU B 2 74 ? 128.042 149.944 160.647 1.00 45.70 74 GLU D O 1
ATOM 2998 N N . ILE B 2 75 ? 129.026 147.928 160.770 1.00 42.03 75 ILE D N 1
ATOM 2999 C CA . ILE B 2 75 ? 128.810 147.643 159.355 1.00 42.03 75 ILE D CA 1
ATOM 3000 C C . ILE B 2 75 ? 127.358 147.263 159.117 1.00 42.03 75 ILE D C 1
ATOM 3001 O O . ILE B 2 75 ? 126.748 147.664 158.120 1.00 42.03 75 ILE D O 1
ATOM 3006 N N . ALA B 2 76 ? 126.776 146.500 160.043 1.00 40.20 76 ALA D N 1
ATOM 3007 C CA . ALA B 2 76 ? 125.408 146.028 159.879 1.00 40.20 76 ALA D CA 1
ATOM 3008 C C . ALA B 2 76 ? 124.403 147.158 160.037 1.00 40.20 76 ALA D C 1
ATOM 3009 O O . ALA B 2 76 ? 123.356 147.153 159.385 1.00 40.20 76 ALA D O 1
ATOM 3011 N N . ASP B 2 77 ? 124.699 148.135 160.895 1.00 43.00 77 ASP D N 1
ATOM 3012 C CA . ASP B 2 77 ? 123.808 149.282 161.028 1.00 43.00 77 ASP D CA 1
ATOM 3013 C C . ASP B 2 77 ? 123.871 150.177 159.801 1.00 43.00 77 ASP D C 1
ATOM 3014 O O . ASP B 2 77 ? 122.883 150.824 159.448 1.00 43.00 77 ASP D O 1
ATOM 3019 N N . ARG B 2 78 ? 125.021 150.229 159.134 1.00 42.88 78 ARG D N 1
ATOM 3020 C CA . ARG B 2 78 ? 125.146 151.100 157.975 1.00 42.88 78 ARG D CA 1
ATOM 3021 C C . ARG B 2 78 ? 124.510 150.479 156.742 1.00 42.88 78 ARG D C 1
ATOM 3022 O O . ARG B 2 78 ? 124.014 151.195 155.869 1.00 42.88 78 ARG D O 1
ATOM 3030 N N . VAL B 2 79 ? 124.521 149.151 156.645 1.00 39.25 79 VAL D N 1
ATOM 3031 C CA . VAL B 2 79 ? 123.937 148.483 155.486 1.00 39.25 79 VAL D CA 1
ATOM 3032 C C . VAL B 2 79 ? 122.419 148.452 155.606 1.00 39.25 79 VAL D C 1
ATOM 3033 O O . VAL B 2 79 ? 121.696 148.750 154.649 1.00 39.25 79 VAL D O 1
ATOM 3037 N N . ALA B 2 80 ? 121.915 148.129 156.796 1.00 38.14 80 ALA D N 1
ATOM 3038 C CA . ALA B 2 80 ? 120.482 147.913 156.965 1.00 38.14 80 ALA D CA 1
ATOM 3039 C C . ALA B 2 80 ? 119.699 149.219 156.942 1.00 38.14 80 ALA D C 1
ATOM 3040 O O . ALA B 2 80 ? 118.525 149.233 156.560 1.00 38.14 80 ALA D O 1
ATOM 3042 N N . VAL B 2 81 ? 120.317 150.322 157.361 1.00 40.18 81 VAL D N 1
ATOM 3043 C CA . VAL B 2 81 ? 119.657 151.619 157.246 1.00 40.18 81 VAL D CA 1
ATOM 3044 C C . VAL B 2 81 ? 119.619 152.069 155.794 1.00 40.18 81 VAL D C 1
ATOM 3045 O O . VAL B 2 81 ? 118.598 152.578 155.317 1.00 40.18 81 VAL D O 1
ATOM 3049 N N . LYS B 2 82 ? 120.694 151.825 155.051 1.00 40.09 82 LYS D N 1
ATOM 3050 C CA . LYS B 2 82 ? 120.805 152.335 153.691 1.00 40.09 82 LYS D CA 1
ATOM 3051 C C . LYS B 2 82 ? 119.964 151.538 152.702 1.00 40.09 82 LYS D C 1
ATOM 3052 O O . LYS B 2 82 ? 119.284 152.121 151.854 1.00 40.09 82 LYS D O 1
ATOM 3058 N N . TYR B 2 83 ? 119.993 150.208 152.782 1.00 38.39 83 TYR D N 1
ATOM 3059 C CA . TYR B 2 83 ? 119.438 149.391 151.711 1.00 38.39 83 TYR D CA 1
ATOM 3060 C C . TYR B 2 83 ? 118.296 148.481 152.119 1.00 38.39 83 TYR D C 1
ATOM 3061 O O . TYR B 2 83 ? 117.561 148.026 151.247 1.00 38.39 83 TYR D O 1
ATOM 3070 N N . PHE B 2 84 ? 118.109 148.197 153.400 1.00 37.38 84 PHE D N 1
ATOM 3071 C CA . PHE B 2 84 ? 117.170 147.142 153.751 1.00 37.38 84 PHE D CA 1
ATOM 3072 C C . PHE B 2 84 ? 115.734 147.623 153.871 1.00 37.38 84 PHE D C 1
ATOM 3073 O O . PHE B 2 84 ? 114.863 146.828 154.230 1.00 37.38 84 PHE D O 1
ATOM 3081 N N . ASN B 2 85 ? 115.458 148.894 153.589 1.00 41.33 85 ASN D N 1
ATOM 3082 C CA . ASN B 2 85 ? 114.070 149.309 153.437 1.00 41.33 85 ASN D CA 1
ATOM 3083 C C . ASN B 2 85 ? 113.548 148.986 152.048 1.00 41.33 85 ASN D C 1
ATOM 3084 O O . ASN B 2 85 ? 112.342 148.795 151.869 1.00 41.33 85 ASN D O 1
ATOM 3089 N N . ASP B 2 86 ? 114.436 148.907 151.063 1.00 39.90 86 ASP D N 1
ATOM 3090 C CA . ASP B 2 86 ? 114.054 148.715 149.674 1.00 39.90 86 ASP D CA 1
ATOM 3091 C C . ASP B 2 86 ? 114.528 147.401 149.082 1.00 39.90 86 ASP D C 1
ATOM 3092 O O . ASP B 2 86 ? 113.939 146.934 148.109 1.00 39.90 86 ASP D O 1
ATOM 3097 N N . TYR B 2 87 ? 115.576 146.801 149.631 1.00 36.96 87 TYR D N 1
ATOM 3098 C CA . TYR B 2 87 ? 116.144 145.575 149.098 1.00 36.96 87 TYR D CA 1
ATOM 3099 C C . TYR B 2 87 ? 115.941 144.427 150.074 1.00 36.96 87 TYR D C 1
ATOM 3100 O O . TYR B 2 87 ? 115.742 144.625 151.272 1.00 36.96 87 TYR D O 1
ATOM 3109 N N . ALA B 2 88 ? 115.994 143.216 149.539 1.00 35.03 88 ALA D N 1
ATOM 3110 C CA . ALA B 2 88 ? 115.885 142.009 150.337 1.00 35.03 88 ALA D CA 1
ATOM 3111 C C . ALA B 2 88 ? 117.176 141.773 151.102 1.00 35.03 88 ALA D C 1
ATOM 3112 O O . ALA B 2 88 ? 118.266 142.088 150.624 1.00 35.03 88 ALA D O 1
ATOM 3114 N N . GLY B 2 89 ? 117.053 141.217 152.300 1.00 32.61 89 GLY D N 1
ATOM 3115 C CA . GLY B 2 89 ? 118.252 140.988 153.070 1.00 32.61 89 GLY D CA 1
ATOM 3116 C C . GLY B 2 89 ? 118.113 140.428 154.466 1.00 32.61 89 GLY D C 1
ATOM 3117 O O . GLY B 2 89 ? 117.093 140.619 155.129 1.00 32.61 89 GLY D O 1
ATOM 3118 N N . ILE B 2 90 ? 119.152 139.731 154.920 1.00 31.35 90 ILE D N 1
ATOM 3119 C CA . ILE B 2 90 ? 119.267 139.280 156.299 1.00 31.35 90 ILE D CA 1
ATOM 3120 C C . ILE B 2 90 ? 120.716 139.467 156.728 1.00 31.35 90 ILE D C 1
ATOM 3121 O O . ILE B 2 90 ? 121.639 139.396 155.913 1.00 31.35 90 ILE D O 1
ATOM 3126 N N . ILE B 2 91 ? 120.910 139.798 158.001 1.00 33.07 91 ILE D N 1
ATOM 3127 C CA . ILE B 2 91 ? 122.233 139.995 158.578 1.00 33.07 91 ILE D CA 1
ATOM 3128 C C . ILE B 2 91 ? 122.283 139.260 159.904 1.00 33.07 91 ILE D C 1
ATOM 3129 O O . ILE B 2 91 ? 121.488 139.548 160.802 1.00 33.07 91 ILE D O 1
ATOM 3134 N N . TYR B 2 92 ? 123.214 138.323 160.037 1.00 30.74 92 TYR D N 1
ATOM 3135 C CA . TYR B 2 92 ? 123.408 137.637 161.302 1.00 30.74 92 TYR D CA 1
ATOM 3136 C C . TYR B 2 92 ? 124.889 137.595 161.628 1.00 30.74 92 TYR D C 1
ATOM 3137 O O . TYR B 2 92 ? 125.738 137.887 160.789 1.00 30.74 92 TYR D O 1
ATOM 3146 N N . ILE B 2 93 ? 125.198 137.232 162.867 1.00 33.45 93 ILE D N 1
ATOM 3147 C CA . ILE B 2 93 ? 126.567 137.258 163.358 1.00 33.45 93 ILE D CA 1
ATOM 3148 C C . ILE B 2 93 ? 126.803 136.032 164.231 1.00 33.45 93 ILE D C 1
ATOM 3149 O O . ILE B 2 93 ? 125.980 135.694 165.086 1.00 33.45 93 ILE D O 1
ATOM 3154 N N . CYS B 2 94 ? 127.895 135.331 163.970 1.00 37.38 94 CYS D N 1
ATOM 3155 C CA . CYS B 2 94 ? 128.329 134.186 164.750 1.00 37.38 94 CYS D CA 1
ATOM 3156 C C . CYS B 2 94 ? 129.708 134.480 165.323 1.00 37.38 94 CYS D C 1
ATOM 3157 O O . CYS B 2 94 ? 130.354 135.462 164.963 1.00 37.38 94 CYS D O 1
ATOM 3160 N N . SER B 2 95 ? 130.166 133.627 166.229 1.00 39.17 95 SER D N 1
ATOM 3161 C CA . SER B 2 95 ? 131.448 133.830 166.886 1.00 39.17 95 SER D CA 1
ATOM 3162 C C . SER B 2 95 ? 132.446 132.780 166.425 1.00 39.17 95 SER D C 1
ATOM 3163 O O . SER B 2 95 ? 132.128 131.592 166.369 1.00 39.17 95 SER D O 1
ATOM 3166 N N . ALA B 2 96 ? 133.658 133.220 166.109 1.00 37.09 96 ALA D N 1
ATOM 3167 C CA . ALA B 2 96 ? 134.681 132.333 165.581 1.00 37.09 96 ALA D CA 1
ATOM 3168 C C . ALA B 2 96 ? 136.011 132.641 166.252 1.00 37.09 96 ALA D C 1
ATOM 3169 O O . ALA B 2 96 ? 136.118 133.533 167.092 1.00 37.09 96 ALA D O 1
ATOM 3171 N N . GLU B 2 97 ? 137.028 131.868 165.886 1.00 38.08 97 GLU D N 1
ATOM 3172 C CA . GLU B 2 97 ? 138.394 132.066 166.354 1.00 38.08 97 GLU D CA 1
ATOM 3173 C C . GLU B 2 97 ? 139.335 131.927 165.175 1.00 38.08 97 GLU D C 1
ATOM 3174 O O . GLU B 2 97 ? 139.363 130.877 164.533 1.00 38.08 97 GLU D O 1
ATOM 3180 N N . VAL B 2 98 ? 140.111 132.962 164.904 1.00 38.02 98 VAL D N 1
ATOM 3181 C CA . VAL B 2 98 ? 141.032 132.960 163.775 1.00 38.02 98 VAL D CA 1
ATOM 3182 C C . VAL B 2 98 ? 142.337 132.316 164.206 1.00 38.02 98 VAL D C 1
ATOM 3183 O O . VAL B 2 98 ? 142.945 132.728 165.197 1.00 38.02 98 VAL D O 1
ATOM 3187 N N . LEU B 2 99 ? 142.768 131.302 163.463 1.00 37.66 99 LEU D N 1
ATOM 3188 C CA . LEU B 2 99 ? 144.006 130.601 163.766 1.00 37.66 99 LEU D CA 1
ATOM 3189 C C . LEU B 2 99 ? 145.184 131.141 162.975 1.00 37.66 99 LEU D C 1
ATOM 3190 O O . LEU B 2 99 ? 146.310 131.148 163.477 1.00 37.66 99 LEU D O 1
ATOM 3195 N N . TYR B 2 100 ? 144.951 131.569 161.738 1.00 38.70 100 TYR D N 1
ATOM 3196 C CA . TYR B 2 100 ? 146.005 132.062 160.869 1.00 38.70 100 TYR D CA 1
ATOM 3197 C C . TYR B 2 100 ? 145.447 133.159 159.982 1.00 38.70 100 TYR D C 1
ATOM 3198 O O . TYR B 2 100 ? 144.244 133.248 159.754 1.00 38.70 100 TYR D O 1
ATOM 3207 N N . GLY B 2 101 ? 146.342 133.988 159.470 1.00 45.11 101 GLY D N 1
ATOM 3208 C CA . GLY B 2 101 ? 145.955 135.118 158.656 1.00 45.11 101 GLY D CA 1
ATOM 3209 C C . GLY B 2 101 ? 146.874 136.286 158.916 1.00 45.11 101 GLY D C 1
ATOM 3210 O O . GLY B 2 101 ? 147.098 136.655 160.070 1.00 45.11 101 GLY D O 1
ATOM 3211 N N . HIS B 2 102 ? 147.409 136.882 157.859 1.00 49.58 102 HIS D N 1
ATOM 3212 C CA . HIS B 2 102 ? 148.487 137.843 158.032 1.00 49.58 102 HIS D CA 1
ATOM 3213 C C . HIS B 2 102 ? 147.997 139.236 158.387 1.00 49.58 102 HIS D C 1
ATOM 3214 O O . HIS B 2 102 ? 148.621 139.906 159.214 1.00 49.58 102 HIS D O 1
ATOM 3221 N N . THR B 2 103 ? 146.899 139.691 157.794 1.00 48.20 103 THR D N 1
ATOM 3222 C CA . THR B 2 103 ? 146.429 141.034 158.096 1.00 48.20 103 THR D CA 1
ATOM 3223 C C . THR B 2 103 ? 145.483 141.061 159.287 1.00 48.20 103 THR D C 1
ATOM 3224 O O . THR B 2 103 ? 145.247 142.124 159.867 1.00 48.20 103 THR D O 1
ATOM 3228 N N . PHE B 2 104 ? 144.946 139.909 159.678 1.00 46.84 104 PHE D N 1
ATOM 3229 C CA . PHE B 2 104 ? 144.088 139.854 160.853 1.00 46.84 104 PHE D CA 1
ATOM 3230 C C . PHE B 2 104 ? 144.922 139.768 162.119 1.00 46.84 104 PHE D C 1
ATOM 3231 O O . PHE B 2 104 ? 144.831 140.629 162.998 1.00 46.84 104 PHE D O 1
ATOM 3239 N N . CYS B 2 105 ? 145.744 138.727 162.225 1.00 55.46 105 CYS D N 1
ATOM 3240 C CA . CYS B 2 105 ? 146.513 138.510 163.442 1.00 55.46 105 CYS D CA 1
ATOM 3241 C C . CYS B 2 105 ? 147.723 139.428 163.507 1.00 55.46 105 CYS D C 1
ATOM 3242 O O . CYS B 2 105 ? 148.267 139.668 164.589 1.00 55.46 105 CYS D O 1
ATOM 3245 N N . GLY B 2 106 ? 148.157 139.949 162.365 1.00 63.32 106 GLY D N 1
ATOM 3246 C CA . GLY B 2 106 ? 149.337 140.771 162.312 1.00 63.32 106 GLY D CA 1
ATOM 3247 C C . GLY B 2 106 ? 150.565 139.939 162.010 1.00 63.32 106 GLY D C 1
ATOM 3248 O O . GLY B 2 106 ? 150.492 138.715 161.859 1.00 63.32 106 GLY D O 1
ATOM 3249 N N . PRO B 2 107 ? 151.725 140.592 161.908 1.00 72.12 107 PRO D N 1
ATOM 3250 C CA . PRO B 2 107 ? 152.973 139.845 161.702 1.00 72.12 107 PRO D CA 1
ATOM 3251 C C . PRO B 2 107 ? 153.456 139.130 162.953 1.00 72.12 107 PRO D C 1
ATOM 3252 O O . PRO B 2 107 ? 154.321 138.252 162.855 1.00 72.12 107 PRO D O 1
ATOM 3256 N N . GLU B 2 108 ? 152.921 139.495 164.122 1.00 74.87 108 GLU D N 1
ATOM 3257 C CA . GLU B 2 108 ? 153.315 138.861 165.372 1.00 74.87 108 GLU D CA 1
ATOM 3258 C C . GLU B 2 108 ? 152.805 137.429 165.425 1.00 74.87 108 GLU D C 1
ATOM 3259 O O . GLU B 2 108 ? 153.531 136.529 165.867 1.00 74.87 108 GLU D O 1
ATOM 3265 N N . GLY B 2 109 ? 151.579 137.177 164.975 1.00 70.67 109 GLY D N 1
ATOM 3266 C CA . GLY B 2 109 ? 151.046 135.834 164.915 1.00 70.67 109 GLY D CA 1
ATOM 3267 C C . GLY B 2 109 ? 149.930 135.596 165.910 1.00 70.67 109 GLY D C 1
ATOM 3268 O O . GLY B 2 109 ? 149.709 136.367 166.847 1.00 70.67 109 GLY D O 1
ATOM 3269 N N . CYS B 2 110 ? 149.220 134.494 165.699 1.00 63.07 110 CYS D N 1
ATOM 3270 C CA . CYS B 2 110 ? 148.108 134.121 166.561 1.00 63.07 110 CYS D CA 1
ATOM 3271 C C . CYS B 2 110 ? 147.951 132.610 166.624 1.00 63.07 110 CYS D C 1
ATOM 3272 O O . CYS B 2 110 ? 146.857 132.105 166.857 1.00 63.07 110 CYS D O 1
ATOM 3275 N N . ASP C 1 2 ? 94.187 146.786 101.770 1.00 97.08 2 ASP C N 1
ATOM 3276 C CA . ASP C 1 2 ? 93.986 147.977 102.588 1.00 97.08 2 ASP C CA 1
ATOM 3277 C C . ASP C 1 2 ? 94.987 148.016 103.741 1.00 97.08 2 ASP C C 1
ATOM 3278 O O . ASP C 1 2 ? 96.170 147.737 103.553 1.00 97.08 2 ASP C O 1
ATOM 3280 N N . PHE C 1 3 ? 94.503 148.367 104.933 1.00 91.68 3 PHE C N 1
ATOM 3281 C CA . PHE C 1 3 ? 95.346 148.429 106.124 1.00 91.68 3 PHE C CA 1
ATOM 3282 C C . PHE C 1 3 ? 95.199 147.170 106.976 1.00 91.68 3 PHE C C 1
ATOM 3283 O O . PHE C 1 3 ? 96.182 146.468 107.233 1.00 91.68 3 PHE C O 1
ATOM 3291 N N . LEU C 1 4 ? 93.976 146.876 107.421 1.00 92.47 4 LEU C N 1
ATOM 3292 C CA . LEU C 1 4 ? 93.747 145.676 108.215 1.00 92.47 4 LEU C CA 1
ATOM 3293 C C . LEU C 1 4 ? 93.667 144.420 107.363 1.00 92.47 4 LEU C C 1
ATOM 3294 O O . LEU C 1 4 ? 93.758 143.314 107.905 1.00 92.47 4 LEU C O 1
ATOM 3299 N N . SER C 1 5 ? 93.482 144.564 106.051 1.00 92.73 5 SER C N 1
ATOM 3300 C CA . SER C 1 5 ? 93.649 143.422 105.162 1.00 92.73 5 SER C CA 1
ATOM 3301 C C . SER C 1 5 ? 95.121 143.072 105.016 1.00 92.73 5 SER C C 1
ATOM 3302 O O . SER C 1 5 ? 95.479 141.902 104.837 1.00 92.73 5 SER C O 1
ATOM 3305 N N . ASN C 1 6 ? 95.990 144.078 105.109 1.00 85.04 6 ASN C N 1
ATOM 3306 C CA . ASN C 1 6 ? 97.423 143.845 105.010 1.00 85.04 6 ASN C CA 1
ATOM 3307 C C . ASN C 1 6 ? 97.971 143.274 106.312 1.00 85.04 6 ASN C C 1
ATOM 3308 O O . ASN C 1 6 ? 98.921 142.486 106.289 1.00 85.04 6 ASN C O 1
ATOM 3313 N N . PHE C 1 7 ? 97.374 143.640 107.449 1.00 77.74 7 PHE C N 1
ATOM 3314 C CA . PHE C 1 7 ? 97.963 143.319 108.745 1.00 77.74 7 PHE C CA 1
ATOM 3315 C C . PHE C 1 7 ? 97.776 141.851 109.108 1.00 77.74 7 PHE C C 1
ATOM 3316 O O . PHE C 1 7 ? 98.697 141.219 109.638 1.00 77.74 7 PHE C O 1
ATOM 3324 N N . LEU C 1 8 ? 96.585 141.296 108.853 1.00 81.52 8 LEU C N 1
ATOM 3325 C CA . LEU C 1 8 ? 96.265 139.972 109.383 1.00 81.52 8 LEU C CA 1
ATOM 3326 C C . LEU C 1 8 ? 97.026 138.878 108.642 1.00 81.52 8 LEU C C 1
ATOM 3327 O O . LEU C 1 8 ? 97.429 137.878 109.247 1.00 81.52 8 LEU C O 1
ATOM 3332 N N . THR C 1 9 ? 97.238 139.047 107.337 1.00 81.00 9 THR C N 1
ATOM 3333 C CA . THR C 1 9 ? 98.075 138.096 106.614 1.00 81.00 9 THR C CA 1
ATOM 3334 C C . THR C 1 9 ? 99.559 138.356 106.853 1.00 81.00 9 THR C C 1
ATOM 3335 O O . THR C 1 9 ? 100.394 137.498 106.549 1.00 81.00 9 THR C O 1
ATOM 3339 N N . ASP C 1 10 ? 99.909 139.524 107.388 1.00 75.68 10 ASP C N 1
ATOM 3340 C CA . ASP C 1 10 ? 101.262 139.734 107.882 1.00 75.68 10 ASP C CA 1
ATOM 3341 C C . ASP C 1 10 ? 101.435 139.191 109.290 1.00 75.68 10 ASP C C 1
ATOM 3342 O O . ASP C 1 10 ? 102.567 138.944 109.718 1.00 75.68 10 ASP C O 1
ATOM 3347 N N . PHE C 1 11 ? 100.334 138.996 110.012 1.00 71.08 11 PHE C N 1
ATOM 3348 C CA . PHE C 1 11 ? 100.425 138.473 111.366 1.00 71.08 11 PHE C CA 1
ATOM 3349 C C . PHE C 1 11 ? 100.637 136.969 111.360 1.00 71.08 11 PHE C C 1
ATOM 3350 O O . PHE C 1 11 ? 101.471 136.453 112.109 1.00 71.08 11 PHE C O 1
ATOM 3358 N N . VAL C 1 12 ? 99.901 136.247 110.518 1.00 69.88 12 VAL C N 1
ATOM 3359 C CA . VAL C 1 12 ? 100.067 134.803 110.414 1.00 69.88 12 VAL C CA 1
ATOM 3360 C C . VAL C 1 12 ? 101.289 134.521 109.547 1.00 69.88 12 VAL C C 1
ATOM 3361 O O . VAL C 1 12 ? 101.874 133.437 109.612 1.00 69.88 12 VAL C O 1
ATOM 3365 N N . GLY C 1 13 ? 101.703 135.502 108.750 1.00 67.08 13 GLY C N 1
ATOM 3366 C CA . GLY C 1 13 ? 102.905 135.363 107.956 1.00 67.08 13 GLY C CA 1
ATOM 3367 C C . GLY C 1 13 ? 104.159 135.411 108.803 1.00 67.08 13 GLY C C 1
ATOM 3368 O O . GLY C 1 13 ? 105.183 134.823 108.442 1.00 67.08 13 GLY C O 1
ATOM 3369 N N . GLN C 1 14 ? 104.091 136.108 109.939 1.00 59.52 14 GLN C N 1
ATOM 3370 C CA . GLN C 1 14 ? 105.229 136.133 110.844 1.00 59.52 14 GLN C CA 1
ATOM 3371 C C . GLN C 1 14 ? 105.183 135.022 111.877 1.00 59.52 14 GLN C C 1
ATOM 3372 O O . GLN C 1 14 ? 106.234 134.647 112.404 1.00 59.52 14 GLN C O 1
ATOM 3378 N N . LEU C 1 15 ? 104.005 134.493 112.188 1.00 60.79 15 LEU C N 1
ATOM 3379 C CA . LEU C 1 15 ? 103.928 133.284 112.991 1.00 60.79 15 LEU C CA 1
ATOM 3380 C C . LEU C 1 15 ? 104.391 132.050 112.235 1.00 60.79 15 LEU C C 1
ATOM 3381 O O . LEU C 1 15 ? 104.778 131.068 112.869 1.00 60.79 15 LEU C O 1
ATOM 3386 N N . GLN C 1 16 ? 104.377 132.081 110.905 1.00 57.75 16 GLN C N 1
ATOM 3387 C CA . GLN C 1 16 ? 104.843 130.988 110.065 1.00 57.75 16 GLN C CA 1
ATOM 3388 C C . GLN C 1 16 ? 106.284 131.234 109.654 1.00 57.75 16 GLN C C 1
ATOM 3389 O O . GLN C 1 16 ? 106.710 130.892 108.549 1.00 57.75 16 GLN C O 1
ATOM 3395 N N . SER C 1 17 ? 107.049 131.844 110.546 1.00 55.07 17 SER C N 1
ATOM 3396 C CA . SER C 1 17 ? 108.432 132.213 110.284 1.00 55.07 17 SER C CA 1
ATOM 3397 C C . SER C 1 17 ? 109.183 132.111 111.599 1.00 55.07 17 SER C C 1
ATOM 3398 O O . SER C 1 17 ? 108.564 132.079 112.669 1.00 55.07 17 SER C O 1
ATOM 3401 N N . PRO C 1 18 ? 110.530 132.089 111.566 1.00 48.39 18 PRO C N 1
ATOM 3402 C CA . PRO C 1 18 ? 111.268 132.235 112.828 1.00 48.39 18 PRO C CA 1
ATOM 3403 C C . PRO C 1 18 ? 111.160 133.645 113.383 1.00 48.39 18 PRO C C 1
ATOM 3404 O O . PRO C 1 18 ? 110.437 134.480 112.826 1.00 48.39 18 PRO C O 1
ATOM 3408 N N . THR C 1 19 ? 111.823 133.884 114.520 1.00 42.92 19 THR C N 1
ATOM 3409 C CA . THR C 1 19 ? 111.944 135.132 115.284 1.00 42.92 19 THR C CA 1
ATOM 3410 C C . THR C 1 19 ? 110.638 135.475 116.016 1.00 42.92 19 THR C C 1
ATOM 3411 O O . THR C 1 19 ? 110.647 136.306 116.923 1.00 42.92 19 THR C O 1
ATOM 3415 N N . LEU C 1 20 ? 109.534 134.797 115.721 1.00 42.27 20 LEU C N 1
ATOM 3416 C CA . LEU C 1 20 ? 108.323 134.938 116.513 1.00 42.27 20 LEU C CA 1
ATOM 3417 C C . LEU C 1 20 ? 107.924 133.555 116.992 1.00 42.27 20 LEU C C 1
ATOM 3418 O O . LEU C 1 20 ? 107.350 133.409 118.072 1.00 42.27 20 LEU C O 1
ATOM 3423 N N . ALA C 1 21 ? 108.228 132.538 116.187 1.00 37.82 21 ALA C N 1
ATOM 3424 C CA . ALA C 1 21 ? 107.928 131.171 116.581 1.00 37.82 21 ALA C CA 1
ATOM 3425 C C . ALA C 1 21 ? 108.797 130.715 117.737 1.00 37.82 21 ALA C C 1
ATOM 3426 O O . ALA C 1 21 ? 108.336 129.958 118.595 1.00 37.82 21 ALA C O 1
ATOM 3428 N N . PHE C 1 22 ? 110.050 131.161 117.779 1.00 34.83 22 PHE C N 1
ATOM 3429 C CA . PHE C 1 22 ? 110.895 130.839 118.918 1.00 34.83 22 PHE C CA 1
ATOM 3430 C C . PHE C 1 22 ? 110.492 131.633 120.148 1.00 34.83 22 PHE C C 1
ATOM 3431 O O . PHE C 1 22 ? 110.758 131.203 121.271 1.00 34.83 22 PHE C O 1
ATOM 3439 N N . LEU C 1 23 ? 109.859 132.790 119.957 1.00 35.85 23 LEU C N 1
ATOM 3440 C CA . LEU C 1 23 ? 109.267 133.515 121.075 1.00 35.85 23 LEU C CA 1
ATOM 3441 C C . LEU C 1 23 ? 108.071 132.762 121.639 1.00 35.85 23 LEU C C 1
ATOM 3442 O O . LEU C 1 23 ? 107.942 132.604 122.857 1.00 35.85 23 LEU C O 1
ATOM 3447 N N . ILE C 1 24 ? 107.181 132.292 120.762 1.00 34.49 24 ILE C N 1
ATOM 3448 C CA . ILE C 1 24 ? 106.035 131.502 121.198 1.00 34.49 24 ILE C CA 1
ATOM 3449 C C . ILE C 1 24 ? 106.487 130.139 121.698 1.00 34.49 24 ILE C C 1
ATOM 3450 O O . ILE C 1 24 ? 105.958 129.631 122.693 1.00 34.49 24 ILE C O 1
ATOM 3455 N N . GLY C 1 25 ? 107.490 129.546 121.047 1.00 33.22 25 GLY C N 1
ATOM 3456 C CA . GLY C 1 25 ? 107.940 128.219 121.433 1.00 33.22 25 GLY C CA 1
ATOM 3457 C C . GLY C 1 25 ? 108.612 128.196 122.789 1.00 33.22 25 GLY C C 1
ATOM 3458 O O . GLY C 1 25 ? 108.487 127.230 123.540 1.00 33.22 25 GLY C O 1
ATOM 3459 N N . GLY C 1 26 ? 109.328 129.267 123.127 1.00 34.01 26 GLY C N 1
ATOM 3460 C CA . GLY C 1 26 ? 109.865 129.390 124.466 1.00 34.01 26 GLY C CA 1
ATOM 3461 C C . GLY C 1 26 ? 108.813 129.668 125.509 1.00 34.01 26 GLY C C 1
ATOM 3462 O O . GLY C 1 26 ? 108.992 129.301 126.671 1.00 34.01 26 GLY C O 1
ATOM 3463 N N . MET C 1 27 ? 107.714 130.298 125.115 1.00 34.72 27 MET C N 1
ATOM 3464 C CA . MET C 1 27 ? 106.648 130.616 126.052 1.00 34.72 27 MET C CA 1
ATOM 3465 C C . MET C 1 27 ? 105.780 129.400 126.328 1.00 34.72 27 MET C C 1
ATOM 3466 O O . MET C 1 27 ? 105.205 129.276 127.411 1.00 34.72 27 MET C O 1
ATOM 3471 N N . VAL C 1 28 ? 105.685 128.489 125.359 1.00 32.91 28 VAL C N 1
ATOM 3472 C CA . VAL C 1 28 ? 104.875 127.290 125.531 1.00 32.91 28 VAL C CA 1
ATOM 3473 C C . VAL C 1 28 ? 105.597 126.276 126.409 1.00 32.91 28 VAL C C 1
ATOM 3474 O O . VAL C 1 28 ? 105.003 125.704 127.329 1.00 32.91 28 VAL C O 1
ATOM 3478 N N . ILE C 1 29 ? 106.893 126.057 126.166 1.00 32.72 29 ILE C N 1
ATOM 3479 C CA . ILE C 1 29 ? 107.616 125.046 126.933 1.00 32.72 29 ILE C CA 1
ATOM 3480 C C . ILE C 1 29 ? 107.861 125.514 128.359 1.00 32.72 29 ILE C C 1
ATOM 3481 O O . ILE C 1 29 ? 108.010 124.692 129.267 1.00 32.72 29 ILE C O 1
ATOM 3486 N N . ALA C 1 30 ? 107.883 126.825 128.593 1.00 32.80 30 ALA C N 1
ATOM 3487 C CA . ALA C 1 30 ? 107.973 127.317 129.959 1.00 32.80 30 ALA C CA 1
ATOM 3488 C C . ALA C 1 30 ? 106.646 127.167 130.682 1.00 32.80 30 ALA C C 1
ATOM 3489 O O . ALA C 1 30 ? 106.624 126.969 131.899 1.00 32.80 30 ALA C O 1
ATOM 3491 N N . ALA C 1 31 ? 105.536 127.251 129.951 1.00 32.65 31 ALA C N 1
ATOM 3492 C CA . ALA C 1 31 ? 104.231 127.025 130.554 1.00 32.65 31 ALA C CA 1
ATOM 3493 C C . ALA C 1 31 ? 104.014 125.552 130.857 1.00 32.65 31 ALA C C 1
ATOM 3494 O O . ALA C 1 31 ? 103.331 125.206 131.825 1.00 32.65 31 ALA C O 1
ATOM 3496 N N . LEU C 1 32 ? 104.590 124.668 130.043 1.00 31.80 32 LEU C N 1
ATOM 3497 C CA . LEU C 1 32 ? 104.513 123.238 130.302 1.00 31.80 32 LEU C CA 1
ATOM 3498 C C . LEU C 1 32 ? 105.519 122.776 131.346 1.00 31.80 32 LEU C C 1
ATOM 3499 O O . LEU C 1 32 ? 105.512 121.597 131.703 1.00 31.80 32 LEU C O 1
ATOM 3504 N N . GLY C 1 33 ? 106.384 123.662 131.824 1.00 32.18 33 GLY C N 1
ATOM 3505 C CA . GLY C 1 33 ? 107.230 123.379 132.962 1.00 32.18 33 GLY C CA 1
ATOM 3506 C C . GLY C 1 33 ? 108.519 122.655 132.651 1.00 32.18 33 GLY C C 1
ATOM 3507 O O . GLY C 1 33 ? 108.900 121.744 133.388 1.00 32.18 33 GLY C O 1
ATOM 3508 N N . THR C 1 34 ? 109.215 123.060 131.594 1.00 34.40 34 THR C N 1
ATOM 3509 C CA . THR C 1 34 ? 110.429 122.363 131.198 1.00 34.40 34 THR C CA 1
ATOM 3510 C C . THR C 1 34 ? 111.572 122.660 132.161 1.00 34.40 34 THR C C 1
ATOM 3511 O O . THR C 1 34 ? 111.582 123.673 132.863 1.00 34.40 34 THR C O 1
ATOM 3515 N N . GLN C 1 35 ? 112.525 121.737 132.220 1.00 36.46 35 GLN C N 1
ATOM 3516 C CA . GLN C 1 35 ? 113.773 121.957 132.929 1.00 36.46 35 GLN C CA 1
ATOM 3517 C C . GLN C 1 35 ? 114.884 122.395 131.994 1.00 36.46 35 GLN C C 1
ATOM 3518 O O . GLN C 1 35 ? 116.035 122.500 132.424 1.00 36.46 35 GLN C O 1
ATOM 3524 N N . LEU C 1 36 ? 114.566 122.628 130.725 1.00 35.32 36 LEU C N 1
ATOM 3525 C CA . LEU C 1 36 ? 115.535 123.174 129.790 1.00 35.32 36 LEU C CA 1
ATOM 3526 C C . LEU C 1 36 ? 115.833 124.616 130.159 1.00 35.32 36 LEU C C 1
ATOM 3527 O O . LEU C 1 36 ? 114.929 125.446 130.244 1.00 35.32 36 LEU C O 1
ATOM 3532 N N . VAL C 1 37 ? 117.100 124.906 130.405 1.00 35.65 37 VAL C N 1
ATOM 3533 C CA . VAL C 1 37 ? 117.551 126.269 130.632 1.00 35.65 37 VAL C CA 1
ATOM 3534 C C . VAL C 1 37 ? 118.668 126.561 129.642 1.00 35.65 37 VAL C C 1
ATOM 3535 O O . VAL C 1 37 ? 119.371 125.647 129.197 1.00 35.65 37 VAL C O 1
ATOM 3539 N N . ILE C 1 38 ? 118.758 127.811 129.213 1.00 34.53 38 ILE C N 1
ATOM 3540 C CA . ILE C 1 38 ? 119.894 128.280 128.434 1.00 34.53 38 ILE C CA 1
ATOM 3541 C C . ILE C 1 38 ? 120.847 128.887 129.450 1.00 34.53 38 ILE C C 1
ATOM 3542 O O . ILE C 1 38 ? 120.403 129.672 130.295 1.00 34.53 38 ILE C O 1
ATOM 3547 N N . PRO C 1 39 ? 122.129 128.529 129.448 1.00 34.95 39 PRO C N 1
ATOM 3548 C CA . PRO C 1 39 ? 123.026 129.029 130.490 1.00 34.95 39 PRO C CA 1
ATOM 3549 C C . PRO C 1 39 ? 123.294 130.518 130.349 1.00 34.95 39 PRO C C 1
ATOM 3550 O O . PRO C 1 39 ? 123.153 131.111 129.279 1.00 34.95 39 PRO C O 1
ATOM 3554 N N . GLU C 1 40 ? 123.669 131.120 131.477 1.00 38.62 40 GLU C N 1
ATOM 3555 C CA . GLU C 1 40 ? 123.824 132.567 131.555 1.00 38.62 40 GLU C CA 1
ATOM 3556 C C . GLU C 1 40 ? 125.060 133.029 130.787 1.00 38.62 40 GLU C C 1
ATOM 3557 O O . GLU C 1 40 ? 125.107 134.153 130.276 1.00 38.62 40 GLU C O 1
ATOM 3563 N N . ALA C 1 41 ? 126.054 132.148 130.651 1.00 34.07 41 ALA C N 1
ATOM 3564 C CA . ALA C 1 41 ? 127.219 132.452 129.830 1.00 34.07 41 ALA C CA 1
ATOM 3565 C C . ALA C 1 41 ? 126.871 132.496 128.349 1.00 34.07 41 ALA C C 1
ATOM 3566 O O . ALA C 1 41 ? 127.468 133.270 127.596 1.00 34.07 41 ALA C O 1
ATOM 3568 N N . ILE C 1 42 ? 125.920 131.672 127.913 1.00 32.19 42 ILE C N 1
ATOM 3569 C CA . ILE C 1 42 ? 125.497 131.696 126.518 1.00 32.19 42 ILE C CA 1
ATOM 3570 C C . ILE C 1 42 ? 124.631 132.916 126.239 1.00 32.19 42 ILE C C 1
ATOM 3571 O O . ILE C 1 42 ? 124.710 133.502 125.157 1.00 32.19 42 ILE C O 1
ATOM 3576 N N . SER C 1 43 ? 123.821 133.338 127.209 1.00 31.37 43 SER C N 1
ATOM 3577 C CA . SER C 1 43 ? 122.965 134.500 127.009 1.00 31.37 43 SER C CA 1
ATOM 3578 C C . SER C 1 43 ? 123.771 135.791 126.973 1.00 31.37 43 SER C C 1
ATOM 3579 O O . SER C 1 43 ? 123.370 136.760 126.323 1.00 31.37 43 SER C O 1
ATOM 3582 N N . THR C 1 44 ? 124.910 135.824 127.659 1.00 30.45 44 THR C N 1
ATOM 3583 C CA . THR C 1 44 ? 125.757 137.008 127.645 1.00 30.45 44 THR C CA 1
ATOM 3584 C C . THR C 1 44 ? 126.515 137.149 126.332 1.00 30.45 44 THR C C 1
ATOM 3585 O O . THR C 1 44 ? 126.641 138.261 125.811 1.00 30.45 44 THR C O 1
ATOM 3589 N N . ILE C 1 45 ? 126.991 136.043 125.764 1.00 29.48 45 ILE C N 1
ATOM 3590 C CA . ILE C 1 45 ? 127.749 136.138 124.525 1.00 29.48 45 ILE C CA 1
ATOM 3591 C C . ILE C 1 45 ? 126.827 136.312 123.322 1.00 29.48 45 ILE C C 1
ATOM 3592 O O . ILE C 1 45 ? 127.271 136.770 122.268 1.00 29.48 45 ILE C O 1
ATOM 3597 N N . ILE C 1 46 ? 125.540 135.990 123.448 1.00 29.26 46 ILE C N 1
ATOM 3598 C CA . ILE C 1 46 ? 124.625 136.183 122.327 1.00 29.26 46 ILE C CA 1
ATOM 3599 C C . ILE C 1 46 ? 124.285 137.660 122.178 1.00 29.26 46 ILE C C 1
ATOM 3600 O O . ILE C 1 46 ? 124.298 138.203 121.069 1.00 29.26 46 ILE C O 1
ATOM 3605 N N . VAL C 1 47 ? 124.023 138.338 123.299 1.00 28.80 47 VAL C N 1
ATOM 3606 C CA . VAL C 1 47 ? 123.741 139.772 123.281 1.00 28.80 47 VAL C CA 1
ATOM 3607 C C . VAL C 1 47 ? 124.965 140.553 122.815 1.00 28.80 47 VAL C C 1
ATOM 3608 O O . VAL C 1 47 ? 124.845 141.556 122.100 1.00 28.80 47 VAL C O 1
ATOM 3612 N N . PHE C 1 48 ? 126.161 140.075 123.168 1.00 29.38 48 PHE C N 1
ATOM 3613 C CA . PHE C 1 48 ? 127.388 140.672 122.652 1.00 29.38 48 PHE C CA 1
ATOM 3614 C C . PHE C 1 48 ? 127.496 140.504 121.143 1.00 29.38 48 PHE C C 1
ATOM 3615 O O . PHE C 1 48 ? 127.893 141.435 120.441 1.00 29.38 48 PHE C O 1
ATOM 3623 N N . MET C 1 49 ? 127.150 139.323 120.629 1.00 31.12 49 MET C N 1
ATOM 3624 C CA . MET C 1 49 ? 127.333 139.044 119.209 1.00 31.12 49 MET C CA 1
ATOM 3625 C C . MET C 1 49 ? 126.318 139.789 118.354 1.00 31.12 49 MET C C 1
ATOM 3626 O O . MET C 1 49 ? 126.632 140.204 117.235 1.00 31.12 49 MET C O 1
ATOM 3631 N N . LEU C 1 50 ? 125.097 139.962 118.857 1.00 30.43 50 LEU C N 1
ATOM 3632 C CA . LEU C 1 50 ? 124.073 140.654 118.085 1.00 30.43 50 LEU C CA 1
ATOM 3633 C C . LEU C 1 50 ? 124.319 142.155 118.070 1.00 30.43 50 LEU C C 1
ATOM 3634 O O . LEU C 1 50 ? 124.148 142.810 117.038 1.00 30.43 50 LEU C O 1
ATOM 3639 N N . LEU C 1 51 ? 124.728 142.721 119.204 1.00 31.00 51 LEU C N 1
ATOM 3640 C CA . LEU C 1 51 ? 124.868 144.168 119.290 1.00 31.00 51 LEU C CA 1
ATOM 3641 C C . LEU C 1 51 ? 126.189 144.652 118.714 1.00 31.00 51 LEU C C 1
ATOM 3642 O O . LEU C 1 51 ? 126.308 145.826 118.356 1.00 31.00 51 LEU C O 1
ATOM 3647 N N . THR C 1 52 ? 127.188 143.778 118.614 1.00 31.85 52 THR C N 1
ATOM 3648 C CA . THR C 1 52 ? 128.407 144.154 117.908 1.00 31.85 52 THR C CA 1
ATOM 3649 C C . THR C 1 52 ? 128.170 144.196 116.408 1.00 31.85 52 THR C C 1
ATOM 3650 O O . THR C 1 52 ? 128.701 145.070 115.720 1.00 31.85 52 THR C O 1
ATOM 3654 N N . LYS C 1 53 ? 127.357 143.273 115.888 1.00 33.12 53 LYS C N 1
ATOM 3655 C CA . LYS C 1 53 ? 127.055 143.258 114.460 1.00 33.12 53 LYS C CA 1
ATOM 3656 C C . LYS C 1 53 ? 126.240 144.479 114.055 1.00 33.12 53 LYS C C 1
ATOM 3657 O O . LYS C 1 53 ? 126.460 145.056 112.985 1.00 33.12 53 LYS C O 1
ATOM 3663 N N . ILE C 1 54 ? 125.271 144.866 114.889 1.00 33.95 54 ILE C N 1
ATOM 3664 C CA . ILE C 1 54 ? 124.476 146.063 114.636 1.00 33.95 54 ILE C CA 1
ATOM 3665 C C . ILE C 1 54 ? 125.352 147.302 114.705 1.00 33.95 54 ILE C C 1
ATOM 3666 O O . ILE C 1 54 ? 125.203 148.228 113.898 1.00 33.95 54 ILE C O 1
ATOM 3671 N N . GLY C 1 55 ? 126.318 147.314 115.620 1.00 35.40 55 GLY C N 1
ATOM 3672 C CA . GLY C 1 55 ? 127.236 148.433 115.700 1.00 35.40 55 GLY C CA 1
ATOM 3673 C C . GLY C 1 55 ? 128.212 148.500 114.541 1.00 35.40 55 GLY C C 1
ATOM 3674 O O . GLY C 1 55 ? 128.620 149.587 114.135 1.00 35.40 55 GLY C O 1
ATOM 3675 N N . LEU C 1 56 ? 128.606 147.346 113.997 1.00 35.97 56 LEU C N 1
ATOM 3676 C CA . LEU C 1 56 ? 129.572 147.338 112.902 1.00 35.97 56 LEU C CA 1
ATOM 3677 C C . LEU C 1 56 ? 128.955 147.872 111.617 1.00 35.97 56 LEU C C 1
ATOM 3678 O O . LEU C 1 56 ? 129.615 148.578 110.851 1.00 35.97 56 LEU C O 1
ATOM 3683 N N . THR C 1 57 ? 127.685 147.549 111.365 1.00 38.61 57 THR C N 1
ATOM 3684 C CA . THR C 1 57 ? 126.995 148.107 110.205 1.00 38.61 57 THR C CA 1
ATOM 3685 C C . THR C 1 57 ? 126.706 149.585 110.405 1.00 38.61 57 THR C C 1
ATOM 3686 O O . THR C 1 57 ? 126.879 150.397 109.491 1.00 38.61 57 THR C O 1
ATOM 3690 N N . GLY C 1 58 ? 126.260 149.950 111.596 1.00 40.53 58 GLY C N 1
ATOM 3691 C CA . GLY C 1 58 ? 126.024 151.333 111.930 1.00 40.53 58 GLY C CA 1
ATOM 3692 C C . GLY C 1 58 ? 127.321 152.017 112.288 1.00 40.53 58 GLY C C 1
ATOM 3693 O O . GLY C 1 58 ? 127.621 152.216 113.465 1.00 40.53 58 GLY C O 1
ATOM 3694 N N . GLY C 1 59 ? 128.090 152.403 111.286 1.00 43.55 59 GLY C N 1
ATOM 3695 C CA . GLY C 1 59 ? 129.430 152.891 111.515 1.00 43.55 59 GLY C CA 1
ATOM 3696 C C . GLY C 1 59 ? 130.319 152.539 110.352 1.00 43.55 59 GLY C C 1
ATOM 3697 O O . GLY C 1 59 ? 131.249 153.279 110.032 1.00 43.55 59 GLY C O 1
ATOM 3698 N N . MET C 1 60 ? 130.004 151.452 109.661 1.00 44.85 60 MET C N 1
ATOM 3699 C CA . MET C 1 60 ? 130.483 151.311 108.298 1.00 44.85 60 MET C CA 1
ATOM 3700 C C . MET C 1 60 ? 129.655 152.146 107.337 1.00 44.85 60 MET C C 1
ATOM 3701 O O . MET C 1 60 ? 130.079 152.371 106.201 1.00 44.85 60 MET C O 1
ATOM 3706 N N . ALA C 1 61 ? 128.488 152.610 107.779 1.00 49.07 61 ALA C N 1
ATOM 3707 C CA . ALA C 1 61 ? 127.640 153.513 107.021 1.00 49.07 61 ALA C CA 1
ATOM 3708 C C . ALA C 1 61 ? 127.765 154.954 107.487 1.00 49.07 61 ALA C C 1
ATOM 3709 O O . ALA C 1 61 ? 127.413 155.871 106.740 1.00 49.07 61 ALA C O 1
ATOM 3711 N N . ILE C 1 62 ? 128.240 155.172 108.716 1.00 49.70 62 ILE C N 1
ATOM 3712 C CA . ILE C 1 62 ? 128.370 156.524 109.248 1.00 49.70 62 ILE C CA 1
ATOM 3713 C C . ILE C 1 62 ? 129.527 157.255 108.583 1.00 49.70 62 ILE C C 1
ATOM 3714 O O . ILE C 1 62 ? 129.408 158.436 108.234 1.00 49.70 62 ILE C O 1
ATOM 3719 N N . ARG C 1 63 ? 130.636 156.557 108.332 1.00 50.11 63 ARG C N 1
ATOM 3720 C CA . ARG C 1 63 ? 131.785 157.181 107.689 1.00 50.11 63 ARG C CA 1
ATOM 3721 C C . ARG C 1 63 ? 131.538 157.505 106.221 1.00 50.11 63 ARG C C 1
ATOM 3722 O O . ARG C 1 63 ? 132.290 158.295 105.642 1.00 50.11 63 ARG C O 1
ATOM 3730 N N . ASN C 1 64 ? 130.499 156.931 105.616 1.00 56.66 64 ASN C N 1
ATOM 3731 C CA . ASN C 1 64 ? 130.037 157.351 104.301 1.00 56.66 64 ASN C CA 1
ATOM 3732 C C . ASN C 1 64 ? 128.951 158.414 104.377 1.00 56.66 64 ASN C C 1
ATOM 3733 O O . ASN C 1 64 ? 128.656 159.056 103.364 1.00 56.66 64 ASN C O 1
ATOM 3738 N N . SER C 1 65 ? 128.355 158.614 105.549 1.00 61.51 65 SER C N 1
ATOM 3739 C CA . SER C 1 65 ? 127.179 159.459 105.673 1.00 61.51 65 SER C CA 1
ATOM 3740 C C . SER C 1 65 ? 127.552 160.938 105.731 1.00 61.51 65 SER C C 1
ATOM 3741 O O . SER C 1 65 ? 128.725 161.318 105.768 1.00 61.51 65 SER C O 1
ATOM 3744 N N . ASN C 1 66 ? 126.514 161.775 105.753 1.00 70.88 66 ASN C N 1
ATOM 3745 C CA . ASN C 1 66 ? 126.668 163.223 105.714 1.00 70.88 66 ASN C CA 1
ATOM 3746 C C . ASN C 1 66 ? 126.610 163.854 107.100 1.00 70.88 66 ASN C C 1
ATOM 3747 O O . ASN C 1 66 ? 126.985 165.023 107.250 1.00 70.88 66 ASN C O 1
ATOM 3752 N N . LEU C 1 67 ? 126.127 163.107 108.101 1.00 69.84 67 LEU C N 1
ATOM 3753 C CA . LEU C 1 67 ? 125.906 163.542 109.486 1.00 69.84 67 LEU C CA 1
ATOM 3754 C C . LEU C 1 67 ? 124.911 164.696 109.606 1.00 69.84 67 LEU C C 1
ATOM 3755 O O . LEU C 1 67 ? 124.877 165.383 110.628 1.00 69.84 67 LEU C O 1
ATOM 3760 N N . THR C 1 68 ? 124.097 164.925 108.576 1.00 67.25 68 THR C N 1
ATOM 3761 C CA . THR C 1 68 ? 122.914 165.766 108.692 1.00 67.25 68 THR C CA 1
ATOM 3762 C C . THR C 1 68 ? 121.641 164.992 108.388 1.00 67.25 68 THR C C 1
ATOM 3763 O O . THR C 1 68 ? 120.549 165.459 108.725 1.00 67.25 68 THR C O 1
ATOM 3767 N N . GLU C 1 69 ? 121.758 163.824 107.758 1.00 63.87 69 GLU C N 1
ATOM 3768 C CA . GLU C 1 69 ? 120.622 162.922 107.638 1.00 63.87 69 GLU C CA 1
ATOM 3769 C C . GLU C 1 69 ? 120.270 162.291 108.974 1.00 63.87 69 GLU C C 1
ATOM 3770 O O . GLU C 1 69 ? 119.105 161.956 109.209 1.00 63.87 69 GLU C O 1
ATOM 3776 N N . MET C 1 70 ? 121.257 162.120 109.847 1.00 55.66 70 MET C N 1
ATOM 3777 C CA . MET C 1 70 ? 121.057 161.551 111.169 1.00 55.66 70 MET C CA 1
ATOM 3778 C C . MET C 1 70 ? 121.037 162.648 112.219 1.00 55.66 70 MET C C 1
ATOM 3779 O O . MET C 1 70 ? 121.611 162.506 113.296 1.00 55.66 70 MET C O 1
ATOM 3784 N N . LEU C 1 71 ? 120.413 163.775 111.894 1.00 50.03 71 LEU C N 1
ATOM 3785 C CA . LEU C 1 71 ? 120.233 164.854 112.852 1.00 50.03 71 LEU C CA 1
ATOM 3786 C C . LEU C 1 71 ? 118.818 164.895 113.412 1.00 50.03 71 LEU C C 1
ATOM 3787 O O . LEU C 1 71 ? 118.634 165.005 114.626 1.00 50.03 71 LEU C O 1
ATOM 3792 N N . LEU C 1 72 ? 117.814 164.807 112.554 1.00 43.77 72 LEU C N 1
ATOM 3793 C CA . LEU C 1 72 ? 116.429 164.735 113.005 1.00 43.77 72 LEU C CA 1
ATOM 3794 C C . LEU C 1 72 ? 116.012 163.380 113.585 1.00 43.77 72 LEU C C 1
ATOM 3795 O O . LEU C 1 72 ? 115.202 163.383 114.517 1.00 43.77 72 LEU C O 1
ATOM 3800 N N . PRO C 1 73 ? 116.470 162.212 113.093 1.00 42.06 73 PRO C N 1
ATOM 3801 C CA . PRO C 1 73 ? 116.157 160.982 113.844 1.00 42.06 73 PRO C CA 1
ATOM 3802 C C . PRO C 1 73 ? 116.824 160.891 115.204 1.00 42.06 73 PRO C C 1
ATOM 3803 O O . PRO C 1 73 ? 116.271 160.258 116.107 1.00 42.06 73 PRO C O 1
ATOM 3807 N N . VAL C 1 74 ? 117.999 161.493 115.383 1.00 39.73 74 VAL C N 1
ATOM 3808 C CA . VAL C 1 74 ? 118.607 161.515 116.708 1.00 39.73 74 VAL C CA 1
ATOM 3809 C C . VAL C 1 74 ? 117.876 162.500 117.611 1.00 39.73 74 VAL C C 1
ATOM 3810 O O . VAL C 1 74 ? 117.692 162.240 118.806 1.00 39.73 74 VAL C O 1
ATOM 3814 N N . ALA C 1 75 ? 117.399 163.614 117.055 1.00 37.31 75 ALA C N 1
ATOM 3815 C CA . ALA C 1 75 ? 116.618 164.565 117.837 1.00 37.31 75 ALA C CA 1
ATOM 3816 C C . ALA C 1 75 ? 115.246 164.006 118.189 1.00 37.31 75 ALA C C 1
ATOM 3817 O O . ALA C 1 75 ? 114.720 164.275 119.272 1.00 37.31 75 ALA C O 1
ATOM 3819 N N . PHE C 1 76 ? 114.647 163.227 117.288 1.00 37.73 76 PHE C N 1
ATOM 3820 C CA . PHE C 1 76 ? 113.309 162.708 117.546 1.00 37.73 76 PHE C CA 1
ATOM 3821 C C . PHE C 1 76 ? 113.330 161.532 118.503 1.00 37.73 76 PHE C C 1
ATOM 3822 O O . PHE C 1 76 ? 112.352 161.304 119.219 1.00 37.73 76 PHE C O 1
ATOM 3830 N N . SER C 1 77 ? 114.418 160.768 118.528 1.00 35.89 77 SER C N 1
ATOM 3831 C CA . SER C 1 77 ? 114.476 159.627 119.429 1.00 35.89 77 SER C CA 1
ATOM 3832 C C . SER C 1 77 ? 114.861 160.042 120.841 1.00 35.89 77 SER C C 1
ATOM 3833 O O . SER C 1 77 ? 114.640 159.283 121.787 1.00 35.89 77 SER C O 1
ATOM 3836 N N . VAL C 1 78 ? 115.433 161.234 121.009 1.00 34.54 78 VAL C N 1
ATOM 3837 C CA . VAL C 1 78 ? 115.628 161.777 122.350 1.00 34.54 78 VAL C CA 1
ATOM 3838 C C . VAL C 1 78 ? 114.303 162.278 122.912 1.00 34.54 78 VAL C C 1
ATOM 3839 O O . VAL C 1 78 ? 113.986 162.056 124.087 1.00 34.54 78 VAL C O 1
ATOM 3843 N N . ILE C 1 79 ? 113.492 162.923 122.070 1.00 33.77 79 ILE C N 1
ATOM 3844 C CA . ILE C 1 79 ? 112.197 163.452 122.491 1.00 33.77 79 ILE C CA 1
ATOM 3845 C C . ILE C 1 79 ? 111.242 162.319 122.846 1.00 33.77 79 ILE C C 1
ATOM 3846 O O . ILE C 1 79 ? 110.487 162.406 123.822 1.00 33.77 79 ILE C O 1
ATOM 3851 N N . LEU C 1 80 ? 111.298 161.219 122.092 1.00 34.36 80 LEU C N 1
ATOM 3852 C CA . LEU C 1 80 ? 110.421 160.082 122.353 1.00 34.36 80 LEU C CA 1
ATOM 3853 C C . LEU C 1 80 ? 110.763 159.391 123.664 1.00 34.36 80 LEU C C 1
ATOM 3854 O O . LEU C 1 80 ? 109.878 158.849 124.328 1.00 34.36 80 LEU C O 1
ATOM 3859 N N . GLY C 1 81 ? 112.035 159.397 124.053 1.00 34.35 81 GLY C N 1
ATOM 3860 C CA . GLY C 1 81 ? 112.400 158.841 125.341 1.00 34.35 81 GLY C CA 1
ATOM 3861 C C . GLY C 1 81 ? 111.868 159.651 126.504 1.00 34.35 81 GLY C C 1
ATOM 3862 O O . GLY C 1 81 ? 111.528 159.095 127.548 1.00 34.35 81 GLY C O 1
ATOM 3863 N N . ILE C 1 82 ? 111.767 160.966 126.335 1.00 33.90 82 ILE C N 1
ATOM 3864 C CA . ILE C 1 82 ? 111.249 161.819 127.396 1.00 33.90 82 ILE C CA 1
ATOM 3865 C C . ILE C 1 82 ? 109.726 161.819 127.394 1.00 33.90 82 ILE C C 1
ATOM 3866 O O . ILE C 1 82 ? 109.093 161.841 128.453 1.00 33.90 82 ILE C O 1
ATOM 3871 N N . LEU C 1 83 ? 109.115 161.760 126.212 1.00 34.06 83 LEU C N 1
ATOM 3872 C CA . LEU C 1 83 ? 107.666 161.878 126.105 1.00 34.06 83 LEU C CA 1
ATOM 3873 C C . LEU C 1 83 ? 106.948 160.636 126.614 1.00 34.06 83 LEU C C 1
ATOM 3874 O O . LEU C 1 83 ? 105.842 160.744 127.149 1.00 34.06 83 LEU C O 1
ATOM 3879 N N . ILE C 1 84 ? 107.563 159.459 126.477 1.00 34.24 84 ILE C N 1
ATOM 3880 C CA . ILE C 1 84 ? 106.916 158.217 126.889 1.00 34.24 84 ILE C CA 1
ATOM 3881 C C . ILE C 1 84 ? 106.787 158.149 128.406 1.00 34.24 84 ILE C C 1
ATOM 3882 O O . ILE C 1 84 ? 105.744 157.733 128.929 1.00 34.24 84 ILE C O 1
ATOM 3887 N N . VAL C 1 85 ? 107.807 158.605 129.132 1.00 35.76 85 VAL C N 1
ATOM 3888 C CA . VAL C 1 85 ? 107.722 158.674 130.587 1.00 35.76 85 VAL C CA 1
ATOM 3889 C C . VAL C 1 85 ? 106.692 159.709 131.030 1.00 35.76 85 VAL C C 1
ATOM 3890 O O . VAL C 1 85 ? 106.009 159.518 132.041 1.00 35.76 85 VAL C O 1
ATOM 3894 N N . PHE C 1 86 ? 106.531 160.792 130.277 1.00 37.71 86 PHE C N 1
ATOM 3895 C CA . PHE C 1 86 ? 105.532 161.792 130.617 1.00 37.71 86 PHE C CA 1
ATOM 3896 C C . PHE C 1 86 ? 104.123 161.372 130.234 1.00 37.71 86 PHE C C 1
ATOM 3897 O O . PHE C 1 86 ? 103.164 161.928 130.770 1.00 37.71 86 PHE C O 1
ATOM 3905 N N . ILE C 1 87 ? 103.970 160.415 129.322 1.00 37.92 87 ILE C N 1
ATOM 3906 C CA . ILE C 1 87 ? 102.644 159.884 129.027 1.00 37.92 87 ILE C CA 1
ATOM 3907 C C . ILE C 1 87 ? 102.172 158.992 130.168 1.00 37.92 87 ILE C C 1
ATOM 3908 O O . ILE C 1 87 ? 101.015 159.067 130.598 1.00 37.92 87 ILE C O 1
ATOM 3913 N N . ALA C 1 88 ? 103.071 158.172 130.713 1.00 40.82 88 ALA C N 1
ATOM 3914 C CA . ALA C 1 88 ? 102.722 157.306 131.831 1.00 40.82 88 ALA C CA 1
ATOM 3915 C C . ALA C 1 88 ? 102.527 158.073 133.130 1.00 40.82 88 ALA C C 1
ATOM 3916 O O . ALA C 1 88 ? 101.903 157.548 134.054 1.00 40.82 88 ALA C O 1
ATOM 3918 N N . ARG C 1 89 ? 103.051 159.293 133.224 1.00 44.72 89 ARG C N 1
ATOM 3919 C CA . ARG C 1 89 ? 102.805 160.122 134.396 1.00 44.72 89 ARG C CA 1
ATOM 3920 C C . ARG C 1 89 ? 101.368 160.627 134.431 1.00 44.72 89 ARG C C 1
ATOM 3921 O O . ARG C 1 89 ? 100.774 160.728 135.508 1.00 44.72 89 ARG C O 1
ATOM 3929 N N . PHE C 1 90 ? 100.777 160.906 133.271 1.00 45.52 90 PHE C N 1
ATOM 3930 C CA . PHE C 1 90 ? 99.464 161.526 133.212 1.00 45.52 90 PHE C CA 1
ATOM 3931 C C . PHE C 1 90 ? 98.334 160.572 132.853 1.00 45.52 90 PHE C C 1
ATOM 3932 O O . PHE C 1 90 ? 97.171 160.978 132.918 1.00 45.52 90 PHE C O 1
ATOM 3940 N N . THR C 1 91 ? 98.629 159.334 132.466 1.00 44.75 91 THR C N 1
ATOM 3941 C CA . THR C 1 91 ? 97.588 158.358 132.168 1.00 44.75 91 THR C CA 1
ATOM 3942 C C . THR C 1 91 ? 97.590 157.202 133.157 1.00 44.75 91 THR C C 1
ATOM 3943 O O . THR C 1 91 ? 96.565 156.921 133.779 1.00 44.75 91 THR C O 1
ATOM 3947 N N . LEU C 1 92 ? 98.722 156.519 133.314 1.00 44.40 92 LEU C N 1
ATOM 3948 C CA . LEU C 1 92 ? 98.781 155.353 134.184 1.00 44.40 92 LEU C CA 1
ATOM 3949 C C . LEU C 1 92 ? 98.725 155.730 135.657 1.00 44.40 92 LEU C C 1
ATOM 3950 O O . LEU C 1 92 ? 98.107 155.013 136.449 1.00 44.40 92 LEU C O 1
ATOM 3955 N N . ALA C 1 93 ? 99.333 156.845 136.044 1.00 46.37 93 ALA C N 1
ATOM 3956 C CA . ALA C 1 93 ? 99.377 157.231 137.447 1.00 46.37 93 ALA C CA 1
ATOM 3957 C C . ALA C 1 93 ? 98.097 157.896 137.930 1.00 46.37 93 ALA C C 1
ATOM 3958 O O . ALA C 1 93 ? 97.971 158.150 139.130 1.00 46.37 93 ALA C O 1
ATOM 3960 N N . LYS C 1 94 ? 97.150 158.186 137.040 1.00 48.57 94 LYS C N 1
ATOM 3961 C CA . LYS C 1 94 ? 95.875 158.782 137.417 1.00 48.57 94 LYS C CA 1
ATOM 3962 C C . LYS C 1 94 ? 94.785 157.729 137.583 1.00 48.57 94 LYS C C 1
ATOM 3963 O O . LYS C 1 94 ? 93.595 158.045 137.576 1.00 48.57 94 LYS C O 1
ATOM 3969 N N . LEU C 1 95 ? 95.186 156.480 137.742 1.00 49.45 95 LEU C N 1
ATOM 3970 C CA . LEU C 1 95 ? 94.310 155.341 137.914 1.00 49.45 95 LEU C CA 1
ATOM 3971 C C . LEU C 1 95 ? 94.206 154.988 139.396 1.00 49.45 95 LEU C C 1
ATOM 3972 O O . LEU C 1 95 ? 95.073 155.378 140.184 1.00 49.45 95 LEU C O 1
ATOM 3977 N N . PRO C 1 96 ? 93.110 154.283 139.827 1.00 52.34 96 PRO C N 1
ATOM 3978 C CA . PRO C 1 96 ? 92.849 154.083 141.266 1.00 52.34 96 PRO C CA 1
ATOM 3979 C C . PRO C 1 96 ? 93.927 153.455 142.142 1.00 52.34 96 PRO C C 1
ATOM 3980 O O . PRO C 1 96 ? 94.325 154.075 143.130 1.00 52.34 96 PRO C O 1
ATOM 3984 N N . ASN C 1 97 ? 94.414 152.260 141.833 1.00 51.24 97 ASN C N 1
ATOM 3985 C CA . ASN C 1 97 ? 95.339 151.573 142.726 1.00 51.24 97 ASN C CA 1
ATOM 3986 C C . ASN C 1 97 ? 96.733 151.504 142.108 1.00 51.24 97 ASN C C 1
ATOM 3987 O O . ASN C 1 97 ? 97.451 150.514 142.248 1.00 51.24 97 ASN C O 1
ATOM 3992 N N . VAL C 1 98 ? 97.137 152.557 141.409 1.00 47.61 98 VAL C N 1
ATOM 3993 C CA . VAL C 1 98 ? 98.467 152.644 140.824 1.00 47.61 98 VAL C CA 1
ATOM 3994 C C . VAL C 1 98 ? 99.229 153.703 141.600 1.00 47.61 98 VAL C C 1
ATOM 3995 O O . VAL C 1 98 ? 98.811 154.866 141.647 1.00 47.61 98 VAL C O 1
ATOM 3999 N N . ARG C 1 99 ? 100.333 153.306 142.222 1.00 44.99 99 ARG C N 1
ATOM 4000 C CA . ARG C 1 99 ? 101.210 154.271 142.865 1.00 44.99 99 ARG C CA 1
ATOM 4001 C C . ARG C 1 99 ? 101.932 155.094 141.810 1.00 44.99 99 ARG C C 1
ATOM 4002 O O . ARG C 1 99 ? 102.262 154.594 140.733 1.00 44.99 99 ARG C O 1
ATOM 4010 N N . THR C 1 100 ? 102.173 156.367 142.124 1.00 46.27 100 THR C N 1
ATOM 4011 C CA . THR C 1 100 ? 102.787 157.270 141.155 1.00 46.27 100 THR C CA 1
ATOM 4012 C C . THR C 1 100 ? 104.251 156.920 140.925 1.00 46.27 100 THR C C 1
ATOM 4013 O O . THR C 1 100 ? 104.781 157.100 139.824 1.00 46.27 100 THR C O 1
ATOM 4017 N N . VAL C 1 101 ? 104.918 156.397 141.951 1.00 43.57 101 VAL C N 1
ATOM 4018 C CA . VAL C 1 101 ? 106.331 156.070 141.814 1.00 43.57 101 VAL C CA 1
ATOM 4019 C C . VAL C 1 101 ? 106.500 154.739 141.089 1.00 43.57 101 VAL C C 1
ATOM 4020 O O . VAL C 1 101 ? 107.586 154.424 140.590 1.00 43.57 101 VAL C O 1
ATOM 4024 N N . ASP C 1 102 ? 105.429 153.947 140.999 1.00 42.28 102 ASP C N 1
ATOM 4025 C CA . ASP C 1 102 ? 105.471 152.717 140.218 1.00 42.28 102 ASP C CA 1
ATOM 4026 C C . ASP C 1 102 ? 105.152 152.974 138.757 1.00 42.28 102 ASP C C 1
ATOM 4027 O O . ASP C 1 102 ? 105.633 152.249 137.883 1.00 42.28 102 ASP C O 1
ATOM 4032 N N . ALA C 1 103 ? 104.326 153.981 138.475 1.00 39.94 103 ALA C N 1
ATOM 4033 C CA . ALA C 1 103 ? 103.999 154.304 137.093 1.00 39.94 103 ALA C CA 1
ATOM 4034 C C . ALA C 1 103 ? 105.155 155.011 136.402 1.00 39.94 103 ALA C C 1
ATOM 4035 O O . ALA C 1 103 ? 105.353 154.850 135.194 1.00 39.94 103 ALA C O 1
ATOM 4037 N N . LEU C 1 104 ? 105.925 155.804 137.148 1.00 38.73 104 LEU C N 1
ATOM 4038 C CA . LEU C 1 104 ? 107.069 156.488 136.557 1.00 38.73 104 LEU C CA 1
ATOM 4039 C C . LEU C 1 104 ? 108.206 155.519 136.286 1.00 38.73 104 LEU C C 1
ATOM 4040 O O . LEU C 1 104 ? 109.013 155.737 135.379 1.00 38.73 104 LEU C O 1
ATOM 4045 N N . ALA C 1 105 ? 108.292 154.445 137.066 1.00 35.93 105 ALA C N 1
ATOM 4046 C CA . ALA C 1 105 ? 109.288 153.420 136.789 1.00 35.93 105 ALA C CA 1
ATOM 4047 C C . ALA C 1 105 ? 108.847 152.523 135.643 1.00 35.93 105 ALA C C 1
ATOM 4048 O O . ALA C 1 105 ? 109.684 152.003 134.901 1.00 35.93 105 ALA C O 1
ATOM 4050 N N . THR C 1 106 ? 107.539 152.326 135.482 1.00 36.29 106 THR C N 1
ATOM 4051 C CA . THR C 1 106 ? 107.048 151.543 134.354 1.00 36.29 106 THR C CA 1
ATOM 4052 C C . THR C 1 106 ? 107.195 152.312 133.050 1.00 36.29 106 THR C C 1
ATOM 4053 O O . THR C 1 106 ? 107.605 151.745 132.033 1.00 36.29 106 THR C O 1
ATOM 4057 N N . GLY C 1 107 ? 106.899 153.612 133.067 1.00 34.83 107 GLY C N 1
ATOM 4058 C CA . GLY C 1 107 ? 107.074 154.420 131.874 1.00 34.83 107 GLY C CA 1
ATOM 4059 C C . GLY C 1 107 ? 108.526 154.615 131.495 1.00 34.83 107 GLY C C 1
ATOM 4060 O O . GLY C 1 107 ? 108.837 154.868 130.331 1.00 34.83 107 GLY C O 1
ATOM 4061 N N . GLY C 1 108 ? 109.433 154.493 132.464 1.00 34.57 108 GLY C N 1
ATOM 4062 C CA . GLY C 1 108 ? 110.847 154.541 132.152 1.00 34.57 108 GLY C CA 1
ATOM 4063 C C . GLY C 1 108 ? 111.342 153.294 131.454 1.00 34.57 108 GLY C C 1
ATOM 4064 O O . GLY C 1 108 ? 112.288 153.357 130.667 1.00 34.57 108 GLY C O 1
ATOM 4065 N N . LEU C 1 109 ? 110.723 152.148 131.729 1.00 34.55 109 LEU C N 1
ATOM 4066 C CA . LEU C 1 109 ? 111.099 150.930 131.025 1.00 34.55 109 LEU C CA 1
ATOM 4067 C C . LEU C 1 109 ? 110.494 150.881 129.634 1.00 34.55 109 LEU C C 1
ATOM 4068 O O . LEU C 1 109 ? 111.103 150.331 128.714 1.00 34.55 109 LEU C O 1
ATOM 4073 N N . PHE C 1 110 ? 109.304 151.448 129.457 1.00 34.43 110 PHE C N 1
ATOM 4074 C CA . PHE C 1 110 ? 108.684 151.464 128.142 1.00 34.43 110 PHE C CA 1
ATOM 4075 C C . PHE C 1 110 ? 109.256 152.552 127.250 1.00 34.43 110 PHE C C 1
ATOM 4076 O O . PHE C 1 110 ? 109.012 152.538 126.041 1.00 34.43 110 PHE C O 1
ATOM 4084 N N . GLY C 1 111 ? 110.001 153.499 127.817 1.00 33.60 111 GLY C N 1
ATOM 4085 C CA . GLY C 1 111 ? 110.738 154.434 126.989 1.00 33.60 111 GLY C CA 1
ATOM 4086 C C . GLY C 1 111 ? 112.090 153.896 126.586 1.00 33.60 111 GLY C C 1
ATOM 4087 O O . GLY C 1 111 ? 112.606 154.231 125.520 1.00 33.60 111 GLY C O 1
ATOM 4088 N N . ALA C 1 112 ? 112.687 153.070 127.437 1.00 34.33 112 ALA C N 1
ATOM 4089 C CA . ALA C 1 112 ? 113.946 152.425 127.118 1.00 34.33 112 ALA C CA 1
ATOM 4090 C C . ALA C 1 112 ? 113.735 151.367 126.043 1.00 34.33 112 ALA C C 1
ATOM 4091 O O . ALA C 1 112 ? 112.611 150.966 125.741 1.00 34.33 112 ALA C O 1
ATOM 4093 N N . VAL C 1 113 ? 114.829 150.913 125.458 1.00 35.33 113 VAL C N 1
ATOM 4094 C CA . VAL C 1 113 ? 114.785 150.059 124.283 1.00 35.33 113 VAL C CA 1
ATOM 4095 C C . VAL C 1 113 ? 115.259 148.663 124.652 1.00 35.33 113 VAL C C 1
ATOM 4096 O O . VAL C 1 113 ? 116.194 148.488 125.438 1.00 35.33 113 VAL C O 1
ATOM 4100 N N . SER C 1 114 ? 114.593 147.662 124.088 1.00 36.26 114 SER C N 1
ATOM 4101 C CA . SER C 1 114 ? 115.058 146.284 124.114 1.00 36.26 114 SER C CA 1
ATOM 4102 C C . SER C 1 114 ? 115.922 146.050 122.885 1.00 36.26 114 SER C C 1
ATOM 4103 O O . SER C 1 114 ? 115.465 146.256 121.758 1.00 36.26 114 SER C O 1
ATOM 4106 N N . GLY C 1 115 ? 117.167 145.628 123.100 1.00 35.94 115 GLY C N 1
ATOM 4107 C CA . GLY C 1 115 ? 118.005 145.251 121.977 1.00 35.94 115 GLY C CA 1
ATOM 4108 C C . GLY C 1 115 ? 117.573 143.949 121.340 1.00 35.94 115 GLY C C 1
ATOM 4109 O O . GLY C 1 115 ? 117.888 143.688 120.178 1.00 35.94 115 GLY C O 1
ATOM 4110 N N . SER C 1 116 ? 116.810 143.153 122.090 1.00 35.43 116 SER C N 1
ATOM 4111 C CA . SER C 1 116 ? 116.284 141.871 121.559 1.00 35.43 116 SER C CA 1
ATOM 4112 C C . SER C 1 116 ? 115.154 142.173 120.567 1.00 35.43 116 SER C C 1
ATOM 4113 O O . SER C 1 116 ? 115.035 141.437 119.572 1.00 35.43 116 SER C O 1
ATOM 4116 N N . THR C 1 117 ? 114.368 143.224 120.831 1.00 36.00 117 THR C N 1
ATOM 4117 C CA . THR C 1 117 ? 113.279 143.599 119.941 1.00 36.00 117 THR C CA 1
ATOM 4118 C C . THR C 1 117 ? 113.790 144.369 118.733 1.00 36.00 117 THR C C 1
ATOM 4119 O O . THR C 1 117 ? 113.237 144.243 117.636 1.00 36.00 117 THR C O 1
ATOM 4123 N N . MET C 1 118 ? 114.851 145.158 118.910 1.00 38.11 118 MET C N 1
ATOM 4124 C CA . MET C 1 118 ? 115.419 145.903 117.792 1.00 38.11 118 MET C CA 1
ATOM 4125 C C . MET C 1 118 ? 116.095 144.969 116.799 1.00 38.11 118 MET C C 1
ATOM 4126 O O . MET C 1 118 ? 116.022 145.180 115.586 1.00 38.11 118 MET C O 1
ATOM 4131 N N . ALA C 1 119 ? 116.748 143.920 117.298 1.00 36.06 119 ALA C N 1
ATOM 4132 C CA . ALA C 1 119 ? 117.373 142.951 116.407 1.00 36.06 119 ALA C CA 1
ATOM 4133 C C . ALA C 1 119 ? 116.329 142.112 115.685 1.00 36.06 119 ALA C C 1
ATOM 4134 O O . ALA C 1 119 ? 116.559 141.653 114.563 1.00 36.06 119 ALA C O 1
ATOM 4136 N N . ALA C 1 120 ? 115.174 141.904 116.314 1.00 36.56 120 ALA C N 1
ATOM 4137 C CA . ALA C 1 120 ? 114.078 141.201 115.663 1.00 36.56 120 ALA C CA 1
ATOM 4138 C C . ALA C 1 120 ? 113.419 142.037 114.580 1.00 36.56 120 ALA C C 1
ATOM 4139 O O . ALA C 1 120 ? 112.795 141.477 113.678 1.00 36.56 120 ALA C O 1
ATOM 4141 N N . ALA C 1 121 ? 113.529 143.361 114.654 1.00 37.06 121 ALA C N 1
ATOM 4142 C CA . ALA C 1 121 ? 112.923 144.217 113.644 1.00 37.06 121 ALA C CA 1
ATOM 4143 C C . ALA C 1 121 ? 113.808 144.366 112.422 1.00 37.06 121 ALA C C 1
ATOM 4144 O O . ALA C 1 121 ? 113.298 144.560 111.316 1.00 37.06 121 ALA C O 1
ATOM 4146 N N . LEU C 1 122 ? 115.125 144.285 112.599 1.00 38.99 122 LEU C N 1
ATOM 4147 C CA . LEU C 1 122 ? 116.031 144.409 111.466 1.00 38.99 122 LEU C CA 1
ATOM 4148 C C . LEU C 1 122 ? 116.008 143.154 110.607 1.00 38.99 122 LEU C C 1
ATOM 4149 O O . LEU C 1 122 ? 116.138 143.233 109.383 1.00 38.99 122 LEU C O 1
ATOM 4154 N N . THR C 1 123 ? 115.838 141.988 111.228 1.00 39.89 123 THR C N 1
ATOM 4155 C CA . THR C 1 123 ? 115.806 140.747 110.463 1.00 39.89 123 THR C CA 1
ATOM 4156 C C . THR C 1 123 ? 114.493 140.588 109.720 1.00 39.89 123 THR C C 1
ATOM 4157 O O . THR C 1 123 ? 114.448 139.960 108.659 1.00 39.89 123 THR C O 1
ATOM 4161 N N . THR C 1 124 ? 113.407 141.122 110.272 1.00 41.64 124 THR C N 1
ATOM 4162 C CA . THR C 1 124 ? 112.136 141.043 109.571 1.00 41.64 124 THR C CA 1
ATOM 4163 C C . THR C 1 124 ? 112.101 142.015 108.403 1.00 41.64 124 THR C C 1
ATOM 4164 O O . THR C 1 124 ? 111.449 141.745 107.393 1.00 41.64 124 THR C O 1
ATOM 4168 N N . LEU C 1 125 ? 112.823 143.130 108.508 1.00 42.51 125 LEU C N 1
ATOM 4169 C CA . LEU C 1 125 ? 112.911 144.067 107.396 1.00 42.51 125 LEU C CA 1
ATOM 4170 C C . LEU C 1 125 ? 113.756 143.504 106.266 1.00 42.51 125 LEU C C 1
ATOM 4171 O O . LEU C 1 125 ? 113.533 143.834 105.098 1.00 42.51 125 LEU C O 1
ATOM 4176 N N . GLU C 1 126 ? 114.742 142.668 106.594 1.00 45.21 126 GLU C N 1
ATOM 4177 C CA . GLU C 1 126 ? 115.586 142.074 105.564 1.00 45.21 126 GLU C CA 1
ATOM 4178 C C . GLU C 1 126 ? 114.815 141.053 104.739 1.00 45.21 126 GLU C C 1
ATOM 4179 O O . GLU C 1 126 ? 114.886 141.059 103.506 1.00 45.21 126 GLU C O 1
ATOM 4185 N N . GLU C 1 127 ? 114.066 140.168 105.397 1.00 47.47 127 GLU C N 1
ATOM 4186 C CA . GLU C 1 127 ? 113.333 139.162 104.642 1.00 47.47 127 GLU C CA 1
ATOM 4187 C C . GLU C 1 127 ? 111.954 139.629 104.202 1.00 47.47 127 GLU C C 1
ATOM 4188 O O . GLU C 1 127 ? 111.224 138.848 103.586 1.00 47.47 127 GLU C O 1
ATOM 4194 N N . SER C 1 128 ? 111.575 140.868 104.494 1.00 48.05 128 SER C N 1
ATOM 4195 C CA . SER C 1 128 ? 110.481 141.512 103.783 1.00 48.05 128 SER C CA 1
ATOM 4196 C C . SER C 1 128 ? 110.988 142.394 102.658 1.00 48.05 128 SER C C 1
ATOM 4197 O O . SER C 1 128 ? 110.177 142.999 101.951 1.00 48.05 128 SER C O 1
ATOM 4200 N N . LYS C 1 129 ? 112.312 142.466 102.492 1.00 48.37 129 LYS C N 1
ATOM 4201 C CA . LYS C 1 129 ? 113.004 143.203 101.434 1.00 48.37 129 LYS C CA 1
ATOM 4202 C C . LYS C 1 129 ? 112.629 144.685 101.446 1.00 48.37 129 LYS C C 1
ATOM 4203 O O . LYS C 1 129 ? 112.150 145.248 100.462 1.00 48.37 129 LYS C O 1
ATOM 4209 N N . ILE C 1 130 ? 112.849 145.304 102.601 1.00 46.37 130 ILE C N 1
ATOM 4210 C CA . ILE C 1 130 ? 112.686 146.739 102.777 1.00 46.37 130 ILE C CA 1
ATOM 4211 C C . ILE C 1 130 ? 114.035 147.307 103.182 1.00 46.37 130 ILE C C 1
ATOM 4212 O O . ILE C 1 130 ? 114.632 146.857 104.164 1.00 46.37 130 ILE C O 1
ATOM 4217 N N . SER C 1 131 ? 114.517 148.280 102.423 1.00 46.65 131 SER C N 1
ATOM 4218 C CA . SER C 1 131 ? 115.797 148.893 102.719 1.00 46.65 131 SER C CA 1
ATOM 4219 C C . SER C 1 131 ? 115.654 149.897 103.852 1.00 46.65 131 SER C C 1
ATOM 4220 O O . SER C 1 131 ? 114.661 150.621 103.947 1.00 46.65 131 SER C O 1
ATOM 4223 N N . TYR C 1 132 ? 116.661 149.934 104.716 1.00 44.34 132 TYR C N 1
ATOM 4224 C CA . TYR C 1 132 ? 116.681 150.877 105.820 1.00 44.34 132 TYR C CA 1
ATOM 4225 C C . TYR C 1 132 ? 118.083 151.445 105.939 1.00 44.34 132 TYR C C 1
ATOM 4226 O O . TYR C 1 132 ? 119.040 150.881 105.405 1.00 44.34 132 TYR C O 1
ATOM 4235 N N . GLU C 1 133 ? 118.194 152.573 106.631 1.00 45.11 133 GLU C N 1
ATOM 4236 C CA . GLU C 1 133 ? 119.501 153.151 106.906 1.00 45.11 133 GLU C CA 1
ATOM 4237 C C . GLU C 1 133 ? 120.258 152.262 107.876 1.00 45.11 133 GLU C C 1
ATOM 4238 O O . GLU C 1 133 ? 119.714 151.843 108.898 1.00 45.11 133 GLU C O 1
ATOM 4244 N N . ALA C 1 134 ? 121.513 151.960 107.548 1.00 44.99 134 ALA C N 1
ATOM 4245 C CA . ALA C 1 134 ? 122.265 151.000 108.341 1.00 44.99 134 ALA C CA 1
ATOM 4246 C C . ALA C 1 134 ? 122.692 151.560 109.689 1.00 44.99 134 ALA C C 1
ATOM 4247 O O . ALA C 1 134 ? 122.999 150.784 110.596 1.00 44.99 134 ALA C O 1
ATOM 4249 N N . TRP C 1 135 ? 122.702 152.880 109.847 1.00 45.07 135 TRP C N 1
ATOM 4250 C CA . TRP C 1 135 ? 123.008 153.498 111.129 1.00 45.07 135 TRP C CA 1
ATOM 4251 C C . TRP C 1 135 ? 121.795 153.627 112.033 1.00 45.07 135 TRP C C 1
ATOM 4252 O O . TRP C 1 135 ? 121.906 154.252 113.090 1.00 45.07 135 TRP C O 1
ATOM 4263 N N . ALA C 1 136 ? 120.644 153.067 111.650 1.00 42.51 136 ALA C N 1
ATOM 4264 C CA . ALA C 1 136 ? 119.436 153.229 112.454 1.00 42.51 136 ALA C CA 1
ATOM 4265 C C . ALA C 1 136 ? 119.501 152.423 113.742 1.00 42.51 136 ALA C C 1
ATOM 4266 O O . ALA C 1 136 ? 118.751 152.702 114.680 1.00 42.51 136 ALA C O 1
ATOM 4268 N N . GLY C 1 137 ? 120.385 151.428 113.810 1.00 40.39 137 GLY C N 1
ATOM 4269 C CA . GLY C 1 137 ? 120.644 150.759 115.067 1.00 40.39 137 GLY C CA 1
ATOM 4270 C C . GLY C 1 137 ? 121.365 151.620 116.079 1.00 40.39 137 GLY C C 1
ATOM 4271 O O . GLY C 1 137 ? 121.283 151.345 117.277 1.00 40.39 137 GLY C O 1
ATOM 4272 N N . ALA C 1 138 ? 122.057 152.665 115.630 1.00 39.99 138 ALA C N 1
ATOM 4273 C CA . ALA C 1 138 ? 122.733 153.591 116.529 1.00 39.99 138 ALA C CA 1
ATOM 4274 C C . ALA C 1 138 ? 121.794 154.613 117.153 1.00 39.99 138 ALA C C 1
ATOM 4275 O O . ALA C 1 138 ? 122.259 155.477 117.900 1.00 39.99 138 ALA C O 1
ATOM 4277 N N . LEU C 1 139 ? 120.498 154.550 116.858 1.00 39.22 139 LEU C N 1
ATOM 4278 C CA . LEU C 1 139 ? 119.496 155.311 117.587 1.00 39.22 139 LEU C CA 1
ATOM 4279 C C . LEU C 1 139 ? 119.133 154.669 118.914 1.00 39.22 139 LEU C C 1
ATOM 4280 O O . LEU C 1 139 ? 118.386 155.272 119.687 1.00 39.22 139 LEU C O 1
ATOM 4285 N N . TYR C 1 140 ? 119.628 153.461 119.172 1.00 38.18 140 TYR C N 1
ATOM 4286 C CA . TYR C 1 140 ? 119.316 152.725 120.397 1.00 38.18 140 TYR C CA 1
ATOM 4287 C C . TYR C 1 140 ? 119.770 153.411 121.687 1.00 38.18 140 TYR C C 1
ATOM 4288 O O . TYR C 1 140 ? 118.967 153.451 122.630 1.00 38.18 140 TYR C O 1
ATOM 4297 N N . PRO C 1 141 ? 120.987 153.975 121.821 1.00 37.17 141 PRO C N 1
ATOM 4298 C CA . PRO C 1 141 ? 121.280 154.699 123.069 1.00 37.17 141 PRO C CA 1
ATOM 4299 C C . PRO C 1 141 ? 120.606 156.053 123.175 1.00 37.17 141 PRO C C 1
ATOM 4300 O O . PRO C 1 141 ? 120.481 156.571 124.288 1.00 37.17 141 PRO C O 1
ATOM 4304 N N . PHE C 1 142 ? 120.164 156.643 122.071 1.00 36.50 142 PHE C N 1
ATOM 4305 C CA . PHE C 1 142 ? 119.579 157.973 122.128 1.00 36.50 142 PHE C CA 1
ATOM 4306 C C . PHE C 1 142 ? 118.133 157.973 122.601 1.00 36.50 142 PHE C C 1
ATOM 4307 O O . PHE C 1 142 ? 117.596 159.047 122.877 1.00 36.50 142 PHE C O 1
ATOM 4315 N N . MET C 1 143 ? 117.490 156.816 122.698 1.00 36.15 143 MET C N 1
ATOM 4316 C CA . MET C 1 143 ? 116.184 156.701 123.336 1.00 36.15 143 MET C CA 1
ATOM 4317 C C . MET C 1 143 ? 116.246 156.012 124.687 1.00 36.15 143 MET C C 1
ATOM 4318 O O . MET C 1 143 ? 115.495 156.374 125.594 1.00 36.15 143 MET C O 1
ATOM 4323 N N . ASP C 1 144 ? 117.150 155.043 124.831 1.00 37.57 144 ASP C N 1
ATOM 4324 C CA . ASP C 1 144 ? 117.251 154.253 126.052 1.00 37.57 144 ASP C CA 1
ATOM 4325 C C . ASP C 1 144 ? 117.693 155.105 127.233 1.00 37.57 144 ASP C C 1
ATOM 4326 O O . ASP C 1 144 ? 117.109 155.036 128.317 1.00 37.57 144 ASP C O 1
ATOM 4331 N N . ILE C 1 145 ? 118.710 155.932 127.033 1.00 36.71 145 ILE C N 1
ATOM 4332 C CA . ILE C 1 145 ? 119.313 156.730 128.101 1.00 36.71 145 ILE C CA 1
ATOM 4333 C C . ILE C 1 145 ? 118.477 157.952 128.494 1.00 36.71 145 ILE C C 1
ATOM 4334 O O . ILE C 1 145 ? 118.314 158.167 129.702 1.00 36.71 145 ILE C O 1
ATOM 4339 N N . PRO C 1 146 ? 117.903 158.770 127.587 1.00 36.36 146 PRO C N 1
ATOM 4340 C CA . PRO C 1 146 ? 117.044 159.861 128.085 1.00 36.36 146 PRO C CA 1
ATOM 4341 C C . PRO C 1 146 ? 115.738 159.404 128.708 1.00 36.36 146 PRO C C 1
ATOM 4342 O O . PRO C 1 146 ? 115.091 160.193 129.400 1.00 36.36 146 PRO C O 1
ATOM 4346 N N . ALA C 1 147 ? 115.327 158.158 128.498 1.00 35.68 147 ALA C N 1
ATOM 4347 C CA . ALA C 1 147 ? 114.124 157.670 129.155 1.00 35.68 147 ALA C CA 1
ATOM 4348 C C . ALA C 1 147 ? 114.410 157.236 130.583 1.00 35.68 147 ALA C C 1
ATOM 4349 O O . ALA C 1 147 ? 113.602 157.479 131.483 1.00 35.68 147 ALA C O 1
ATOM 4351 N N . LEU C 1 148 ? 115.547 156.578 130.808 1.00 36.49 148 LEU C N 1
ATOM 4352 C CA . LEU C 1 148 ? 115.896 156.155 132.156 1.00 36.49 148 LEU C CA 1
ATOM 4353 C C . LEU C 1 148 ? 116.317 157.333 133.021 1.00 36.49 148 LEU C C 1
ATOM 4354 O O . LEU C 1 148 ? 116.138 157.297 134.240 1.00 36.49 148 LEU C O 1
ATOM 4359 N N . VAL C 1 149 ? 116.873 158.379 132.415 1.00 37.43 149 VAL C N 1
ATOM 4360 C CA . VAL C 1 149 ? 117.235 159.568 133.175 1.00 37.43 149 VAL C CA 1
ATOM 4361 C C . VAL C 1 149 ? 115.985 160.343 133.572 1.00 37.43 149 VAL C C 1
ATOM 4362 O O . VAL C 1 149 ? 115.864 160.809 134.711 1.00 37.43 149 VAL C O 1
ATOM 4366 N N . THR C 1 150 ? 115.014 160.445 132.660 1.00 36.47 150 THR C N 1
ATOM 4367 C CA . THR C 1 150 ? 113.788 161.187 132.939 1.00 36.47 150 THR C CA 1
ATOM 4368 C C . THR C 1 150 ? 112.935 160.503 133.996 1.00 36.47 150 THR C C 1
ATOM 4369 O O . THR C 1 150 ? 112.297 161.179 134.806 1.00 36.47 150 THR C O 1
ATOM 4373 N N . ALA C 1 151 ? 112.930 159.172 134.027 1.00 37.42 151 ALA C N 1
ATOM 4374 C CA . ALA C 1 151 ? 112.153 158.460 135.034 1.00 37.42 151 ALA C CA 1
ATOM 4375 C C . ALA C 1 151 ? 112.746 158.646 136.422 1.00 37.42 151 ALA C C 1
ATOM 4376 O O . ALA C 1 151 ? 112.013 158.772 137.403 1.00 37.42 151 ALA C O 1
ATOM 4378 N N . ILE C 1 152 ? 114.074 158.683 136.521 1.00 39.54 152 ILE C N 1
ATOM 4379 C CA . ILE C 1 152 ? 114.720 158.829 137.822 1.00 39.54 152 ILE C CA 1
ATOM 4380 C C . ILE C 1 152 ? 114.608 160.268 138.317 1.00 39.54 152 ILE C C 1
ATOM 4381 O O . ILE C 1 152 ? 114.377 160.514 139.507 1.00 39.54 152 ILE C O 1
ATOM 4386 N N . VAL C 1 153 ? 114.710 161.235 137.405 1.00 41.64 153 VAL C N 1
ATOM 4387 C CA . VAL C 1 153 ? 114.668 162.644 137.786 1.00 41.64 153 VAL C CA 1
ATOM 4388 C C . VAL C 1 153 ? 113.260 163.051 138.213 1.00 41.64 153 VAL C C 1
ATOM 4389 O O . VAL C 1 153 ? 113.079 163.710 139.242 1.00 41.64 153 VAL C O 1
ATOM 4393 N N . VAL C 1 154 ? 112.242 162.642 137.451 1.00 42.53 154 VAL C N 1
ATOM 4394 C CA . VAL C 1 154 ? 110.869 163.046 137.752 1.00 42.53 154 VAL C CA 1
ATOM 4395 C C . VAL C 1 154 ? 110.350 162.344 139.005 1.00 42.53 154 VAL C C 1
ATOM 4396 O O . VAL C 1 154 ? 109.631 162.951 139.809 1.00 42.53 154 VAL C O 1
ATOM 4400 N N . ALA C 1 155 ? 110.744 161.088 139.231 1.00 46.49 155 ALA C N 1
ATOM 4401 C CA . ALA C 1 155 ? 110.301 160.387 140.432 1.00 46.49 155 ALA C CA 1
ATOM 4402 C C . ALA C 1 155 ? 110.957 160.950 141.685 1.00 46.49 155 ALA C C 1
ATOM 4403 O O . ALA C 1 155 ? 110.322 161.012 142.741 1.00 46.49 155 ALA C O 1
ATOM 4405 N N . ASN C 1 156 ? 112.216 161.380 141.589 1.00 50.38 156 ASN C N 1
ATOM 4406 C CA . ASN C 1 156 ? 112.875 161.958 142.751 1.00 50.38 156 ASN C CA 1
ATOM 4407 C C . ASN C 1 156 ? 112.363 163.353 143.073 1.00 50.38 156 ASN C C 1
ATOM 4408 O O . ASN C 1 156 ? 112.476 163.788 144.221 1.00 50.38 156 ASN C O 1
ATOM 4413 N N . ILE C 1 157 ? 111.803 164.059 142.092 1.00 53.24 157 ILE C N 1
ATOM 4414 C CA . ILE C 1 157 ? 111.130 165.322 142.372 1.00 53.24 157 ILE C CA 1
ATOM 4415 C C . ILE C 1 157 ? 109.823 165.060 143.112 1.00 53.24 157 ILE C C 1
ATOM 4416 O O . ILE C 1 157 ? 109.468 165.772 144.060 1.00 53.24 157 ILE C O 1
ATOM 4421 N N . TYR C 1 158 ? 109.111 164.003 142.714 1.00 58.18 158 TYR C N 1
ATOM 4422 C CA . TYR C 1 158 ? 107.831 163.675 143.332 1.00 58.18 158 TYR C CA 1
ATOM 4423 C C . TYR C 1 158 ? 108.004 163.198 144.768 1.00 58.18 158 TYR C C 1
ATOM 4424 O O . TYR C 1 158 ? 107.144 163.449 145.619 1.00 58.18 158 TYR C O 1
ATOM 4433 N N . LEU C 1 159 ? 109.106 162.506 145.060 1.00 60.94 159 LEU C N 1
ATOM 4434 C CA . LEU C 1 159 ? 109.330 162.036 146.422 1.00 60.94 159 LEU C CA 1
ATOM 4435 C C . LEU C 1 159 ? 109.722 163.181 147.346 1.00 60.94 159 LEU C C 1
ATOM 4436 O O . LEU C 1 159 ? 109.490 163.114 148.557 1.00 60.94 159 LEU C O 1
ATOM 4441 N N . ASN C 1 160 ? 110.310 164.244 146.796 1.00 65.92 160 ASN C N 1
ATOM 4442 C CA . ASN C 1 160 ? 110.638 165.398 147.624 1.00 65.92 160 ASN C CA 1
ATOM 4443 C C . ASN C 1 160 ? 109.437 166.317 147.786 1.00 65.92 160 ASN C C 1
ATOM 4444 O O . ASN C 1 160 ? 109.341 167.049 148.776 1.00 65.92 160 ASN C O 1
ATOM 4449 N N . LYS C 1 161 ? 108.519 166.303 146.818 1.00 68.98 161 LYS C N 1
ATOM 4450 C CA . LYS C 1 161 ? 107.264 167.032 146.975 1.00 68.98 161 LYS C CA 1
ATOM 4451 C C . LYS C 1 161 ? 106.410 166.416 148.074 1.00 68.98 161 LYS C C 1
ATOM 4452 O O . LYS C 1 161 ? 105.800 167.129 148.877 1.00 68.98 161 LYS C O 1
ATOM 4458 N N . ARG C 1 162 ? 106.365 165.082 148.132 1.00 74.03 162 ARG C N 1
ATOM 4459 C CA . ARG C 1 162 ? 105.544 164.409 149.131 1.00 74.03 162 ARG C CA 1
ATOM 4460 C C . ARG C 1 162 ? 106.167 164.476 150.518 1.00 74.03 162 ARG C C 1
ATOM 4461 O O . ARG C 1 162 ? 105.456 164.361 151.520 1.00 74.03 162 ARG C O 1
ATOM 4469 N N . LYS C 1 163 ? 107.488 164.650 150.600 1.00 76.21 163 LYS C N 1
ATOM 4470 C CA . LYS C 1 163 ? 108.120 164.814 151.905 1.00 76.21 163 LYS C CA 1
ATOM 4471 C C . LYS C 1 163 ? 107.828 166.190 152.488 1.00 76.21 163 LYS C C 1
ATOM 4472 O O . LYS C 1 163 ? 107.732 166.346 153.711 1.00 76.21 163 LYS C O 1
ATOM 4478 N N . ARG C 1 164 ? 107.677 167.194 151.632 1.00 77.83 164 ARG C N 1
ATOM 4479 C CA . ARG C 1 164 ? 107.407 168.552 152.078 1.00 77.83 164 ARG C CA 1
ATOM 4480 C C . ARG C 1 164 ? 105.967 168.950 151.772 1.00 77.83 164 ARG C C 1
ATOM 4481 O O . ARG C 1 164 ? 105.029 168.465 152.406 1.00 77.83 164 ARG C O 1
ATOM 4489 N N . ARG C 1 208 ? 118.092 167.930 142.309 1.00 74.34 208 ARG C N 1
ATOM 4490 C CA . ARG C 1 208 ? 118.971 167.498 143.389 1.00 74.34 208 ARG C CA 1
ATOM 4491 C C . ARG C 1 208 ? 119.755 166.257 142.989 1.00 74.34 208 ARG C C 1
ATOM 4492 O O . ARG C 1 208 ? 120.892 166.064 143.416 1.00 74.34 208 ARG C O 1
ATOM 4500 N N . VAL C 1 209 ? 119.132 165.425 142.162 1.00 66.86 209 VAL C N 1
ATOM 4501 C CA . VAL C 1 209 ? 119.708 164.151 141.748 1.00 66.86 209 VAL C CA 1
ATOM 4502 C C . VAL C 1 209 ? 120.809 164.398 140.720 1.00 66.86 209 VAL C C 1
ATOM 4503 O O . VAL C 1 209 ? 120.725 165.314 139.894 1.00 66.86 209 VAL C O 1
ATOM 4507 N N . LYS C 1 210 ? 121.883 163.616 140.812 1.00 60.19 210 LYS C N 1
ATOM 4508 C CA . LYS C 1 210 ? 123.026 163.754 139.921 1.00 60.19 210 LYS C CA 1
ATOM 4509 C C . LYS C 1 210 ? 122.746 163.028 138.613 1.00 60.19 210 LYS C C 1
ATOM 4510 O O . LYS C 1 210 ? 122.604 161.801 138.595 1.00 60.19 210 LYS C O 1
ATOM 4516 N N . ILE C 1 211 ? 122.675 163.786 137.519 1.00 52.64 211 ILE C N 1
ATOM 4517 C CA . ILE C 1 211 ? 122.264 163.228 136.233 1.00 52.64 211 ILE C CA 1
ATOM 4518 C C . ILE C 1 211 ? 123.394 162.449 135.573 1.00 52.64 211 ILE C C 1
ATOM 4519 O O . ILE C 1 211 ? 123.166 161.362 135.032 1.00 52.64 211 ILE C O 1
ATOM 4524 N N . TRP C 1 212 ? 124.626 162.974 135.625 1.00 49.65 212 TRP C N 1
ATOM 4525 C CA . TRP C 1 212 ? 125.730 162.365 134.877 1.00 49.65 212 TRP C CA 1
ATOM 4526 C C . TRP C 1 212 ? 126.132 160.967 135.349 1.00 49.65 212 TRP C C 1
ATOM 4527 O O . TRP C 1 212 ? 126.466 160.137 134.483 1.00 49.65 212 TRP C O 1
ATOM 4538 N N . PRO C 1 213 ? 126.148 160.619 136.650 1.00 49.36 213 PRO C N 1
ATOM 4539 C CA . PRO C 1 213 ? 126.352 159.204 137.010 1.00 49.36 213 PRO C CA 1
ATOM 4540 C C . PRO C 1 213 ? 125.290 158.248 136.490 1.00 49.36 213 PRO C C 1
ATOM 4541 O O . PRO C 1 213 ? 125.587 157.060 136.336 1.00 49.36 213 PRO C O 1
ATOM 4545 N N . ILE C 1 214 ? 124.069 158.713 136.225 1.00 46.59 214 ILE C N 1
ATOM 4546 C CA . ILE C 1 214 ? 123.082 157.848 135.592 1.00 46.59 214 ILE C CA 1
ATOM 4547 C C . ILE C 1 214 ? 123.445 157.585 134.134 1.00 46.59 214 ILE C C 1
ATOM 4548 O O . ILE C 1 214 ? 123.284 156.464 133.646 1.00 46.59 214 ILE C O 1
ATOM 4553 N N . ILE C 1 215 ? 123.943 158.598 133.423 1.00 44.96 215 ILE C N 1
ATOM 4554 C CA . ILE C 1 215 ? 124.386 158.419 132.045 1.00 44.96 215 ILE C CA 1
ATOM 4555 C C . ILE C 1 215 ? 125.665 157.595 131.994 1.00 44.96 215 ILE C C 1
ATOM 4556 O O . ILE C 1 215 ? 125.898 156.844 131.043 1.00 44.96 215 ILE C O 1
ATOM 4561 N N . GLU C 1 216 ? 126.489 157.682 133.036 1.00 45.61 216 GLU C N 1
ATOM 4562 C CA . GLU C 1 216 ? 127.734 156.923 133.066 1.00 45.61 216 GLU C CA 1
ATOM 4563 C C . GLU C 1 216 ? 127.477 155.440 133.292 1.00 45.61 216 GLU C C 1
ATOM 4564 O O . GLU C 1 216 ? 128.178 154.593 132.734 1.00 45.61 216 GLU C O 1
ATOM 4570 N N . GLU C 1 217 ? 126.477 155.108 134.107 1.00 44.69 217 GLU C N 1
ATOM 4571 C CA . GLU C 1 217 ? 126.140 153.707 134.335 1.00 44.69 217 GLU C CA 1
ATOM 4572 C C . GLU C 1 217 ? 125.484 153.084 133.112 1.00 44.69 217 GLU C C 1
ATOM 4573 O O . GLU C 1 217 ? 125.650 151.888 132.854 1.00 44.69 217 GLU C O 1
ATOM 4579 N N . SER C 1 218 ? 124.724 153.874 132.357 1.00 41.32 218 SER C N 1
ATOM 4580 C CA . SER C 1 218 ? 124.041 153.343 131.187 1.00 41.32 218 SER C CA 1
ATOM 4581 C C . SER C 1 218 ? 124.997 153.127 130.025 1.00 41.32 218 SER C C 1
ATOM 4582 O O . SER C 1 218 ? 124.827 152.179 129.253 1.00 41.32 218 SER C O 1
ATOM 4585 N N . LEU C 1 219 ? 125.998 153.993 129.880 1.00 38.88 219 LEU C N 1
ATOM 4586 C CA . LEU C 1 219 ? 127.000 153.817 128.840 1.00 38.88 219 LEU C CA 1
ATOM 4587 C C . LEU C 1 219 ? 127.918 152.641 129.120 1.00 38.88 219 LEU C C 1
ATOM 4588 O O . LEU C 1 219 ? 128.460 152.058 128.179 1.00 38.88 219 LEU C O 1
ATOM 4593 N N . GLN C 1 220 ? 128.106 152.283 130.384 1.00 37.31 220 GLN C N 1
ATOM 4594 C CA . GLN C 1 220 ? 129.015 151.219 130.769 1.00 37.31 220 GLN C CA 1
ATOM 4595 C C . GLN C 1 220 ? 128.328 149.870 130.905 1.00 37.31 220 GLN C C 1
ATOM 4596 O O . GLN C 1 220 ? 128.968 148.911 131.338 1.00 37.31 220 GLN C O 1
ATOM 4602 N N . GLY C 1 221 ? 127.050 149.774 130.559 1.00 35.60 221 GLY C N 1
ATOM 4603 C CA . GLY C 1 221 ? 126.340 148.520 130.615 1.00 35.60 221 GLY C CA 1
ATOM 4604 C C . GLY C 1 221 ? 126.822 147.577 129.537 1.00 35.60 221 GLY C C 1
ATOM 4605 O O . GLY C 1 221 ? 127.343 148.011 128.511 1.00 35.60 221 GLY C O 1
ATOM 4606 N N . PRO C 1 222 ? 126.660 146.268 129.748 1.00 34.33 222 PRO C N 1
ATOM 4607 C CA . PRO C 1 222 ? 127.257 145.295 128.815 1.00 34.33 222 PRO C CA 1
ATOM 4608 C C . PRO C 1 222 ? 126.616 145.287 127.442 1.00 34.33 222 PRO C C 1
ATOM 4609 O O . PRO C 1 222 ? 127.277 144.945 126.456 1.00 34.33 222 PRO C O 1
ATOM 4613 N N . ALA C 1 223 ? 125.343 145.661 127.352 1.00 34.49 223 ALA C N 1
ATOM 4614 C CA . ALA C 1 223 ? 124.667 145.714 126.064 1.00 34.49 223 ALA C CA 1
ATOM 4615 C C . ALA C 1 223 ? 125.117 146.925 125.262 1.00 34.49 223 ALA C C 1
ATOM 4616 O O . ALA C 1 223 ? 125.478 146.812 124.087 1.00 34.49 223 ALA C O 1
ATOM 4618 N N . LEU C 1 224 ? 125.119 148.096 125.890 1.00 35.56 224 LEU C N 1
ATOM 4619 C CA . LEU C 1 224 ? 125.360 149.324 125.149 1.00 35.56 224 LEU C CA 1
ATOM 4620 C C . LEU C 1 224 ? 126.847 149.546 124.906 1.00 35.56 224 LEU C C 1
ATOM 4621 O O . LEU C 1 224 ? 127.217 150.278 123.986 1.00 35.56 224 LEU C O 1
ATOM 4626 N N . SER C 1 225 ? 127.712 148.907 125.696 1.00 34.75 225 SER C N 1
ATOM 4627 C CA . SER C 1 225 ? 129.145 149.001 125.437 1.00 34.75 225 SER C CA 1
ATOM 4628 C C . SER C 1 225 ? 129.547 148.152 124.242 1.00 34.75 225 SER C C 1
ATOM 4629 O O . SER C 1 225 ? 130.542 148.445 123.573 1.00 34.75 225 SER C O 1
ATOM 4632 N N . ALA C 1 226 ? 128.797 147.084 123.970 1.00 33.86 226 ALA C N 1
ATOM 4633 C CA . ALA C 1 226 ? 129.097 146.241 122.821 1.00 33.86 226 ALA C CA 1
ATOM 4634 C C . ALA C 1 226 ? 128.727 146.933 121.520 1.00 33.86 226 ALA C C 1
ATOM 4635 O O . ALA C 1 226 ? 129.387 146.733 120.497 1.00 33.86 226 ALA C O 1
ATOM 4637 N N . MET C 1 227 ? 127.677 147.754 121.537 1.00 36.42 227 MET C N 1
ATOM 4638 C CA . MET C 1 227 ? 127.295 148.485 120.335 1.00 36.42 227 MET C CA 1
ATOM 4639 C C . MET C 1 227 ? 128.255 149.635 120.068 1.00 36.42 227 MET C C 1
ATOM 4640 O O . MET C 1 227 ? 128.647 149.876 118.922 1.00 36.42 227 MET C O 1
ATOM 4645 N N . LEU C 1 228 ? 128.656 150.351 121.124 1.00 34.81 228 LEU C N 1
ATOM 4646 C CA . LEU C 1 228 ? 129.578 151.470 120.965 1.00 34.81 228 LEU C CA 1
ATOM 4647 C C . LEU C 1 228 ? 130.959 150.996 120.544 1.00 34.81 228 LEU C C 1
ATOM 4648 O O . LEU C 1 228 ? 131.685 151.718 119.854 1.00 34.81 228 LEU C O 1
ATOM 4653 N N . LEU C 1 229 ? 131.342 149.793 120.966 1.00 34.46 229 LEU C N 1
ATOM 4654 C CA . LEU C 1 229 ? 132.561 149.176 120.461 1.00 34.46 229 LEU C CA 1
ATOM 4655 C C . LEU C 1 229 ? 132.444 148.890 118.973 1.00 34.46 229 LEU C C 1
ATOM 4656 O O . LEU C 1 229 ? 133.369 149.163 118.204 1.00 34.46 229 LEU C O 1
ATOM 4661 N N . GLY C 1 230 ? 131.305 148.358 118.549 1.00 34.56 230 GLY C N 1
ATOM 4662 C CA . GLY C 1 230 ? 131.041 148.125 117.151 1.00 34.56 230 GLY C CA 1
ATOM 4663 C C . GLY C 1 230 ? 130.929 149.363 116.304 1.00 34.56 230 GLY C C 1
ATOM 4664 O O . GLY C 1 230 ? 131.362 149.338 115.151 1.00 34.56 230 GLY C O 1
ATOM 4665 N N . LEU C 1 231 ? 130.348 150.440 116.832 1.00 36.60 231 LEU C N 1
ATOM 4666 C CA . LEU C 1 231 ? 130.327 151.735 116.163 1.00 36.60 231 LEU C CA 1
ATOM 4667 C C . LEU C 1 231 ? 131.721 152.282 115.914 1.00 36.60 231 LEU C C 1
ATOM 4668 O O . LEU C 1 231 ? 132.002 152.773 114.820 1.00 36.60 231 LEU C O 1
ATOM 4673 N N . ALA C 1 232 ? 132.601 152.198 116.910 1.00 36.98 232 ALA C N 1
ATOM 4674 C CA . ALA C 1 232 ? 133.945 152.739 116.772 1.00 36.98 232 ALA C CA 1
ATOM 4675 C C . ALA C 1 232 ? 134.792 151.907 115.823 1.00 36.98 232 ALA C C 1
ATOM 4676 O O . ALA C 1 232 ? 135.616 152.454 115.087 1.00 36.98 232 ALA C O 1
ATOM 4678 N N . LEU C 1 233 ? 134.599 150.589 115.813 1.00 37.23 233 LEU C N 1
ATOM 4679 C CA . LEU C 1 233 ? 135.365 149.751 114.900 1.00 37.23 233 LEU C CA 1
ATOM 4680 C C . LEU C 1 233 ? 134.833 149.855 113.480 1.00 37.23 233 LEU C C 1
ATOM 4681 O O . LEU C 1 233 ? 135.553 149.575 112.520 1.00 37.23 233 LEU C O 1
ATOM 4686 N N . GLY C 1 234 ? 133.575 150.254 113.321 1.00 39.81 234 GLY C N 1
ATOM 4687 C CA . GLY C 1 234 ? 133.059 150.474 111.984 1.00 39.81 234 GLY C CA 1
ATOM 4688 C C . GLY C 1 234 ? 133.573 151.760 111.370 1.00 39.81 234 GLY C C 1
ATOM 4689 O O . GLY C 1 234 ? 133.840 151.819 110.169 1.00 39.81 234 GLY C O 1
ATOM 4690 N N . ILE C 1 235 ? 133.722 152.806 112.181 1.00 41.71 235 ILE C N 1
ATOM 4691 C CA . ILE C 1 235 ? 134.090 154.116 111.651 1.00 41.71 235 ILE C CA 1
ATOM 4692 C C . ILE C 1 235 ? 135.589 154.186 111.383 1.00 41.71 235 ILE C C 1
ATOM 4693 O O . ILE C 1 235 ? 136.025 154.486 110.268 1.00 41.71 235 ILE C O 1
ATOM 4698 N N . PHE C 1 236 ? 136.397 153.910 112.402 1.00 43.75 236 PHE C N 1
ATOM 4699 C CA . PHE C 1 236 ? 137.825 154.183 112.337 1.00 43.75 236 PHE C CA 1
ATOM 4700 C C . PHE C 1 236 ? 138.644 153.045 111.746 1.00 43.75 236 PHE C C 1
ATOM 4701 O O . PHE C 1 236 ? 139.835 153.235 111.485 1.00 43.75 236 PHE C O 1
ATOM 4709 N N . THR C 1 237 ? 138.052 151.879 111.530 1.00 45.16 237 THR C N 1
ATOM 4710 C CA . THR C 1 237 ? 138.782 150.680 111.146 1.00 45.16 237 THR C CA 1
ATOM 4711 C C . THR C 1 237 ? 138.086 150.089 109.909 1.00 45.16 237 THR C C 1
ATOM 4712 O O . THR C 1 237 ? 137.108 150.644 109.411 1.00 45.16 237 THR C O 1
ATOM 4716 N N . LYS C 1 238 ? 138.610 148.978 109.390 1.00 46.55 238 LYS C N 1
ATOM 4717 C CA . LYS C 1 238 ? 138.021 148.256 108.264 1.00 46.55 238 LYS C CA 1
ATOM 4718 C C . LYS C 1 238 ? 137.723 146.827 108.701 1.00 46.55 238 LYS C C 1
ATOM 4719 O O . LYS C 1 238 ? 138.510 145.907 108.442 1.00 46.55 238 LYS C O 1
ATOM 4725 N N . PRO C 1 239 ? 136.591 146.605 109.377 1.00 42.41 239 PRO C N 1
ATOM 4726 C CA . PRO C 1 239 ? 136.286 145.275 109.915 1.00 42.41 239 PRO C CA 1
ATOM 4727 C C . PRO C 1 239 ? 135.501 144.370 108.976 1.00 42.41 239 PRO C C 1
ATOM 4728 O O . PRO C 1 239 ? 134.871 143.421 109.447 1.00 42.41 239 PRO C O 1
ATOM 4732 N N . GLU C 1 240 ? 135.504 144.665 107.670 1.00 42.45 240 GLU C N 1
ATOM 4733 C CA . GLU C 1 240 ? 134.637 143.974 106.714 1.00 42.45 240 GLU C CA 1
ATOM 4734 C C . GLU C 1 240 ? 134.942 142.485 106.593 1.00 42.45 240 GLU C C 1
ATOM 4735 O O . GLU C 1 240 ? 134.061 141.708 106.215 1.00 42.45 240 GLU C O 1
ATOM 4741 N N . SER C 1 241 ? 136.170 142.068 106.892 1.00 41.01 241 SER C N 1
ATOM 4742 C CA . SER C 1 241 ? 136.521 140.661 106.739 1.00 41.01 241 SER C CA 1
ATOM 4743 C C . SER C 1 241 ? 135.941 139.818 107.868 1.00 41.01 241 SER C C 1
ATOM 4744 O O . SER C 1 241 ? 135.423 138.722 107.631 1.00 41.01 241 SER C O 1
ATOM 4747 N N . VAL C 1 242 ? 136.012 140.311 109.107 1.00 38.03 242 VAL C N 1
ATOM 4748 C CA . VAL C 1 242 ? 135.442 139.562 110.220 1.00 38.03 242 VAL C CA 1
ATOM 4749 C C . VAL C 1 242 ? 133.931 139.742 110.281 1.00 38.03 242 VAL C C 1
ATOM 4750 O O . VAL C 1 242 ? 133.233 138.922 110.884 1.00 38.03 242 VAL C O 1
ATOM 4754 N N . TYR C 1 243 ? 133.399 140.780 109.638 1.00 37.93 243 TYR C N 1
ATOM 4755 C CA . TYR C 1 243 ? 131.960 140.995 109.644 1.00 37.93 243 TYR C CA 1
ATOM 4756 C C . TYR C 1 243 ? 131.262 140.032 108.694 1.00 37.93 243 TYR C C 1
ATOM 4757 O O . TYR C 1 243 ? 130.243 139.432 109.044 1.00 37.93 243 TYR C O 1
ATOM 4766 N N . GLU C 1 244 ? 131.806 139.864 107.488 1.00 40.06 244 GLU C N 1
ATOM 4767 C CA . GLU C 1 244 ? 131.167 139.012 106.494 1.00 40.06 244 GLU C CA 1
ATOM 4768 C C . GLU C 1 244 ? 131.358 137.535 106.797 1.00 40.06 244 GLU C C 1
ATOM 4769 O O . GLU C 1 244 ? 130.626 136.699 106.262 1.00 40.06 244 GLU C O 1
ATOM 4775 N N . GLY C 1 245 ? 132.330 137.193 107.633 1.00 36.61 245 GLY C N 1
ATOM 4776 C CA . GLY C 1 245 ? 132.611 135.804 107.920 1.00 36.61 245 GLY C CA 1
ATOM 4777 C C . GLY C 1 245 ? 132.016 135.300 109.215 1.00 36.61 245 GLY C C 1
ATOM 4778 O O . GLY C 1 245 ? 131.683 134.118 109.324 1.00 36.61 245 GLY C O 1
ATOM 4779 N N . PHE C 1 246 ? 131.885 136.173 110.209 1.00 34.11 246 PHE C N 1
ATOM 4780 C CA . PHE C 1 246 ? 131.469 135.758 111.542 1.00 34.11 246 PHE C CA 1
ATOM 4781 C C . PHE C 1 246 ? 130.183 136.414 112.013 1.00 34.11 246 PHE C C 1
ATOM 4782 O O . PHE C 1 246 ? 129.227 135.712 112.349 1.00 34.11 246 PHE C O 1
ATOM 4790 N N . TYR C 1 247 ? 130.125 137.744 112.037 1.00 34.62 247 TYR C N 1
ATOM 4791 C CA . TYR C 1 247 ? 129.051 138.420 112.755 1.00 34.62 247 TYR C CA 1
ATOM 4792 C C . TYR C 1 247 ? 127.767 138.466 111.943 1.00 34.62 247 TYR C C 1
ATOM 4793 O O . TYR C 1 247 ? 126.673 138.419 112.510 1.00 34.62 247 TYR C O 1
ATOM 4802 N N . ASP C 1 248 ? 127.876 138.558 110.633 1.00 35.84 248 ASP C N 1
ATOM 4803 C CA . ASP C 1 248 ? 126.707 138.530 109.764 1.00 35.84 248 ASP C CA 1
ATOM 4804 C C . ASP C 1 248 ? 126.125 137.134 109.505 1.00 35.84 248 ASP C C 1
ATOM 4805 O O . ASP C 1 248 ? 124.896 137.011 109.541 1.00 35.84 248 ASP C O 1
ATOM 4810 N N . PRO C 1 249 ? 126.898 136.063 109.230 1.00 34.22 249 PRO C N 1
ATOM 4811 C CA . PRO C 1 249 ? 126.226 134.770 109.009 1.00 34.22 249 PRO C CA 1
ATOM 4812 C C . PRO C 1 249 ? 125.698 134.120 110.274 1.00 34.22 249 PRO C C 1
ATOM 4813 O O . PRO C 1 249 ? 124.899 133.182 110.182 1.00 34.22 249 PRO C O 1
ATOM 4817 N N . LEU C 1 250 ? 126.114 134.573 111.444 1.00 33.70 250 LEU C N 1
ATOM 4818 C CA . LEU C 1 250 ? 125.636 134.009 112.695 1.00 33.70 250 LEU C CA 1
ATOM 4819 C C . LEU C 1 250 ? 124.530 134.831 113.335 1.00 33.70 250 LEU C C 1
ATOM 4820 O O . LEU C 1 250 ? 124.149 134.540 114.468 1.00 33.70 250 LEU C O 1
ATOM 4825 N N . PHE C 1 251 ? 123.994 135.833 112.639 1.00 33.85 251 PHE C N 1
ATOM 4826 C CA . PHE C 1 251 ? 123.070 136.769 113.269 1.00 33.85 251 PHE C CA 1
ATOM 4827 C C . PHE C 1 251 ? 121.692 136.150 113.467 1.00 33.85 251 PHE C C 1
ATOM 4828 O O . PHE C 1 251 ? 121.147 136.168 114.575 1.00 33.85 251 PHE C O 1
ATOM 4836 N N . ARG C 1 252 ? 121.107 135.608 112.395 1.00 37.41 252 ARG C N 1
ATOM 4837 C CA . ARG C 1 252 ? 119.726 135.138 112.458 1.00 37.41 252 ARG C CA 1
ATOM 4838 C C . ARG C 1 252 ? 119.588 133.871 113.281 1.00 37.41 252 ARG C C 1
ATOM 4839 O O . ARG C 1 252 ? 118.511 133.601 113.819 1.00 37.41 252 ARG C O 1
ATOM 4847 N N . GLY C 1 253 ? 120.648 133.087 113.390 1.00 32.25 253 GLY C N 1
ATOM 4848 C CA . GLY C 1 253 ? 120.585 131.888 114.187 1.00 32.25 253 GLY C CA 1
ATOM 4849 C C . GLY C 1 253 ? 120.753 132.135 115.665 1.00 32.25 253 GLY C C 1
ATOM 4850 O O . GLY C 1 253 ? 120.097 131.491 116.484 1.00 32.25 253 GLY C O 1
ATOM 4851 N N . LEU C 1 254 ? 121.640 133.064 116.021 1.00 31.18 254 LEU C N 1
ATOM 4852 C CA . LEU C 1 254 ? 121.801 133.431 117.421 1.00 31.18 254 LEU C CA 1
ATOM 4853 C C . LEU C 1 254 ? 120.607 134.222 117.926 1.00 31.18 254 LEU C C 1
ATOM 4854 O O . LEU C 1 254 ? 120.333 134.232 119.129 1.00 31.18 254 LEU C O 1
ATOM 4859 N N . LEU C 1 255 ? 119.887 134.888 117.028 1.00 32.26 255 LEU C N 1
ATOM 4860 C CA . LEU C 1 255 ? 118.694 135.619 117.428 1.00 32.26 255 LEU C CA 1
ATOM 4861 C C . LEU C 1 255 ? 117.550 134.670 117.755 1.00 32.26 255 LEU C C 1
ATOM 4862 O O . LEU C 1 255 ? 116.727 134.961 118.628 1.00 32.26 255 LEU C O 1
ATOM 4867 N N . SER C 1 256 ? 117.497 133.518 117.085 1.00 31.93 256 SER C N 1
ATOM 4868 C CA . SER C 1 256 ? 116.448 132.547 117.367 1.00 31.93 256 SER C CA 1
ATOM 4869 C C . SER C 1 256 ? 116.626 131.897 118.731 1.00 31.93 256 SER C C 1
ATOM 4870 O O . SER C 1 256 ? 115.646 131.464 119.340 1.00 31.93 256 SER C O 1
ATOM 4873 N N . ILE C 1 257 ? 117.858 131.817 119.231 1.00 31.09 257 ILE C N 1
ATOM 4874 C CA . ILE C 1 257 ? 118.063 131.345 120.594 1.00 31.09 257 ILE C CA 1
ATOM 4875 C C . ILE C 1 257 ? 117.682 132.430 121.591 1.00 31.09 257 ILE C C 1
ATOM 4876 O O . ILE C 1 257 ? 117.090 132.145 122.636 1.00 31.09 257 ILE C O 1
ATOM 4881 N N . LEU C 1 258 ? 117.991 133.691 121.278 1.00 32.47 258 LEU C N 1
ATOM 4882 C CA . LEU C 1 258 ? 117.598 134.791 122.152 1.00 32.47 258 LEU C CA 1
ATOM 4883 C C . LEU C 1 258 ? 116.088 134.987 122.150 1.00 32.47 258 LEU C C 1
ATOM 4884 O O . LEU C 1 258 ? 115.508 135.377 123.168 1.00 32.47 258 LEU C O 1
ATOM 4889 N N . MET C 1 259 ? 115.434 134.709 121.020 1.00 33.88 259 MET C N 1
ATOM 4890 C CA . MET C 1 259 ? 113.977 134.700 120.990 1.00 33.88 259 MET C CA 1
ATOM 4891 C C . MET C 1 259 ? 113.411 133.585 121.849 1.00 33.88 259 MET C C 1
ATOM 4892 O O . MET C 1 259 ? 112.303 133.709 122.368 1.00 33.88 259 MET C O 1
ATOM 4897 N N . LEU C 1 260 ? 114.142 132.485 122.004 1.00 33.86 260 LEU C N 1
ATOM 4898 C CA . LEU C 1 260 ? 113.695 131.432 122.903 1.00 33.86 260 LEU C CA 1
ATOM 4899 C C . LEU C 1 260 ? 113.844 131.859 124.356 1.00 33.86 260 LEU C C 1
ATOM 4900 O O . LEU C 1 260 ? 112.988 131.551 125.188 1.00 33.86 260 LEU C O 1
ATOM 4905 N N . ILE C 1 261 ? 114.925 132.576 124.672 1.00 34.86 261 ILE C N 1
ATOM 4906 C CA . ILE C 1 261 ? 115.174 133.035 126.039 1.00 34.86 261 ILE C CA 1
ATOM 4907 C C . ILE C 1 261 ? 114.139 134.074 126.448 1.00 34.86 261 ILE C C 1
ATOM 4908 O O . ILE C 1 261 ? 113.494 133.961 127.493 1.00 34.86 261 ILE C O 1
ATOM 4913 N N . MET C 1 262 ? 113.970 135.103 125.627 1.00 36.82 262 MET C N 1
ATOM 4914 C CA . MET C 1 262 ? 112.916 136.087 125.841 1.00 36.82 262 MET C CA 1
ATOM 4915 C C . MET C 1 262 ? 111.595 135.452 125.448 1.00 36.82 262 MET C C 1
ATOM 4916 O O . MET C 1 262 ? 111.221 135.447 124.280 1.00 36.82 262 MET C O 1
ATOM 4921 N N . GLY C 1 263 ? 110.859 134.950 126.421 1.00 36.71 263 GLY C N 1
ATOM 4922 C CA . GLY C 1 263 ? 109.692 134.141 126.148 1.00 36.71 263 GLY C CA 1
ATOM 4923 C C . GLY C 1 263 ? 109.626 133.019 127.153 1.00 36.71 263 GLY C C 1
ATOM 4924 O O . GLY C 1 263 ? 108.554 132.697 127.660 1.00 36.71 263 GLY C O 1
ATOM 4925 N N . MET C 1 264 ? 110.777 132.463 127.509 1.00 37.40 264 MET C N 1
ATOM 4926 C CA . MET C 1 264 ? 110.873 131.799 128.797 1.00 37.40 264 MET C CA 1
ATOM 4927 C C . MET C 1 264 ? 110.979 132.828 129.906 1.00 37.40 264 MET C C 1
ATOM 4928 O O . MET C 1 264 ? 110.570 132.566 131.040 1.00 37.40 264 MET C O 1
ATOM 4933 N N . GLU C 1 265 ? 111.524 134.000 129.580 1.00 39.79 265 GLU C N 1
ATOM 4934 C CA . GLU C 1 265 ? 111.503 135.135 130.490 1.00 39.79 265 GLU C CA 1
ATOM 4935 C C . GLU C 1 265 ? 110.089 135.643 130.703 1.00 39.79 265 GLU C C 1
ATOM 4936 O O . GLU C 1 265 ? 109.738 136.077 131.804 1.00 39.79 265 GLU C O 1
ATOM 4942 N N . ALA C 1 266 ? 109.269 135.609 129.652 1.00 36.05 266 ALA C N 1
ATOM 4943 C CA . ALA C 1 266 ? 107.936 136.193 129.716 1.00 36.05 266 ALA C CA 1
ATOM 4944 C C . ALA C 1 266 ? 107.018 135.371 130.605 1.00 36.05 266 ALA C C 1
ATOM 4945 O O . ALA C 1 266 ? 106.215 135.924 131.359 1.00 36.05 266 ALA C O 1
ATOM 4947 N N . TRP C 1 267 ? 107.132 134.044 130.539 1.00 36.16 267 TRP C N 1
ATOM 4948 C CA . TRP C 1 267 ? 106.290 133.202 131.377 1.00 36.16 267 TRP C CA 1
ATOM 4949 C C . TRP C 1 267 ? 106.711 133.257 132.839 1.00 36.16 267 TRP C C 1
ATOM 4950 O O . TRP C 1 267 ? 105.864 133.136 133.727 1.00 36.16 267 TRP C O 1
ATOM 4961 N N . SER C 1 268 ? 107.999 133.455 133.114 1.00 37.88 268 SER C N 1
ATOM 4962 C CA . SER C 1 268 ? 108.452 133.484 134.498 1.00 37.88 268 SER C CA 1
ATOM 4963 C C . SER C 1 268 ? 108.099 134.786 135.205 1.00 37.88 268 SER C C 1
ATOM 4964 O O . SER C 1 268 ? 108.218 134.856 136.430 1.00 37.88 268 SER C O 1
ATOM 4967 N N . ARG C 1 269 ? 107.669 135.812 134.473 1.00 39.85 269 ARG C N 1
ATOM 4968 C CA . ARG C 1 269 ? 107.301 137.092 135.058 1.00 39.85 269 ARG C CA 1
ATOM 4969 C C . ARG C 1 269 ? 105.797 137.316 135.120 1.00 39.85 269 ARG C C 1
ATOM 4970 O O . ARG C 1 269 ? 105.369 138.395 135.529 1.00 39.85 269 ARG C O 1
ATOM 4978 N N . ILE C 1 270 ? 104.989 136.333 134.719 1.00 41.81 270 ILE C N 1
ATOM 4979 C CA . ILE C 1 270 ? 103.538 136.489 134.782 1.00 41.81 270 ILE C CA 1
ATOM 4980 C C . ILE C 1 270 ? 103.045 136.421 136.224 1.00 41.81 270 ILE C C 1
ATOM 4981 O O . ILE C 1 270 ? 102.117 137.147 136.606 1.00 41.81 270 ILE C O 1
ATOM 4986 N N . GLY C 1 271 ? 103.694 135.616 137.065 1.00 45.33 271 GLY C N 1
ATOM 4987 C CA . GLY C 1 271 ? 103.316 135.560 138.467 1.00 45.33 271 GLY C CA 1
ATOM 4988 C C . GLY C 1 271 ? 103.607 136.834 139.236 1.00 45.33 271 GLY C C 1
ATOM 4989 O O . GLY C 1 271 ? 102.961 137.107 140.250 1.00 45.33 271 GLY C O 1
ATOM 4990 N N . GLU C 1 272 ? 104.559 137.640 138.762 1.00 45.69 272 GLU C N 1
ATOM 4991 C CA . GLU C 1 272 ? 104.794 138.938 139.384 1.00 45.69 272 GLU C CA 1
ATOM 4992 C C . GLU C 1 272 ? 103.697 139.927 139.037 1.00 45.69 272 GLU C C 1
ATOM 4993 O O . GLU C 1 272 ? 103.532 140.939 139.724 1.00 45.69 272 GLU C O 1
ATOM 4999 N N . LEU C 1 273 ? 102.942 139.660 137.980 1.00 45.98 273 LEU C N 1
ATOM 5000 C CA . LEU C 1 273 ? 101.935 140.590 137.507 1.00 45.98 273 LEU C CA 1
ATOM 5001 C C . LEU C 1 273 ? 100.590 140.391 138.194 1.00 45.98 273 LEU C C 1
ATOM 5002 O O . LEU C 1 273 ? 99.695 141.225 138.032 1.00 45.98 273 LEU C O 1
ATOM 5007 N N . ARG C 1 274 ? 100.432 139.326 138.980 1.00 49.75 274 ARG C N 1
ATOM 5008 C CA . ARG C 1 274 ? 99.198 139.128 139.726 1.00 49.75 274 ARG C CA 1
ATOM 5009 C C . ARG C 1 274 ? 99.174 139.901 141.034 1.00 49.75 274 ARG C C 1
ATOM 5010 O O . ARG C 1 274 ? 98.155 139.881 141.729 1.00 49.75 274 ARG C O 1
ATOM 5018 N N . LYS C 1 275 ? 100.266 140.573 141.388 1.00 48.25 275 LYS C N 1
ATOM 5019 C CA . LYS C 1 275 ? 100.412 141.173 142.703 1.00 48.25 275 LYS C CA 1
ATOM 5020 C C . LYS C 1 275 ? 100.421 142.693 142.674 1.00 48.25 275 LYS C C 1
ATOM 5021 O O . LYS C 1 275 ? 100.796 143.312 143.674 1.00 48.25 275 LYS C O 1
ATOM 5027 N N . VAL C 1 276 ? 100.018 143.319 141.569 1.00 46.34 276 VAL C N 1
ATOM 5028 C CA . VAL C 1 276 ? 100.114 144.772 141.496 1.00 46.34 276 VAL C CA 1
ATOM 5029 C C . VAL C 1 276 ? 98.762 145.445 141.255 1.00 46.34 276 VAL C C 1
ATOM 5030 O O . VAL C 1 276 ? 98.256 146.133 142.148 1.00 46.34 276 VAL C O 1
ATOM 5034 N N . ALA C 1 277 ? 98.149 145.215 140.092 1.00 46.68 277 ALA C N 1
ATOM 5035 C CA . ALA C 1 277 ? 96.878 145.808 139.684 1.00 46.68 277 ALA C CA 1
ATOM 5036 C C . ALA C 1 277 ? 96.445 145.174 138.376 1.00 46.68 277 ALA C C 1
ATOM 5037 O O . ALA C 1 277 ? 97.235 144.476 137.734 1.00 46.68 277 ALA C O 1
ATOM 5039 N N . GLN C 1 278 ? 95.204 145.408 137.962 1.00 48.31 278 GLN C N 1
ATOM 5040 C CA . GLN C 1 278 ? 94.793 144.939 136.646 1.00 48.31 278 GLN C CA 1
ATOM 5041 C C . GLN C 1 278 ? 95.010 146.017 135.596 1.00 48.31 278 GLN C C 1
ATOM 5042 O O . GLN C 1 278 ? 94.842 145.771 134.398 1.00 48.31 278 GLN C O 1
ATOM 5048 N N . TRP C 1 279 ? 95.392 147.222 136.024 1.00 47.97 279 TRP C N 1
ATOM 5049 C CA . TRP C 1 279 ? 95.657 148.293 135.074 1.00 47.97 279 TRP C CA 1
ATOM 5050 C C . TRP C 1 279 ? 97.057 148.234 134.485 1.00 47.97 279 TRP C C 1
ATOM 5051 O O . TRP C 1 279 ? 97.323 148.937 133.508 1.00 47.97 279 TRP C O 1
ATOM 5062 N N . TYR C 1 280 ? 97.960 147.434 135.050 1.00 42.01 280 TYR C N 1
ATOM 5063 C CA . TYR C 1 280 ? 99.244 147.225 134.394 1.00 42.01 280 TYR C CA 1
ATOM 5064 C C . TYR C 1 280 ? 99.114 146.261 133.229 1.00 42.01 280 TYR C C 1
ATOM 5065 O O . TYR C 1 280 ? 99.954 146.267 132.326 1.00 42.01 280 TYR C O 1
ATOM 5074 N N . VAL C 1 281 ? 98.083 145.420 133.238 1.00 40.56 281 VAL C N 1
ATOM 5075 C CA . VAL C 1 281 ? 97.824 144.551 132.100 1.00 40.56 281 VAL C CA 1
ATOM 5076 C C . VAL C 1 281 ? 97.242 145.353 130.946 1.00 40.56 281 VAL C C 1
ATOM 5077 O O . VAL C 1 281 ? 97.598 145.139 129.784 1.00 40.56 281 VAL C O 1
ATOM 5081 N N . VAL C 1 282 ? 96.352 146.298 131.247 1.00 39.42 282 VAL C N 1
ATOM 5082 C CA . VAL C 1 282 ? 95.760 147.126 130.203 1.00 39.42 282 VAL C CA 1
ATOM 5083 C C . VAL C 1 282 ? 96.784 148.108 129.653 1.00 39.42 282 VAL C C 1
ATOM 5084 O O . VAL C 1 282 ? 96.774 148.428 128.460 1.00 39.42 282 VAL C O 1
ATOM 5088 N N . TYR C 1 283 ? 97.691 148.590 130.504 1.00 37.76 283 TYR C N 1
ATOM 5089 C CA . TYR C 1 283 ? 98.737 149.488 130.033 1.00 37.76 283 TYR C CA 1
ATOM 5090 C C . TYR C 1 283 ? 99.722 148.758 129.135 1.00 37.76 283 TYR C C 1
ATOM 5091 O O . TYR C 1 283 ? 100.076 149.255 128.067 1.00 37.76 283 TYR C O 1
ATOM 5100 N N . SER C 1 284 ? 100.150 147.563 129.531 1.00 36.42 284 SER C N 1
ATOM 5101 C CA . SER C 1 284 ? 101.181 146.862 128.777 1.00 36.42 284 SER C CA 1
ATOM 5102 C C . SER C 1 284 ? 100.680 146.308 127.454 1.00 36.42 284 SER C C 1
ATOM 5103 O O . SER C 1 284 ? 101.497 145.928 126.614 1.00 36.42 284 SER C O 1
ATOM 5106 N N . LEU C 1 285 ? 99.368 146.257 127.244 1.00 35.10 285 LEU C N 1
ATOM 5107 C CA . LEU C 1 285 ? 98.849 145.746 125.985 1.00 35.10 285 LEU C CA 1
ATOM 5108 C C . LEU C 1 285 ? 98.731 146.842 124.937 1.00 35.10 285 LEU C C 1
ATOM 5109 O O . LEU C 1 285 ? 98.930 146.581 123.748 1.00 35.10 285 LEU C O 1
ATOM 5114 N N . ILE C 1 286 ? 98.412 148.070 125.345 1.00 35.18 286 ILE C N 1
ATOM 5115 C CA . ILE C 1 286 ? 98.080 149.102 124.370 1.00 35.18 286 ILE C CA 1
ATOM 5116 C C . ILE C 1 286 ? 99.133 150.202 124.308 1.00 35.18 286 ILE C C 1
ATOM 5117 O O . ILE C 1 286 ? 99.188 150.947 123.327 1.00 35.18 286 ILE C O 1
ATOM 5122 N N . ALA C 1 287 ? 99.969 150.328 125.332 1.00 34.09 287 ALA C N 1
ATOM 5123 C CA . ALA C 1 287 ? 101.019 151.342 125.251 1.00 34.09 287 ALA C CA 1
ATOM 5124 C C . ALA C 1 287 ? 102.162 151.030 124.281 1.00 34.09 287 ALA C C 1
ATOM 5125 O O . ALA C 1 287 ? 102.736 151.987 123.756 1.00 34.09 287 ALA C O 1
ATOM 5127 N N . PRO C 1 288 ? 102.573 149.773 124.027 1.00 33.65 288 PRO C N 1
ATOM 5128 C CA . PRO C 1 288 ? 103.487 149.558 122.895 1.00 33.65 288 PRO C CA 1
ATOM 5129 C C . PRO C 1 288 ? 102.921 149.962 121.548 1.00 33.65 288 PRO C C 1
ATOM 5130 O O . PRO C 1 288 ? 103.681 150.392 120.677 1.00 33.65 288 PRO C O 1
ATOM 5134 N N . ILE C 1 289 ? 101.610 149.862 121.352 1.00 34.70 289 ILE C N 1
ATOM 5135 C CA . ILE C 1 289 ? 101.030 150.270 120.081 1.00 34.70 289 ILE C CA 1
ATOM 5136 C C . ILE C 1 289 ? 100.937 151.787 119.987 1.00 34.70 289 ILE C C 1
ATOM 5137 O O . ILE C 1 289 ? 101.176 152.366 118.925 1.00 34.70 289 ILE C O 1
ATOM 5142 N N . VAL C 1 290 ? 100.625 152.458 121.096 1.00 33.98 290 VAL C N 1
ATOM 5143 C CA . VAL C 1 290 ? 100.487 153.911 121.073 1.00 33.98 290 VAL C CA 1
ATOM 5144 C C . VAL C 1 290 ? 101.849 154.584 120.927 1.00 33.98 290 VAL C C 1
ATOM 5145 O O . VAL C 1 290 ? 101.998 155.544 120.163 1.00 33.98 290 VAL C O 1
ATOM 5149 N N . HIS C 1 291 ? 102.873 154.069 121.615 1.00 33.90 291 HIS C N 1
ATOM 5150 C CA . HIS C 1 291 ? 104.210 154.649 121.496 1.00 33.90 291 HIS C CA 1
ATOM 5151 C C . HIS C 1 291 ? 104.814 154.412 120.121 1.00 33.90 291 HIS C C 1
ATOM 5152 O O . HIS C 1 291 ? 105.665 155.186 119.677 1.00 33.90 291 HIS C O 1
ATOM 5159 N N . GLY C 1 292 ? 104.398 153.355 119.439 1.00 35.56 292 GLY C N 1
ATOM 5160 C CA . GLY C 1 292 ? 104.853 153.127 118.090 1.00 35.56 292 GLY C CA 1
ATOM 5161 C C . GLY C 1 292 ? 104.173 154.036 117.091 1.00 35.56 292 GLY C C 1
ATOM 5162 O O . GLY C 1 292 ? 104.765 154.395 116.073 1.00 35.56 292 GLY C O 1
ATOM 5163 N N . PHE C 1 293 ? 102.923 154.414 117.363 1.00 37.49 293 PHE C N 1
ATOM 5164 C CA . PHE C 1 293 ? 102.210 155.282 116.434 1.00 37.49 293 PHE C CA 1
ATOM 5165 C C . PHE C 1 293 ? 102.653 156.730 116.558 1.00 37.49 293 PHE C C 1
ATOM 5166 O O . PHE C 1 293 ? 102.586 157.479 115.580 1.00 37.49 293 PHE C O 1
ATOM 5174 N N . ILE C 1 294 ? 103.087 157.148 117.745 1.00 36.47 294 ILE C N 1
ATOM 5175 C CA . ILE C 1 294 ? 103.657 158.480 117.892 1.00 36.47 294 ILE C CA 1
ATOM 5176 C C . ILE C 1 294 ? 105.021 158.541 117.222 1.00 36.47 294 ILE C C 1
ATOM 5177 O O . ILE C 1 294 ? 105.372 159.540 116.583 1.00 36.47 294 ILE C O 1
ATOM 5182 N N . ALA C 1 295 ? 105.793 157.459 117.314 1.00 36.69 295 ALA C N 1
ATOM 5183 C CA . ALA C 1 295 ? 107.100 157.416 116.671 1.00 36.69 295 ALA C CA 1
ATOM 5184 C C . ALA C 1 295 ? 106.989 157.308 115.163 1.00 36.69 295 ALA C C 1
ATOM 5185 O O . ALA C 1 295 ? 107.880 157.770 114.445 1.00 36.69 295 ALA C O 1
ATOM 5187 N N . PHE C 1 296 ? 105.928 156.680 114.663 1.00 39.60 296 PHE C N 1
ATOM 5188 C CA . PHE C 1 296 ? 105.761 156.584 113.221 1.00 39.60 296 PHE C CA 1
ATOM 5189 C C . PHE C 1 296 ? 105.385 157.940 112.645 1.00 39.60 296 PHE C C 1
ATOM 5190 O O . PHE C 1 296 ? 105.800 158.291 111.539 1.00 39.60 296 PHE C O 1
ATOM 5198 N N . GLY C 1 297 ? 104.599 158.716 113.388 1.00 39.80 297 GLY C N 1
ATOM 5199 C CA . GLY C 1 297 ? 104.278 160.059 112.948 1.00 39.80 297 GLY C CA 1
ATOM 5200 C C . GLY C 1 297 ? 105.469 160.992 113.010 1.00 39.80 297 GLY C C 1
ATOM 5201 O O . GLY C 1 297 ? 105.604 161.891 112.180 1.00 39.80 297 GLY C O 1
ATOM 5202 N N . LEU C 1 298 ? 106.350 160.792 113.990 1.00 39.09 298 LEU C N 1
ATOM 5203 C CA . LEU C 1 298 ? 107.561 161.599 114.059 1.00 39.09 298 LEU C CA 1
ATOM 5204 C C . LEU C 1 298 ? 108.561 161.177 112.994 1.00 39.09 298 LEU C C 1
ATOM 5205 O O . LEU C 1 298 ? 109.357 161.994 112.524 1.00 39.09 298 LEU C O 1
ATOM 5210 N N . GLY C 1 299 ? 108.540 159.903 112.605 1.00 41.53 299 GLY C N 1
ATOM 5211 C CA . GLY C 1 299 ? 109.417 159.449 111.545 1.00 41.53 299 GLY C CA 1
ATOM 5212 C C . GLY C 1 299 ? 108.996 159.935 110.176 1.00 41.53 299 GLY C C 1
ATOM 5213 O O . GLY C 1 299 ? 109.841 160.121 109.299 1.00 41.53 299 GLY C O 1
ATOM 5214 N N . MET C 1 300 ? 107.698 160.151 109.971 1.00 43.16 300 MET C N 1
ATOM 5215 C CA . MET C 1 300 ? 107.232 160.676 108.695 1.00 43.16 300 MET C CA 1
ATOM 5216 C C . MET C 1 300 ? 107.550 162.153 108.527 1.00 43.16 300 MET C C 1
ATOM 5217 O O . MET C 1 300 ? 107.544 162.648 107.398 1.00 43.16 300 MET C O 1
ATOM 5222 N N . ILE C 1 301 ? 107.812 162.871 109.619 1.00 42.96 301 ILE C N 1
ATOM 5223 C CA . ILE C 1 301 ? 108.322 164.232 109.505 1.00 42.96 301 ILE C CA 1
ATOM 5224 C C . ILE C 1 301 ? 109.745 164.235 108.974 1.00 42.96 301 ILE C C 1
ATOM 5225 O O . ILE C 1 301 ? 110.074 165.036 108.091 1.00 42.96 301 ILE C O 1
ATOM 5230 N N . ALA C 1 302 ? 110.593 163.335 109.460 1.00 44.65 302 ALA C N 1
ATOM 5231 C CA . ALA C 1 302 ? 111.954 163.216 108.961 1.00 44.65 302 ALA C CA 1
ATOM 5232 C C . ALA C 1 302 ? 112.015 162.638 107.556 1.00 44.65 302 ALA C C 1
ATOM 5233 O O . ALA C 1 302 ? 112.983 162.895 106.836 1.00 44.65 302 ALA C O 1
ATOM 5235 N N . HIS C 1 303 ? 111.010 161.859 107.154 1.00 46.04 303 HIS C N 1
ATOM 5236 C CA . HIS C 1 303 ? 110.978 161.320 105.801 1.00 46.04 303 HIS C CA 1
ATOM 5237 C C . HIS C 1 303 ? 110.686 162.402 104.775 1.00 46.04 303 HIS C C 1
ATOM 5238 O O . HIS C 1 303 ? 111.197 162.350 103.653 1.00 46.04 303 HIS C O 1
ATOM 5245 N N . TYR C 1 304 ? 109.882 163.391 105.143 1.00 48.67 304 TYR C N 1
ATOM 5246 C CA . TYR C 1 304 ? 109.515 164.460 104.230 1.00 48.67 304 TYR C CA 1
ATOM 5247 C C . TYR C 1 304 ? 110.491 165.623 104.266 1.00 48.67 304 TYR C C 1
ATOM 5248 O O . TYR C 1 304 ? 110.319 166.584 103.513 1.00 48.67 304 TYR C O 1
ATOM 5257 N N . ALA C 1 305 ? 111.517 165.557 105.109 1.00 49.31 305 ALA C N 1
ATOM 5258 C CA . ALA C 1 305 ? 112.405 166.695 105.297 1.00 49.31 305 ALA C CA 1
ATOM 5259 C C . ALA C 1 305 ? 113.853 166.378 104.957 1.00 49.31 305 ALA C C 1
ATOM 5260 O O . ALA C 1 305 ? 114.543 167.212 104.364 1.00 49.31 305 ALA C O 1
ATOM 5262 N N . THR C 1 306 ? 114.341 165.196 105.337 1.00 49.67 306 THR C N 1
ATOM 5263 C CA . THR C 1 306 ? 115.723 164.818 105.068 1.00 49.67 306 THR C CA 1
ATOM 5264 C C . THR C 1 306 ? 115.830 163.524 104.270 1.00 49.67 306 THR C C 1
ATOM 5265 O O . THR C 1 306 ? 116.939 163.018 104.083 1.00 49.67 306 THR C O 1
ATOM 5269 N N . GLY C 1 307 ? 114.716 162.975 103.797 1.00 47.40 307 GLY C N 1
ATOM 5270 C CA . GLY C 1 307 ? 114.774 161.744 103.038 1.00 47.40 307 GLY C CA 1
ATOM 5271 C C . GLY C 1 307 ? 115.068 160.506 103.848 1.00 47.40 307 GLY C C 1
ATOM 5272 O O . GLY C 1 307 ? 115.572 159.526 103.294 1.00 47.40 307 GLY C O 1
ATOM 5273 N N . PHE C 1 308 ? 114.797 160.536 105.151 1.00 44.44 308 PHE C N 1
ATOM 5274 C CA . PHE C 1 308 ? 114.896 159.367 106.016 1.00 44.44 308 PHE C CA 1
ATOM 5275 C C . PHE C 1 308 ? 113.940 158.282 105.546 1.00 44.44 308 PHE C C 1
ATOM 5276 O O . PHE C 1 308 ? 112.727 158.482 105.544 1.00 44.44 308 PHE C O 1
ATOM 5284 N N . SER C 1 309 ? 114.492 157.136 105.148 1.00 44.05 309 SER C N 1
ATOM 5285 C CA . SER C 1 309 ? 113.761 156.127 104.391 1.00 44.05 309 SER C CA 1
ATOM 5286 C C . SER C 1 309 ? 112.654 155.485 105.224 1.00 44.05 309 SER C C 1
ATOM 5287 O O . SER C 1 309 ? 112.655 155.530 106.455 1.00 44.05 309 SER C O 1
ATOM 5290 N N . LEU C 1 310 ? 111.695 154.875 104.519 1.00 43.82 310 LEU C N 1
ATOM 5291 C CA . LEU C 1 310 ? 110.534 154.286 105.180 1.00 43.82 310 LEU C CA 1
ATOM 5292 C C . LEU C 1 310 ? 110.895 153.034 105.958 1.00 43.82 310 LEU C C 1
ATOM 5293 O O . LEU C 1 310 ? 110.182 152.662 106.892 1.00 43.82 310 LEU C O 1
ATOM 5298 N N . GLY C 1 311 ? 111.981 152.362 105.588 1.00 42.01 311 GLY C N 1
ATOM 5299 C CA . GLY C 1 311 ? 112.480 151.296 106.427 1.00 42.01 311 GLY C CA 1
ATOM 5300 C C . GLY C 1 311 ? 113.103 151.779 107.711 1.00 42.01 311 GLY C C 1
ATOM 5301 O O . GLY C 1 311 ? 113.186 151.013 108.672 1.00 42.01 311 GLY C O 1
ATOM 5302 N N . GLY C 1 312 ? 113.544 153.035 107.747 1.00 40.61 312 GLY C N 1
ATOM 5303 C CA . GLY C 1 312 ? 114.096 153.588 108.967 1.00 40.61 312 GLY C CA 1
ATOM 5304 C C . GLY C 1 312 ? 113.054 154.100 109.934 1.00 40.61 312 GLY C C 1
ATOM 5305 O O . GLY C 1 312 ? 113.320 154.182 111.135 1.00 40.61 312 GLY C O 1
ATOM 5306 N N . VAL C 1 313 ? 111.865 154.457 109.442 1.00 39.22 313 VAL C N 1
ATOM 5307 C CA . VAL C 1 313 ? 110.819 154.898 110.359 1.00 39.22 313 VAL C CA 1
ATOM 5308 C C . VAL C 1 313 ? 110.124 153.696 110.980 1.00 39.22 313 VAL C C 1
ATOM 5309 O O . VAL C 1 313 ? 109.434 153.827 111.995 1.00 39.22 313 VAL C O 1
ATOM 5313 N N . VAL C 1 314 ? 110.293 152.513 110.392 1.00 37.21 314 VAL C N 1
ATOM 5314 C CA . VAL C 1 314 ? 109.843 151.289 111.039 1.00 37.21 314 VAL C CA 1
ATOM 5315 C C . VAL C 1 314 ? 110.787 150.924 112.174 1.00 37.21 314 VAL C C 1
ATOM 5316 O O . VAL C 1 314 ? 110.352 150.471 113.239 1.00 37.21 314 VAL C O 1
ATOM 5320 N N . VAL C 1 315 ? 112.089 151.143 111.975 1.00 36.58 315 VAL C N 1
ATOM 5321 C CA . VAL C 1 315 ? 113.065 150.955 113.044 1.00 36.58 315 VAL C CA 1
ATOM 5322 C C . VAL C 1 315 ? 112.804 151.935 114.178 1.00 36.58 315 VAL C C 1
ATOM 5323 O O . VAL C 1 315 ? 112.896 151.578 115.353 1.00 36.58 315 VAL C O 1
ATOM 5327 N N . LEU C 1 316 ? 112.418 153.167 113.847 1.00 35.30 316 LEU C N 1
ATOM 5328 C CA . LEU C 1 316 ? 112.118 154.151 114.880 1.00 35.30 316 LEU C CA 1
ATOM 5329 C C . LEU C 1 316 ? 110.834 153.808 115.625 1.00 35.30 316 LEU C C 1
ATOM 5330 O O . LEU C 1 316 ? 110.708 154.104 116.816 1.00 35.30 316 LEU C O 1
ATOM 5335 N N . ALA C 1 317 ? 109.879 153.164 114.955 1.00 34.12 317 ALA C N 1
ATOM 5336 C CA . ALA C 1 317 ? 108.614 152.850 115.608 1.00 34.12 317 ALA C CA 1
ATOM 5337 C C . ALA C 1 317 ? 108.738 151.633 116.514 1.00 34.12 317 ALA C C 1
ATOM 5338 O O . ALA C 1 317 ? 108.123 151.585 117.583 1.00 34.12 317 ALA C O 1
ATOM 5340 N N . VAL C 1 318 ? 109.515 150.631 116.102 1.00 33.73 318 VAL C N 1
ATOM 5341 C CA . VAL C 1 318 ? 109.655 149.423 116.911 1.00 33.73 318 VAL C CA 1
ATOM 5342 C C . VAL C 1 318 ? 110.542 149.689 118.123 1.00 33.73 318 VAL C C 1
ATOM 5343 O O . VAL C 1 318 ? 110.287 149.167 119.216 1.00 33.73 318 VAL C O 1
ATOM 5347 N N . ILE C 1 319 ? 111.570 150.526 117.961 1.00 33.35 319 ILE C N 1
ATOM 5348 C CA . ILE C 1 319 ? 112.408 150.949 119.081 1.00 33.35 319 ILE C CA 1
ATOM 5349 C C . ILE C 1 319 ? 111.590 151.691 120.132 1.00 33.35 319 ILE C C 1
ATOM 5350 O O . ILE C 1 319 ? 111.770 151.473 121.336 1.00 33.35 319 ILE C O 1
ATOM 5355 N N . ALA C 1 320 ? 110.628 152.506 119.712 1.00 32.85 320 ALA C N 1
ATOM 5356 C CA . ALA C 1 320 ? 109.760 153.166 120.675 1.00 32.85 320 ALA C CA 1
ATOM 5357 C C . ALA C 1 320 ? 108.671 152.251 121.209 1.00 32.85 320 ALA C C 1
ATOM 5358 O O . ALA C 1 320 ? 108.063 152.561 122.235 1.00 32.85 320 ALA C O 1
ATOM 5360 N N . ALA C 1 321 ? 108.410 151.128 120.550 1.00 32.76 321 ALA C N 1
ATOM 5361 C CA . ALA C 1 321 ? 107.426 150.187 121.060 1.00 32.76 321 ALA C CA 1
ATOM 5362 C C . ALA C 1 321 ? 108.027 149.199 122.047 1.00 32.76 321 ALA C C 1
ATOM 5363 O O . ALA C 1 321 ? 107.294 148.600 122.838 1.00 32.76 321 ALA C O 1
ATOM 5365 N N . SER C 1 322 ? 109.339 148.988 121.966 1.00 33.30 322 SER C N 1
ATOM 5366 C CA . SER C 1 322 ? 110.002 147.985 122.836 1.00 33.30 322 SER C CA 1
ATOM 5367 C C . SER C 1 322 ? 110.188 148.502 124.266 1.00 33.30 322 SER C C 1
ATOM 5368 O O . SER C 1 322 ? 110.152 149.727 124.475 1.00 33.30 322 SER C O 1
ATOM 5371 N N . SER C 1 323 ? 110.344 147.565 125.205 1.00 34.96 323 SER C N 1
ATOM 5372 C CA . SER C 1 323 ? 110.621 147.836 126.603 1.00 34.96 323 SER C CA 1
ATOM 5373 C C . SER C 1 323 ? 111.787 146.967 127.050 1.00 34.96 323 SER C C 1
ATOM 5374 O O . SER C 1 323 ? 111.913 145.822 126.620 1.00 34.96 323 SER C O 1
ATOM 5377 N N . SER C 1 324 ? 112.591 147.506 127.973 1.00 37.02 324 SER C N 1
ATOM 5378 C CA . SER C 1 324 ? 114.009 147.165 128.106 1.00 37.02 324 SER C CA 1
ATOM 5379 C C . SER C 1 324 ? 114.273 145.711 128.509 1.00 37.02 324 SER C C 1
ATOM 5380 O O . SER C 1 324 ? 114.996 144.996 127.804 1.00 37.02 324 SER C O 1
ATOM 5383 N N . ASP C 1 325 ? 113.721 145.292 129.652 1.00 38.67 325 ASP C N 1
ATOM 5384 C CA . ASP C 1 325 ? 113.826 143.870 130.081 1.00 38.67 325 ASP C CA 1
ATOM 5385 C C . ASP C 1 325 ? 115.069 143.580 130.933 1.00 38.67 325 ASP C C 1
ATOM 5386 O O . ASP C 1 325 ? 114.898 143.295 132.130 1.00 38.67 325 ASP C O 1
ATOM 5391 N N . ILE C 1 326 ? 116.264 143.632 130.338 1.00 40.53 326 ILE C N 1
ATOM 5392 C CA . ILE C 1 326 ? 117.505 143.232 131.069 1.00 40.53 326 ILE C CA 1
ATOM 5393 C C . ILE C 1 326 ? 118.316 144.432 131.575 1.00 40.53 326 ILE C C 1
ATOM 5394 O O . ILE C 1 326 ? 118.492 144.541 132.800 1.00 40.53 326 ILE C O 1
ATOM 5399 N N . SER C 1 327 ? 118.807 145.279 130.667 1.00 39.05 327 SER C N 1
ATOM 5400 C CA . SER C 1 327 ? 119.697 146.416 131.032 1.00 39.05 327 SER C CA 1
ATOM 5401 C C . SER C 1 327 ? 118.967 147.548 131.765 1.00 39.05 327 SER C C 1
ATOM 5402 O O . SER C 1 327 ? 119.656 148.354 132.414 1.00 39.05 327 SER C O 1
ATOM 5405 N N . GLY C 1 328 ? 117.637 147.607 131.683 1.00 36.77 328 GLY C N 1
ATOM 5406 C CA . GLY C 1 328 ? 116.896 148.718 132.311 1.00 36.77 328 GLY C CA 1
ATOM 5407 C C . GLY C 1 328 ? 116.639 148.543 133.799 1.00 36.77 328 GLY C C 1
ATOM 5408 O O . GLY C 1 328 ? 117.102 149.394 134.578 1.00 36.77 328 GLY C O 1
ATOM 5409 N N . PRO C 1 329 ? 115.916 147.490 134.234 1.00 36.76 329 PRO C N 1
ATOM 5410 C CA . PRO C 1 329 ? 115.534 147.285 135.652 1.00 36.76 329 PRO C CA 1
ATOM 5411 C C . PRO C 1 329 ? 116.683 147.347 136.654 1.00 36.76 329 PRO C C 1
ATOM 5412 O O . PRO C 1 329 ? 116.428 147.719 137.807 1.00 36.76 329 PRO C O 1
ATOM 5416 N N . PRO C 1 330 ? 117.941 146.997 136.321 1.00 37.59 330 PRO C N 1
ATOM 5417 C CA . PRO C 1 330 ? 119.009 147.330 137.278 1.00 37.59 330 PRO C CA 1
ATOM 5418 C C . PRO C 1 330 ? 119.284 148.816 137.414 1.00 37.59 330 PRO C C 1
ATOM 5419 O O . PRO C 1 330 ? 119.706 149.254 138.489 1.00 37.59 330 PRO C O 1
ATOM 5423 N N . THR C 1 331 ? 119.072 149.603 136.363 1.00 36.51 331 THR C N 1
ATOM 5424 C CA . THR C 1 331 ? 119.282 151.040 136.466 1.00 36.51 331 THR C CA 1
ATOM 5425 C C . THR C 1 331 ? 118.166 151.704 137.258 1.00 36.51 331 THR C C 1
ATOM 5426 O O . THR C 1 331 ? 118.421 152.603 138.065 1.00 36.51 331 THR C O 1
ATOM 5430 N N . LEU C 1 332 ? 116.930 151.256 137.064 1.00 36.32 332 LEU C N 1
ATOM 5431 C CA . LEU C 1 332 ? 115.804 151.857 137.760 1.00 36.32 332 LEU C CA 1
ATOM 5432 C C . LEU C 1 332 ? 115.694 151.383 139.198 1.00 36.32 332 LEU C C 1
ATOM 5433 O O . LEU C 1 332 ? 115.030 152.034 140.008 1.00 36.32 332 LEU C O 1
ATOM 5438 N N . ARG C 1 333 ? 116.31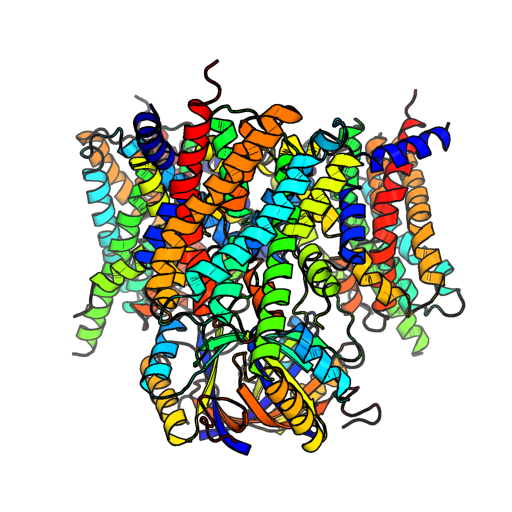6 150.254 139.532 1.00 38.00 333 ARG C N 1
ATOM 5439 C CA . ARG C 1 333 ? 116.325 149.803 140.917 1.00 38.00 333 ARG C CA 1
ATOM 5440 C C . ARG C 1 333 ? 117.217 150.691 141.768 1.00 38.00 333 ARG C C 1
ATOM 5441 O O . ARG C 1 333 ? 116.858 151.060 142.890 1.00 38.00 333 ARG C O 1
ATOM 5449 N N . ALA C 1 334 ? 118.391 151.043 141.247 1.00 38.26 334 ALA C N 1
ATOM 5450 C CA . ALA C 1 334 ? 119.290 151.924 141.978 1.00 38.26 334 ALA C CA 1
ATOM 5451 C C . ALA C 1 334 ? 118.781 153.357 141.968 1.00 38.26 334 ALA C C 1
ATOM 5452 O O . ALA C 1 334 ? 118.940 154.091 142.948 1.00 38.26 334 ALA C O 1
ATOM 5454 N N . GLY C 1 335 ? 118.162 153.775 140.866 1.00 38.16 335 GLY C N 1
ATOM 5455 C CA . GLY C 1 335 ? 117.705 155.151 140.770 1.00 38.16 335 GLY C CA 1
ATOM 5456 C C . GLY C 1 335 ? 116.423 155.395 141.540 1.00 38.16 335 GLY C C 1
ATOM 5457 O O . GLY C 1 335 ? 116.301 156.382 142.268 1.00 38.16 335 GLY C O 1
ATOM 5458 N N . ILE C 1 336 ? 115.445 154.512 141.374 1.00 39.42 336 ILE C N 1
ATOM 5459 C CA . ILE C 1 336 ? 114.181 154.593 142.100 1.00 39.42 336 ILE C CA 1
ATOM 5460 C C . ILE C 1 336 ? 114.047 153.356 142.978 1.00 39.42 336 ILE C C 1
ATOM 5461 O O . ILE C 1 336 ? 113.412 152.377 142.565 1.00 39.42 336 ILE C O 1
ATOM 5466 N N . PRO C 1 337 ? 114.620 153.342 144.184 1.00 40.43 337 PRO C N 1
ATOM 5467 C CA . PRO C 1 337 ? 114.528 152.137 145.017 1.00 40.43 337 PRO C CA 1
ATOM 5468 C C . PRO C 1 337 ? 113.175 151.945 145.671 1.00 40.43 337 PRO C C 1
ATOM 5469 O O . PRO C 1 337 ? 112.866 150.822 146.085 1.00 40.43 337 PRO C O 1
ATOM 5473 N N . SER C 1 338 ? 112.358 152.987 145.763 1.00 41.97 338 SER C N 1
ATOM 5474 C CA . SER C 1 338 ? 111.050 152.897 146.395 1.00 41.97 338 SER C CA 1
ATOM 5475 C C . SER C 1 338 ? 109.983 152.298 145.491 1.00 41.97 338 SER C C 1
ATOM 5476 O O . SER C 1 338 ? 108.849 152.122 145.942 1.00 41.97 338 SER C O 1
ATOM 5479 N N . ALA C 1 339 ? 110.304 151.990 144.241 1.00 40.83 339 ALA C N 1
ATOM 5480 C CA . ALA C 1 339 ? 109.323 151.427 143.330 1.00 40.83 339 ALA C CA 1
ATOM 5481 C C . ALA C 1 339 ? 109.208 149.924 143.526 1.00 40.83 339 ALA C C 1
ATOM 5482 O O . ALA C 1 339 ? 110.187 149.240 143.826 1.00 40.83 339 ALA C O 1
ATOM 5484 N N . ASN C 1 340 ? 107.990 149.414 143.351 1.00 39.45 340 ASN C N 1
ATOM 5485 C CA . ASN C 1 340 ? 107.724 147.987 143.461 1.00 39.45 340 ASN C CA 1
ATOM 5486 C C . ASN C 1 340 ? 108.269 147.296 142.221 1.00 39.45 340 ASN C C 1
ATOM 5487 O O . ASN C 1 340 ? 107.781 147.567 141.116 1.00 39.45 340 ASN C O 1
ATOM 5492 N N . PRO C 1 341 ? 109.254 146.405 142.344 1.00 37.60 341 PRO C N 1
ATOM 5493 C CA . PRO C 1 341 ? 109.842 145.800 141.142 1.00 37.60 341 PRO C CA 1
ATOM 5494 C C . PRO C 1 341 ? 108.944 144.783 140.475 1.00 37.60 341 PRO C C 1
ATOM 5495 O O . PRO C 1 341 ? 109.208 144.401 139.333 1.00 37.60 341 PRO C O 1
ATOM 5499 N N . SER C 1 342 ? 107.884 144.329 141.142 1.00 39.44 342 SER C N 1
ATOM 5500 C CA . SER C 1 342 ? 106.911 143.485 140.466 1.00 39.44 342 SER C CA 1
ATOM 5501 C C . SER C 1 342 ? 106.061 144.277 139.485 1.00 39.44 342 SER C C 1
ATOM 5502 O O . SER C 1 342 ? 105.460 143.686 138.586 1.00 39.44 342 SER C O 1
ATOM 5505 N N . ALA C 1 343 ? 105.993 145.598 139.641 1.00 38.43 343 ALA C N 1
ATOM 5506 C CA . ALA C 1 343 ? 105.151 146.416 138.779 1.00 38.43 343 ALA C CA 1
ATOM 5507 C C . ALA C 1 343 ? 105.786 146.625 137.413 1.00 38.43 343 ALA C C 1
ATOM 5508 O O . ALA C 1 343 ? 105.157 146.369 136.386 1.00 38.43 343 ALA C O 1
ATOM 5510 N N . TYR C 1 344 ? 107.030 147.094 137.374 1.00 36.34 344 TYR C N 1
ATOM 5511 C CA . TYR C 1 344 ? 107.619 147.456 136.096 1.00 36.34 344 TYR C CA 1
ATOM 5512 C C . TYR C 1 344 ? 108.347 146.311 135.411 1.00 36.34 344 TYR C C 1
ATOM 5513 O O . TYR C 1 344 ? 108.434 146.311 134.182 1.00 36.34 344 TYR C O 1
ATOM 5522 N N . ILE C 1 345 ? 108.865 145.336 136.153 1.00 36.67 345 ILE C N 1
ATOM 5523 C CA . ILE C 1 345 ? 109.436 144.168 135.492 1.00 36.67 345 ILE C CA 1
ATOM 5524 C C . ILE C 1 345 ? 108.333 143.258 134.976 1.00 36.67 345 ILE C C 1
ATOM 5525 O O . ILE C 1 345 ? 108.436 142.702 133.880 1.00 36.67 345 ILE C O 1
ATOM 5530 N N . GLY C 1 346 ? 107.252 143.111 135.740 1.00 37.50 346 GLY C N 1
ATOM 5531 C CA . GLY C 1 346 ? 106.155 142.272 135.294 1.00 37.50 346 GLY C CA 1
ATOM 5532 C C . GLY C 1 346 ? 105.405 142.858 134.115 1.00 37.50 346 GLY C C 1
ATOM 5533 O O . GLY C 1 346 ? 104.877 142.125 133.280 1.00 37.50 346 GLY C O 1
ATOM 5534 N N . SER C 1 347 ? 105.356 144.185 134.023 1.00 36.93 347 SER C N 1
ATOM 5535 C CA . SER C 1 347 ? 104.672 144.822 132.905 1.00 36.93 347 SER C CA 1
ATOM 5536 C C . SER C 1 347 ? 105.495 144.732 131.631 1.00 36.93 347 SER C C 1
ATOM 5537 O O . SER C 1 347 ? 104.970 144.413 130.560 1.00 36.93 347 SER C O 1
ATOM 5540 N N . SER C 1 348 ? 106.791 145.006 131.730 1.00 35.19 348 SER C N 1
ATOM 5541 C CA . SER C 1 348 ? 107.601 145.174 130.534 1.00 35.19 348 SER C CA 1
ATOM 5542 C C . SER C 1 348 ? 108.044 143.838 129.959 1.00 35.19 348 SER C C 1
ATOM 5543 O O . SER C 1 348 ? 108.207 143.710 128.742 1.00 35.19 348 SER C O 1
ATOM 5546 N N . THR C 1 349 ? 108.255 142.837 130.808 1.00 35.63 349 THR C N 1
ATOM 5547 C CA . THR C 1 349 ? 108.788 141.560 130.351 1.00 35.63 349 THR C CA 1
ATOM 5548 C C . THR C 1 349 ? 107.698 140.556 130.001 1.00 35.63 349 THR C C 1
ATOM 5549 O O . THR C 1 349 ? 107.808 139.857 128.990 1.00 35.63 349 THR C O 1
ATOM 5553 N N . ALA C 1 350 ? 106.640 140.471 130.803 1.00 34.32 350 ALA C N 1
ATOM 5554 C CA . ALA C 1 350 ? 105.647 139.429 130.581 1.00 34.32 350 ALA C CA 1
ATOM 5555 C C . ALA C 1 350 ? 104.714 139.756 129.424 1.00 34.32 350 ALA C C 1
ATOM 5556 O O . ALA C 1 350 ? 104.266 138.849 128.719 1.00 34.32 350 ALA C O 1
ATOM 5558 N N . ILE C 1 351 ? 104.401 141.031 129.208 1.00 34.16 351 ILE C N 1
ATOM 5559 C CA . ILE C 1 351 ? 103.447 141.443 128.186 1.00 34.16 351 ILE C CA 1
ATOM 5560 C C . ILE C 1 351 ? 104.094 142.343 127.140 1.00 34.16 351 ILE C C 1
ATOM 5561 O O . ILE C 1 351 ? 103.895 142.152 125.939 1.00 34.16 351 ILE C O 1
ATOM 5566 N N . GLY C 1 352 ? 104.898 143.314 127.579 1.00 33.78 352 GLY C N 1
ATOM 5567 C CA . GLY C 1 352 ? 105.297 144.398 126.693 1.00 33.78 352 GLY C CA 1
ATOM 5568 C C . GLY C 1 352 ? 106.256 143.976 125.597 1.00 33.78 352 GLY C C 1
ATOM 5569 O O . GLY C 1 352 ? 106.229 144.522 124.495 1.00 33.78 352 GLY C O 1
ATOM 5570 N N . THR C 1 353 ? 107.108 143.007 125.880 1.00 35.23 353 THR C N 1
ATOM 5571 C CA . THR C 1 353 ? 108.014 142.470 124.871 1.00 35.23 353 THR C CA 1
ATOM 5572 C C . THR C 1 353 ? 107.333 141.476 123.918 1.00 35.23 353 THR C C 1
ATOM 5573 O O . THR C 1 353 ? 107.606 141.551 122.714 1.00 35.23 353 THR C O 1
ATOM 5577 N N . PRO C 1 354 ? 106.449 140.550 124.355 1.00 34.84 354 PRO C N 1
ATOM 5578 C CA . PRO C 1 354 ? 105.706 139.776 123.344 1.00 34.84 354 PRO C CA 1
ATOM 5579 C C . PRO C 1 354 ? 104.745 140.595 122.498 1.00 34.84 354 PRO C C 1
ATOM 5580 O O . PRO C 1 354 ? 104.469 140.210 121.359 1.00 34.84 354 PRO C O 1
ATOM 5584 N N . ILE C 1 355 ? 104.228 141.712 123.012 1.00 35.72 355 ILE C N 1
ATOM 5585 C CA . ILE C 1 355 ? 103.361 142.561 122.198 1.00 35.72 355 ILE C CA 1
ATOM 5586 C C . ILE C 1 355 ? 104.183 143.304 121.151 1.00 35.72 355 ILE C C 1
ATOM 5587 O O . ILE C 1 355 ? 103.774 143.426 119.991 1.00 35.72 355 ILE C O 1
ATOM 5592 N N . ALA C 1 356 ? 105.379 143.760 121.525 1.00 36.38 356 ALA C N 1
ATOM 5593 C CA . ALA C 1 356 ? 106.214 144.514 120.595 1.00 36.38 356 ALA C CA 1
ATOM 5594 C C . ALA C 1 356 ? 106.790 143.627 119.499 1.00 36.38 356 ALA C C 1
ATOM 5595 O O . ALA C 1 356 ? 106.995 144.086 118.372 1.00 36.38 356 ALA C O 1
ATOM 5597 N N . ILE C 1 357 ? 107.069 142.363 119.806 1.00 38.11 357 ILE C N 1
ATOM 5598 C CA . ILE C 1 357 ? 107.562 141.454 118.777 1.00 38.11 357 ILE C CA 1
ATOM 5599 C C . ILE C 1 357 ? 106.404 140.830 118.015 1.00 38.11 357 ILE C C 1
ATOM 5600 O O . ILE C 1 357 ? 106.421 140.758 116.783 1.00 38.11 357 ILE C O 1
ATOM 5605 N N . GLY C 1 358 ? 105.371 140.398 118.725 1.00 40.56 358 GLY C N 1
ATOM 5606 C CA . GLY C 1 358 ? 104.267 139.707 118.101 1.00 40.56 358 GLY C CA 1
ATOM 5607 C C . GLY C 1 358 ? 103.314 140.583 117.321 1.00 40.56 358 GLY C C 1
ATOM 5608 O O . GLY C 1 358 ? 102.891 140.210 116.227 1.00 40.56 358 GLY C O 1
ATOM 5609 N N . VAL C 1 359 ? 102.964 141.745 117.861 1.00 41.63 359 VAL C N 1
ATOM 5610 C CA . VAL C 1 359 ? 101.926 142.571 117.260 1.00 41.63 359 VAL C CA 1
ATOM 5611 C C . VAL C 1 359 ? 102.532 143.777 116.559 1.00 41.63 359 VAL C C 1
ATOM 5612 O O . VAL C 1 359 ? 102.192 144.067 115.410 1.00 41.63 359 VAL C O 1
ATOM 5616 N N . CYS C 1 360 ? 103.442 144.480 117.230 1.00 41.47 360 CYS C N 1
ATOM 5617 C CA . CYS C 1 360 ? 103.918 145.763 116.725 1.00 41.47 360 CYS C CA 1
ATOM 5618 C C . CYS C 1 360 ? 104.871 145.637 115.545 1.00 41.47 360 CYS C C 1
ATOM 5619 O O . CYS C 1 360 ? 104.897 146.524 114.691 1.00 41.47 360 CYS C O 1
ATOM 5622 N N . ILE C 1 361 ? 105.657 144.571 115.460 1.00 43.49 361 ILE C N 1
ATOM 5623 C CA . ILE C 1 361 ? 106.550 144.406 114.313 1.00 43.49 361 ILE C CA 1
ATOM 5624 C C . ILE C 1 361 ? 105.762 144.122 113.028 1.00 43.49 361 ILE C C 1
ATOM 5625 O O . ILE C 1 361 ? 106.006 144.830 112.041 1.00 43.49 361 ILE C O 1
ATOM 5630 N N . PRO C 1 362 ? 104.797 143.181 112.949 1.00 48.33 362 PRO C N 1
ATOM 5631 C CA . PRO C 1 362 ? 104.051 143.066 111.685 1.00 48.33 362 PRO C CA 1
ATOM 5632 C C . PRO C 1 362 ? 103.028 144.165 111.462 1.00 48.33 362 PRO C C 1
ATOM 5633 O O . PRO C 1 362 ? 102.465 144.238 110.365 1.00 48.33 362 PRO C O 1
ATOM 5637 N N . LEU C 1 363 ? 102.763 145.016 112.449 1.00 46.56 363 LEU C N 1
ATOM 5638 C CA . LEU C 1 363 ? 101.840 146.121 112.229 1.00 46.56 363 LEU C CA 1
ATOM 5639 C C . LEU C 1 363 ? 102.526 147.273 111.507 1.00 46.56 363 LEU C C 1
ATOM 5640 O O . LEU C 1 363 ? 101.996 147.801 110.526 1.00 46.56 363 LEU C O 1
ATOM 5645 N N . PHE C 1 364 ? 103.702 147.680 111.979 1.00 43.04 364 PHE C N 1
ATOM 5646 C CA . PHE C 1 364 ? 104.378 148.832 111.401 1.00 43.04 364 PHE C CA 1
ATOM 5647 C C . PHE C 1 364 ? 105.149 148.486 110.140 1.00 43.04 364 PHE C C 1
ATOM 5648 O O . PHE C 1 364 ? 105.421 149.380 109.336 1.00 43.04 364 PHE C O 1
ATOM 5656 N N . ILE C 1 365 ? 105.507 147.219 109.950 1.00 46.95 365 ILE C N 1
ATOM 5657 C CA . ILE C 1 365 ? 106.050 146.790 108.667 1.00 46.95 365 ILE C CA 1
ATOM 5658 C C . ILE C 1 365 ? 104.950 146.782 107.617 1.00 46.95 365 ILE C C 1
ATOM 5659 O O . ILE C 1 365 ? 105.128 147.288 106.504 1.00 46.95 365 ILE C O 1
ATOM 5664 N N . GLY C 1 366 ? 103.780 146.252 107.975 1.00 52.78 366 GLY C N 1
ATOM 5665 C CA . GLY C 1 366 ? 102.652 146.263 107.061 1.00 52.78 366 GLY C CA 1
ATOM 5666 C C . GLY C 1 366 ? 102.078 147.644 106.828 1.00 52.78 366 GLY C C 1
ATOM 5667 O O . GLY C 1 366 ? 101.379 147.869 105.839 1.00 52.78 366 GLY C O 1
ATOM 5668 N N . LEU C 1 367 ? 102.348 148.582 107.734 1.00 52.27 367 LEU C N 1
ATOM 5669 C CA . LEU C 1 367 ? 101.942 149.961 107.507 1.00 52.27 367 LEU C CA 1
ATOM 5670 C C . LEU C 1 367 ? 102.834 150.619 106.465 1.00 52.27 367 LEU C C 1
ATOM 5671 O O . LEU C 1 367 ? 102.375 151.467 105.695 1.00 52.27 367 LEU C O 1
ATOM 5676 N N . ALA C 1 368 ? 104.110 150.240 106.429 1.00 53.57 368 ALA C N 1
ATOM 5677 C CA . ALA C 1 368 ? 105.040 150.783 105.451 1.00 53.57 368 ALA C CA 1
ATOM 5678 C C . ALA C 1 368 ? 104.967 150.078 104.104 1.00 53.57 368 ALA C C 1
ATOM 5679 O O . ALA C 1 368 ? 105.770 150.393 103.222 1.00 53.57 368 ALA C O 1
ATOM 5681 N N . GLN C 1 369 ? 104.066 149.111 103.933 1.00 57.74 369 GLN C N 1
ATOM 5682 C CA . GLN C 1 369 ? 103.752 148.638 102.592 1.00 57.74 369 GLN C CA 1
ATOM 5683 C C . GLN C 1 369 ? 102.666 149.500 101.966 1.00 57.74 369 GLN C C 1
ATOM 5684 O O . GLN C 1 369 ? 102.601 149.640 100.741 1.00 57.74 369 GLN C O 1
ATOM 5690 N N . THR C 1 370 ? 101.795 150.068 102.802 1.00 60.27 370 THR C N 1
ATOM 5691 C CA . THR C 1 370 ? 100.751 150.958 102.310 1.00 60.27 370 THR C CA 1
ATOM 5692 C C . THR C 1 370 ? 101.347 152.261 101.800 1.00 60.27 370 THR C C 1
ATOM 5693 O O . THR C 1 370 ? 101.134 152.647 100.646 1.00 60.27 370 THR C O 1
ATOM 5697 N N . LEU C 1 371 ? 102.085 152.960 102.654 1.00 61.63 371 LEU C N 1
ATOM 5698 C CA . LEU C 1 371 ? 102.842 154.133 102.244 1.00 61.63 371 LEU C CA 1
ATOM 5699 C C . LEU C 1 371 ? 104.136 153.649 101.605 1.00 61.63 371 LEU C C 1
ATOM 5700 O O . LEU C 1 371 ? 104.937 152.966 102.245 1.00 61.63 371 LEU C O 1
ATOM 5705 N N . GLY C 1 372 ? 104.338 153.989 100.345 1.00 69.26 372 GLY C N 1
ATOM 5706 C CA . GLY C 1 372 ? 105.494 153.504 99.625 1.00 69.26 372 GLY C CA 1
ATOM 5707 C C . GLY C 1 372 ? 105.083 152.620 98.470 1.00 69.26 372 GLY C C 1
ATOM 5708 O O . GLY C 1 372 ? 105.884 151.829 97.962 1.00 69.26 372 GLY C O 1
ATOM 5709 N N . ALA C 1 373 ? 103.825 152.750 98.052 1.00 75.47 373 ALA C N 1
ATOM 5710 C CA . ALA C 1 373 ? 103.302 152.079 96.870 1.00 75.47 373 ALA C CA 1
ATOM 5711 C C . ALA C 1 373 ? 103.163 153.062 95.712 1.00 75.47 373 ALA C C 1
ATOM 5712 O O . ALA C 1 373 ? 102.288 152.924 94.857 1.00 75.47 373 ALA C O 1
ATOM 5714 N N . GLY C 1 374 ? 104.033 154.066 95.679 1.00 80.07 374 GLY C N 1
ATOM 5715 C CA . GLY C 1 374 ? 104.010 155.078 94.641 1.00 80.07 374 GLY C CA 1
ATOM 5716 C C . GLY C 1 374 ? 104.548 156.420 95.105 1.00 80.07 374 GLY C C 1
ATOM 5717 O O . GLY C 1 374 ? 104.831 156.618 96.288 1.00 80.07 374 GLY C O 1
ATOM 5718 N N . ALA D 2 2 ? 119.715 141.605 167.545 1.00 47.39 2 ALA F N 1
ATOM 5719 C CA . ALA D 2 2 ? 120.161 140.701 168.593 1.00 47.39 2 ALA F CA 1
ATOM 5720 C C . ALA D 2 2 ? 119.041 139.760 168.992 1.00 47.39 2 ALA F C 1
ATOM 5721 O O . ALA D 2 2 ? 118.526 139.828 170.104 1.00 47.39 2 ALA F O 1
ATOM 5723 N N . LYS D 2 3 ? 118.660 138.890 168.064 1.00 44.54 3 LYS F N 1
ATOM 5724 C CA . LYS D 2 3 ? 117.676 137.854 168.312 1.00 44.54 3 LYS F CA 1
ATOM 5725 C C . LYS D 2 3 ? 118.338 136.509 168.086 1.00 44.54 3 LYS F C 1
ATOM 5726 O O . LYS D 2 3 ? 118.861 136.275 166.987 1.00 44.54 3 LYS F O 1
ATOM 5732 N N . PRO D 2 4 ? 118.363 135.612 169.068 1.00 41.16 4 PRO F N 1
ATOM 5733 C CA . PRO D 2 4 ? 119.121 134.369 168.911 1.00 41.16 4 PRO F CA 1
ATOM 5734 C C . PRO D 2 4 ? 118.448 133.402 167.953 1.00 41.16 4 PRO F C 1
ATOM 5735 O O . PRO D 2 4 ? 117.223 133.321 167.870 1.00 41.16 4 PRO F O 1
ATOM 5739 N N . ALA D 2 5 ? 119.275 132.659 167.226 1.00 38.12 5 ALA F N 1
ATOM 5740 C CA . ALA D 2 5 ? 118.784 131.771 166.188 1.00 38.12 5 ALA F CA 1
ATOM 5741 C C . ALA D 2 5 ? 119.651 130.526 166.138 1.00 38.12 5 ALA F C 1
ATOM 5742 O O . ALA D 2 5 ? 120.689 130.439 166.793 1.00 38.12 5 ALA F O 1
ATOM 5744 N N . ASN D 2 6 ? 119.206 129.555 165.349 1.00 36.64 6 ASN F N 1
ATOM 5745 C CA . ASN D 2 6 ? 119.960 128.341 165.080 1.00 36.64 6 ASN F CA 1
ATOM 5746 C C . ASN D 2 6 ? 120.185 128.247 163.584 1.00 36.64 6 ASN F C 1
ATOM 5747 O O . ASN D 2 6 ? 119.247 128.418 162.806 1.00 36.64 6 ASN F O 1
ATOM 5752 N N . LYS D 2 7 ? 121.416 127.981 163.185 1.00 31.93 7 LYS F N 1
ATOM 5753 C CA . LYS D 2 7 ? 121.779 127.894 161.776 1.00 31.93 7 LYS F CA 1
ATOM 5754 C C . LYS D 2 7 ? 121.923 126.424 161.410 1.00 31.93 7 LYS F C 1
ATOM 5755 O O . LYS D 2 7 ? 122.916 125.785 161.753 1.00 31.93 7 LYS F O 1
ATOM 5761 N N . LEU D 2 8 ? 120.924 125.887 160.721 1.00 30.31 8 LEU F N 1
ATOM 5762 C CA . LEU D 2 8 ? 120.977 124.515 160.244 1.00 30.31 8 LEU F CA 1
ATOM 5763 C C . LEU D 2 8 ? 121.604 124.464 158.860 1.00 30.31 8 LEU F C 1
ATOM 5764 O O . LEU D 2 8 ? 121.252 125.246 157.979 1.00 30.31 8 LEU F O 1
ATOM 5769 N N . VAL D 2 9 ? 122.544 123.545 158.669 1.00 27.97 9 VAL F N 1
ATOM 5770 C CA . VAL D 2 9 ? 123.230 123.393 157.393 1.00 27.97 9 VAL F CA 1
ATOM 5771 C C . VAL D 2 9 ? 123.039 121.970 156.897 1.00 27.97 9 VAL F C 1
ATOM 5772 O O . VAL D 2 9 ? 123.343 121.014 157.614 1.00 27.97 9 VAL F O 1
ATOM 5776 N N . ILE D 2 10 ? 122.541 121.831 155.673 1.00 28.70 10 ILE F N 1
ATOM 5777 C CA . ILE D 2 10 ? 122.389 120.544 155.007 1.00 28.70 10 ILE F CA 1
ATOM 5778 C C . ILE D 2 10 ? 123.282 120.550 153.778 1.00 28.70 10 ILE F C 1
ATOM 5779 O O . ILE D 2 10 ? 123.131 121.408 152.904 1.00 28.70 10 ILE F O 1
ATOM 5784 N N . VAL D 2 11 ? 124.217 119.609 153.712 1.00 29.30 11 VAL F N 1
ATOM 5785 C CA . VAL D 2 11 ? 125.053 119.410 152.534 1.00 29.30 11 VAL F CA 1
ATOM 5786 C C . VAL D 2 11 ? 124.708 118.056 151.940 1.00 29.30 11 VAL F C 1
ATOM 5787 O O . VAL D 2 11 ? 124.856 117.034 152.609 1.00 29.30 11 VAL F O 1
ATOM 5791 N N . THR D 2 12 ? 124.262 118.042 150.690 1.00 31.49 12 THR F N 1
ATOM 5792 C CA . THR D 2 12 ? 123.789 116.808 150.073 1.00 31.49 12 THR F CA 1
ATOM 5793 C C . THR D 2 12 ? 124.005 116.900 148.569 1.00 31.49 12 THR F C 1
ATOM 5794 O O . THR D 2 12 ? 124.619 117.848 148.076 1.00 31.49 12 THR F O 1
ATOM 5798 N N . GLU D 2 13 ? 123.489 115.917 147.835 1.00 34.86 13 GLU F N 1
ATOM 5799 C CA . GLU D 2 13 ? 123.655 115.859 146.391 1.00 34.86 13 GLU F CA 1
ATOM 5800 C C . GLU D 2 13 ? 122.795 116.907 145.697 1.00 34.86 13 GLU F C 1
ATOM 5801 O O . GLU D 2 13 ? 121.757 117.330 146.205 1.00 34.86 13 GLU F O 1
ATOM 5807 N N . LYS D 2 14 ? 123.244 117.315 144.506 1.00 36.24 14 LYS F N 1
ATOM 5808 C CA . LYS D 2 14 ? 122.605 118.385 143.748 1.00 36.24 14 LYS F CA 1
ATOM 5809 C C . LYS D 2 14 ? 121.206 118.028 143.267 1.00 36.24 14 LYS F C 1
ATOM 5810 O O . LYS D 2 14 ? 120.363 118.919 143.130 1.00 36.24 14 LYS F O 1
ATOM 5816 N N . ILE D 2 15 ? 120.929 116.740 143.059 1.00 36.06 15 ILE F N 1
ATOM 5817 C CA . ILE D 2 15 ? 119.643 116.289 142.543 1.00 36.06 15 ILE F CA 1
ATOM 5818 C C . ILE D 2 15 ? 118.491 116.528 143.513 1.00 36.06 15 ILE F C 1
ATOM 5819 O O . ILE D 2 15 ? 117.337 116.613 143.082 1.00 36.06 15 ILE F O 1
ATOM 5824 N N . LEU D 2 16 ? 118.772 116.710 144.803 1.00 35.44 16 LEU F N 1
ATOM 5825 C CA . LEU D 2 16 ? 117.740 116.872 145.815 1.00 35.44 16 LEU F CA 1
ATOM 5826 C C . LEU D 2 16 ? 117.400 118.328 146.083 1.00 35.44 16 LEU F C 1
ATOM 5827 O O . LEU D 2 16 ? 116.886 118.643 147.158 1.00 35.44 16 LEU F O 1
ATOM 5832 N N . LEU D 2 17 ? 117.654 119.216 145.123 1.00 36.00 17 LEU F N 1
ATOM 5833 C CA . LEU D 2 17 ? 117.386 120.635 145.328 1.00 36.00 17 LEU F CA 1
ATOM 5834 C C . LEU D 2 17 ? 115.889 120.907 145.371 1.00 36.00 17 LEU F C 1
ATOM 5835 O O . LEU D 2 17 ? 115.419 121.757 146.134 1.00 36.00 17 LEU F O 1
ATOM 5840 N N . LYS D 2 18 ? 115.121 120.185 144.562 1.00 38.21 18 LYS F N 1
ATOM 5841 C CA . LYS D 2 18 ? 113.690 120.435 144.496 1.00 38.21 18 LYS F CA 1
ATOM 5842 C C . LYS D 2 18 ? 112.962 119.846 145.692 1.00 38.21 18 LYS F C 1
ATOM 5843 O O . LYS D 2 18 ? 111.955 120.400 146.138 1.00 38.21 18 LYS F O 1
ATOM 5849 N N . LYS D 2 19 ? 113.452 118.726 146.216 1.00 37.86 19 LYS F N 1
ATOM 5850 C CA . LYS D 2 19 ? 112.712 117.989 147.230 1.00 37.86 19 LYS F CA 1
ATOM 5851 C C . LYS D 2 19 ? 112.978 118.537 148.623 1.00 37.86 19 LYS F C 1
ATOM 5852 O O . LYS D 2 19 ? 112.098 118.503 149.490 1.00 37.86 19 LYS F O 1
ATOM 5858 N N . ILE D 2 20 ? 114.184 119.046 148.858 1.00 36.17 20 ILE F N 1
ATOM 5859 C CA . ILE D 2 20 ? 114.531 119.535 150.183 1.00 36.17 20 ILE F CA 1
ATOM 5860 C C . ILE D 2 20 ? 113.988 120.942 150.397 1.00 36.17 20 ILE F C 1
ATOM 5861 O O . ILE D 2 20 ? 113.561 121.282 151.506 1.00 36.17 20 ILE F O 1
ATOM 5866 N N . ALA D 2 21 ? 113.915 121.751 149.339 1.00 37.15 21 ALA F N 1
ATOM 5867 C CA . ALA D 2 21 ? 113.278 123.059 149.447 1.00 37.15 21 ALA F CA 1
ATOM 5868 C C . ALA D 2 21 ? 111.779 122.942 149.685 1.00 37.15 21 ALA F C 1
ATOM 5869 O O . ALA D 2 21 ? 111.165 123.869 150.221 1.00 37.15 21 ALA F O 1
ATOM 5871 N N . LYS D 2 22 ? 111.176 121.814 149.310 1.00 41.14 22 LYS F N 1
ATOM 5872 C CA . LYS D 2 22 ? 109.782 121.577 149.661 1.00 41.14 22 LYS F CA 1
ATOM 5873 C C . LYS D 2 22 ? 109.626 121.295 151.149 1.00 41.14 22 LYS F C 1
ATOM 5874 O O . LYS D 2 22 ? 108.662 121.750 151.768 1.00 41.14 22 LYS F O 1
ATOM 5880 N N . ILE D 2 23 ? 110.569 120.554 151.738 1.00 40.86 23 ILE F N 1
ATOM 5881 C CA . ILE D 2 23 ? 110.473 120.174 153.147 1.00 40.86 23 ILE F CA 1
ATOM 5882 C C . ILE D 2 23 ? 110.654 121.393 154.046 1.00 40.86 23 ILE F C 1
ATOM 5883 O O . ILE D 2 23 ? 109.979 121.533 155.072 1.00 40.86 23 ILE F O 1
ATOM 5888 N N . ILE D 2 24 ? 111.539 122.309 153.651 1.00 41.19 24 ILE F N 1
ATOM 5889 C CA . ILE D 2 24 ? 111.788 123.518 154.432 1.00 41.19 24 ILE F CA 1
ATOM 5890 C C . ILE D 2 24 ? 110.563 124.427 154.425 1.00 41.19 24 ILE F C 1
ATOM 5891 O O . ILE D 2 24 ? 110.215 125.038 155.442 1.00 41.19 24 ILE F O 1
ATOM 5896 N N . ASP D 2 25 ? 109.849 124.476 153.298 1.00 45.65 25 ASP F N 1
ATOM 5897 C CA . ASP D 2 25 ? 108.681 125.345 153.201 1.00 45.65 25 ASP F CA 1
ATOM 5898 C C . ASP D 2 25 ? 107.455 124.738 153.869 1.00 45.65 25 ASP F C 1
ATOM 5899 O O . ASP D 2 25 ? 106.454 125.431 154.069 1.00 45.65 25 ASP F O 1
ATOM 5904 N N . GLU D 2 26 ? 107.499 123.453 154.198 1.00 49.19 26 GLU F N 1
ATOM 5905 C CA . GLU D 2 26 ? 106.426 122.796 154.931 1.00 49.19 26 GLU F CA 1
ATOM 5906 C C . GLU D 2 26 ? 106.569 122.924 156.436 1.00 49.19 26 GLU F C 1
ATOM 5907 O O . GLU D 2 26 ? 105.590 122.707 157.153 1.00 49.19 26 GLU F O 1
ATOM 5913 N N . SER D 2 27 ? 107.756 123.253 156.933 1.00 48.55 27 SER F N 1
ATOM 5914 C CA . SER D 2 27 ? 108.008 123.247 158.364 1.00 48.55 27 SER F CA 1
ATOM 5915 C C . SER D 2 27 ? 107.783 124.596 159.027 1.00 48.55 27 SER F C 1
ATOM 5916 O O . SER D 2 27 ? 107.831 124.673 160.257 1.00 48.55 27 SER F O 1
ATOM 5919 N N . GLY D 2 28 ? 107.547 125.653 158.260 1.00 47.19 28 GLY F N 1
ATOM 5920 C CA . GLY D 2 28 ? 107.346 126.962 158.836 1.00 47.19 28 GLY F CA 1
ATOM 5921 C C . GLY D 2 28 ? 108.590 127.809 158.922 1.00 47.19 28 GLY F C 1
ATOM 5922 O O . GLY D 2 28 ? 108.564 128.846 159.592 1.00 47.19 28 GLY F O 1
ATOM 5923 N N . ALA D 2 29 ? 109.678 127.390 158.289 1.00 44.21 29 ALA F N 1
ATOM 5924 C CA . ALA D 2 29 ? 110.868 128.213 158.206 1.00 44.21 29 ALA F CA 1
ATOM 5925 C C . ALA D 2 29 ? 110.637 129.362 157.236 1.00 44.21 29 ALA F C 1
ATOM 5926 O O . ALA D 2 29 ? 109.987 129.208 156.199 1.00 44.21 29 ALA F O 1
ATOM 5928 N N . LYS D 2 30 ? 111.172 130.524 157.586 1.00 42.44 30 LYS F N 1
ATOM 5929 C CA . LYS D 2 30 ? 110.925 131.735 156.821 1.00 42.44 30 LYS F CA 1
ATOM 5930 C C . LYS D 2 30 ? 111.734 131.814 155.538 1.00 42.44 30 LYS F C 1
ATOM 5931 O O . LYS D 2 30 ? 111.389 132.604 154.656 1.00 42.44 30 LYS F O 1
ATOM 5937 N N . GLY D 2 31 ? 112.797 131.033 155.412 1.00 36.97 31 GLY F N 1
ATOM 5938 C CA . GLY D 2 31 ? 113.601 131.086 154.212 1.00 36.97 31 GLY F CA 1
ATOM 5939 C C . GLY D 2 31 ? 114.786 130.161 154.321 1.00 36.97 31 GLY F C 1
ATOM 5940 O O . GLY D 2 31 ? 114.941 129.434 155.301 1.00 36.97 31 GLY F O 1
ATOM 5941 N N . TYR D 2 32 ? 115.623 130.200 153.291 1.00 34.29 32 TYR F N 1
ATOM 5942 C CA . TYR D 2 32 ? 116.824 129.384 153.230 1.00 34.29 32 TYR F CA 1
ATOM 5943 C C . TYR D 2 32 ? 117.784 130.023 152.245 1.00 34.29 32 TYR F C 1
ATOM 5944 O O . TYR D 2 32 ? 117.428 130.952 151.524 1.00 34.29 32 TYR F O 1
ATOM 5953 N N . THR D 2 33 ? 119.001 129.498 152.213 1.00 32.58 33 THR F N 1
ATOM 5954 C CA . THR D 2 33 ? 120.037 129.926 151.289 1.00 32.58 33 THR F CA 1
ATOM 5955 C C . THR D 2 33 ? 120.683 128.685 150.695 1.00 32.58 33 THR F C 1
ATOM 5956 O O . THR D 2 33 ? 120.942 127.724 151.416 1.00 32.58 33 THR F O 1
ATOM 5960 N N . VAL D 2 34 ? 120.926 128.687 149.385 1.00 32.12 34 VAL F N 1
ATOM 5961 C CA . VAL D 2 34 ? 121.525 127.541 148.708 1.00 32.12 34 VAL F CA 1
ATOM 5962 C C . VAL D 2 34 ? 122.790 127.969 147.977 1.00 32.12 34 VAL F C 1
ATOM 5963 O O . VAL D 2 34 ? 122.865 129.072 147.429 1.00 32.12 34 VAL F O 1
ATOM 5967 N N . MET D 2 35 ? 123.795 127.103 148.001 1.00 34.25 35 MET F N 1
ATOM 5968 C CA . MET D 2 35 ? 125.025 127.270 147.245 1.00 34.25 35 MET F CA 1
ATOM 5969 C C . MET D 2 35 ? 125.275 126.002 146.449 1.00 34.25 35 MET F C 1
ATOM 5970 O O . MET D 2 35 ? 124.844 124.926 146.845 1.00 34.25 35 MET F O 1
ATOM 5975 N N . ASN D 2 36 ? 125.977 126.121 145.332 1.00 36.00 36 ASN F N 1
ATOM 5976 C CA . ASN D 2 36 ? 126.533 124.950 144.670 1.00 36.00 36 ASN F CA 1
ATOM 5977 C C . ASN D 2 36 ? 127.954 124.752 145.163 1.00 36.00 36 ASN F C 1
ATOM 5978 O O . ASN D 2 36 ? 128.790 125.647 145.033 1.00 36.00 36 ASN F O 1
ATOM 5983 N N . THR D 2 37 ? 128.212 123.599 145.773 1.00 34.52 37 THR F N 1
ATOM 5984 C CA . THR D 2 37 ? 129.506 123.295 146.363 1.00 34.52 37 THR F CA 1
ATOM 5985 C C . THR D 2 37 ? 130.033 121.990 145.789 1.00 34.52 37 THR F C 1
ATOM 5986 O O . THR D 2 37 ? 129.305 121.223 145.161 1.00 34.52 37 THR F O 1
ATOM 5990 N N . GLY D 2 38 ? 131.322 121.745 146.015 1.00 32.68 38 GLY F N 1
ATOM 5991 C CA . GLY D 2 38 ? 131.916 120.447 145.817 1.00 32.68 38 GLY F CA 1
ATOM 5992 C C . GLY D 2 38 ? 132.219 119.770 147.139 1.00 32.68 38 GLY F C 1
ATOM 5993 O O . GLY D 2 38 ? 131.747 120.176 148.200 1.00 32.68 38 GLY F O 1
ATOM 5994 N N . GLY D 2 39 ? 133.014 118.721 147.064 1.00 33.13 39 GLY F N 1
ATOM 5995 C CA . GLY D 2 39 ? 133.463 118.063 148.275 1.00 33.13 39 GLY F CA 1
ATOM 5996 C C . GLY D 2 39 ? 133.551 116.565 148.097 1.00 33.13 39 GLY F C 1
ATOM 5997 O O . GLY D 2 39 ? 133.101 115.999 147.108 1.00 33.13 39 GLY F O 1
ATOM 5998 N N . LYS D 2 40 ? 134.131 115.923 149.103 1.00 36.64 40 LYS F N 1
ATOM 5999 C CA . LYS D 2 40 ? 134.400 114.497 149.093 1.00 36.64 40 LYS F CA 1
ATOM 6000 C C . LYS D 2 40 ? 133.892 113.868 150.383 1.00 36.64 40 LYS F C 1
ATOM 6001 O O . LYS D 2 40 ? 133.872 114.502 151.436 1.00 36.64 40 LYS F O 1
ATOM 6007 N N . GLY D 2 41 ? 133.466 112.614 150.287 1.00 37.64 41 GLY F N 1
ATOM 6008 C CA . GLY D 2 41 ? 132.987 111.873 151.437 1.00 37.64 41 GLY F CA 1
ATOM 6009 C C . GLY D 2 41 ? 133.049 110.378 151.213 1.00 37.64 41 GLY F C 1
ATOM 6010 O O . GLY D 2 41 ? 134.044 109.868 150.696 1.00 37.64 41 GLY F O 1
ATOM 6011 N N . SER D 2 42 ? 131.994 109.660 151.592 1.00 39.88 42 SER F N 1
ATOM 6012 C CA . SER D 2 42 ? 131.910 108.226 151.343 1.00 39.88 42 SER F CA 1
ATOM 6013 C C . SER D 2 42 ? 131.186 107.904 150.040 1.00 39.88 42 SER F C 1
ATOM 6014 O O . SER D 2 42 ? 131.716 107.176 149.198 1.00 39.88 42 SER F O 1
ATOM 6017 N N . ARG D 2 43 ? 129.980 108.429 149.860 1.00 39.23 43 ARG F N 1
ATOM 6018 C CA . ARG D 2 43 ? 129.214 108.253 148.629 1.00 39.23 43 ARG F CA 1
ATOM 6019 C C . ARG D 2 43 ? 129.600 109.377 147.675 1.00 39.23 43 ARG F C 1
ATOM 6020 O O . ARG D 2 43 ? 128.963 110.428 147.650 1.00 39.23 43 ARG F O 1
ATOM 6028 N N . ASN D 2 44 ? 130.630 109.150 146.871 1.00 35.97 44 ASN F N 1
ATOM 6029 C CA . ASN D 2 44 ? 131.146 110.207 146.015 1.00 35.97 44 ASN F CA 1
ATOM 6030 C C . ASN D 2 44 ? 130.574 110.192 144.605 1.00 35.97 44 ASN F C 1
ATOM 6031 O O . ASN D 2 44 ? 130.815 111.140 143.855 1.00 35.97 44 ASN F O 1
ATOM 6036 N N . VAL D 2 45 ? 129.821 109.161 144.228 1.00 35.84 45 VAL F N 1
ATOM 6037 C CA . VAL D 2 45 ? 129.300 109.067 142.870 1.00 35.84 45 VAL F CA 1
ATOM 6038 C C . VAL D 2 45 ? 128.068 109.955 142.727 1.00 35.84 45 VAL F C 1
ATOM 6039 O O . VAL D 2 45 ? 127.188 109.982 143.596 1.00 35.84 45 VAL F O 1
ATOM 6043 N N . ARG D 2 46 ? 128.021 110.726 141.642 1.00 36.74 46 ARG F N 1
ATOM 6044 C CA . ARG D 2 46 ? 126.950 111.679 141.401 1.00 36.74 46 ARG F CA 1
ATOM 6045 C C . ARG D 2 46 ? 126.337 111.445 140.031 1.00 36.74 46 ARG F C 1
ATOM 6046 O O . ARG D 2 46 ? 126.933 110.812 139.159 1.00 36.74 46 ARG F O 1
ATOM 6054 N N . SER D 2 47 ? 125.128 111.973 139.855 1.00 40.56 47 SER F N 1
ATOM 6055 C CA . SER D 2 47 ? 124.458 111.980 138.556 1.00 40.56 47 SER F CA 1
ATOM 6056 C C . SER D 2 47 ? 123.525 113.185 138.559 1.00 40.56 47 SER F C 1
ATOM 6057 O O . SER D 2 47 ? 122.432 113.121 139.125 1.00 40.56 47 SER F O 1
ATOM 6060 N N . SER D 2 48 ? 123.959 114.269 137.925 1.00 46.20 48 SER F N 1
ATOM 6061 C CA . SER D 2 48 ? 123.262 115.542 138.002 1.00 46.20 48 SER F CA 1
ATOM 6062 C C . SER D 2 48 ? 122.520 115.907 136.727 1.00 46.20 48 SER F C 1
ATOM 6063 O O . SER D 2 48 ? 121.817 116.921 136.707 1.00 46.20 48 SER F O 1
ATOM 6066 N N . GLY D 2 49 ? 122.644 115.117 135.670 1.00 47.63 49 GLY F N 1
ATOM 6067 C CA . GLY D 2 49 ? 122.080 115.483 134.391 1.00 47.63 49 GLY F CA 1
ATOM 6068 C C . GLY D 2 49 ? 123.014 116.245 133.484 1.00 47.63 49 GLY F C 1
ATOM 6069 O O . GLY D 2 49 ? 122.591 116.675 132.407 1.00 47.63 49 GLY F O 1
ATOM 6070 N N . GLN D 2 50 ? 124.258 116.424 133.888 1.00 47.29 50 GLN F N 1
ATOM 6071 C CA . GLN D 2 50 ? 125.310 117.067 133.103 1.00 47.29 50 GLN F CA 1
ATOM 6072 C C . GLN D 2 50 ? 126.501 116.130 133.100 1.00 47.29 50 GLN F C 1
ATOM 6073 O O . GLN D 2 50 ? 126.530 115.154 133.854 1.00 47.29 50 GLN F O 1
ATOM 6079 N N . PRO D 2 51 ? 127.471 116.351 132.207 1.00 44.93 51 PRO F N 1
ATOM 6080 C CA . PRO D 2 51 ? 128.699 115.542 132.231 1.00 44.93 51 PRO F CA 1
ATOM 6081 C C . PRO D 2 51 ? 129.454 115.650 133.547 1.00 44.93 51 PRO F C 1
ATOM 6082 O O . PRO D 2 51 ? 129.646 116.737 134.092 1.00 44.93 51 PRO F O 1
ATOM 6086 N N . ASN D 2 52 ? 129.857 114.487 134.060 1.00 42.90 52 ASN F N 1
ATOM 6087 C CA . ASN D 2 52 ? 130.529 114.394 135.350 1.00 42.90 52 ASN F CA 1
ATOM 6088 C C . ASN D 2 52 ? 131.913 115.026 135.313 1.00 42.90 52 ASN F C 1
ATOM 6089 O O . ASN D 2 52 ? 132.372 115.572 136.323 1.00 42.90 52 ASN F O 1
ATOM 6094 N N . THR D 2 53 ? 132.577 114.993 134.157 1.00 43.71 53 THR F N 1
ATOM 6095 C CA . THR D 2 53 ? 133.918 115.556 134.048 1.00 43.71 53 THR F CA 1
ATOM 6096 C C . THR D 2 53 ? 133.922 117.077 134.160 1.00 43.71 53 THR F C 1
ATOM 6097 O O . THR D 2 53 ? 134.914 117.646 134.621 1.00 43.71 53 THR F O 1
ATOM 6101 N N . SER D 2 54 ? 132.827 117.739 133.799 1.00 45.49 54 SER F N 1
ATOM 6102 C CA . SER D 2 54 ? 132.663 119.172 133.988 1.00 45.49 54 SER F CA 1
ATOM 6103 C C . SER D 2 54 ? 131.865 119.512 135.235 1.00 45.49 54 SER F C 1
ATOM 6104 O O . SER D 2 54 ? 131.551 120.684 135.453 1.00 45.49 54 SER F O 1
ATOM 6107 N N . ASP D 2 55 ? 131.511 118.519 136.044 1.00 46.92 55 ASP F N 1
ATOM 6108 C CA . ASP D 2 55 ? 130.692 118.732 137.231 1.00 46.92 55 ASP F CA 1
ATOM 6109 C C . ASP D 2 55 ? 131.619 118.787 138.439 1.00 46.92 55 ASP F C 1
ATOM 6110 O O . ASP D 2 55 ? 131.770 117.828 139.192 1.00 46.92 55 ASP F O 1
ATOM 6115 N N . ILE D 2 56 ? 132.249 119.947 138.617 1.00 45.27 56 ILE F N 1
ATOM 6116 C CA . ILE D 2 56 ? 133.197 120.098 139.710 1.00 45.27 56 ILE F CA 1
ATOM 6117 C C . ILE D 2 56 ? 132.493 120.470 141.005 1.00 45.27 56 ILE F C 1
ATOM 6118 O O . ILE D 2 56 ? 133.009 120.196 142.093 1.00 45.27 56 ILE F O 1
ATOM 6123 N N . GLU D 2 57 ? 131.321 121.094 140.925 1.00 39.95 57 GLU F N 1
ATOM 6124 C CA . GLU D 2 57 ? 130.532 121.450 142.101 1.00 39.95 57 GLU F CA 1
ATOM 6125 C C . GLU D 2 57 ? 129.202 120.721 141.977 1.00 39.95 57 GLU F C 1
ATOM 6126 O O . GLU D 2 57 ? 128.268 121.209 141.343 1.00 39.95 57 GLU F O 1
ATOM 6132 N N . ALA D 2 58 ? 129.121 119.545 142.590 1.00 36.95 58 ALA F N 1
ATOM 6133 C CA . ALA D 2 58 ? 127.980 118.658 142.436 1.00 36.95 58 ALA F CA 1
ATOM 6134 C C . ALA D 2 58 ? 127.146 118.515 143.700 1.00 36.95 58 ALA F C 1
ATOM 6135 O O . ALA D 2 58 ? 126.339 117.589 143.784 1.00 36.95 58 ALA F O 1
ATOM 6137 N N . ASN D 2 59 ? 127.319 119.395 144.679 1.00 33.46 59 ASN F N 1
ATOM 6138 C CA . ASN D 2 59 ? 126.557 119.368 145.917 1.00 33.46 59 ASN F CA 1
ATOM 6139 C C . ASN D 2 59 ? 125.779 120.666 146.089 1.00 33.46 59 ASN F C 1
ATOM 6140 O O . ASN D 2 59 ? 126.025 121.658 145.408 1.00 33.46 59 ASN F O 1
ATOM 6145 N N . ILE D 2 60 ? 124.810 120.642 147.004 1.00 32.82 60 ILE F N 1
ATOM 6146 C CA . ILE D 2 60 ? 124.150 121.845 147.504 1.00 32.82 60 ILE F CA 1
ATOM 6147 C C . ILE D 2 60 ? 124.468 121.997 148.980 1.00 32.82 60 ILE F C 1
ATOM 6148 O O . ILE D 2 60 ? 124.599 121.005 149.699 1.00 32.82 60 ILE F O 1
ATOM 6153 N N . LYS D 2 61 ? 124.605 123.237 149.426 1.00 30.17 61 LYS F N 1
ATOM 6154 C CA . LYS D 2 61 ? 124.672 123.570 150.840 1.00 30.17 61 LYS F CA 1
ATOM 6155 C C . LYS D 2 61 ? 123.455 124.422 151.161 1.00 30.17 61 LYS F C 1
ATOM 6156 O O . LYS D 2 61 ? 123.334 125.545 150.669 1.00 30.17 61 LYS F O 1
ATOM 6162 N N . PHE D 2 62 ? 122.546 123.882 151.954 1.00 29.25 62 PHE F N 1
ATOM 6163 C CA . PHE D 2 62 ? 121.423 124.643 152.472 1.00 29.25 62 PHE F CA 1
ATOM 6164 C C . PHE D 2 62 ? 121.838 125.347 153.753 1.00 29.25 62 PHE F C 1
ATOM 6165 O O . PHE D 2 62 ? 122.667 124.848 154.508 1.00 29.25 62 PHE F O 1
ATOM 6173 N N . GLU D 2 63 ? 121.265 126.519 153.989 1.00 32.58 63 GLU F N 1
ATOM 6174 C CA . GLU D 2 63 ? 121.479 127.252 155.230 1.00 32.58 63 GLU F CA 1
ATOM 6175 C C . GLU D 2 63 ? 120.152 127.826 155.685 1.00 32.58 63 GLU F C 1
ATOM 6176 O O . GLU D 2 63 ? 119.619 128.735 155.047 1.00 32.58 63 GLU F O 1
ATOM 6182 N N . ILE D 2 64 ? 119.622 127.300 156.780 1.00 31.41 64 ILE F N 1
ATOM 6183 C CA . ILE D 2 64 ? 118.308 127.677 157.274 1.00 31.41 64 ILE F CA 1
ATOM 6184 C C . ILE D 2 64 ? 118.467 128.256 158.668 1.00 31.41 64 ILE F C 1
ATOM 6185 O O . ILE D 2 64 ? 119.052 127.617 159.546 1.00 31.41 64 ILE F O 1
ATOM 6190 N N . LEU D 2 65 ? 117.952 129.459 158.871 1.00 35.42 65 LEU F N 1
ATOM 6191 C CA . LEU D 2 65 ? 117.954 130.100 160.174 1.00 35.42 65 LEU F CA 1
ATOM 6192 C C . LEU D 2 65 ? 116.568 129.994 160.790 1.00 35.42 65 LEU F C 1
ATOM 6193 O O . LEU D 2 65 ? 115.586 130.465 160.214 1.00 35.42 65 LEU F O 1
ATOM 6198 N N . THR D 2 66 ? 116.489 129.353 161.949 1.00 39.28 66 THR F N 1
ATOM 6199 C CA . THR D 2 66 ? 115.234 129.157 162.657 1.00 39.28 66 THR F CA 1
ATOM 6200 C C . THR D 2 66 ? 115.321 129.833 164.013 1.00 39.28 66 THR F C 1
ATOM 6201 O O . THR D 2 66 ? 116.405 129.935 164.588 1.00 39.28 66 THR F O 1
ATOM 6205 N N . GLU D 2 67 ? 114.179 130.295 164.524 1.00 45.17 67 GLU F N 1
ATOM 6206 C CA . GLU D 2 67 ? 114.173 130.885 165.857 1.00 45.17 67 GLU F CA 1
ATOM 6207 C C . GLU D 2 67 ? 114.339 129.833 166.941 1.00 45.17 67 GLU F C 1
ATOM 6208 O O . GLU D 2 67 ? 115.003 130.088 167.949 1.00 45.17 67 GLU F O 1
ATOM 6214 N N . THR D 2 68 ? 113.760 128.654 166.758 1.00 46.11 68 THR F N 1
ATOM 6215 C CA . THR D 2 68 ? 113.787 127.622 167.777 1.00 46.11 68 THR F CA 1
ATOM 6216 C C . THR D 2 68 ? 114.685 126.473 167.351 1.00 46.11 68 THR F C 1
ATOM 6217 O O . THR D 2 68 ? 114.826 126.166 166.166 1.00 46.11 68 THR F O 1
ATOM 6221 N N . ARG D 2 69 ? 115.299 125.848 168.352 1.00 46.07 69 ARG F N 1
ATOM 6222 C CA . ARG D 2 69 ? 116.099 124.650 168.142 1.00 46.07 69 ARG F CA 1
ATOM 6223 C C . ARG D 2 69 ? 115.234 123.474 167.724 1.00 46.07 69 ARG F C 1
ATOM 6224 O O . ARG D 2 69 ? 115.688 122.610 166.964 1.00 46.07 69 ARG F O 1
ATOM 6232 N N . GLU D 2 70 ? 113.973 123.457 168.160 1.00 48.59 70 GLU F N 1
ATOM 6233 C CA . GLU D 2 70 ? 113.130 122.292 167.934 1.00 48.59 70 GLU F CA 1
ATOM 6234 C C . GLU D 2 70 ? 112.643 122.242 166.495 1.00 48.59 70 GLU F C 1
ATOM 6235 O O . GLU D 2 70 ? 112.336 121.166 165.974 1.00 48.59 70 GLU F O 1
ATOM 6241 N N . MET D 2 71 ? 112.547 123.400 165.843 1.00 44.89 71 MET F N 1
ATOM 6242 C CA . MET D 2 71 ? 112.168 123.426 164.436 1.00 44.89 71 MET F CA 1
ATOM 6243 C C . MET D 2 71 ? 113.306 122.938 163.555 1.00 44.89 71 MET F C 1
ATOM 6244 O O . MET D 2 71 ? 113.081 122.198 162.591 1.00 44.89 71 MET F O 1
ATOM 6249 N N . ALA D 2 72 ? 114.539 123.327 163.884 1.00 42.61 72 ALA F N 1
ATOM 6250 C CA . ALA D 2 72 ? 115.685 122.958 163.062 1.00 42.61 72 ALA F CA 1
ATOM 6251 C C . ALA D 2 72 ? 115.983 121.470 163.160 1.00 42.61 72 ALA F C 1
ATOM 6252 O O . ALA D 2 72 ? 116.461 120.865 162.197 1.00 42.61 72 ALA F O 1
ATOM 6254 N N . GLU D 2 73 ? 115.704 120.861 164.312 1.00 44.74 73 GLU F N 1
ATOM 6255 C CA . GLU D 2 73 ? 115.802 119.413 164.417 1.00 44.74 73 GLU F CA 1
ATOM 6256 C C . GLU D 2 73 ? 114.641 118.708 163.737 1.00 44.74 73 GLU F C 1
ATOM 6257 O O . GLU D 2 73 ? 114.742 117.513 163.458 1.00 44.74 73 GLU F O 1
ATOM 6263 N N . GLU D 2 74 ? 113.544 119.411 163.463 1.00 44.66 74 GLU F N 1
ATOM 6264 C CA . GLU D 2 74 ? 112.402 118.763 162.833 1.00 44.66 74 GLU F CA 1
ATOM 6265 C C . GLU D 2 74 ? 112.546 118.757 161.318 1.00 44.66 74 GLU F C 1
ATOM 6266 O O . GLU D 2 74 ? 112.016 117.867 160.648 1.00 44.66 74 GLU F O 1
ATOM 6272 N N . ILE D 2 75 ? 113.266 119.732 160.763 1.00 41.19 75 ILE F N 1
ATOM 6273 C CA . ILE D 2 75 ? 113.619 119.684 159.348 1.00 41.19 75 ILE F CA 1
ATOM 6274 C C . ILE D 2 75 ? 114.676 118.619 159.111 1.00 41.19 75 ILE F C 1
ATOM 6275 O O . ILE D 2 75 ? 114.634 117.887 158.115 1.00 41.19 75 ILE F O 1
ATOM 6280 N N . ALA D 2 76 ? 115.630 118.501 160.035 1.00 39.70 76 ALA F N 1
ATOM 6281 C CA . ALA D 2 76 ? 116.725 117.554 159.871 1.00 39.70 76 ALA F CA 1
ATOM 6282 C C . ALA D 2 76 ? 116.252 116.118 160.034 1.00 39.70 76 ALA F C 1
ATOM 6283 O O . ALA D 2 76 ? 116.781 115.214 159.383 1.00 39.70 76 ALA F O 1
ATOM 6285 N N . ASP D 2 77 ? 115.260 115.885 160.894 1.00 42.08 77 ASP F N 1
ATOM 6286 C CA . ASP D 2 77 ? 114.716 114.540 161.032 1.00 42.08 77 ASP F CA 1
ATOM 6287 C C . ASP D 2 77 ? 113.908 114.141 159.807 1.00 42.08 77 ASP F C 1
ATOM 6288 O O . ASP D 2 77 ? 113.844 112.961 159.457 1.00 42.08 77 ASP F O 1
ATOM 6293 N N . ARG D 2 78 ? 113.285 115.108 159.139 1.00 42.89 78 ARG F N 1
ATOM 6294 C CA . ARG D 2 78 ? 112.466 114.776 157.982 1.00 42.89 78 ARG F CA 1
ATOM 6295 C C . ARG D 2 78 ? 113.321 114.534 156.748 1.00 42.89 78 ARG F C 1
ATOM 6296 O O . ARG D 2 78 ? 112.949 113.744 155.878 1.00 42.89 78 ARG F O 1
ATOM 6304 N N . VAL D 2 79 ? 114.464 115.211 156.647 1.00 39.13 79 VAL F N 1
ATOM 6305 C CA . VAL D 2 79 ? 115.332 115.038 155.487 1.00 39.13 79 VAL F CA 1
ATOM 6306 C C . VAL D 2 79 ? 116.121 113.741 155.609 1.00 39.13 79 VAL F C 1
ATOM 6307 O O . VAL D 2 79 ? 116.225 112.964 154.654 1.00 39.13 79 VAL F O 1
ATOM 6311 N N . ALA D 2 80 ? 116.656 113.470 156.799 1.00 38.17 80 ALA F N 1
ATOM 6312 C CA . ALA D 2 80 ? 117.563 112.340 156.969 1.00 38.17 80 ALA F CA 1
ATOM 6313 C C . ALA D 2 80 ? 116.827 111.008 156.951 1.00 38.17 80 ALA F C 1
ATOM 6314 O O . ALA D 2 80 ? 117.403 109.984 156.570 1.00 38.17 80 ALA F O 1
ATOM 6316 N N . VAL D 2 81 ? 115.562 110.989 157.372 1.00 39.44 81 VAL F N 1
ATOM 6317 C CA . VAL D 2 81 ? 114.772 109.767 157.262 1.00 39.44 81 VAL F CA 1
ATOM 6318 C C . VAL D 2 81 ? 114.399 109.504 155.811 1.00 39.44 81 VAL F C 1
ATOM 6319 O O . VAL D 2 81 ? 114.472 108.365 155.337 1.00 39.44 81 VAL F O 1
ATOM 6323 N N . LYS D 2 82 ? 114.069 110.555 155.066 1.00 40.25 82 LYS F N 1
ATOM 6324 C CA . LYS D 2 82 ? 113.570 110.391 153.708 1.00 40.25 82 LYS F CA 1
ATOM 6325 C C . LYS D 2 82 ? 114.681 110.062 152.717 1.00 40.25 82 LYS F C 1
ATOM 6326 O O . LYS D 2 82 ? 114.516 109.179 151.872 1.00 40.25 82 LYS F O 1
ATOM 6332 N N . TYR D 2 83 ? 115.816 110.754 152.793 1.00 38.61 83 TYR F N 1
ATOM 6333 C CA . TYR D 2 83 ? 116.799 110.682 151.721 1.00 38.61 83 TYR F CA 1
ATOM 6334 C C . TYR D 2 83 ? 118.160 110.152 152.128 1.00 38.61 83 TYR F C 1
ATOM 6335 O O . TYR D 2 83 ? 118.921 109.743 151.255 1.00 38.61 83 TYR F O 1
ATOM 6344 N N . PHE D 2 84 ? 118.502 110.137 153.407 1.00 37.90 84 PHE F N 1
ATOM 6345 C CA . PHE D 2 84 ? 119.887 109.855 153.757 1.00 37.90 84 PHE F CA 1
ATOM 6346 C C . PHE D 2 84 ? 120.192 108.372 153.880 1.00 37.90 84 PHE F C 1
ATOM 6347 O O . PHE D 2 84 ? 121.318 108.020 154.238 1.00 37.90 84 PHE F O 1
ATOM 6355 N N . ASN D 2 85 ? 119.231 107.495 153.602 1.00 41.36 85 ASN F N 1
ATOM 6356 C CA . ASN D 2 85 ? 119.569 106.086 153.453 1.00 41.36 85 ASN F CA 1
ATOM 6357 C C . ASN D 2 85 ? 120.108 105.793 152.064 1.00 41.36 85 ASN F C 1
ATOM 6358 O O . ASN D 2 85 ? 120.878 104.846 151.886 1.00 41.36 85 ASN F O 1
ATOM 6363 N N . ASP D 2 86 ? 119.728 106.598 151.077 1.00 40.09 86 ASP F N 1
ATOM 6364 C CA . ASP D 2 86 ? 120.084 106.361 149.688 1.00 40.09 86 ASP F CA 1
ATOM 6365 C C . ASP D 2 86 ? 120.980 107.429 149.092 1.00 40.09 86 ASP F C 1
ATOM 6366 O O . ASP D 2 86 ? 121.678 107.151 148.118 1.00 40.09 86 ASP F O 1
ATOM 6371 N N . TYR D 2 87 ? 120.974 108.638 149.638 1.00 37.40 87 TYR F N 1
ATOM 6372 C CA . TYR D 2 87 ? 121.748 109.743 149.101 1.00 37.40 87 TYR F CA 1
ATOM 6373 C C . TYR D 2 87 ? 122.845 110.147 150.074 1.00 37.40 87 TYR F C 1
ATOM 6374 O O . TYR D 2 87 ? 122.776 109.878 151.273 1.00 37.40 87 TYR F O 1
ATOM 6383 N N . ALA D 2 88 ? 123.865 110.799 149.535 1.00 34.97 88 ALA F N 1
ATOM 6384 C CA . ALA D 2 88 ? 124.965 111.313 150.330 1.00 34.97 88 ALA F CA 1
ATOM 6385 C C . ALA D 2 88 ? 124.522 112.550 151.093 1.00 34.97 88 ALA F C 1
ATOM 6386 O O . ALA D 2 88 ? 123.701 113.333 150.614 1.00 34.97 88 ALA F O 1
ATOM 6388 N N . GLY D 2 89 ? 125.067 112.725 152.289 1.00 32.69 89 GLY F N 1
ATOM 6389 C CA . GLY D 2 89 ? 124.664 113.880 153.058 1.00 32.69 89 GLY F CA 1
ATOM 6390 C C . GLY D 2 89 ? 125.220 114.044 154.452 1.00 32.69 89 GLY F C 1
ATOM 6391 O O . GLY D 2 89 ? 125.569 113.068 155.117 1.00 32.69 89 GLY F O 1
ATOM 6392 N N . ILE D 2 90 ? 125.302 115.294 154.902 1.00 31.50 90 ILE F N 1
ATOM 6393 C CA . ILE D 2 90 ? 125.638 115.623 156.280 1.00 31.50 90 ILE F CA 1
ATOM 6394 C C . ILE D 2 90 ? 124.748 116.783 156.707 1.00 31.50 90 ILE F C 1
ATOM 6395 O O . ILE D 2 90 ? 124.345 117.616 155.892 1.00 31.50 90 ILE F O 1
ATOM 6400 N N . ILE D 2 91 ? 124.368 116.788 157.981 1.00 32.81 91 ILE F N 1
ATOM 6401 C CA . ILE D 2 91 ? 123.534 117.835 158.558 1.00 32.81 91 ILE F CA 1
ATOM 6402 C C . ILE D 2 91 ? 124.146 118.251 159.881 1.00 32.81 91 ILE F C 1
ATOM 6403 O O . ILE D 2 91 ? 124.298 117.421 160.781 1.00 32.81 91 ILE F O 1
ATOM 6408 N N . TYR D 2 92 ? 124.490 119.526 160.010 1.00 31.85 92 TYR F N 1
ATOM 6409 C CA . TYR D 2 92 ? 124.987 120.042 161.273 1.00 31.85 92 TYR F CA 1
ATOM 6410 C C . TYR D 2 92 ? 124.281 121.345 161.597 1.00 31.85 92 TYR F C 1
ATOM 6411 O O . TYR D 2 92 ? 123.601 121.930 160.758 1.00 31.85 92 TYR F O 1
ATOM 6420 N N . ILE D 2 93 ? 124.442 121.797 162.835 1.00 33.56 93 ILE F N 1
ATOM 6421 C CA . ILE D 2 93 ? 123.733 122.969 163.324 1.00 33.56 93 ILE F CA 1
ATOM 6422 C C . ILE D 2 93 ? 124.676 123.791 164.193 1.00 33.56 93 ILE F C 1
ATOM 6423 O O . ILE D 2 93 ? 125.383 123.251 165.048 1.00 33.56 93 ILE F O 1
ATOM 6428 N N . CYS D 2 94 ? 124.734 125.086 163.929 1.00 37.46 94 CYS F N 1
ATOM 6429 C CA . CYS D 2 94 ? 125.507 126.039 164.705 1.00 37.46 94 CYS F CA 1
ATOM 6430 C C . CYS D 2 94 ? 124.562 127.086 165.278 1.00 37.46 94 CYS F C 1
ATOM 6431 O O . CYS D 2 94 ? 123.388 127.150 164.919 1.00 37.46 94 CYS F O 1
ATOM 6434 N N . SER D 2 95 ? 125.071 127.912 166.181 1.00 39.19 95 SER F N 1
ATOM 6435 C CA . SER D 2 95 ? 124.252 128.920 166.836 1.00 39.19 95 SER F CA 1
ATOM 6436 C C . SER D 2 95 ? 124.659 130.309 166.371 1.00 39.19 95 SER F C 1
ATOM 6437 O O . SER D 2 95 ? 125.845 130.631 166.312 1.00 39.19 95 SER F O 1
ATOM 6440 N N . ALA D 2 96 ? 123.669 131.136 166.055 1.00 37.07 96 ALA F N 1
ATOM 6441 C CA . ALA D 2 96 ? 123.921 132.465 165.523 1.00 37.07 96 ALA F CA 1
ATOM 6442 C C . ALA D 2 96 ? 122.989 133.462 166.193 1.00 37.07 96 ALA F C 1
ATOM 6443 O O . ALA D 2 96 ? 122.165 133.108 167.036 1.00 37.07 96 ALA F O 1
ATOM 6445 N N . GLU D 2 97 ? 123.145 134.729 165.824 1.00 37.27 97 GLU F N 1
ATOM 6446 C CA . GLU D 2 97 ? 122.290 135.812 166.291 1.00 37.27 97 GLU F CA 1
ATOM 6447 C C . GLU D 2 97 ? 121.935 136.692 165.110 1.00 37.27 97 GLU F C 1
ATOM 6448 O O . GLU D 2 97 ? 122.828 137.242 164.465 1.00 37.27 97 GLU F O 1
ATOM 6454 N N . VAL D 2 98 ? 120.650 136.843 164.841 1.00 37.80 98 VAL F N 1
ATOM 6455 C CA . VAL D 2 98 ? 120.187 137.637 163.711 1.00 37.80 98 VAL F CA 1
ATOM 6456 C C . VAL D 2 98 ? 120.089 139.091 164.138 1.00 37.80 98 VAL F C 1
ATOM 6457 O O . VAL D 2 98 ? 119.429 139.412 165.130 1.00 37.80 98 VAL F O 1
ATOM 6461 N N . LEU D 2 99 ? 120.748 139.971 163.392 1.00 36.74 99 LEU F N 1
ATOM 6462 C CA . LEU D 2 99 ? 120.734 141.394 163.691 1.00 36.74 99 LEU F CA 1
ATOM 6463 C C . LEU D 2 99 ? 119.674 142.139 162.901 1.00 36.74 99 LEU F C 1
ATOM 6464 O O . LEU D 2 99 ? 119.103 143.111 163.401 1.00 36.74 99 LEU F O 1
ATOM 6469 N N . TYR D 2 100 ? 119.418 141.720 161.665 1.00 37.44 100 TYR F N 1
ATOM 6470 C CA . TYR D 2 100 ? 118.461 142.382 160.796 1.00 37.44 100 TYR F CA 1
ATOM 6471 C C . TYR D 2 100 ? 117.790 141.346 159.913 1.00 37.44 100 TYR F C 1
ATOM 6472 O O . TYR D 2 100 ? 118.318 140.260 159.686 1.00 37.44 100 TYR F O 1
ATOM 6481 N N . GLY D 2 101 ? 116.624 141.703 159.402 1.00 44.97 101 GLY F N 1
ATOM 6482 C CA . GLY D 2 101 ? 115.839 140.798 158.591 1.00 44.97 101 GLY F CA 1
ATOM 6483 C C . GLY D 2 101 ? 114.368 141.007 158.854 1.00 44.97 101 GLY F C 1
ATOM 6484 O O . GLY D 2 101 ? 113.939 141.018 160.008 1.00 44.97 101 GLY F O 1
ATOM 6485 N N . HIS D 2 102 ? 113.582 141.168 157.798 1.00 49.35 102 HIS F N 1
ATOM 6486 C CA . HIS D 2 102 ? 112.210 141.618 157.972 1.00 49.35 102 HIS F CA 1
ATOM 6487 C C . HIS D 2 102 ? 111.252 140.496 158.331 1.00 49.35 102 HIS F C 1
ATOM 6488 O O . HIS D 2 102 ? 110.361 140.701 159.160 1.00 49.35 102 HIS F O 1
ATOM 6495 N N . THR D 2 103 ? 111.409 139.316 157.741 1.00 47.66 103 THR F N 1
ATOM 6496 C CA . THR D 2 103 ? 110.484 138.236 158.048 1.00 47.66 103 THR F CA 1
ATOM 6497 C C . THR D 2 103 ? 110.938 137.408 159.240 1.00 47.66 103 THR F C 1
ATOM 6498 O O . THR D 2 103 ? 110.139 136.672 159.823 1.00 47.66 103 THR F O 1
ATOM 6502 N N . PHE D 2 104 ? 112.205 137.522 159.628 1.00 46.43 104 PHE F N 1
ATOM 6503 C CA . PHE D 2 104 ? 112.685 136.811 160.805 1.00 46.43 104 PHE F CA 1
ATOM 6504 C C . PHE D 2 104 ? 112.343 137.579 162.069 1.00 46.43 104 PHE F C 1
ATOM 6505 O O . PHE D 2 104 ? 111.646 137.070 162.951 1.00 46.43 104 PHE F O 1
ATOM 6513 N N . CYS D 2 105 ? 112.831 138.812 162.171 1.00 55.14 105 CYS F N 1
ATOM 6514 C CA . CYS D 2 105 ? 112.634 139.589 163.386 1.00 55.14 105 CYS F CA 1
ATOM 6515 C C . CYS D 2 105 ? 111.233 140.174 163.453 1.00 55.14 105 CYS F C 1
ATOM 6516 O O . CYS D 2 105 ? 110.754 140.528 164.535 1.00 55.14 105 CYS F O 1
ATOM 6519 N N . GLY D 2 106 ? 110.563 140.286 162.312 1.00 64.23 106 GLY F N 1
ATOM 6520 C CA . GLY D 2 106 ? 109.259 140.894 162.259 1.00 64.23 106 GLY F CA 1
ATOM 6521 C C . GLY D 2 106 ? 109.361 142.372 161.953 1.00 64.23 106 GLY F C 1
ATOM 6522 O O . GLY D 2 106 ? 110.456 142.924 161.800 1.00 64.23 106 GLY F O 1
ATOM 6523 N N . PRO D 2 107 ? 108.214 143.047 161.852 1.00 74.03 107 PRO F N 1
ATOM 6524 C CA . PRO D 2 107 ? 108.233 144.501 161.643 1.00 74.03 107 PRO F CA 1
ATOM 6525 C C . PRO D 2 107 ? 108.611 145.281 162.890 1.00 74.03 107 PRO F C 1
ATOM 6526 O O . PRO D 2 107 ? 108.936 146.470 162.789 1.00 74.03 107 PRO F O 1
ATOM 6530 N N . GLU D 2 108 ? 108.566 144.638 164.061 1.00 76.45 108 GLU F N 1
ATOM 6531 C CA . GLU D 2 108 ? 108.919 145.300 165.309 1.00 76.45 108 GLU F CA 1
ATOM 6532 C C . GLU D 2 108 ? 110.414 145.578 165.359 1.00 76.45 108 GLU F C 1
ATOM 6533 O O . GLU D 2 108 ? 110.828 146.659 165.797 1.00 76.45 108 GLU F O 1
ATOM 6539 N N . GLY D 2 109 ? 111.246 144.644 164.909 1.00 71.10 109 GLY F N 1
ATOM 6540 C CA . GLY D 2 109 ? 112.675 144.857 164.846 1.00 71.10 109 GLY F CA 1
ATOM 6541 C C . GLY D 2 109 ? 113.443 144.014 165.842 1.00 71.10 109 GLY F C 1
ATOM 6542 O O . GLY D 2 109 ? 112.889 143.438 166.782 1.00 71.10 109 GLY F O 1
ATOM 6543 N N . CYS D 2 110 ? 114.752 143.953 165.629 1.00 61.17 110 CYS F N 1
ATOM 6544 C CA . CYS D 2 110 ? 115.635 143.181 166.491 1.00 61.17 110 CYS F CA 1
ATOM 6545 C C . CYS D 2 110 ? 117.020 143.804 166.550 1.00 61.17 110 CYS F C 1
ATOM 6546 O O . CYS D 2 110 ? 118.007 143.112 166.783 1.00 61.17 110 CYS F O 1
ATOM 6549 N N . ASP E 1 2 ? 131.649 90.106 101.796 1.00 93.86 2 ASP E N 1
ATOM 6550 C CA . ASP E 1 2 ? 130.717 89.339 102.613 1.00 93.86 2 ASP E CA 1
ATOM 6551 C C . ASP E 1 2 ? 130.183 90.188 103.765 1.00 93.86 2 ASP E C 1
ATOM 6552 O O . ASP E 1 2 ? 129.835 91.352 103.575 1.00 93.86 2 ASP E O 1
ATOM 6554 N N . PHE E 1 3 ? 130.119 89.595 104.958 1.00 89.45 3 PHE E N 1
ATOM 6555 C CA . PHE E 1 3 ? 129.644 90.295 106.147 1.00 89.45 3 PHE E CA 1
ATOM 6556 C C . PHE E 1 3 ? 130.808 90.796 106.999 1.00 89.45 3 PHE E C 1
ATOM 6557 O O . PHE E 1 3 ? 130.926 91.999 107.256 1.00 89.45 3 PHE E O 1
ATOM 6565 N N . LEU E 1 4 ? 131.673 89.884 107.446 1.00 90.50 4 LEU E N 1
ATOM 6566 C CA . LEU E 1 4 ? 132.826 90.284 108.241 1.00 90.50 4 LEU E CA 1
ATOM 6567 C C . LEU E 1 4 ? 133.955 90.840 107.390 1.00 90.50 4 LEU E C 1
ATOM 6568 O O . LEU E 1 4 ? 134.868 91.472 107.932 1.00 90.50 4 LEU E O 1
ATOM 6573 N N . SER E 1 5 ? 133.924 90.607 106.078 1.00 90.24 5 SER E N 1
ATOM 6574 C CA . SER E 1 5 ? 134.831 91.321 105.189 1.00 90.24 5 SER E CA 1
ATOM 6575 C C . SER E 1 5 ? 134.400 92.772 105.041 1.00 90.24 5 SER E C 1
ATOM 6576 O O . SER E 1 5 ? 135.235 93.665 104.862 1.00 90.24 5 SER E O 1
ATOM 6579 N N . ASN E 1 6 ? 133.094 93.023 105.133 1.00 83.67 6 ASN E N 1
ATOM 6580 C CA . ASN E 1 6 ? 132.581 94.380 105.033 1.00 83.67 6 ASN E CA 1
ATOM 6581 C C . ASN E 1 6 ? 132.802 95.142 106.334 1.00 83.67 6 ASN E C 1
ATOM 6582 O O . ASN E 1 6 ? 133.010 96.358 106.310 1.00 83.67 6 ASN E O 1
ATOM 6587 N N . PHE E 1 7 ? 132.782 94.443 107.471 1.00 76.73 7 PHE E N 1
ATOM 6588 C CA . PHE E 1 7 ? 132.765 95.114 108.767 1.00 76.73 7 PHE E CA 1
ATOM 6589 C C . PHE E 1 7 ? 134.130 95.685 109.130 1.00 76.73 7 PHE E C 1
ATOM 6590 O O . PHE E 1 7 ? 134.218 96.799 109.660 1.00 76.73 7 PHE E O 1
ATOM 6598 N N . LEU E 1 8 ? 135.206 94.930 108.877 1.00 81.03 8 LEU E N 1
ATOM 6599 C CA . LEU E 1 8 ? 136.512 95.314 109.408 1.00 81.03 8 LEU E CA 1
ATOM 6600 C C . LEU E 1 8 ? 137.081 96.518 108.667 1.00 81.03 8 LEU E C 1
ATOM 6601 O O . LEU E 1 8 ? 137.746 97.366 109.271 1.00 81.03 8 LEU E O 1
ATOM 6606 N N . THR E 1 9 ? 136.830 96.617 107.361 1.00 79.80 9 THR E N 1
ATOM 6607 C CA . THR E 1 9 ? 137.237 97.816 106.637 1.00 79.80 9 THR E CA 1
ATOM 6608 C C . THR E 1 9 ? 136.272 98.972 106.875 1.00 79.80 9 THR E C 1
ATOM 6609 O O . THR E 1 9 ? 136.598 100.123 106.570 1.00 79.80 9 THR E O 1
ATOM 6613 N N . ASP E 1 10 ? 135.084 98.693 107.409 1.00 75.27 10 ASP E N 1
ATOM 6614 C CA . ASP E 1 10 ? 134.226 99.761 107.902 1.00 75.27 10 ASP E CA 1
ATOM 6615 C C . ASP E 1 10 ? 134.610 100.183 109.309 1.00 75.27 10 ASP E C 1
ATOM 6616 O O . ASP E 1 10 ? 134.258 101.288 109.736 1.00 75.27 10 ASP E O 1
ATOM 6621 N N . PHE E 1 11 ? 135.327 99.327 110.033 1.00 69.99 11 PHE E N 1
ATOM 6622 C CA . PHE E 1 11 ? 135.734 99.667 111.387 1.00 69.99 11 PHE E CA 1
ATOM 6623 C C . PHE E 1 11 ? 136.932 100.602 111.381 1.00 69.99 11 PHE E C 1
ATOM 6624 O O . PHE E 1 11 ? 136.962 101.584 112.129 1.00 69.99 11 PHE E O 1
ATOM 6632 N N . VAL E 1 12 ? 137.925 100.323 110.540 1.00 69.18 12 VAL E N 1
ATOM 6633 C CA . VAL E 1 12 ? 139.094 101.187 110.437 1.00 69.18 12 VAL E CA 1
ATOM 6634 C C . VAL E 1 12 ? 138.729 102.387 109.568 1.00 69.18 12 VAL E C 1
ATOM 6635 O O . VAL E 1 12 ? 139.377 103.435 109.633 1.00 69.18 12 VAL E O 1
ATOM 6639 N N . GLY E 1 13 ? 137.673 102.256 108.770 1.00 65.58 13 GLY E N 1
ATOM 6640 C CA . GLY E 1 13 ? 137.195 103.366 107.975 1.00 65.58 13 GLY E CA 1
ATOM 6641 C C . GLY E 1 13 ? 136.527 104.429 108.820 1.00 65.58 13 GLY E C 1
ATOM 6642 O O . GLY E 1 13 ? 136.526 105.610 108.458 1.00 65.58 13 GLY E O 1
ATOM 6643 N N . GLN E 1 14 ? 135.956 104.024 109.956 1.00 57.86 14 GLN E N 1
ATOM 6644 C CA . GLN E 1 14 ? 135.365 104.998 110.860 1.00 57.86 14 GLN E CA 1
ATOM 6645 C C . GLN E 1 14 ? 136.351 105.514 111.893 1.00 57.86 14 GLN E C 1
ATOM 6646 O O . GLN E 1 14 ? 136.151 106.612 112.420 1.00 57.86 14 GLN E O 1
ATOM 6652 N N . LEU E 1 15 ? 137.396 104.757 112.206 1.00 59.56 15 LEU E N 1
ATOM 6653 C CA . LEU E 1 15 ? 138.482 105.295 113.010 1.00 59.56 15 LEU E CA 1
ATOM 6654 C C . LEU E 1 15 ? 139.321 106.310 112.253 1.00 59.56 15 LEU E C 1
ATOM 6655 O O . LEU E 1 15 ? 139.978 107.136 112.887 1.00 59.56 15 LEU E O 1
ATOM 6660 N N . GLN E 1 16 ? 139.302 106.281 110.924 1.00 56.62 16 GLN E N 1
ATOM 6661 C CA . GLN E 1 16 ? 140.017 107.230 110.083 1.00 56.62 16 GLN E CA 1
ATOM 6662 C C . GLN E 1 16 ? 139.086 108.356 109.670 1.00 56.62 16 GLN E C 1
ATOM 6663 O O . GLN E 1 16 ? 139.171 108.894 108.564 1.00 56.62 16 GLN E O 1
ATOM 6669 N N . SER E 1 17 ? 138.175 108.716 110.561 1.00 53.80 17 SER E N 1
ATOM 6670 C CA . SER E 1 17 ? 137.165 109.729 110.297 1.00 53.80 17 SER E CA 1
ATOM 6671 C C . SER E 1 17 ? 136.878 110.432 111.611 1.00 53.80 17 SER E C 1
ATOM 6672 O O . SER E 1 17 ? 137.213 109.913 112.682 1.00 53.80 17 SER E O 1
ATOM 6675 N N . PRO E 1 18 ? 136.225 111.611 111.578 1.00 47.14 18 PRO E N 1
ATOM 6676 C CA . PRO E 1 18 ? 135.729 112.179 112.838 1.00 47.14 18 PRO E CA 1
ATOM 6677 C C . PRO E 1 18 ? 134.561 111.382 113.393 1.00 47.14 18 PRO E C 1
ATOM 6678 O O . PRO E 1 18 ? 134.198 110.338 112.836 1.00 47.14 18 PRO E O 1
ATOM 6682 N N . THR E 1 19 ? 134.022 111.838 114.529 1.00 42.61 19 THR E N 1
ATOM 6683 C CA . THR E 1 19 ? 132.879 111.321 115.293 1.00 42.61 19 THR E CA 1
ATOM 6684 C C . THR E 1 19 ? 133.233 110.019 116.026 1.00 42.61 19 THR E C 1
ATOM 6685 O O . THR E 1 19 ? 132.507 109.613 116.933 1.00 42.61 19 THR E O 1
ATOM 6689 N N . LEU E 1 20 ? 134.372 109.400 115.733 1.00 41.87 20 LEU E N 1
ATOM 6690 C CA . LEU E 1 20 ? 134.853 108.281 116.525 1.00 41.87 20 LEU E CA 1
ATOM 6691 C C . LEU E 1 20 ? 136.250 108.625 117.005 1.00 41.87 20 LEU E C 1
ATOM 6692 O O . LEU E 1 20 ? 136.662 108.201 118.086 1.00 41.87 20 LEU E O 1
ATOM 6697 N N . ALA E 1 21 ? 136.980 109.395 116.201 1.00 37.29 21 ALA E N 1
ATOM 6698 C CA . ALA E 1 21 ? 138.314 109.817 116.595 1.00 37.29 21 ALA E CA 1
ATOM 6699 C C . ALA E 1 21 ? 138.275 110.800 117.750 1.00 37.29 21 ALA E C 1
ATOM 6700 O O . ALA E 1 21 ? 139.160 110.778 118.609 1.00 37.29 21 ALA E O 1
ATOM 6702 N N . PHE E 1 22 ? 137.264 111.663 117.791 1.00 33.86 22 PHE E N 1
ATOM 6703 C CA . PHE E 1 22 ? 137.120 112.557 118.929 1.00 33.86 22 PHE E CA 1
ATOM 6704 C C . PHE E 1 22 ? 136.632 111.813 120.159 1.00 33.86 22 PHE E C 1
ATOM 6705 O O . PHE E 1 22 ? 136.871 112.258 121.282 1.00 33.86 22 PHE E O 1
ATOM 6713 N N . LEU E 1 23 ? 135.945 110.687 119.969 1.00 35.02 23 LEU E N 1
ATOM 6714 C CA . LEU E 1 23 ? 135.611 109.813 121.087 1.00 35.02 23 LEU E CA 1
ATOM 6715 C C . LEU E 1 23 ? 136.860 109.152 121.653 1.00 35.02 23 LEU E C 1
ATOM 6716 O O . LEU E 1 23 ? 137.061 109.120 122.871 1.00 35.02 23 LEU E O 1
ATOM 6721 N N . ILE E 1 24 ? 137.712 108.615 120.777 1.00 33.28 24 ILE E N 1
ATOM 6722 C CA . ILE E 1 24 ? 138.968 108.016 121.214 1.00 33.28 24 ILE E CA 1
ATOM 6723 C C . ILE E 1 24 ? 139.924 109.088 121.714 1.00 33.28 24 ILE E C 1
ATOM 6724 O O . ILE E 1 24 ? 140.627 108.884 122.710 1.00 33.28 24 ILE E O 1
ATOM 6729 N N . GLY E 1 25 ? 139.937 110.253 121.063 1.00 32.72 25 GLY E N 1
ATOM 6730 C CA . GLY E 1 25 ? 140.863 111.305 121.448 1.00 32.72 25 GLY E CA 1
ATOM 6731 C C . GLY E 1 25 ? 140.546 111.900 122.804 1.00 32.72 25 GLY E C 1
ATOM 6732 O O . GLY E 1 25 ? 141.445 112.274 123.555 1.00 32.72 25 GLY E O 1
ATOM 6733 N N . GLY E 1 26 ? 139.260 111.986 123.140 1.00 33.29 26 GLY E N 1
ATOM 6734 C CA . GLY E 1 26 ? 138.885 112.392 124.479 1.00 33.29 26 GLY E CA 1
ATOM 6735 C C . GLY E 1 26 ? 139.167 111.342 125.523 1.00 33.29 26 GLY E C 1
ATOM 6736 O O . GLY E 1 26 ? 139.396 111.681 126.685 1.00 33.29 26 GLY E O 1
ATOM 6737 N N . MET E 1 27 ? 139.170 110.075 125.130 1.00 33.41 27 MET E N 1
ATOM 6738 C CA . MET E 1 27 ? 139.426 108.993 126.068 1.00 33.41 27 MET E CA 1
ATOM 6739 C C . MET E 1 27 ? 140.913 108.848 126.345 1.00 33.41 27 MET E C 1
ATOM 6740 O O . MET E 1 27 ? 141.306 108.412 127.429 1.00 33.41 27 MET E O 1
ATOM 6745 N N . VAL E 1 28 ? 141.751 109.219 125.377 1.00 32.35 28 VAL E N 1
ATOM 6746 C CA . VAL E 1 28 ? 143.194 109.116 125.551 1.00 32.35 28 VAL E CA 1
ATOM 6747 C C . VAL E 1 28 ? 143.711 110.249 126.428 1.00 32.35 28 VAL E C 1
ATOM 6748 O O . VAL E 1 28 ? 144.503 110.019 127.349 1.00 32.35 28 VAL E O 1
ATOM 6752 N N . ILE E 1 29 ? 143.255 111.481 126.184 1.00 32.22 29 ILE E N 1
ATOM 6753 C CA . ILE E 1 29 ? 143.770 112.612 126.950 1.00 32.22 29 ILE E CA 1
ATOM 6754 C C . ILE E 1 29 ? 143.241 112.592 128.375 1.00 32.22 29 ILE E C 1
ATOM 6755 O O . ILE E 1 29 ? 143.878 113.132 129.283 1.00 32.22 29 ILE E O 1
ATOM 6760 N N . ALA E 1 30 ? 142.094 111.957 128.609 1.00 32.25 30 ALA E N 1
ATOM 6761 C CA . ALA E 1 30 ? 141.621 111.791 129.974 1.00 32.25 30 ALA E CA 1
ATOM 6762 C C . ALA E 1 30 ? 142.412 110.716 130.699 1.00 32.25 30 ALA E C 1
ATOM 6763 O O . ALA E 1 30 ? 142.594 110.797 131.916 1.00 32.25 30 ALA E O 1
ATOM 6765 N N . ALA E 1 31 ? 142.894 109.711 129.969 1.00 32.22 31 ALA E N 1
ATOM 6766 C CA . ALA E 1 31 ? 143.740 108.694 130.574 1.00 32.22 31 ALA E CA 1
ATOM 6767 C C . ALA E 1 31 ? 145.125 109.242 130.878 1.00 32.22 31 ALA E C 1
ATOM 6768 O O . ALA E 1 31 ? 145.765 108.822 131.846 1.00 32.22 31 ALA E O 1
ATOM 6770 N N . LEU E 1 32 ? 145.605 110.180 130.063 1.00 31.20 32 LEU E N 1
ATOM 6771 C CA . LEU E 1 32 ? 146.882 110.828 130.323 1.00 31.20 32 LEU E CA 1
ATOM 6772 C C . LEU E 1 32 ? 146.779 111.931 131.365 1.00 31.20 32 LEU E C 1
ATOM 6773 O O . LEU E 1 32 ? 147.804 112.514 131.723 1.00 31.20 32 LEU E O 1
ATOM 6778 N N . GLY E 1 33 ? 145.579 112.239 131.843 1.00 31.71 33 GLY E N 1
ATOM 6779 C CA . GLY E 1 33 ? 145.402 113.114 132.980 1.00 31.71 33 GLY E CA 1
ATOM 6780 C C . GLY E 1 33 ? 145.386 114.592 132.668 1.00 31.71 33 GLY E C 1
ATOM 6781 O O . GLY E 1 33 ? 145.985 115.377 133.405 1.00 31.71 33 GLY E O 1
ATOM 6782 N N . THR E 1 34 ? 144.689 114.992 131.609 1.00 33.56 34 THR E N 1
ATOM 6783 C CA . THR E 1 34 ? 144.688 116.392 131.213 1.00 33.56 34 THR E CA 1
ATOM 6784 C C . THR E 1 34 ? 143.859 117.235 132.174 1.00 33.56 34 THR E C 1
ATOM 6785 O O . THR E 1 34 ? 142.975 116.739 132.876 1.00 33.56 34 THR E O 1
ATOM 6789 N N . GLN E 1 35 ? 144.184 118.522 132.232 1.00 35.73 35 GLN E N 1
ATOM 6790 C CA . GLN E 1 35 ? 143.369 119.494 132.939 1.00 35.73 35 GLN E CA 1
ATOM 6791 C C . GLN E 1 35 ? 142.437 120.238 132.003 1.00 35.73 35 GLN E C 1
ATOM 6792 O O . GLN E 1 35 ? 141.771 121.183 132.432 1.00 35.73 35 GLN E O 1
ATOM 6798 N N . LEU E 1 36 ? 142.394 119.845 130.734 1.00 34.76 36 LEU E N 1
ATOM 6799 C CA . LEU E 1 36 ? 141.438 120.411 129.799 1.00 34.76 36 LEU E CA 1
ATOM 6800 C C . LEU E 1 36 ? 140.040 119.951 130.166 1.00 34.76 36 LEU E C 1
ATOM 6801 O O . LEU E 1 36 ? 139.771 118.753 130.252 1.00 34.76 36 LEU E O 1
ATOM 6806 N N . VAL E 1 37 ? 139.156 120.904 130.411 1.00 35.30 37 VAL E N 1
ATOM 6807 C CA . VAL E 1 37 ? 137.750 120.615 130.637 1.00 35.30 37 VAL E CA 1
ATOM 6808 C C . VAL E 1 37 ? 136.941 121.437 129.646 1.00 35.30 37 VAL E C 1
ATOM 6809 O O . VAL E 1 37 ? 137.382 122.502 129.200 1.00 35.30 37 VAL E O 1
ATOM 6813 N N . ILE E 1 38 ? 135.813 120.891 129.216 1.00 34.76 38 ILE E N 1
ATOM 6814 C CA . ILE E 1 38 ? 134.840 121.641 128.435 1.00 34.76 38 ILE E CA 1
ATOM 6815 C C . ILE E 1 38 ? 133.837 122.165 129.450 1.00 34.76 38 ILE E C 1
ATOM 6816 O O . ILE E 1 38 ? 133.378 121.389 130.295 1.00 34.76 38 ILE E O 1
ATOM 6821 N N . PRO E 1 39 ? 133.508 123.454 129.446 1.00 34.86 39 PRO E N 1
ATOM 6822 C CA . PRO E 1 39 ? 132.626 123.983 130.487 1.00 34.86 39 PRO E CA 1
ATOM 6823 C C . PRO E 1 39 ? 131.202 123.473 130.346 1.00 34.86 39 PRO E C 1
ATOM 6824 O O . PRO E 1 39 ? 130.760 123.054 129.276 1.00 34.86 39 PRO E O 1
ATOM 6828 N N . GLU E 1 40 ? 130.493 123.498 131.473 1.00 38.42 40 GLU E N 1
ATOM 6829 C CA . GLU E 1 40 ? 129.161 122.911 131.551 1.00 38.42 40 GLU E CA 1
ATOM 6830 C C . GLU E 1 40 ? 128.145 123.750 130.781 1.00 38.42 40 GLU E C 1
ATOM 6831 O O . GLU E 1 40 ? 127.147 123.230 130.270 1.00 38.42 40 GLU E O 1
ATOM 6837 N N . ALA E 1 41 ? 128.413 125.051 130.644 1.00 33.98 41 ALA E N 1
ATOM 6838 C CA . ALA E 1 41 ? 127.569 125.908 129.821 1.00 33.98 41 ALA E CA 1
ATOM 6839 C C . ALA E 1 41 ? 127.706 125.584 128.342 1.00 33.98 41 ALA E C 1
ATOM 6840 O O . ALA E 1 41 ? 126.738 125.714 127.587 1.00 33.98 41 ALA E O 1
ATOM 6842 N N . ILE E 1 42 ? 128.894 125.171 127.907 1.00 32.04 42 ILE E N 1
ATOM 6843 C CA . ILE E 1 42 ? 129.086 124.791 126.512 1.00 32.04 42 ILE E CA 1
ATOM 6844 C C . ILE E 1 42 ? 128.461 123.431 126.234 1.00 32.04 42 ILE E C 1
ATOM 6845 O O . ILE E 1 42 ? 127.914 123.206 125.151 1.00 32.04 42 ILE E O 1
ATOM 6850 N N . SER E 1 43 ? 128.499 122.520 127.204 1.00 31.55 43 SER E N 1
ATOM 6851 C CA . SER E 1 43 ? 127.919 121.197 127.005 1.00 31.55 43 SER E CA 1
ATOM 6852 C C . SER E 1 43 ? 126.397 121.252 126.968 1.00 31.55 43 SER E C 1
ATOM 6853 O O . SER E 1 43 ? 125.759 120.420 126.318 1.00 31.55 43 SER E O 1
ATOM 6856 N N . THR E 1 44 ? 125.800 122.224 127.652 1.00 30.22 44 THR E N 1
ATOM 6857 C CA . THR E 1 44 ? 124.351 122.367 127.637 1.00 30.22 44 THR E CA 1
ATOM 6858 C C . THR E 1 44 ? 123.852 122.952 126.323 1.00 30.22 44 THR E C 1
ATOM 6859 O O . THR E 1 44 ? 122.826 122.506 125.802 1.00 30.22 44 THR E O 1
ATOM 6863 N N . ILE E 1 45 ? 124.573 123.916 125.755 1.00 29.14 45 ILE E N 1
ATOM 6864 C CA . ILE E 1 45 ? 124.115 124.525 124.515 1.00 29.14 45 ILE E CA 1
ATOM 6865 C C . ILE E 1 45 ? 124.424 123.638 123.313 1.00 29.14 45 ILE E C 1
ATOM 6866 O O . ILE E 1 45 ? 123.807 123.793 122.258 1.00 29.14 45 ILE E O 1
ATOM 6871 N N . ILE E 1 46 ? 125.345 122.683 123.440 1.00 29.07 46 ILE E N 1
ATOM 6872 C CA . ILE E 1 46 ? 125.635 121.793 122.320 1.00 29.07 46 ILE E CA 1
ATOM 6873 C C . ILE E 1 46 ? 124.525 120.761 122.171 1.00 29.07 46 ILE E C 1
ATOM 6874 O O . ILE E 1 46 ? 124.049 120.501 121.062 1.00 29.07 46 ILE E O 1
ATOM 6879 N N . VAL E 1 47 ? 124.067 120.197 123.292 1.00 28.93 47 VAL E N 1
ATOM 6880 C CA . VAL E 1 47 ? 122.965 119.237 123.275 1.00 28.93 47 VAL E CA 1
ATOM 6881 C C . VAL E 1 47 ? 121.678 119.908 122.807 1.00 28.93 47 VAL E C 1
ATOM 6882 O O . VAL E 1 47 ? 120.870 119.302 122.091 1.00 28.93 47 VAL E O 1
ATOM 6886 N N . PHE E 1 48 ? 121.495 121.183 123.159 1.00 29.38 48 PHE E N 1
ATOM 6887 C CA . PHE E 1 48 ? 120.367 121.948 122.641 1.00 29.38 48 PHE E CA 1
ATOM 6888 C C . PHE E 1 48 ? 120.460 122.124 121.132 1.00 29.38 48 PHE E C 1
ATOM 6889 O O . PHE E 1 48 ? 119.456 122.003 120.429 1.00 29.38 48 PHE E O 1
ATOM 6897 N N . MET E 1 49 ? 121.656 122.413 120.619 1.00 31.23 49 MET E N 1
ATOM 6898 C CA . MET E 1 49 ? 121.808 122.709 119.198 1.00 31.23 49 MET E CA 1
ATOM 6899 C C . MET E 1 49 ? 121.669 121.458 118.344 1.00 31.23 49 MET E C 1
ATOM 6900 O O . MET E 1 49 ? 121.154 121.522 117.225 1.00 31.23 49 MET E O 1
ATOM 6905 N N . LEU E 1 50 ? 122.128 120.314 118.848 1.00 30.54 50 LEU E N 1
ATOM 6906 C CA . LEU E 1 50 ? 122.040 119.080 118.078 1.00 30.54 50 LEU E CA 1
ATOM 6907 C C . LEU E 1 50 ? 120.616 118.544 118.062 1.00 30.54 50 LEU E C 1
ATOM 6908 O O . LEU E 1 50 ? 120.135 118.069 117.030 1.00 30.54 50 LEU E O 1
ATOM 6913 N N . LEU E 1 51 ? 119.921 118.618 119.196 1.00 31.06 51 LEU E N 1
ATOM 6914 C CA . LEU E 1 51 ? 118.596 118.017 119.281 1.00 31.06 51 LEU E CA 1
ATOM 6915 C C . LEU E 1 51 ? 117.519 118.920 118.703 1.00 31.06 51 LEU E C 1
ATOM 6916 O O . LEU E 1 51 ? 116.442 118.437 118.344 1.00 31.06 51 LEU E O 1
ATOM 6921 N N . THR E 1 52 ? 117.778 120.222 118.602 1.00 32.03 52 THR E N 1
ATOM 6922 C CA . THR E 1 52 ? 116.845 121.090 117.895 1.00 32.03 52 THR E CA 1
ATOM 6923 C C . THR E 1 52 ? 116.928 120.862 116.395 1.00 32.03 52 THR E C 1
ATOM 6924 O O . THR E 1 52 ? 115.906 120.887 115.706 1.00 32.03 52 THR E O 1
ATOM 6928 N N . LYS E 1 53 ? 118.133 120.617 115.876 1.00 33.57 53 LYS E N 1
ATOM 6929 C CA . LYS E 1 53 ? 118.298 120.363 114.449 1.00 33.57 53 LYS E CA 1
ATOM 6930 C C . LYS E 1 53 ? 117.647 119.046 114.044 1.00 33.57 53 LYS E C 1
ATOM 6931 O O . LYS E 1 53 ? 117.038 118.948 112.973 1.00 33.57 53 LYS E O 1
ATOM 6937 N N . ILE E 1 54 ? 117.795 118.014 114.879 1.00 33.85 54 ILE E N 1
ATOM 6938 C CA . ILE E 1 54 ? 117.154 116.728 114.626 1.00 33.85 54 ILE E CA 1
ATOM 6939 C C . ILE E 1 54 ? 115.643 116.869 114.694 1.00 33.85 54 ILE E C 1
ATOM 6940 O O . ILE E 1 54 ? 114.916 116.277 113.887 1.00 33.85 54 ILE E O 1
ATOM 6945 N N . GLY E 1 55 ? 115.150 117.702 115.608 1.00 35.12 55 GLY E N 1
ATOM 6946 C CA . GLY E 1 55 ? 113.722 117.938 115.686 1.00 35.12 55 GLY E CA 1
ATOM 6947 C C . GLY E 1 55 ? 113.179 118.750 114.526 1.00 35.12 55 GLY E C 1
ATOM 6948 O O . GLY E 1 55 ? 112.033 118.561 114.119 1.00 35.12 55 GLY E O 1
ATOM 6949 N N . LEU E 1 56 ? 113.982 119.667 113.982 1.00 36.10 56 LEU E N 1
ATOM 6950 C CA . LEU E 1 56 ? 113.509 120.507 112.886 1.00 36.10 56 LEU E CA 1
ATOM 6951 C C . LEU E 1 56 ? 113.354 119.705 111.602 1.00 36.10 56 LEU E C 1
ATOM 6952 O O . LEU E 1 56 ? 112.413 119.924 110.835 1.00 36.10 56 LEU E O 1
ATOM 6957 N N . THR E 1 57 ? 114.268 118.765 111.351 1.00 39.00 57 THR E N 1
ATOM 6958 C CA . THR E 1 57 ? 114.130 117.888 110.192 1.00 39.00 57 THR E CA 1
ATOM 6959 C C . THR E 1 57 ? 112.992 116.900 110.391 1.00 39.00 57 THR E C 1
ATOM 6960 O O . THR E 1 57 ? 112.204 116.645 109.478 1.00 39.00 57 THR E O 1
ATOM 6964 N N . GLY E 1 58 ? 112.898 116.333 111.583 1.00 40.67 58 GLY E N 1
ATOM 6965 C CA . GLY E 1 58 ? 111.817 115.439 111.917 1.00 40.67 58 GLY E CA 1
ATOM 6966 C C . GLY E 1 58 ? 110.577 116.221 112.274 1.00 40.67 58 GLY E C 1
ATOM 6967 O O . GLY E 1 58 ? 110.254 116.383 113.449 1.00 40.67 58 GLY E O 1
ATOM 6968 N N . GLY E 1 59 ? 109.859 116.695 111.270 1.00 43.48 59 GLY E N 1
ATOM 6969 C CA . GLY E 1 59 ? 108.767 117.612 111.497 1.00 43.48 59 GLY E CA 1
ATOM 6970 C C . GLY E 1 59 ? 108.630 118.558 110.333 1.00 43.48 59 GLY E C 1
ATOM 6971 O O . GLY E 1 59 ? 107.525 118.994 110.013 1.00 43.48 59 GLY E O 1
ATOM 6972 N N . MET E 1 60 ? 109.730 118.826 109.643 1.00 44.61 60 MET E N 1
ATOM 6973 C CA . MET E 1 60 ? 109.614 119.311 108.280 1.00 44.61 60 MET E CA 1
ATOM 6974 C C . MET E 1 60 ? 109.305 118.176 107.320 1.00 44.61 60 MET E C 1
ATOM 6975 O O . MET E 1 60 ? 108.899 118.430 106.183 1.00 44.61 60 MET E O 1
ATOM 6980 N N . ALA E 1 61 ? 109.485 116.933 107.763 1.00 48.48 61 ALA E N 1
ATOM 6981 C CA . ALA E 1 61 ? 109.126 115.747 107.005 1.00 48.48 61 ALA E CA 1
ATOM 6982 C C . ALA E 1 61 ? 107.814 115.137 107.471 1.00 48.48 61 ALA E C 1
ATOM 6983 O O . ALA E 1 61 ? 107.196 114.374 106.724 1.00 48.48 61 ALA E O 1
ATOM 6985 N N . ILE E 1 62 ? 107.387 115.441 108.699 1.00 49.39 62 ILE E N 1
ATOM 6986 C CA . ILE E 1 62 ? 106.150 114.879 109.230 1.00 49.39 62 ILE E CA 1
ATOM 6987 C C . ILE E 1 62 ? 104.940 115.517 108.564 1.00 49.39 62 ILE E C 1
ATOM 6988 O O . ILE E 1 62 ? 103.976 114.824 108.214 1.00 49.39 62 ILE E O 1
ATOM 6993 N N . ARG E 1 63 ? 104.992 116.826 108.312 1.00 49.90 63 ARG E N 1
ATOM 6994 C CA . ARG E 1 63 ? 103.878 117.510 107.668 1.00 49.90 63 ARG E CA 1
ATOM 6995 C C . ARG E 1 63 ? 103.722 117.133 106.200 1.00 49.90 63 ARG E C 1
ATOM 6996 O O . ARG E 1 63 ? 102.663 117.390 105.619 1.00 49.90 63 ARG E O 1
ATOM 7004 N N . ASN E 1 64 ? 104.738 116.519 105.596 1.00 55.79 64 ASN E N 1
ATOM 7005 C CA . ASN E 1 64 ? 104.606 115.907 104.282 1.00 55.79 64 ASN E CA 1
ATOM 7006 C C . ASN E 1 64 ? 104.226 114.436 104.358 1.00 55.79 64 ASN E C 1
ATOM 7007 O O . ASN E 1 64 ? 103.818 113.859 103.345 1.00 55.79 64 ASN E O 1
ATOM 7012 N N . SER E 1 65 ? 104.350 113.820 105.531 1.00 59.99 65 SER E N 1
ATOM 7013 C CA . SER E 1 65 ? 104.204 112.380 105.656 1.00 59.99 65 SER E CA 1
ATOM 7014 C C . SER E 1 65 ? 102.736 111.965 105.713 1.00 59.99 65 SER E C 1
ATOM 7015 O O . SER E 1 65 ? 101.821 112.792 105.749 1.00 59.99 65 SER E O 1
ATOM 7018 N N . ASN E 1 66 ? 102.528 110.648 105.736 1.00 67.90 66 ASN E N 1
ATOM 7019 C CA . ASN E 1 66 ? 101.196 110.059 105.697 1.00 67.90 66 ASN E CA 1
ATOM 7020 C C . ASN E 1 66 ? 100.677 109.695 107.083 1.00 67.90 66 ASN E C 1
ATOM 7021 O O . ASN E 1 66 ? 99.477 109.437 107.232 1.00 67.90 66 ASN E O 1
ATOM 7026 N N . LEU E 1 67 ? 101.565 109.650 108.084 1.00 67.26 67 LEU E N 1
ATOM 7027 C CA . LEU E 1 67 ? 101.297 109.243 109.469 1.00 67.26 67 LEU E CA 1
ATOM 7028 C C . LEU E 1 67 ? 100.793 107.805 109.589 1.00 67.26 67 LEU E C 1
ATOM 7029 O O . LEU E 1 67 ? 100.214 107.434 110.612 1.00 67.26 67 LEU E O 1
ATOM 7034 N N . THR E 1 68 ? 101.001 106.984 108.561 1.00 65.24 68 THR E N 1
ATOM 7035 C CA . THR E 1 68 ? 100.863 105.540 108.678 1.00 65.24 68 THR E CA 1
ATOM 7036 C C . THR E 1 68 ? 102.168 104.822 108.376 1.00 65.24 68 THR E C 1
ATOM 7037 O O . THR E 1 68 ? 102.309 103.643 108.714 1.00 65.24 68 THR E O 1
ATOM 7041 N N . GLU E 1 69 ? 103.123 105.506 107.746 1.00 63.37 69 GLU E N 1
ATOM 7042 C CA . GLU E 1 69 ? 104.471 104.971 107.628 1.00 63.37 69 GLU E CA 1
ATOM 7043 C C . GLU E 1 69 ? 105.193 104.982 108.964 1.00 63.37 69 GLU E C 1
ATOM 7044 O O . GLU E 1 69 ? 106.065 104.140 109.201 1.00 63.37 69 GLU E O 1
ATOM 7050 N N . MET E 1 70 ? 104.848 105.923 109.836 1.00 55.30 70 MET E N 1
ATOM 7051 C CA . MET E 1 70 ? 105.440 106.035 111.159 1.00 55.30 70 MET E CA 1
ATOM 7052 C C . MET E 1 70 ? 104.498 105.471 112.208 1.00 55.30 70 MET E C 1
ATOM 7053 O O . MET E 1 70 ? 104.334 106.040 113.284 1.00 55.30 70 MET E O 1
ATOM 7058 N N . LEU E 1 71 ? 103.833 104.368 111.883 1.00 49.49 71 LEU E N 1
ATOM 7059 C CA . LEU E 1 71 ? 102.987 103.674 112.841 1.00 49.49 71 LEU E CA 1
ATOM 7060 C C . LEU E 1 71 ? 103.657 102.428 113.403 1.00 49.49 71 LEU E C 1
ATOM 7061 O O . LEU E 1 71 ? 103.652 102.215 114.617 1.00 49.49 71 LEU E O 1
ATOM 7066 N N . LEU E 1 72 ? 104.234 101.601 112.546 1.00 43.91 72 LEU E N 1
ATOM 7067 C CA . LEU E 1 72 ? 104.988 100.437 112.998 1.00 43.91 72 LEU E CA 1
ATOM 7068 C C . LEU E 1 72 ? 106.370 100.752 113.580 1.00 43.91 72 LEU E C 1
ATOM 7069 O O . LEU E 1 72 ? 106.770 100.049 114.512 1.00 43.91 72 LEU E O 1
ATOM 7074 N N . PRO E 1 73 ? 107.154 101.731 113.087 1.00 42.14 73 PRO E N 1
ATOM 7075 C CA . PRO E 1 73 ? 108.375 102.074 113.839 1.00 42.14 73 PRO E CA 1
ATOM 7076 C C . PRO E 1 73 ? 108.120 102.699 115.199 1.00 42.14 73 PRO E C 1
ATOM 7077 O O . PRO E 1 73 ? 108.944 102.537 116.103 1.00 42.14 73 PRO E O 1
ATOM 7081 N N . VAL E 1 74 ? 107.012 103.417 115.376 1.00 39.92 74 VAL E N 1
ATOM 7082 C CA . VAL E 1 74 ? 106.689 103.934 116.701 1.00 39.92 74 VAL E CA 1
ATOM 7083 C C . VAL E 1 74 ? 106.199 102.810 117.604 1.00 39.92 74 VAL E C 1
ATOM 7084 O O . VAL E 1 74 ? 106.515 102.782 118.799 1.00 39.92 74 VAL E O 1
ATOM 7088 N N . ALA E 1 75 ? 105.472 101.840 117.048 1.00 38.13 75 ALA E N 1
ATOM 7089 C CA . ALA E 1 75 ? 105.037 100.690 117.831 1.00 38.13 75 ALA E CA 1
ATOM 7090 C C . ALA E 1 75 ? 106.206 99.780 118.185 1.00 38.13 75 ALA E C 1
ATOM 7091 O O . ALA E 1 75 ? 106.234 99.191 119.268 1.00 38.13 75 ALA E O 1
ATOM 7093 N N . PHE E 1 76 ? 107.180 99.649 117.284 1.00 38.50 76 PHE E N 1
ATOM 7094 C CA . PHE E 1 76 ? 108.297 98.748 117.544 1.00 38.50 76 PHE E CA 1
ATOM 7095 C C . PHE E 1 76 ? 109.305 99.354 118.502 1.00 38.50 76 PHE E C 1
ATOM 7096 O O . PHE E 1 76 ? 109.990 98.620 119.219 1.00 38.50 76 PHE E O 1
ATOM 7104 N N . SER E 1 77 ? 109.424 100.678 118.525 1.00 36.10 77 SER E N 1
ATOM 7105 C CA . SER E 1 77 ? 110.384 101.298 119.427 1.00 36.10 77 SER E CA 1
ATOM 7106 C C . SER E 1 77 ? 109.830 101.426 120.838 1.00 36.10 77 SER E C 1
ATOM 7107 O O . SER E 1 77 ? 110.598 101.614 121.785 1.00 36.10 77 SER E O 1
ATOM 7110 N N . VAL E 1 78 ? 108.512 101.328 121.005 1.00 34.97 78 VAL E N 1
ATOM 7111 C CA . VAL E 1 78 ? 107.943 101.227 122.346 1.00 34.97 78 VAL E CA 1
ATOM 7112 C C . VAL E 1 78 ? 108.169 99.828 122.909 1.00 34.97 78 VAL E C 1
ATOM 7113 O O . VAL E 1 78 ? 108.519 99.666 124.084 1.00 34.97 78 VAL E O 1
ATOM 7117 N N . ILE E 1 79 ? 108.016 98.804 122.067 1.00 34.08 79 ILE E N 1
ATOM 7118 C CA . ILE E 1 79 ? 108.203 97.417 122.490 1.00 34.08 79 ILE E CA 1
ATOM 7119 C C . ILE E 1 79 ? 109.661 97.155 122.846 1.00 34.08 79 ILE E C 1
ATOM 7120 O O . ILE E 1 79 ? 109.962 96.458 123.824 1.00 34.08 79 ILE E O 1
ATOM 7125 N N . LEU E 1 80 ? 110.587 97.752 122.093 1.00 34.32 80 LEU E N 1
ATOM 7126 C CA . LEU E 1 80 ? 112.010 97.560 122.355 1.00 34.32 80 LEU E CA 1
ATOM 7127 C C . LEU E 1 80 ? 112.437 98.202 123.666 1.00 34.32 80 LEU E C 1
ATOM 7128 O O . LEU E 1 80 ? 113.347 97.705 124.332 1.00 34.32 80 LEU E O 1
ATOM 7133 N N . GLY E 1 81 ? 111.797 99.302 124.054 1.00 34.02 81 GLY E N 1
ATOM 7134 C CA . GLY E 1 81 ? 112.095 99.896 125.342 1.00 34.02 81 GLY E CA 1
ATOM 7135 C C . GLY E 1 81 ? 111.658 99.032 126.505 1.00 34.02 81 GLY E C 1
ATOM 7136 O O . GLY E 1 81 ? 112.309 99.015 127.549 1.00 34.02 81 GLY E O 1
ATOM 7137 N N . ILE E 1 82 ? 110.569 98.288 126.336 1.00 34.26 82 ILE E N 1
ATOM 7138 C CA . ILE E 1 82 ? 110.086 97.415 127.397 1.00 34.26 82 ILE E CA 1
ATOM 7139 C C . ILE E 1 82 ? 110.847 96.095 127.397 1.00 34.26 82 ILE E C 1
ATOM 7140 O O . ILE E 1 82 ? 111.142 95.536 128.456 1.00 34.26 82 ILE E O 1
ATOM 7145 N N . LEU E 1 83 ? 111.204 95.594 126.215 1.00 34.43 83 LEU E N 1
ATOM 7146 C CA . LEU E 1 83 ? 111.825 94.279 126.110 1.00 34.43 83 LEU E CA 1
ATOM 7147 C C . LEU E 1 83 ? 113.259 94.277 126.620 1.00 34.43 83 LEU E C 1
ATOM 7148 O O . LEU E 1 83 ? 113.716 93.264 127.156 1.00 34.43 83 LEU E O 1
ATOM 7153 N N . ILE E 1 84 ? 113.972 95.397 126.482 1.00 34.40 84 ILE E N 1
ATOM 7154 C CA . ILE E 1 84 ? 115.371 95.456 126.896 1.00 34.40 84 ILE E CA 1
ATOM 7155 C C . ILE E 1 84 ? 115.493 95.379 128.412 1.00 34.40 84 ILE E C 1
ATOM 7156 O O . ILE E 1 84 ? 116.373 94.684 128.937 1.00 34.40 84 ILE E O 1
ATOM 7161 N N . VAL E 1 85 ? 114.588 96.037 129.138 1.00 35.87 85 VAL E N 1
ATOM 7162 C CA . VAL E 1 85 ? 114.570 95.930 130.593 1.00 35.87 85 VAL E CA 1
ATOM 7163 C C . VAL E 1 85 ? 114.186 94.521 131.037 1.00 35.87 85 VAL E C 1
ATOM 7164 O O . VAL E 1 85 ? 114.691 94.025 132.048 1.00 35.87 85 VAL E O 1
ATOM 7168 N N . PHE E 1 86 ? 113.328 93.841 130.283 1.00 38.26 86 PHE E N 1
ATOM 7169 C CA . PHE E 1 86 ? 112.960 92.476 130.624 1.00 38.26 86 PHE E CA 1
ATOM 7170 C C . PHE E 1 86 ? 114.027 91.464 130.243 1.00 38.26 86 PHE E C 1
ATOM 7171 O O . PHE E 1 86 ? 114.023 90.356 130.780 1.00 38.26 86 PHE E O 1
ATOM 7179 N N . ILE E 1 87 ? 114.934 91.809 129.331 1.00 38.64 87 ILE E N 1
ATOM 7180 C CA . ILE E 1 87 ? 116.056 90.925 129.038 1.00 38.64 87 ILE E CA 1
ATOM 7181 C C . ILE E 1 87 ? 117.063 90.960 130.180 1.00 38.64 87 ILE E C 1
ATOM 7182 O O . ILE E 1 87 ? 117.575 89.921 130.611 1.00 38.64 87 ILE E O 1
ATOM 7187 N N . ALA E 1 88 ? 117.324 92.149 130.724 1.00 40.89 88 ALA E N 1
ATOM 7188 C CA . ALA E 1 88 ? 118.249 92.280 131.843 1.00 40.89 88 ALA E CA 1
ATOM 7189 C C . ALA E 1 88 ? 117.680 91.729 133.141 1.00 40.89 88 ALA E C 1
ATOM 7190 O O . ALA E 1 88 ? 118.446 91.452 134.066 1.00 40.89 88 ALA E O 1
ATOM 7192 N N . ARG E 1 89 ? 116.361 91.574 133.235 1.00 44.99 89 ARG E N 1
ATOM 7193 C CA . ARG E 1 89 ? 115.764 90.949 134.407 1.00 44.99 89 ARG E CA 1
ATOM 7194 C C . ARG E 1 89 ? 116.043 89.452 134.443 1.00 44.99 89 ARG E C 1
ATOM 7195 O O . ARG E 1 89 ? 116.252 88.888 135.521 1.00 44.99 89 ARG E O 1
ATOM 7203 N N . PHE E 1 90 ? 116.098 88.800 133.284 1.00 46.32 90 PHE E N 1
ATOM 7204 C CA . PHE E 1 90 ? 116.216 87.352 133.226 1.00 46.32 90 PHE E CA 1
ATOM 7205 C C . PHE E 1 90 ? 117.606 86.849 132.869 1.00 46.32 90 PHE E C 1
ATOM 7206 O O . PHE E 1 90 ? 117.835 85.638 132.935 1.00 46.32 90 PHE E O 1
ATOM 7214 N N . THR E 1 91 ? 118.533 87.721 132.482 1.00 45.98 91 THR E N 1
ATOM 7215 C CA . THR E 1 91 ? 119.898 87.306 132.185 1.00 45.98 91 THR E CA 1
ATOM 7216 C C . THR E 1 91 ? 120.898 87.885 133.175 1.00 45.98 91 THR E C 1
ATOM 7217 O O . THR E 1 91 ? 121.652 87.138 133.798 1.00 45.98 91 THR E O 1
ATOM 7221 N N . LEU E 1 92 ? 120.925 89.207 133.331 1.00 45.22 92 LEU E N 1
ATOM 7222 C CA . LEU E 1 92 ? 121.905 89.841 134.201 1.00 45.22 92 LEU E CA 1
ATOM 7223 C C . LEU E 1 92 ? 121.606 89.606 135.674 1.00 45.22 92 LEU E C 1
ATOM 7224 O O . LEU E 1 92 ? 122.534 89.428 136.467 1.00 45.22 92 LEU E O 1
ATOM 7229 N N . ALA E 1 93 ? 120.335 89.576 136.059 1.00 47.54 93 ALA E N 1
ATOM 7230 C CA . ALA E 1 93 ? 119.978 89.423 137.462 1.00 47.54 93 ALA E CA 1
ATOM 7231 C C . ALA E 1 93 ? 120.039 87.982 137.947 1.00 47.54 93 ALA E C 1
ATOM 7232 O O . ALA E 1 93 ? 119.881 87.747 139.147 1.00 47.54 93 ALA E O 1
ATOM 7234 N N . LYS E 1 94 ? 120.261 87.016 137.058 1.00 49.81 94 LYS E N 1
ATOM 7235 C CA . LYS E 1 94 ? 120.380 85.614 137.437 1.00 49.81 94 LYS E CA 1
ATOM 7236 C C . LYS E 1 94 ? 121.837 85.196 137.604 1.00 49.81 94 LYS E C 1
ATOM 7237 O O . LYS E 1 94 ? 122.156 84.006 137.598 1.00 49.81 94 LYS E O 1
ATOM 7243 N N . LEU E 1 95 ? 122.719 86.165 137.763 1.00 51.69 95 LEU E N 1
ATOM 7244 C CA . LEU E 1 95 ? 124.144 85.975 137.936 1.00 51.69 95 LEU E CA 1
ATOM 7245 C C . LEU E 1 95 ? 124.500 86.062 139.418 1.00 51.69 95 LEU E C 1
ATOM 7246 O O . LEU E 1 95 ? 123.728 86.620 140.206 1.00 51.69 95 LEU E O 1
ATOM 7251 N N . PRO E 1 96 ? 125.657 85.465 139.851 1.00 55.49 96 PRO E N 1
ATOM 7252 C CA . PRO E 1 96 ? 125.959 85.339 141.290 1.00 55.49 96 PRO E CA 1
ATOM 7253 C C . PRO E 1 96 ? 125.965 86.588 142.165 1.00 55.49 96 PRO E C 1
ATOM 7254 O O . PRO E 1 96 ? 125.228 86.624 143.153 1.00 55.49 96 PRO E O 1
ATOM 7258 N N . ASN E 1 97 ? 126.758 87.606 141.856 1.00 53.57 97 ASN E N 1
ATOM 7259 C CA . ASN E 1 97 ? 126.891 88.751 142.748 1.00 53.57 97 ASN E CA 1
ATOM 7260 C C . ASN E 1 97 ? 126.256 89.993 142.128 1.00 53.57 97 ASN E C 1
ATOM 7261 O O . ASN E 1 97 ? 126.756 91.109 142.268 1.00 53.57 97 ASN E O 1
ATOM 7266 N N . VAL E 1 98 ? 125.142 89.817 141.429 1.00 49.06 98 VAL E N 1
ATOM 7267 C CA . VAL E 1 98 ? 124.404 90.926 140.842 1.00 49.06 98 VAL E CA 1
ATOM 7268 C C . VAL E 1 98 ? 123.105 91.059 141.617 1.00 49.06 98 VAL E C 1
ATOM 7269 O O . VAL E 1 98 ? 122.307 90.116 141.664 1.00 49.06 98 VAL E O 1
ATOM 7273 N N . ARG E 1 99 ? 122.898 92.215 142.238 1.00 45.83 99 ARG E N 1
ATOM 7274 C CA . ARG E 1 99 ? 121.624 92.493 142.880 1.00 45.83 99 ARG E CA 1
ATOM 7275 C C . ARG E 1 99 ? 120.551 92.707 141.823 1.00 45.83 99 ARG E C 1
ATOM 7276 O O . ARG E 1 99 ? 120.821 93.242 140.746 1.00 45.83 99 ARG E O 1
ATOM 7284 N N . THR E 1 100 ? 119.327 92.282 142.136 1.00 45.90 100 THR E N 1
ATOM 7285 C CA . THR E 1 100 ? 118.240 92.362 141.166 1.00 45.90 100 THR E CA 1
ATOM 7286 C C . THR E 1 100 ? 117.812 93.805 140.935 1.00 45.90 100 THR E C 1
ATOM 7287 O O . THR E 1 100 ? 117.393 94.174 139.834 1.00 45.90 100 THR E O 1
ATOM 7291 N N . VAL E 1 101 ? 117.932 94.646 141.961 1.00 42.78 101 VAL E N 1
ATOM 7292 C CA . VAL E 1 101 ? 117.511 96.033 141.823 1.00 42.78 101 VAL E CA 1
ATOM 7293 C C . VAL E 1 101 ? 118.580 96.842 141.098 1.00 42.78 101 VAL E C 1
ATOM 7294 O O . VAL E 1 101 ? 118.313 97.940 140.597 1.00 42.78 101 VAL E O 1
ATOM 7298 N N . ASP E 1 102 ? 119.801 96.309 141.008 1.00 41.49 102 ASP E N 1
ATOM 7299 C CA . ASP E 1 102 ? 120.847 96.959 140.228 1.00 41.49 102 ASP E CA 1
ATOM 7300 C C . ASP E 1 102 ? 120.785 96.552 138.767 1.00 41.49 102 ASP E C 1
ATOM 7301 O O . ASP E 1 102 ? 121.174 97.330 137.893 1.00 41.49 102 ASP E O 1
ATOM 7306 N N . ALA E 1 103 ? 120.324 95.335 138.486 1.00 39.56 103 ALA E N 1
ATOM 7307 C CA . ALA E 1 103 ? 120.209 94.889 137.105 1.00 39.56 103 ALA E CA 1
ATOM 7308 C C . ALA E 1 103 ? 119.020 95.537 136.412 1.00 39.56 103 ALA E C 1
ATOM 7309 O O . ALA E 1 103 ? 119.062 95.788 135.204 1.00 39.56 103 ALA E O 1
ATOM 7311 N N . LEU E 1 104 ? 117.948 95.810 137.157 1.00 38.66 104 LEU E N 1
ATOM 7312 C CA . LEU E 1 104 ? 116.784 96.459 136.564 1.00 38.66 104 LEU E CA 1
ATOM 7313 C C . LEU E 1 104 ? 117.057 97.928 136.292 1.00 38.66 104 LEU E C 1
ATOM 7314 O O . LEU E 1 104 ? 116.466 98.518 135.384 1.00 38.66 104 LEU E O 1
ATOM 7319 N N . ALA E 1 105 ? 117.945 98.539 137.073 1.00 36.13 105 ALA E N 1
ATOM 7320 C CA . ALA E 1 105 ? 118.337 99.913 136.795 1.00 36.13 105 ALA E CA 1
ATOM 7321 C C . ALA E 1 105 ? 119.334 99.978 135.649 1.00 36.13 105 ALA E C 1
ATOM 7322 O O . ALA E 1 105 ? 119.369 100.962 134.906 1.00 36.13 105 ALA E O 1
ATOM 7324 N N . THR E 1 106 ? 120.158 98.942 135.490 1.00 35.98 106 THR E N 1
ATOM 7325 C CA . THR E 1 106 ? 121.083 98.906 134.363 1.00 35.98 106 THR E CA 1
ATOM 7326 C C . THR E 1 106 ? 120.344 98.649 133.058 1.00 35.98 106 THR E C 1
ATOM 7327 O O . THR E 1 106 ? 120.632 99.287 132.041 1.00 35.98 106 THR E O 1
ATOM 7331 N N . GLY E 1 107 ? 119.365 97.744 133.075 1.00 34.62 107 GLY E N 1
ATOM 7332 C CA . GLY E 1 107 ? 118.579 97.492 131.882 1.00 34.62 107 GLY E CA 1
ATOM 7333 C C . GLY E 1 107 ? 117.686 98.653 131.501 1.00 34.62 107 GLY E C 1
ATOM 7334 O O . GLY E 1 107 ? 117.312 98.795 130.337 1.00 34.62 107 GLY E O 1
ATOM 7335 N N . GLY E 1 108 ? 117.337 99.500 132.469 1.00 34.32 108 GLY E N 1
ATOM 7336 C CA . GLY E 1 108 ? 116.591 100.702 132.155 1.00 34.32 108 GLY E CA 1
ATOM 7337 C C . GLY E 1 108 ? 117.425 101.752 131.457 1.00 34.32 108 GLY E C 1
ATOM 7338 O O . GLY E 1 108 ? 116.900 102.539 130.669 1.00 34.32 108 GLY E O 1
ATOM 7339 N N . LEU E 1 109 ? 118.728 101.787 131.733 1.00 34.57 109 LEU E N 1
ATOM 7340 C CA . LEU E 1 109 ? 119.596 102.721 131.029 1.00 34.57 109 LEU E CA 1
ATOM 7341 C C . LEU E 1 109 ? 119.941 102.220 129.639 1.00 34.57 109 LEU E C 1
ATOM 7342 O O . LEU E 1 109 ? 120.115 103.020 128.718 1.00 34.57 109 LEU E O 1
ATOM 7347 N N . PHE E 1 110 ? 120.044 100.905 129.463 1.00 34.59 110 PHE E N 1
ATOM 7348 C CA . PHE E 1 110 ? 120.341 100.358 128.148 1.00 34.59 110 PHE E CA 1
ATOM 7349 C C . PHE E 1 110 ? 119.112 100.310 127.256 1.00 34.59 110 PHE E C 1
ATOM 7350 O O . PHE E 1 110 ? 119.248 100.106 126.047 1.00 34.59 110 PHE E O 1
ATOM 7358 N N . GLY E 1 111 ? 117.920 100.485 127.821 1.00 33.76 111 GLY E N 1
ATOM 7359 C CA . GLY E 1 111 ? 116.742 100.655 126.993 1.00 33.76 111 GLY E CA 1
ATOM 7360 C C . GLY E 1 111 ? 116.534 102.096 126.589 1.00 33.76 111 GLY E C 1
ATOM 7361 O O . GLY E 1 111 ? 115.988 102.375 125.521 1.00 33.76 111 GLY E O 1
ATOM 7362 N N . ALA E 1 112 ? 116.952 103.026 127.439 1.00 33.93 112 ALA E N 1
ATOM 7363 C CA . ALA E 1 112 ? 116.883 104.439 127.118 1.00 33.93 112 ALA E CA 1
ATOM 7364 C C . ALA E 1 112 ? 117.907 104.783 126.044 1.00 33.93 112 ALA E C 1
ATOM 7365 O O . ALA E 1 112 ? 118.815 104.009 125.744 1.00 33.93 112 ALA E O 1
ATOM 7367 N N . VAL E 1 113 ? 117.754 105.957 125.458 1.00 34.84 113 VAL E N 1
ATOM 7368 C CA . VAL E 1 113 ? 118.517 106.344 124.284 1.00 34.84 113 VAL E CA 1
ATOM 7369 C C . VAL E 1 113 ? 119.490 107.451 124.652 1.00 34.84 113 VAL E C 1
ATOM 7370 O O . VAL E 1 113 ? 119.175 108.349 125.437 1.00 34.84 113 VAL E O 1
ATOM 7374 N N . SER E 1 114 ? 120.691 107.373 124.089 1.00 34.89 114 SER E N 1
ATOM 7375 C CA . SER E 1 114 ? 121.653 108.464 124.115 1.00 34.89 114 SER E CA 1
ATOM 7376 C C . SER E 1 114 ? 121.426 109.328 122.885 1.00 34.89 114 SER E C 1
ATOM 7377 O O . SER E 1 114 ? 121.476 108.828 121.759 1.00 34.89 114 SER E O 1
ATOM 7380 N N . GLY E 1 115 ? 121.170 110.617 123.09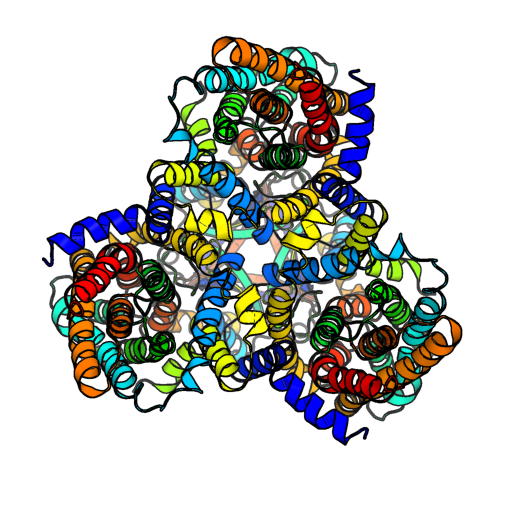9 1.00 34.87 115 GLY E N 1
ATOM 7381 C CA . GLY E 1 115 ? 121.080 111.531 121.975 1.00 34.87 115 GLY E CA 1
ATOM 7382 C C . GLY E 1 115 ? 122.424 111.805 121.339 1.00 34.87 115 GLY E C 1
ATOM 7383 O O . GLY E 1 115 ? 122.494 112.208 120.176 1.00 34.87 115 GLY E O 1
ATOM 7384 N N . SER E 1 116 ? 123.495 111.544 122.090 1.00 34.76 116 SER E N 1
ATOM 7385 C CA . SER E 1 116 ? 124.868 111.729 121.555 1.00 34.76 116 SER E CA 1
ATOM 7386 C C . SER E 1 116 ? 125.175 110.594 120.571 1.00 34.76 116 SER E C 1
ATOM 7387 O O . SER E 1 116 ? 125.886 110.850 119.584 1.00 34.76 116 SER E O 1
ATOM 7390 N N . THR E 1 117 ? 124.652 109.390 120.834 1.00 35.21 117 THR E N 1
ATOM 7391 C CA . THR E 1 117 ? 124.871 108.258 119.945 1.00 35.21 117 THR E CA 1
ATOM 7392 C C . THR E 1 117 ? 123.950 108.315 118.736 1.00 35.21 117 THR E C 1
ATOM 7393 O O . THR E 1 117 ? 124.336 107.898 117.640 1.00 35.21 117 THR E O 1
ATOM 7397 N N . MET E 1 118 ? 122.737 108.842 118.912 1.00 37.28 118 MET E N 1
ATOM 7398 C CA . MET E 1 118 ? 121.809 108.961 117.793 1.00 37.28 118 MET E CA 1
ATOM 7399 C C . MET E 1 118 ? 122.281 110.012 116.800 1.00 37.28 118 MET E C 1
ATOM 7400 O O . MET E 1 118 ? 122.136 109.842 115.586 1.00 37.28 118 MET E O 1
ATOM 7405 N N . ALA E 1 119 ? 122.865 111.102 117.298 1.00 35.15 119 ALA E N 1
ATOM 7406 C CA . ALA E 1 119 ? 123.393 112.127 116.406 1.00 35.15 119 ALA E CA 1
ATOM 7407 C C . ALA E 1 119 ? 124.641 111.640 115.687 1.00 35.15 119 ALA E C 1
ATOM 7408 O O . ALA E 1 119 ? 124.926 112.067 114.564 1.00 35.15 119 ALA E O 1
ATOM 7410 N N . ALA E 1 120 ? 125.398 110.743 116.316 1.00 35.78 120 ALA E N 1
ATOM 7411 C CA . ALA E 1 120 ? 126.554 110.143 115.667 1.00 35.78 120 ALA E CA 1
ATOM 7412 C C . ALA E 1 120 ? 126.159 109.154 114.584 1.00 35.78 120 ALA E C 1
ATOM 7413 O O . ALA E 1 120 ? 126.957 108.892 113.683 1.00 35.78 120 ALA E O 1
ATOM 7415 N N . ALA E 1 121 ? 124.957 108.588 114.658 1.00 36.82 121 ALA E N 1
ATOM 7416 C CA . ALA E 1 121 ? 124.519 107.636 113.649 1.00 36.82 121 ALA E CA 1
ATOM 7417 C C . ALA E 1 121 ? 123.949 108.328 112.425 1.00 36.82 121 ALA E C 1
ATOM 7418 O O . ALA E 1 121 ? 124.036 107.788 111.320 1.00 36.82 121 ALA E O 1
ATOM 7420 N N . LEU E 1 122 ? 123.362 109.510 112.601 1.00 38.31 122 LEU E N 1
ATOM 7421 C CA . LEU E 1 122 ? 122.803 110.232 111.466 1.00 38.31 122 LEU E CA 1
ATOM 7422 C C . LEU E 1 122 ? 123.903 110.837 110.609 1.00 38.31 122 LEU E C 1
ATOM 7423 O O . LEU E 1 122 ? 123.770 110.910 109.384 1.00 38.31 122 LEU E O 1
ATOM 7428 N N . THR E 1 123 ? 124.999 111.272 111.230 1.00 39.73 123 THR E N 1
ATOM 7429 C CA . THR E 1 123 ? 126.090 111.863 110.466 1.00 39.73 123 THR E CA 1
ATOM 7430 C C . THR E 1 123 ? 126.884 110.803 109.724 1.00 39.73 123 THR E C 1
ATOM 7431 O O . THR E 1 123 ? 127.452 111.077 108.663 1.00 39.73 123 THR E O 1
ATOM 7435 N N . THR E 1 124 ? 126.962 109.596 110.277 1.00 41.32 124 THR E N 1
ATOM 7436 C CA . THR E 1 124 ? 127.665 108.533 109.577 1.00 41.32 124 THR E CA 1
ATOM 7437 C C . THR E 1 124 ? 126.841 108.017 108.409 1.00 41.32 124 THR E C 1
ATOM 7438 O O . THR E 1 124 ? 127.402 107.586 107.400 1.00 41.32 124 THR E O 1
ATOM 7442 N N . LEU E 1 125 ? 125.515 108.087 108.513 1.00 41.95 125 LEU E N 1
ATOM 7443 C CA . LEU E 1 125 ? 124.660 107.695 107.401 1.00 41.95 125 LEU E CA 1
ATOM 7444 C C . LEU E 1 125 ? 124.727 108.707 106.269 1.00 41.95 125 LEU E C 1
ATOM 7445 O O . LEU E 1 125 ? 124.553 108.348 105.102 1.00 41.95 125 LEU E O 1
ATOM 7450 N N . GLU E 1 126 ? 124.960 109.979 106.597 1.00 44.78 126 GLU E N 1
ATOM 7451 C CA . GLU E 1 126 ? 125.054 111.006 105.566 1.00 44.78 126 GLU E CA 1
ATOM 7452 C C . GLU E 1 126 ? 126.324 110.846 104.742 1.00 44.78 126 GLU E C 1
ATOM 7453 O O . GLU E 1 126 ? 126.285 110.904 103.510 1.00 44.78 126 GLU E O 1
ATOM 7459 N N . GLU E 1 127 ? 127.464 110.640 105.401 1.00 47.87 127 GLU E N 1
ATOM 7460 C CA . GLU E 1 127 ? 128.703 110.506 104.648 1.00 47.87 127 GLU E CA 1
ATOM 7461 C C . GLU E 1 127 ? 128.986 109.077 104.209 1.00 47.87 127 GLU E C 1
ATOM 7462 O O . GLU E 1 127 ? 130.028 108.833 103.594 1.00 47.87 127 GLU E O 1
ATOM 7468 N N . SER E 1 128 ? 128.101 108.130 104.501 1.00 47.59 128 SER E N 1
ATOM 7469 C CA . SER E 1 128 ? 128.090 106.860 103.791 1.00 47.59 128 SER E CA 1
ATOM 7470 C C . SER E 1 128 ? 127.073 106.859 102.665 1.00 47.59 128 SER E C 1
ATOM 7471 O O . SER E 1 128 ? 126.954 105.854 101.959 1.00 47.59 128 SER E O 1
ATOM 7474 N N . LYS E 1 129 ? 126.350 107.970 102.498 1.00 47.07 129 LYS E N 1
ATOM 7475 C CA . LYS E 1 129 ? 125.367 108.202 101.438 1.00 47.07 129 LYS E CA 1
ATOM 7476 C C . LYS E 1 129 ? 124.270 107.137 101.450 1.00 47.07 129 LYS E C 1
ATOM 7477 O O . LYS E 1 129 ? 124.022 106.441 100.467 1.00 47.07 129 LYS E O 1
ATOM 7483 N N . ILE E 1 130 ? 123.623 107.020 102.605 1.00 45.16 130 ILE E N 1
ATOM 7484 C CA . ILE E 1 130 ? 122.460 106.163 102.781 1.00 45.16 130 ILE E CA 1
ATOM 7485 C C . ILE E 1 130 ? 121.295 107.049 103.184 1.00 45.16 130 ILE E C 1
ATOM 7486 O O . ILE E 1 130 ? 121.386 107.792 104.165 1.00 45.16 130 ILE E O 1
ATOM 7491 N N . SER E 1 131 ? 120.212 106.981 102.424 1.00 44.99 131 SER E N 1
ATOM 7492 C CA . SER E 1 131 ? 119.041 107.784 102.718 1.00 44.99 131 SER E CA 1
ATOM 7493 C C . SER E 1 131 ? 118.241 107.160 103.851 1.00 44.99 131 SER E C 1
ATOM 7494 O O . SER E 1 131 ? 118.109 105.939 103.948 1.00 44.99 131 SER E O 1
ATOM 7497 N N . TYR E 1 132 ? 117.706 108.016 104.715 1.00 43.27 132 TYR E N 1
ATOM 7498 C CA . TYR E 1 132 ? 116.878 107.563 105.818 1.00 43.27 132 TYR E CA 1
ATOM 7499 C C . TYR E 1 132 ? 115.686 108.495 105.936 1.00 43.27 132 TYR E C 1
ATOM 7500 O O . TYR E 1 132 ? 115.699 109.606 105.400 1.00 43.27 132 TYR E O 1
ATOM 7509 N N . GLU E 1 133 ? 114.653 108.029 106.626 1.00 44.68 133 GLU E N 1
ATOM 7510 C CA . GLU E 1 133 ? 113.500 108.874 106.900 1.00 44.68 133 GLU E CA 1
ATOM 7511 C C . GLU E 1 133 ? 113.892 109.974 107.869 1.00 44.68 133 GLU E C 1
ATOM 7512 O O . GLU E 1 133 ? 114.526 109.712 108.892 1.00 44.68 133 GLU E O 1
ATOM 7518 N N . ALA E 1 134 ? 113.527 111.212 107.540 1.00 44.21 134 ALA E N 1
ATOM 7519 C CA . ALA E 1 134 ? 113.984 112.344 108.333 1.00 44.21 134 ALA E CA 1
ATOM 7520 C C . ALA E 1 134 ? 113.284 112.435 109.679 1.00 44.21 134 ALA E C 1
ATOM 7521 O O . ALA E 1 134 ? 113.803 113.089 110.586 1.00 44.21 134 ALA E O 1
ATOM 7523 N N . TRP E 1 135 ? 112.135 111.786 109.838 1.00 44.31 135 TRP E N 1
ATOM 7524 C CA . TRP E 1 135 ? 111.446 111.744 111.119 1.00 44.31 135 TRP E CA 1
ATOM 7525 C C . TRP E 1 135 ? 111.939 110.629 112.025 1.00 44.31 135 TRP E C 1
ATOM 7526 O O . TRP E 1 135 ? 111.341 110.414 113.081 1.00 44.31 135 TRP E O 1
ATOM 7537 N N . ALA E 1 136 ? 112.998 109.910 111.642 1.00 41.69 136 ALA E N 1
ATOM 7538 C CA . ALA E 1 136 ? 113.460 108.784 112.448 1.00 41.69 136 ALA E CA 1
ATOM 7539 C C . ALA E 1 136 ? 114.125 109.243 113.736 1.00 41.69 136 ALA E C 1
ATOM 7540 O O . ALA E 1 136 ? 114.256 108.454 114.675 1.00 41.69 136 ALA E O 1
ATOM 7542 N N . GLY E 1 137 ? 114.546 110.505 113.804 1.00 39.28 137 GLY E N 1
ATOM 7543 C CA . GLY E 1 137 ? 114.996 111.065 115.061 1.00 39.28 137 GLY E CA 1
ATOM 7544 C C . GLY E 1 137 ? 113.889 111.261 116.072 1.00 39.28 137 GLY E C 1
ATOM 7545 O O . GLY E 1 137 ? 114.167 111.328 117.270 1.00 39.28 137 GLY E O 1
ATOM 7546 N N . ALA E 1 138 ? 112.638 111.339 115.621 1.00 38.96 138 ALA E N 1
ATOM 7547 C CA . ALA E 1 138 ? 111.497 111.463 116.519 1.00 38.96 138 ALA E CA 1
ATOM 7548 C C . ALA E 1 138 ? 111.080 110.140 117.144 1.00 38.96 138 ALA E C 1
ATOM 7549 O O . ALA E 1 138 ? 110.098 110.112 117.890 1.00 38.96 138 ALA E O 1
ATOM 7551 N N . LEU E 1 139 ? 111.781 109.048 116.850 1.00 37.84 139 LEU E N 1
ATOM 7552 C CA . LEU E 1 139 ? 111.622 107.801 117.581 1.00 37.84 139 LEU E CA 1
ATOM 7553 C C . LEU E 1 139 ? 112.358 107.808 118.907 1.00 37.84 139 LEU E C 1
ATOM 7554 O O . LEU E 1 139 ? 112.206 106.860 119.682 1.00 37.84 139 LEU E O 1
ATOM 7559 N N . TYR E 1 140 ? 113.157 108.839 119.166 1.00 37.06 140 TYR E N 1
ATOM 7560 C CA . TYR E 1 140 ? 113.949 108.937 120.391 1.00 37.06 140 TYR E CA 1
ATOM 7561 C C . TYR E 1 140 ? 113.127 108.989 121.680 1.00 37.06 140 TYR E C 1
ATOM 7562 O O . TYR E 1 140 ? 113.493 108.275 122.625 1.00 37.06 140 TYR E O 1
ATOM 7571 N N . PRO E 1 141 ? 112.032 109.763 121.813 1.00 36.02 141 PRO E N 1
ATOM 7572 C CA . PRO E 1 141 ? 111.257 109.657 123.061 1.00 36.02 141 PRO E CA 1
ATOM 7573 C C . PRO E 1 141 ? 110.420 108.397 123.167 1.00 36.02 141 PRO E C 1
ATOM 7574 O O . PRO E 1 141 ? 110.032 108.031 124.280 1.00 36.02 141 PRO E O 1
ATOM 7578 N N . PHE E 1 142 ? 110.130 107.719 122.063 1.00 36.38 142 PHE E N 1
ATOM 7579 C CA . PHE E 1 142 ? 109.269 106.548 122.120 1.00 36.38 142 PHE E CA 1
ATOM 7580 C C . PHE E 1 142 ? 109.989 105.296 122.595 1.00 36.38 142 PHE E C 1
ATOM 7581 O O . PHE E 1 142 ? 109.327 104.295 122.871 1.00 36.38 142 PHE E O 1
ATOM 7589 N N . MET E 1 143 ? 111.314 105.316 122.693 1.00 35.94 143 MET E N 1
ATOM 7590 C CA . MET E 1 143 ? 112.064 104.242 123.333 1.00 35.94 143 MET E CA 1
ATOM 7591 C C . MET E 1 143 ? 112.629 104.640 124.683 1.00 35.94 143 MET E C 1
ATOM 7592 O O . MET E 1 143 ? 112.689 103.810 125.591 1.00 35.94 143 MET E O 1
ATOM 7597 N N . ASP E 1 144 ? 113.018 105.907 124.827 1.00 36.76 144 ASP E N 1
ATOM 7598 C CA . ASP E 1 144 ? 113.651 106.390 126.048 1.00 36.76 144 ASP E CA 1
ATOM 7599 C C . ASP E 1 144 ? 112.691 106.349 127.229 1.00 36.76 144 ASP E C 1
ATOM 7600 O O . ASP E 1 144 ? 113.042 105.878 128.313 1.00 36.76 144 ASP E O 1
ATOM 7605 N N . ILE E 1 145 ? 111.467 106.817 127.027 1.00 36.02 145 ILE E N 1
ATOM 7606 C CA . ILE E 1 145 ? 110.474 106.943 128.094 1.00 36.02 145 ILE E CA 1
ATOM 7607 C C . ILE E 1 145 ? 109.831 105.609 128.488 1.00 36.02 145 ILE E C 1
ATOM 7608 O O . ILE E 1 145 ? 109.725 105.361 129.696 1.00 36.02 145 ILE E O 1
ATOM 7613 N N . PRO E 1 146 ? 109.409 104.702 127.581 1.00 35.76 146 PRO E N 1
ATOM 7614 C CA . PRO E 1 146 ? 108.892 103.414 128.080 1.00 35.76 146 PRO E CA 1
ATOM 7615 C C . PRO E 1 146 ? 109.939 102.511 128.704 1.00 35.76 146 PRO E C 1
ATOM 7616 O O . PRO E 1 146 ? 109.577 101.557 129.397 1.00 35.76 146 PRO E O 1
ATOM 7620 N N . ALA E 1 147 ? 111.225 102.777 128.495 1.00 34.96 147 ALA E N 1
ATOM 7621 C CA . ALA E 1 147 ? 112.247 101.978 129.154 1.00 34.96 147 ALA E CA 1
ATOM 7622 C C . ALA E 1 147 ? 112.479 102.443 130.581 1.00 34.96 147 ALA E C 1
ATOM 7623 O O . ALA E 1 147 ? 112.671 101.623 131.482 1.00 34.96 147 ALA E O 1
ATOM 7625 N N . LEU E 1 148 ? 112.482 103.757 130.805 1.00 36.38 148 LEU E N 1
ATOM 7626 C CA . LEU E 1 148 ? 112.673 104.272 132.153 1.00 36.38 148 LEU E CA 1
ATOM 7627 C C . LEU E 1 148 ? 111.442 104.049 133.017 1.00 36.38 148 LEU E C 1
ATOM 7628 O O . LEU E 1 148 ? 111.561 103.913 134.236 1.00 36.38 148 LEU E O 1
ATOM 7633 N N . VAL E 1 149 ? 110.258 104.009 132.410 1.00 37.08 149 VAL E N 1
ATOM 7634 C CA . VAL E 1 149 ? 109.047 103.731 133.170 1.00 37.08 149 VAL E CA 1
ATOM 7635 C C . VAL E 1 149 ? 108.998 102.260 133.568 1.00 37.08 149 VAL E C 1
ATOM 7636 O O . VAL E 1 149 ? 108.654 101.925 134.706 1.00 37.08 149 VAL E O 1
ATOM 7640 N N . THR E 1 150 ? 109.395 101.367 132.657 1.00 36.68 150 THR E N 1
ATOM 7641 C CA . THR E 1 150 ? 109.364 99.935 132.937 1.00 36.68 150 THR E CA 1
ATOM 7642 C C . THR E 1 150 ? 110.381 99.538 133.995 1.00 36.68 150 THR E C 1
ATOM 7643 O O . THR E 1 150 ? 110.113 98.648 134.805 1.00 36.68 150 THR E O 1
ATOM 7647 N N . ALA E 1 151 ? 111.537 100.197 134.026 1.00 37.95 151 ALA E N 1
ATOM 7648 C CA . ALA E 1 151 ? 112.541 99.880 135.035 1.00 37.95 151 ALA E CA 1
ATOM 7649 C C . ALA E 1 151 ? 112.083 100.303 136.422 1.00 37.95 151 ALA E C 1
ATOM 7650 O O . ALA E 1 151 ? 112.338 99.605 137.404 1.00 37.95 151 ALA E O 1
ATOM 7652 N N . ILE E 1 152 ? 111.388 101.435 136.520 1.00 39.58 152 ILE E N 1
ATOM 7653 C CA . ILE E 1 152 ? 110.937 101.924 137.820 1.00 39.58 152 ILE E CA 1
ATOM 7654 C C . ILE E 1 152 ? 109.746 101.109 138.314 1.00 39.58 152 ILE E C 1
ATOM 7655 O O . ILE E 1 152 ? 109.647 100.787 139.504 1.00 39.58 152 ILE E O 1
ATOM 7660 N N . VAL E 1 153 ? 108.858 100.714 137.402 1.00 41.51 153 VAL E N 1
ATOM 7661 C CA . VAL E 1 153 ? 107.658 99.974 137.783 1.00 41.51 153 VAL E CA 1
ATOM 7662 C C . VAL E 1 153 ? 108.007 98.552 138.211 1.00 41.51 153 VAL E C 1
ATOM 7663 O O . VAL E 1 153 ? 107.525 98.067 139.240 1.00 41.51 153 VAL E O 1
ATOM 7667 N N . VAL E 1 154 ? 108.870 97.873 137.451 1.00 42.55 154 VAL E N 1
ATOM 7668 C CA . VAL E 1 154 ? 109.204 96.482 137.753 1.00 42.55 154 VAL E CA 1
ATOM 7669 C C . VAL E 1 154 ? 110.071 96.383 139.006 1.00 42.55 154 VAL E C 1
ATOM 7670 O O . VAL E 1 154 ? 109.902 95.458 139.811 1.00 42.55 154 VAL E O 1
ATOM 7674 N N . ALA E 1 155 ? 110.962 97.352 139.232 1.00 46.14 155 ALA E N 1
ATOM 7675 C CA . ALA E 1 155 ? 111.790 97.319 140.435 1.00 46.14 155 ALA E CA 1
ATOM 7676 C C . ALA E 1 155 ? 110.974 97.607 141.686 1.00 46.14 155 ALA E C 1
ATOM 7677 O O . ALA E 1 155 ? 111.236 97.027 142.743 1.00 46.14 155 ALA E O 1
ATOM 7679 N N . ASN E 1 156 ? 109.973 98.484 141.589 1.00 49.54 156 ASN E N 1
ATOM 7680 C CA . ASN E 1 156 ? 109.142 98.768 142.750 1.00 49.54 156 ASN E CA 1
ATOM 7681 C C . ASN E 1 156 ? 108.188 97.628 143.071 1.00 49.54 156 ASN E C 1
ATOM 7682 O O . ASN E 1 156 ? 107.754 97.510 144.219 1.00 49.54 156 ASN E O 1
ATOM 7687 N N . ILE E 1 157 ? 107.857 96.790 142.091 1.00 51.82 157 ILE E N 1
ATOM 7688 C CA . ILE E 1 157 ? 107.097 95.576 142.372 1.00 51.82 157 ILE E CA 1
ATOM 7689 C C . ILE E 1 157 ? 107.976 94.575 143.113 1.00 51.82 157 ILE E C 1
ATOM 7690 O O . ILE E 1 157 ? 107.535 93.913 144.061 1.00 51.82 157 ILE E O 1
ATOM 7695 N N . TYR E 1 158 ? 109.248 94.486 142.716 1.00 56.10 158 TYR E N 1
ATOM 7696 C CA . TYR E 1 158 ? 110.170 93.539 143.336 1.00 56.10 158 TYR E CA 1
ATOM 7697 C C . TYR E 1 158 ? 110.496 93.929 144.772 1.00 56.10 158 TYR E C 1
ATOM 7698 O O . TYR E 1 158 ? 110.707 93.059 145.623 1.00 56.10 158 TYR E O 1
ATOM 7707 N N . LEU E 1 159 ? 110.546 95.229 145.063 1.00 58.73 159 LEU E N 1
ATOM 7708 C CA . LEU E 1 159 ? 110.840 95.660 146.425 1.00 58.73 159 LEU E CA 1
ATOM 7709 C C . LEU E 1 159 ? 109.652 95.428 147.348 1.00 58.73 159 LEU E C 1
ATOM 7710 O O . LEU E 1 159 ? 109.824 95.262 148.559 1.00 58.73 159 LEU E O 1
ATOM 7715 N N . ASN E 1 160 ? 108.437 95.408 146.797 1.00 63.61 160 ASN E N 1
ATOM 7716 C CA . ASN E 1 160 ? 107.272 95.117 147.624 1.00 63.61 160 ASN E CA 1
ATOM 7717 C C . ASN E 1 160 ? 107.076 93.617 147.787 1.00 63.61 160 ASN E C 1
ATOM 7718 O O . ASN E 1 160 ? 106.488 93.169 148.777 1.00 63.61 160 ASN E O 1
ATOM 7723 N N . LYS E 1 161 ? 107.546 92.827 146.821 1.00 67.07 161 LYS E N 1
ATOM 7724 C CA . LYS E 1 161 ? 107.540 91.377 146.978 1.00 67.07 161 LYS E CA 1
ATOM 7725 C C . LYS E 1 161 ? 108.500 90.945 148.079 1.00 67.07 161 LYS E C 1
ATOM 7726 O O . LYS E 1 161 ? 108.185 90.061 148.883 1.00 67.07 161 LYS E O 1
ATOM 7732 N N . ARG E 1 162 ? 109.678 91.572 148.137 1.00 71.82 162 ARG E N 1
ATOM 7733 C CA . ARG E 1 162 ? 110.670 91.196 149.138 1.00 71.82 162 ARG E CA 1
ATOM 7734 C C . ARG E 1 162 ? 110.300 91.705 150.523 1.00 71.82 162 ARG E C 1
ATOM 7735 O O . ARG E 1 162 ? 110.754 91.146 151.527 1.00 71.82 162 ARG E O 1
ATOM 7743 N N . LYS E 1 163 ? 109.490 92.762 150.604 1.00 73.28 163 LYS E N 1
ATOM 7744 C CA . LYS E 1 163 ? 109.031 93.229 151.908 1.00 73.28 163 LYS E CA 1
ATOM 7745 C C . LYS E 1 163 ? 107.985 92.290 152.491 1.00 73.28 163 LYS E C 1
ATOM 7746 O O . LYS E 1 163 ? 107.896 92.131 153.714 1.00 73.28 163 LYS E O 1
ATOM 7752 N N . ARG E 1 164 ? 107.190 91.658 151.635 1.00 75.21 164 ARG E N 1
ATOM 7753 C CA . ARG E 1 164 ? 106.147 90.746 152.081 1.00 75.21 164 ARG E CA 1
ATOM 7754 C C . ARG E 1 164 ? 106.521 89.300 151.776 1.00 75.21 164 ARG E C 1
ATOM 7755 O O . ARG E 1 164 ? 107.409 88.730 152.412 1.00 75.21 164 ARG E O 1
ATOM 7763 N N . ARG E 1 208 ? 101.364 100.309 142.300 1.00 74.66 208 ARG E N 1
ATOM 7764 C CA . ARG E 1 208 ? 101.300 101.287 143.378 1.00 74.66 208 ARG E CA 1
ATOM 7765 C C . ARG E 1 208 ? 101.983 102.586 142.978 1.00 74.66 208 ARG E C 1
ATOM 7766 O O . ARG E 1 208 ? 101.584 103.667 143.404 1.00 74.66 208 ARG E O 1
ATOM 7774 N N . VAL E 1 209 ? 103.016 102.460 142.153 1.00 67.27 209 VAL E N 1
ATOM 7775 C CA . VAL E 1 209 ? 103.833 103.595 141.738 1.00 67.27 209 VAL E CA 1
ATOM 7776 C C . VAL E 1 209 ? 103.071 104.425 140.709 1.00 67.27 209 VAL E C 1
ATOM 7777 O O . VAL E 1 209 ? 102.320 103.894 139.882 1.00 67.27 209 VAL E O 1
ATOM 7781 N N . LYS E 1 210 ? 103.213 105.745 140.799 1.00 60.16 210 LYS E N 1
ATOM 7782 C CA . LYS E 1 210 ? 102.524 106.667 139.908 1.00 60.16 210 LYS E CA 1
ATOM 7783 C C . LYS E 1 210 ? 103.294 106.785 138.600 1.00 60.16 210 LYS E C 1
ATOM 7784 O O . LYS E 1 210 ? 104.428 107.274 138.583 1.00 60.16 210 LYS E O 1
ATOM 7790 N N . ILE E 1 211 ? 102.674 106.344 137.506 1.00 53.31 211 ILE E N 1
ATOM 7791 C CA . ILE E 1 211 ? 103.363 106.266 136.220 1.00 53.31 211 ILE E CA 1
ATOM 7792 C C . ILE E 1 211 ? 103.475 107.633 135.559 1.00 53.31 211 ILE E C 1
ATOM 7793 O O . ILE E 1 211 ? 104.531 107.977 135.019 1.00 53.31 211 ILE E O 1
ATOM 7798 N N . TRP E 1 212 ? 102.405 108.438 135.610 1.00 50.88 212 TRP E N 1
ATOM 7799 C CA . TRP E 1 212 ? 102.383 109.699 134.860 1.00 50.88 212 TRP E CA 1
ATOM 7800 C C . TRP E 1 212 ? 103.394 110.745 135.333 1.00 50.88 212 TRP E C 1
ATOM 7801 O O . TRP E 1 212 ? 103.947 111.448 134.466 1.00 50.88 212 TRP E O 1
ATOM 7812 N N . PRO E 1 213 ? 103.686 110.934 136.634 1.00 50.37 213 PRO E N 1
ATOM 7813 C CA . PRO E 1 213 ? 104.810 111.816 136.994 1.00 50.37 213 PRO E CA 1
ATOM 7814 C C . PRO E 1 213 ? 106.169 111.373 136.475 1.00 50.37 213 PRO E C 1
ATOM 7815 O O . PRO E 1 213 ? 107.051 112.222 136.322 1.00 50.37 213 PRO E O 1
ATOM 7819 N N . ILE E 1 214 ? 106.375 110.083 136.212 1.00 47.23 214 ILE E N 1
ATOM 7820 C CA . ILE E 1 214 ? 107.618 109.657 135.580 1.00 47.23 214 ILE E CA 1
ATOM 7821 C C . ILE E 1 214 ? 107.666 110.103 134.122 1.00 47.23 214 ILE E C 1
ATOM 7822 O O . ILE E 1 214 ? 108.719 110.522 133.634 1.00 47.23 214 ILE E O 1
ATOM 7827 N N . ILE E 1 215 ? 106.540 110.028 133.410 1.00 45.96 215 ILE E N 1
ATOM 7828 C CA . ILE E 1 215 ? 106.475 110.500 132.032 1.00 45.96 215 ILE E CA 1
ATOM 7829 C C . ILE E 1 215 ? 106.552 112.020 131.979 1.00 45.96 215 ILE E C 1
ATOM 7830 O O . ILE E 1 215 ? 107.087 112.596 131.028 1.00 45.96 215 ILE E O 1
ATOM 7835 N N . GLU E 1 216 ? 106.064 112.692 133.021 1.00 46.84 216 GLU E N 1
ATOM 7836 C CA . GLU E 1 216 ? 106.101 114.149 133.049 1.00 46.84 216 GLU E CA 1
ATOM 7837 C C . GLU E 1 216 ? 107.514 114.666 133.276 1.00 46.84 216 GLU E C 1
ATOM 7838 O O . GLU E 1 216 ? 107.899 115.696 132.717 1.00 46.84 216 GLU E O 1
ATOM 7844 N N . GLU E 1 217 ? 108.300 113.966 134.093 1.00 45.30 217 GLU E N 1
ATOM 7845 C CA . GLU E 1 217 ? 109.682 114.373 134.321 1.00 45.30 217 GLU E CA 1
ATOM 7846 C C . GLU E 1 217 ? 110.550 114.114 133.099 1.00 45.30 217 GLU E C 1
ATOM 7847 O O . GLU E 1 217 ? 111.505 114.855 132.841 1.00 45.30 217 GLU E O 1
ATOM 7853 N N . SER E 1 218 ? 110.245 113.061 132.345 1.00 41.67 218 SER E N 1
ATOM 7854 C CA . SER E 1 218 ? 111.047 112.733 131.176 1.00 41.67 218 SER E CA 1
ATOM 7855 C C . SER E 1 218 ? 110.759 113.668 130.012 1.00 41.67 218 SER E C 1
ATOM 7856 O O . SER E 1 218 ? 111.666 113.993 129.241 1.00 41.67 218 SER E O 1
ATOM 7859 N N . LEU E 1 219 ? 109.509 114.103 129.866 1.00 39.54 219 LEU E N 1
ATOM 7860 C CA . LEU E 1 219 ? 109.162 115.059 128.825 1.00 39.54 219 LEU E CA 1
ATOM 7861 C C . LEU E 1 219 ? 109.723 116.441 129.104 1.00 39.54 219 LEU E C 1
ATOM 7862 O O . LEU E 1 219 ? 109.959 117.201 128.163 1.00 39.54 219 LEU E O 1
ATOM 7867 N N . GLN E 1 220 ? 109.939 116.784 130.368 1.00 37.07 220 GLN E N 1
ATOM 7868 C CA . GLN E 1 220 ? 110.407 118.103 130.753 1.00 37.07 220 GLN E CA 1
ATOM 7869 C C . GLN E 1 220 ? 111.918 118.181 130.889 1.00 37.07 220 GLN E C 1
ATOM 7870 O O . GLN E 1 220 ? 112.430 119.214 131.323 1.00 37.07 220 GLN E O 1
ATOM 7876 N N . GLY E 1 221 ? 112.640 117.120 130.545 1.00 36.16 221 GLY E N 1
ATOM 7877 C CA . GLY E 1 221 ? 114.081 117.131 130.603 1.00 36.16 221 GLY E CA 1
ATOM 7878 C C . GLY E 1 221 ? 114.659 118.018 129.524 1.00 36.16 221 GLY E C 1
ATOM 7879 O O . GLY E 1 221 ? 114.024 118.252 128.498 1.00 36.16 221 GLY E O 1
ATOM 7880 N N . PRO E 1 222 ? 115.874 118.531 129.736 1.00 34.81 222 PRO E N 1
ATOM 7881 C CA . PRO E 1 222 ? 116.421 119.533 128.802 1.00 34.81 222 PRO E CA 1
ATOM 7882 C C . PRO E 1 222 ? 116.748 118.981 127.430 1.00 34.81 222 PRO E C 1
ATOM 7883 O O . PRO E 1 222 ? 116.716 119.723 126.444 1.00 34.81 222 PRO E O 1
ATOM 7887 N N . ALA E 1 223 ? 117.059 117.691 127.342 1.00 34.77 223 ALA E N 1
ATOM 7888 C CA . ALA E 1 223 ? 117.352 117.077 126.055 1.00 34.77 223 ALA E CA 1
ATOM 7889 C C . ALA E 1 223 ? 116.079 116.863 125.251 1.00 34.77 223 ALA E C 1
ATOM 7890 O O . ALA E 1 223 ? 115.997 117.231 124.076 1.00 34.77 223 ALA E O 1
ATOM 7892 N N . LEU E 1 224 ? 115.061 116.281 125.879 1.00 35.74 224 LEU E N 1
ATOM 7893 C CA . LEU E 1 224 ? 113.878 115.876 125.138 1.00 35.74 224 LEU E CA 1
ATOM 7894 C C . LEU E 1 224 ? 112.944 117.054 124.893 1.00 35.74 224 LEU E C 1
ATOM 7895 O O . LEU E 1 224 ? 112.126 117.009 123.972 1.00 35.74 224 LEU E O 1
ATOM 7900 N N . SER E 1 225 ? 113.065 118.123 125.681 1.00 34.84 225 SER E N 1
ATOM 7901 C CA . SER E 1 225 ? 112.269 119.317 125.421 1.00 34.84 225 SER E CA 1
ATOM 7902 C C . SER E 1 225 ? 112.805 120.088 124.226 1.00 34.84 225 SER E C 1
ATOM 7903 O O . SER E 1 225 ? 112.056 120.804 123.555 1.00 34.84 225 SER E O 1
ATOM 7906 N N . ALA E 1 226 ? 114.105 119.971 123.956 1.00 33.50 226 ALA E N 1
ATOM 7907 C CA . ALA E 1 226 ? 114.687 120.651 122.806 1.00 33.50 226 ALA E CA 1
ATOM 7908 C C . ALA E 1 226 ? 114.273 119.983 121.505 1.00 33.50 226 ALA E C 1
ATOM 7909 O O . ALA E 1 226 ? 114.118 120.655 120.482 1.00 33.50 226 ALA E O 1
ATOM 7911 N N . MET E 1 227 ? 114.086 118.664 121.523 1.00 36.25 227 MET E N 1
ATOM 7912 C CA . MET E 1 227 ? 113.644 117.968 120.322 1.00 36.25 227 MET E CA 1
ATOM 7913 C C . MET E 1 227 ? 112.168 118.226 120.053 1.00 36.25 227 MET E C 1
ATOM 7914 O O . MET E 1 227 ? 111.765 118.444 118.906 1.00 36.25 227 MET E O 1
ATOM 7919 N N . LEU E 1 228 ? 111.347 118.217 121.108 1.00 34.50 228 LEU E N 1
ATOM 7920 C CA . LEU E 1 228 ? 109.917 118.458 120.947 1.00 34.50 228 LEU E CA 1
ATOM 7921 C C . LEU E 1 228 ? 109.639 119.890 120.525 1.00 34.50 228 LEU E C 1
ATOM 7922 O O . LEU E 1 228 ? 108.652 120.159 119.834 1.00 34.50 228 LEU E O 1
ATOM 7927 N N . LEU E 1 229 ? 110.490 120.823 120.947 1.00 34.74 229 LEU E N 1
ATOM 7928 C CA . LEU E 1 229 ? 110.417 122.186 120.442 1.00 34.74 229 LEU E CA 1
ATOM 7929 C C . LEU E 1 229 ? 110.725 122.227 118.954 1.00 34.74 229 LEU E C 1
ATOM 7930 O O . LEU E 1 229 ? 110.028 122.891 118.183 1.00 34.74 229 LEU E O 1
ATOM 7935 N N . GLY E 1 230 ? 111.754 121.505 118.531 1.00 34.25 230 GLY E N 1
ATOM 7936 C CA . GLY E 1 230 ? 112.090 121.391 117.133 1.00 34.25 230 GLY E CA 1
ATOM 7937 C C . GLY E 1 230 ? 111.073 120.676 116.285 1.00 34.25 230 GLY E C 1
ATOM 7938 O O . GLY E 1 230 ? 110.880 121.062 115.133 1.00 34.25 230 GLY E O 1
ATOM 7939 N N . LEU E 1 231 ? 110.430 119.635 116.814 1.00 36.18 231 LEU E N 1
ATOM 7940 C CA . LEU E 1 231 ? 109.318 118.970 116.145 1.00 36.18 231 LEU E CA 1
ATOM 7941 C C . LEU E 1 231 ? 108.148 119.906 115.894 1.00 36.18 231 LEU E C 1
ATOM 7942 O O . LEU E 1 231 ? 107.584 119.903 114.800 1.00 36.18 231 LEU E O 1
ATOM 7947 N N . ALA E 1 232 ? 107.781 120.711 116.890 1.00 36.81 232 ALA E N 1
ATOM 7948 C CA . ALA E 1 232 ? 106.642 121.606 116.750 1.00 36.81 232 ALA E CA 1
ATOM 7949 C C . ALA E 1 232 ? 106.942 122.754 115.799 1.00 36.81 232 ALA E C 1
ATOM 7950 O O . ALA E 1 232 ? 106.056 123.195 115.062 1.00 36.81 232 ALA E O 1
ATOM 7952 N N . LEU E 1 233 ? 108.180 123.245 115.790 1.00 37.55 233 LEU E N 1
ATOM 7953 C CA . LEU E 1 233 ? 108.525 124.326 114.876 1.00 37.55 233 LEU E CA 1
ATOM 7954 C C . LEU E 1 233 ? 108.701 123.811 113.457 1.00 37.55 233 LEU E C 1
ATOM 7955 O O . LEU E 1 233 ? 108.586 124.575 112.497 1.00 37.55 233 LEU E O 1
ATOM 7960 N N . GLY E 1 234 ? 108.984 122.522 113.299 1.00 40.46 234 GLY E N 1
ATOM 7961 C CA . GLY E 1 234 ? 109.051 121.964 111.963 1.00 40.46 234 GLY E CA 1
ATOM 7962 C C . GLY E 1 234 ? 107.681 121.767 111.348 1.00 40.46 234 GLY E C 1
ATOM 7963 O O . GLY E 1 234 ? 107.497 121.968 110.146 1.00 40.46 234 GLY E O 1
ATOM 7964 N N . ILE E 1 235 ? 106.699 121.375 112.158 1.00 42.81 235 ILE E N 1
ATOM 7965 C CA . ILE E 1 235 ? 105.381 121.040 111.627 1.00 42.81 235 ILE E CA 1
ATOM 7966 C C . ILE E 1 235 ? 104.573 122.304 111.358 1.00 42.81 235 ILE E C 1
ATOM 7967 O O . ILE E 1 235 ? 104.096 122.531 110.242 1.00 42.81 235 ILE E O 1
ATOM 7972 N N . PHE E 1 236 ? 104.408 123.143 112.377 1.00 45.35 236 PHE E N 1
ATOM 7973 C CA . PHE E 1 236 ? 103.459 124.244 112.309 1.00 45.35 236 PHE E CA 1
ATOM 7974 C C . PHE E 1 236 ? 104.037 125.521 111.718 1.00 45.35 236 PHE E C 1
ATOM 7975 O O . PHE E 1 236 ? 103.279 126.459 111.455 1.00 45.35 236 PHE E O 1
ATOM 7983 N N . THR E 1 237 ? 105.343 125.589 111.503 1.00 46.32 237 THR E N 1
ATOM 7984 C CA . THR E 1 237 ? 106.018 126.821 111.119 1.00 46.32 237 THR E CA 1
ATOM 7985 C C . THR E 1 237 ? 106.879 126.511 109.883 1.00 46.32 237 THR E C 1
ATOM 7986 O O . THR E 1 237 ? 106.886 125.385 109.385 1.00 46.32 237 THR E O 1
ATOM 7990 N N . LYS E 1 238 ? 107.581 127.519 109.363 1.00 47.88 238 LYS E N 1
ATOM 7991 C CA . LYS E 1 238 ? 108.501 127.368 108.238 1.00 47.88 238 LYS E CA 1
ATOM 7992 C C . LYS E 1 238 ? 109.888 127.823 108.676 1.00 47.88 238 LYS E C 1
ATOM 7993 O O . LYS E 1 238 ? 110.293 128.964 108.416 1.00 47.88 238 LYS E O 1
ATOM 7999 N N . PRO E 1 239 ? 110.645 126.953 109.354 1.00 43.52 239 PRO E N 1
ATOM 8000 C CA . PRO E 1 239 ? 111.949 127.352 109.892 1.00 43.52 239 PRO E CA 1
ATOM 8001 C C . PRO E 1 239 ? 113.126 127.123 108.954 1.00 43.52 239 PRO E C 1
ATOM 8002 O O . PRO E 1 239 ? 114.262 127.051 109.427 1.00 43.52 239 PRO E O 1
ATOM 8006 N N . GLU E 1 240 ? 112.870 126.978 107.649 1.00 43.47 240 GLU E N 1
ATOM 8007 C CA . GLU E 1 240 ? 113.902 126.570 106.693 1.00 43.47 240 GLU E CA 1
ATOM 8008 C C . GLU E 1 240 ? 115.040 127.576 106.573 1.00 43.47 240 GLU E C 1
ATOM 8009 O O . GLU E 1 240 ? 116.153 127.201 106.196 1.00 43.47 240 GLU E O 1
ATOM 8015 N N . SER E 1 241 ? 114.789 128.850 106.870 1.00 42.43 241 SER E N 1
ATOM 8016 C CA . SER E 1 241 ? 115.833 129.855 106.717 1.00 42.43 241 SER E CA 1
ATOM 8017 C C . SER E 1 241 ? 116.852 129.774 107.848 1.00 42.43 241 SER E C 1
ATOM 8018 O O . SER E 1 241 ? 118.060 129.872 107.612 1.00 42.43 241 SER E O 1
ATOM 8021 N N . VAL E 1 242 ? 116.388 129.591 109.086 1.00 39.01 242 VAL E N 1
ATOM 8022 C CA . VAL E 1 242 ? 117.321 129.471 110.200 1.00 39.01 242 VAL E CA 1
ATOM 8023 C C . VAL E 1 242 ? 117.918 128.072 110.263 1.00 39.01 242 VAL E C 1
ATOM 8024 O O . VAL E 1 242 ? 118.977 127.877 110.866 1.00 39.01 242 VAL E O 1
ATOM 8028 N N . TYR E 1 243 ? 117.285 127.093 109.620 1.00 38.40 243 TYR E N 1
ATOM 8029 C CA . TYR E 1 243 ? 117.816 125.738 109.627 1.00 38.40 243 TYR E CA 1
ATOM 8030 C C . TYR E 1 243 ? 119.000 125.613 108.679 1.00 38.40 243 TYR E C 1
ATOM 8031 O O . TYR E 1 243 ? 120.029 125.029 109.030 1.00 38.40 243 TYR E O 1
ATOM 8040 N N . GLU E 1 244 ? 118.875 126.168 107.472 1.00 40.84 244 GLU E N 1
ATOM 8041 C CA . GLU E 1 244 ? 119.934 126.038 106.479 1.00 40.84 244 GLU E CA 1
ATOM 8042 C C . GLU E 1 244 ? 121.118 126.941 106.782 1.00 40.84 244 GLU E C 1
ATOM 8043 O O . GLU E 1 244 ? 122.209 126.723 106.248 1.00 40.84 244 GLU E O 1
ATOM 8049 N N . GLY E 1 245 ? 120.929 127.954 107.617 1.00 37.83 245 GLY E N 1
ATOM 8050 C CA . GLY E 1 245 ? 121.992 128.891 107.904 1.00 37.83 245 GLY E CA 1
ATOM 8051 C C . GLY E 1 245 ? 122.725 128.628 109.200 1.00 37.83 245 GLY E C 1
ATOM 8052 O O . GLY E 1 245 ? 123.915 128.929 109.310 1.00 37.83 245 GLY E O 1
ATOM 8053 N N . PHE E 1 246 ? 122.033 128.079 110.194 1.00 34.06 246 PHE E N 1
ATOM 8054 C CA . PHE E 1 246 ? 122.599 127.927 111.527 1.00 34.06 246 PHE E CA 1
ATOM 8055 C C . PHE E 1 246 ? 122.672 126.486 112.000 1.00 34.06 246 PHE E C 1
ATOM 8056 O O . PHE E 1 246 ? 123.757 126.007 112.337 1.00 34.06 246 PHE E O 1
ATOM 8064 N N . TYR E 1 247 ? 121.548 125.772 112.024 1.00 34.39 247 TYR E N 1
ATOM 8065 C CA . TYR E 1 247 ? 121.496 124.505 112.742 1.00 34.39 247 TYR E CA 1
ATOM 8066 C C . TYR E 1 247 ? 122.098 123.368 111.932 1.00 34.39 247 TYR E C 1
ATOM 8067 O O . TYR E 1 247 ? 122.685 122.444 112.500 1.00 34.39 247 TYR E O 1
ATOM 8076 N N . ASP E 1 248 ? 121.965 123.416 110.622 1.00 36.27 248 ASP E N 1
ATOM 8077 C CA . ASP E 1 248 ? 122.574 122.415 109.754 1.00 36.27 248 ASP E CA 1
ATOM 8078 C C . ASP E 1 248 ? 124.074 122.608 109.497 1.00 36.27 248 ASP E C 1
ATOM 8079 O O . ASP E 1 248 ? 124.794 121.604 109.534 1.00 36.27 248 ASP E O 1
ATOM 8084 N N . PRO E 1 249 ? 124.617 123.811 109.221 1.00 34.72 249 PRO E N 1
ATOM 8085 C CA . PRO E 1 249 ? 126.073 123.874 109.001 1.00 34.72 249 PRO E CA 1
ATOM 8086 C C . PRO E 1 249 ? 126.899 123.742 110.266 1.00 34.72 249 PRO E C 1
ATOM 8087 O O . PRO E 1 249 ? 128.110 123.517 110.176 1.00 34.72 249 PRO E O 1
ATOM 8091 N N . LEU E 1 250 ? 126.298 123.878 111.437 1.00 33.73 250 LEU E N 1
ATOM 8092 C CA . LEU E 1 250 ? 127.024 123.746 112.688 1.00 33.73 250 LEU E CA 1
ATOM 8093 C C . LEU E 1 250 ? 126.862 122.377 113.329 1.00 33.73 250 LEU E C 1
ATOM 8094 O O . LEU E 1 250 ? 127.303 122.193 114.463 1.00 33.73 250 LEU E O 1
ATOM 8099 N N . PHE E 1 251 ? 126.262 121.412 112.634 1.00 33.78 251 PHE E N 1
ATOM 8100 C CA . PHE E 1 251 ? 125.912 120.145 113.264 1.00 33.78 251 PHE E CA 1
ATOM 8101 C C . PHE E 1 251 ? 127.135 119.260 113.464 1.00 33.78 251 PHE E C 1
ATOM 8102 O O . PHE E 1 251 ? 127.390 118.780 114.572 1.00 33.78 251 PHE E O 1
ATOM 8110 N N . ARG E 1 252 ? 127.898 119.023 112.393 1.00 37.70 252 ARG E N 1
ATOM 8111 C CA . ARG E 1 252 ? 128.993 118.060 112.457 1.00 37.70 252 ARG E CA 1
ATOM 8112 C C . ARG E 1 252 ? 130.160 118.573 113.281 1.00 37.70 252 ARG E C 1
ATOM 8113 O O . ARG E 1 252 ? 130.930 117.775 113.820 1.00 37.70 252 ARG E O 1
ATOM 8121 N N . GLY E 1 253 ? 130.311 119.883 113.389 1.00 32.73 253 GLY E N 1
ATOM 8122 C CA . GLY E 1 253 ? 131.380 120.427 114.186 1.00 32.73 253 GLY E CA 1
ATOM 8123 C C . GLY E 1 253 ? 131.081 120.451 115.664 1.00 32.73 253 GLY E C 1
ATOM 8124 O O . GLY E 1 253 ? 131.966 120.204 116.484 1.00 32.73 253 GLY E O 1
ATOM 8125 N N . LEU E 1 254 ? 129.834 120.757 116.018 1.00 31.40 254 LEU E N 1
ATOM 8126 C CA . LEU E 1 254 ? 129.434 120.714 117.418 1.00 31.40 254 LEU E CA 1
ATOM 8127 C C . LEU E 1 254 ? 129.343 119.285 117.925 1.00 31.40 254 LEU E C 1
ATOM 8128 O O . LEU E 1 254 ? 129.471 119.044 119.128 1.00 31.40 254 LEU E O 1
ATOM 8133 N N . LEU E 1 255 ? 129.126 118.328 117.027 1.00 32.22 255 LEU E N 1
ATOM 8134 C CA . LEU E 1 255 ? 129.087 116.930 117.429 1.00 32.22 255 LEU E CA 1
ATOM 8135 C C . LEU E 1 255 ? 130.481 116.412 117.757 1.00 32.22 255 LEU E C 1
ATOM 8136 O O . LEU E 1 255 ? 130.639 115.554 118.631 1.00 32.22 255 LEU E O 1
ATOM 8141 N N . SER E 1 256 ? 131.506 116.940 117.088 1.00 31.44 256 SER E N 1
ATOM 8142 C CA . SER E 1 256 ? 132.871 116.516 117.371 1.00 31.44 256 SER E CA 1
ATOM 8143 C C . SER E 1 256 ? 133.344 116.996 118.736 1.00 31.44 256 SER E C 1
ATOM 8144 O O . SER E 1 256 ? 134.207 116.363 119.345 1.00 31.44 256 SER E O 1
ATOM 8147 N N . ILE E 1 257 ? 132.799 118.104 119.233 1.00 30.81 257 ILE E N 1
ATOM 8148 C CA . ILE E 1 257 ? 133.104 118.518 120.597 1.00 30.81 257 ILE E CA 1
ATOM 8149 C C . ILE E 1 257 ? 132.352 117.648 121.594 1.00 30.81 257 ILE E C 1
ATOM 8150 O O . ILE E 1 257 ? 132.894 117.277 122.639 1.00 30.81 257 ILE E O 1
ATOM 8155 N N . LEU E 1 258 ? 131.106 117.286 121.280 1.00 32.33 258 LEU E N 1
ATOM 8156 C CA . LEU E 1 258 ? 130.348 116.397 122.154 1.00 32.33 258 LEU E CA 1
ATOM 8157 C C . LEU E 1 258 ? 130.931 114.991 122.153 1.00 32.33 258 LEU E C 1
ATOM 8158 O O . LEU E 1 258 ? 130.882 114.294 123.172 1.00 32.33 258 LEU E O 1
ATOM 8163 N N . MET E 1 259 ? 131.500 114.562 121.024 1.00 33.72 259 MET E N 1
ATOM 8164 C CA . MET E 1 259 ? 132.234 113.303 120.996 1.00 33.72 259 MET E CA 1
ATOM 8165 C C . MET E 1 259 ? 133.483 113.370 121.857 1.00 33.72 259 MET E C 1
ATOM 8166 O O . MET E 1 259 ? 133.927 112.348 122.377 1.00 33.72 259 MET E O 1
ATOM 8171 N N . LEU E 1 260 ? 134.071 114.553 122.010 1.00 32.88 260 LEU E N 1
ATOM 8172 C CA . LEU E 1 260 ? 135.206 114.691 122.911 1.00 32.88 260 LEU E CA 1
ATOM 8173 C C . LEU E 1 260 ? 134.761 114.608 124.363 1.00 32.88 260 LEU E C 1
ATOM 8174 O O . LEU E 1 260 ? 135.453 114.021 125.196 1.00 32.88 260 LEU E O 1
ATOM 8179 N N . ILE E 1 261 ? 133.599 115.187 124.678 1.00 34.05 261 ILE E N 1
ATOM 8180 C CA . ILE E 1 261 ? 133.076 115.176 126.044 1.00 34.05 261 ILE E CA 1
ATOM 8181 C C . ILE E 1 261 ? 132.691 113.761 126.454 1.00 34.05 261 ILE E C 1
ATOM 8182 O O . ILE E 1 261 ? 133.111 113.259 127.500 1.00 34.05 261 ILE E O 1
ATOM 8187 N N . MET E 1 262 ? 131.885 113.100 125.634 1.00 35.89 262 MET E N 1
ATOM 8188 C CA . MET E 1 262 ? 131.558 111.696 125.848 1.00 35.89 262 MET E CA 1
ATOM 8189 C C . MET E 1 262 ? 132.767 110.867 125.456 1.00 35.89 262 MET E C 1
ATOM 8190 O O . MET E 1 262 ? 132.959 110.545 124.289 1.00 35.89 262 MET E O 1
ATOM 8195 N N . GLY E 1 263 ? 133.569 110.481 126.431 1.00 35.33 263 GLY E N 1
ATOM 8196 C CA . GLY E 1 263 ? 134.852 109.873 126.159 1.00 35.33 263 GLY E CA 1
ATOM 8197 C C . GLY E 1 263 ? 135.857 110.376 127.165 1.00 35.33 263 GLY E C 1
ATOM 8198 O O . GLY E 1 263 ? 136.670 109.608 127.674 1.00 35.33 263 GLY E O 1
ATOM 8199 N N . MET E 1 264 ? 135.764 111.652 127.520 1.00 36.51 264 MET E N 1
ATOM 8200 C CA . MET E 1 264 ? 136.290 112.067 128.808 1.00 36.51 264 MET E CA 1
ATOM 8201 C C . MET E 1 264 ? 135.345 111.646 129.916 1.00 36.51 264 MET E C 1
ATOM 8202 O O . MET E 1 264 ? 135.775 111.424 131.051 1.00 36.51 264 MET E O 1
ATOM 8207 N N . GLU E 1 265 ? 134.057 111.534 129.589 1.00 38.74 265 GLU E N 1
ATOM 8208 C CA . GLU E 1 265 ? 133.084 110.950 130.499 1.00 38.74 265 GLU E CA 1
ATOM 8209 C C . GLU E 1 265 ? 133.349 109.471 130.713 1.00 38.74 265 GLU E C 1
ATOM 8210 O O . GLU E 1 265 ? 133.147 108.952 131.814 1.00 38.74 265 GLU E O 1
ATOM 8216 N N . ALA E 1 266 ? 133.788 108.777 129.663 1.00 35.82 266 ALA E N 1
ATOM 8217 C CA . ALA E 1 266 ? 133.947 107.331 129.728 1.00 35.82 266 ALA E CA 1
ATOM 8218 C C . ALA E 1 266 ? 135.116 106.946 130.619 1.00 35.82 266 ALA E C 1
ATOM 8219 O O . ALA E 1 266 ? 135.037 105.974 131.373 1.00 35.82 266 ALA E O 1
ATOM 8221 N N . TRP E 1 267 ? 136.210 107.706 130.553 1.00 36.10 267 TRP E N 1
ATOM 8222 C CA . TRP E 1 267 ? 137.359 107.398 131.393 1.00 36.10 267 TRP E CA 1
ATOM 8223 C C . TRP E 1 267 ? 137.100 107.736 132.854 1.00 36.10 267 TRP E C 1
ATOM 8224 O O . TRP E 1 267 ? 137.627 107.063 133.743 1.00 36.10 267 TRP E O 1
ATOM 8235 N N . SER E 1 268 ? 136.285 108.754 133.128 1.00 38.17 268 SER E N 1
ATOM 8236 C CA . SER E 1 268 ? 136.033 109.133 134.511 1.00 38.17 268 SER E CA 1
ATOM 8237 C C . SER E 1 268 ? 135.080 108.178 135.218 1.00 38.17 268 SER E C 1
ATOM 8238 O O . SER E 1 268 ? 134.959 108.248 136.442 1.00 38.17 268 SER E O 1
ATOM 8241 N N . ARG E 1 269 ? 134.407 107.293 134.487 1.00 39.74 269 ARG E N 1
ATOM 8242 C CA . ARG E 1 269 ? 133.480 106.336 135.072 1.00 39.74 269 ARG E CA 1
ATOM 8243 C C . ARG E 1 269 ? 134.036 104.921 135.135 1.00 39.74 269 ARG E C 1
ATOM 8244 O O . ARG E 1 269 ? 133.314 104.012 135.544 1.00 39.74 269 ARG E O 1
ATOM 8252 N N . ILE E 1 270 ? 135.292 104.711 134.735 1.00 41.71 270 ILE E N 1
ATOM 8253 C CA . ILE E 1 270 ? 135.880 103.375 134.800 1.00 41.71 270 ILE E CA 1
ATOM 8254 C C . ILE E 1 270 ? 136.184 102.983 136.243 1.00 41.71 270 ILE E C 1
ATOM 8255 O O . ILE E 1 270 ? 136.017 101.817 136.625 1.00 41.71 270 ILE E O 1
ATOM 8260 N N . GLY E 1 271 ? 136.557 103.948 137.083 1.00 45.12 271 GLY E N 1
ATOM 8261 C CA . GLY E 1 271 ? 136.793 103.650 138.485 1.00 45.12 271 GLY E CA 1
ATOM 8262 C C . GLY E 1 271 ? 135.543 103.267 139.253 1.00 45.12 271 GLY E C 1
ATOM 8263 O O . GLY E 1 271 ? 135.628 102.571 140.268 1.00 45.12 271 GLY E O 1
ATOM 8264 N N . GLU E 1 272 ? 134.370 103.690 138.778 1.00 45.12 272 GLU E N 1
ATOM 8265 C CA . GLU E 1 272 ? 133.127 103.246 139.400 1.00 45.12 272 GLU E CA 1
ATOM 8266 C C . GLU E 1 272 ? 132.817 101.801 139.053 1.00 45.12 272 GLU E C 1
ATOM 8267 O O . GLU E 1 272 ? 132.022 101.154 139.740 1.00 45.12 272 GLU E O 1
ATOM 8273 N N . LEU E 1 273 ? 133.427 101.280 137.998 1.00 45.22 273 LEU E N 1
ATOM 8274 C CA . LEU E 1 273 ? 133.123 99.942 137.525 1.00 45.22 273 LEU E CA 1
ATOM 8275 C C . LEU E 1 273 ? 133.966 98.877 138.214 1.00 45.22 273 LEU E C 1
ATOM 8276 O O . LEU E 1 273 ? 133.690 97.685 138.053 1.00 45.22 273 LEU E O 1
ATOM 8281 N N . ARG E 1 274 ? 134.967 99.271 139.000 1.00 49.34 274 ARG E N 1
ATOM 8282 C CA . ARG E 1 274 ? 135.754 98.301 139.748 1.00 49.34 274 ARG E CA 1
ATOM 8283 C C . ARG E 1 274 ? 135.095 97.897 141.056 1.00 49.34 274 ARG E C 1
ATOM 8284 O O . ARG E 1 274 ? 135.620 97.024 141.752 1.00 49.34 274 ARG E O 1
ATOM 8292 N N . LYS E 1 275 ? 133.968 98.507 141.408 1.00 49.16 275 LYS E N 1
ATOM 8293 C CA . LYS E 1 275 ? 133.373 98.336 142.723 1.00 49.16 275 LYS E CA 1
ATOM 8294 C C . LYS E 1 275 ? 132.051 97.585 142.693 1.00 49.16 275 LYS E C 1
ATOM 8295 O O . LYS E 1 275 ? 131.328 97.602 143.692 1.00 49.16 275 LYS E O 1
ATOM 8301 N N . VAL E 1 276 ? 131.711 96.923 141.588 1.00 47.15 276 VAL E N 1
ATOM 8302 C CA . VAL E 1 276 ? 130.404 96.281 141.515 1.00 47.15 276 VAL E CA 1
ATOM 8303 C C . VAL E 1 276 ? 130.496 94.774 141.276 1.00 47.15 276 VAL E C 1
ATOM 8304 O O . VAL E 1 276 ? 130.151 93.992 142.169 1.00 47.15 276 VAL E O 1
ATOM 8308 N N . ALA E 1 277 ? 131.001 94.356 140.113 1.00 47.42 277 ALA E N 1
ATOM 8309 C CA . ALA E 1 277 ? 131.122 92.958 139.707 1.00 47.42 277 ALA E CA 1
ATOM 8310 C C . ALA E 1 277 ? 131.889 92.899 138.399 1.00 47.42 277 ALA E C 1
ATOM 8311 O O . ALA E 1 277 ? 132.100 93.930 137.756 1.00 47.42 277 ALA E O 1
ATOM 8313 N N . GLN E 1 278 ? 132.306 91.705 137.986 1.00 49.15 278 GLN E N 1
ATOM 8314 C CA . GLN E 1 278 ? 132.919 91.582 136.671 1.00 49.15 278 GLN E CA 1
ATOM 8315 C C . GLN E 1 278 ? 131.876 91.231 135.620 1.00 49.15 278 GLN E C 1
ATOM 8316 O O . GLN E 1 278 ? 132.175 91.207 134.423 1.00 49.15 278 GLN E O 1
ATOM 8322 N N . TRP E 1 279 ? 130.642 90.962 136.048 1.00 48.34 279 TRP E N 1
ATOM 8323 C CA . TRP E 1 279 ? 129.582 90.656 135.097 1.00 48.34 279 TRP E CA 1
ATOM 8324 C C . TRP E 1 279 ? 128.935 91.899 134.506 1.00 48.34 279 TRP E C 1
ATOM 8325 O O . TRP E 1 279 ? 128.194 91.777 133.529 1.00 48.34 279 TRP E O 1
ATOM 8336 N N . TYR E 1 280 ? 129.177 93.081 135.070 1.00 41.53 280 TYR E N 1
ATOM 8337 C CA . TYR E 1 280 ? 128.719 94.297 134.413 1.00 41.53 280 TYR E CA 1
ATOM 8338 C C . TYR E 1 280 ? 129.620 94.665 133.248 1.00 41.53 280 TYR E C 1
ATOM 8339 O O . TYR E 1 280 ? 129.196 95.388 132.345 1.00 41.53 280 TYR E O 1
ATOM 8348 N N . VAL E 1 281 ? 130.863 94.191 133.259 1.00 39.87 281 VAL E N 1
ATOM 8349 C CA . VAL E 1 281 ? 131.746 94.399 132.121 1.00 39.87 281 VAL E CA 1
ATOM 8350 C C . VAL E 1 281 ? 131.343 93.494 130.968 1.00 39.87 281 VAL E C 1
ATOM 8351 O O . VAL E 1 281 ? 131.352 93.908 129.806 1.00 39.87 281 VAL E O 1
ATOM 8355 N N . VAL E 1 282 ? 130.967 92.251 131.270 1.00 38.70 282 VAL E N 1
ATOM 8356 C CA . VAL E 1 282 ? 130.546 91.324 130.226 1.00 38.70 282 VAL E CA 1
ATOM 8357 C C . VAL E 1 282 ? 129.185 91.721 129.674 1.00 38.70 282 VAL E C 1
ATOM 8358 O O . VAL E 1 282 ? 128.913 91.551 128.482 1.00 38.70 282 VAL E O 1
ATOM 8362 N N . TYR E 1 283 ? 128.314 92.267 130.525 1.00 37.51 283 TYR E N 1
ATOM 8363 C CA . TYR E 1 283 ? 127.014 92.726 130.052 1.00 37.51 283 TYR E CA 1
ATOM 8364 C C . TYR E 1 283 ? 127.155 93.943 129.153 1.00 37.51 283 TYR E C 1
ATOM 8365 O O . TYR E 1 283 ? 126.550 94.001 128.084 1.00 37.51 283 TYR E O 1
ATOM 8374 N N . SER E 1 284 ? 127.978 94.910 129.549 1.00 35.83 284 SER E N 1
ATOM 8375 C CA . SER E 1 284 ? 128.071 96.152 128.794 1.00 35.83 284 SER E CA 1
ATOM 8376 C C . SER E 1 284 ? 128.802 95.993 127.472 1.00 35.83 284 SER E C 1
ATOM 8377 O O . SER E 1 284 ? 128.725 96.890 126.631 1.00 35.83 284 SER E O 1
ATOM 8380 N N . LEU E 1 285 ? 129.502 94.882 127.263 1.00 35.01 285 LEU E N 1
ATOM 8381 C CA . LEU E 1 285 ? 130.204 94.686 126.005 1.00 35.01 285 LEU E CA 1
ATOM 8382 C C . LEU E 1 285 ? 129.314 94.036 124.957 1.00 35.01 285 LEU E C 1
ATOM 8383 O O . LEU E 1 285 ? 129.443 94.337 123.768 1.00 35.01 285 LEU E O 1
ATOM 8388 N N . ILE E 1 286 ? 128.409 93.147 125.365 1.00 34.69 286 ILE E N 1
ATOM 8389 C CA . ILE E 1 286 ? 127.681 92.344 124.390 1.00 34.69 286 ILE E CA 1
ATOM 8390 C C . ILE E 1 286 ? 126.203 92.708 124.326 1.00 34.69 286 ILE E C 1
ATOM 8391 O O . ILE E 1 286 ? 125.530 92.383 123.345 1.00 34.69 286 ILE E O 1
ATOM 8396 N N . ALA E 1 287 ? 125.675 93.370 125.349 1.00 33.82 287 ALA E N 1
ATOM 8397 C CA . ALA E 1 287 ? 124.272 93.774 125.266 1.00 33.82 287 ALA E CA 1
ATOM 8398 C C . ALA E 1 287 ? 123.973 94.920 124.296 1.00 33.82 287 ALA E C 1
ATOM 8399 O O . ALA E 1 287 ? 122.858 94.940 123.769 1.00 33.82 287 ALA E O 1
ATOM 8401 N N . PRO E 1 288 ? 124.858 95.903 124.042 1.00 33.76 288 PRO E N 1
ATOM 8402 C CA . PRO E 1 288 ? 124.590 96.801 122.908 1.00 33.76 288 PRO E CA 1
ATOM 8403 C C . PRO E 1 288 ? 124.523 96.107 121.562 1.00 33.76 288 PRO E C 1
ATOM 8404 O O . PRO E 1 288 ? 123.772 96.552 120.690 1.00 33.76 288 PRO E O 1
ATOM 8408 N N . ILE E 1 289 ? 125.263 95.021 121.368 1.00 34.72 289 ILE E N 1
ATOM 8409 C CA . ILE E 1 289 ? 125.201 94.314 120.097 1.00 34.72 289 ILE E CA 1
ATOM 8410 C C . ILE E 1 289 ? 123.933 93.477 120.003 1.00 34.72 289 ILE E C 1
ATOM 8411 O O . ILE E 1 289 ? 123.312 93.394 118.940 1.00 34.72 289 ILE E O 1
ATOM 8416 N N . VAL E 1 290 ? 123.505 92.873 121.112 1.00 33.99 290 VAL E N 1
ATOM 8417 C CA . VAL E 1 290 ? 122.315 92.028 121.088 1.00 33.99 290 VAL E CA 1
ATOM 8418 C C . VAL E 1 290 ? 121.053 92.873 120.941 1.00 33.99 290 VAL E C 1
ATOM 8419 O O . VAL E 1 290 ? 120.147 92.521 120.177 1.00 33.99 290 VAL E O 1
ATOM 8423 N N . HIS E 1 291 ? 120.987 94.017 121.628 1.00 34.02 291 HIS E N 1
ATOM 8424 C CA . HIS E 1 291 ? 119.818 94.886 121.507 1.00 34.02 291 HIS E CA 1
ATOM 8425 C C . HIS E 1 291 ? 119.723 95.527 120.131 1.00 34.02 291 HIS E C 1
ATOM 8426 O O . HIS E 1 291 ? 118.628 95.878 119.686 1.00 34.02 291 HIS E O 1
ATOM 8433 N N . GLY E 1 292 ? 120.847 95.693 119.450 1.00 36.06 292 GLY E N 1
ATOM 8434 C CA . GLY E 1 292 ? 120.819 96.200 118.101 1.00 36.06 292 GLY E CA 1
ATOM 8435 C C . GLY E 1 292 ? 120.371 95.156 117.103 1.00 36.06 292 GLY E C 1
ATOM 8436 O O . GLY E 1 292 ? 119.765 95.490 116.084 1.00 36.06 292 GLY E O 1
ATOM 8437 N N . PHE E 1 293 ? 120.667 93.885 117.375 1.00 38.13 293 PHE E N 1
ATOM 8438 C CA . PHE E 1 293 ? 120.271 92.833 116.447 1.00 38.13 293 PHE E CA 1
ATOM 8439 C C . PHE E 1 293 ? 118.795 92.495 116.570 1.00 38.13 293 PHE E C 1
ATOM 8440 O O . PHE E 1 293 ? 118.181 92.063 115.592 1.00 38.13 293 PHE E O 1
ATOM 8448 N N . ILE E 1 294 ? 118.216 92.663 117.756 1.00 36.56 294 ILE E N 1
ATOM 8449 C CA . ILE E 1 294 ? 116.777 92.493 117.902 1.00 36.56 294 ILE E CA 1
ATOM 8450 C C . ILE E 1 294 ? 116.043 93.644 117.231 1.00 36.56 294 ILE E C 1
ATOM 8451 O O . ILE E 1 294 ? 115.004 93.449 116.591 1.00 36.56 294 ILE E O 1
ATOM 8456 N N . ALA E 1 295 ? 116.596 94.853 117.322 1.00 37.05 295 ALA E N 1
ATOM 8457 C CA . ALA E 1 295 ? 115.982 96.006 116.678 1.00 37.05 295 ALA E CA 1
ATOM 8458 C C . ALA E 1 295 ? 116.132 95.964 115.170 1.00 37.05 295 ALA E C 1
ATOM 8459 O O . ALA E 1 295 ? 115.288 96.504 114.451 1.00 37.05 295 ALA E O 1
ATOM 8461 N N . PHE E 1 296 ? 117.206 95.356 114.671 1.00 39.94 296 PHE E N 1
ATOM 8462 C CA . PHE E 1 296 ? 117.374 95.258 113.230 1.00 39.94 296 PHE E CA 1
ATOM 8463 C C . PHE E 1 296 ? 116.387 94.255 112.654 1.00 39.94 296 PHE E C 1
ATOM 8464 O O . PHE E 1 296 ? 115.877 94.439 111.547 1.00 39.94 296 PHE E O 1
ATOM 8472 N N . GLY E 1 297 ? 116.106 93.188 113.398 1.00 40.14 297 GLY E N 1
ATOM 8473 C CA . GLY E 1 297 ? 115.102 92.239 112.958 1.00 40.14 297 GLY E CA 1
ATOM 8474 C C . GLY E 1 297 ? 113.700 92.806 113.017 1.00 40.14 297 GLY E C 1
ATOM 8475 O O . GLY E 1 297 ? 112.854 92.474 112.187 1.00 40.14 297 GLY E O 1
ATOM 8476 N N . LEU E 1 298 ? 113.433 93.670 113.997 1.00 39.95 298 LEU E N 1
ATOM 8477 C CA . LEU E 1 298 ? 112.129 94.317 114.064 1.00 39.95 298 LEU E CA 1
ATOM 8478 C C . LEU E 1 298 ? 111.997 95.394 112.998 1.00 39.95 298 LEU E C 1
ATOM 8479 O O . LEU E 1 298 ? 110.892 95.676 112.527 1.00 39.95 298 LEU E O 1
ATOM 8484 N N . GLY E 1 299 ? 113.112 96.010 112.610 1.00 42.44 299 GLY E N 1
ATOM 8485 C CA . GLY E 1 299 ? 113.068 96.996 111.548 1.00 42.44 299 GLY E CA 1
ATOM 8486 C C . GLY E 1 299 ? 112.858 96.387 110.180 1.00 42.44 299 GLY E C 1
ATOM 8487 O O . GLY E 1 299 ? 112.277 97.026 109.302 1.00 42.44 299 GLY E O 1
ATOM 8488 N N . MET E 1 300 ? 113.320 95.155 109.976 1.00 43.75 300 MET E N 1
ATOM 8489 C CA . MET E 1 300 ? 113.097 94.488 108.701 1.00 43.75 300 MET E CA 1
ATOM 8490 C C . MET E 1 300 ? 111.659 94.027 108.531 1.00 43.75 300 MET E C 1
ATOM 8491 O O . MET E 1 300 ? 111.234 93.774 107.402 1.00 43.75 300 MET E O 1
ATOM 8496 N N . ILE E 1 301 ? 110.905 93.896 109.623 1.00 43.89 301 ILE E N 1
ATOM 8497 C CA . ILE E 1 301 ? 109.472 93.659 109.508 1.00 43.89 301 ILE E CA 1
ATOM 8498 C C . ILE E 1 301 ? 108.759 94.890 108.975 1.00 43.89 301 ILE E C 1
ATOM 8499 O O . ILE E 1 301 ? 107.901 94.775 108.092 1.00 43.89 301 ILE E O 1
ATOM 8504 N N . ALA E 1 302 ? 109.116 96.075 109.461 1.00 45.68 302 ALA E N 1
ATOM 8505 C CA . ALA E 1 302 ? 108.540 97.313 108.960 1.00 45.68 302 ALA E CA 1
ATOM 8506 C C . ALA E 1 302 ? 109.012 97.654 107.556 1.00 45.68 302 ALA E C 1
ATOM 8507 O O . ALA E 1 302 ? 108.307 98.363 106.834 1.00 45.68 302 ALA E O 1
ATOM 8509 N N . HIS E 1 303 ? 110.189 97.171 107.155 1.00 46.88 303 HIS E N 1
ATOM 8510 C CA . HIS E 1 303 ? 110.674 97.410 105.802 1.00 46.88 303 HIS E CA 1
ATOM 8511 C C . HIS E 1 303 ? 109.882 96.617 104.777 1.00 46.88 303 HIS E C 1
ATOM 8512 O O . HIS E 1 303 ? 109.673 97.085 103.653 1.00 46.88 303 HIS E O 1
ATOM 8519 N N . TYR E 1 304 ? 109.425 95.427 105.144 1.00 48.97 304 TYR E N 1
ATOM 8520 C CA . TYR E 1 304 ? 108.683 94.575 104.231 1.00 48.97 304 TYR E CA 1
ATOM 8521 C C . TYR E 1 304 ? 107.188 94.841 104.266 1.00 48.97 304 TYR E C 1
ATOM 8522 O O . TYR E 1 304 ? 106.442 94.211 103.513 1.00 48.97 304 TYR E O 1
ATOM 8531 N N . ALA E 1 305 ? 106.733 95.764 105.108 1.00 50.06 305 ALA E N 1
ATOM 8532 C CA . ALA E 1 305 ? 105.303 95.965 105.295 1.00 50.06 305 ALA E CA 1
ATOM 8533 C C . ALA E 1 305 ? 104.856 97.378 104.954 1.00 50.06 305 ALA E C 1
ATOM 8534 O O . ALA E 1 305 ? 103.789 97.559 104.359 1.00 50.06 305 ALA E O 1
ATOM 8536 N N . THR E 1 306 ? 105.637 98.392 105.333 1.00 50.83 306 THR E N 1
ATOM 8537 C CA . THR E 1 306 ? 105.275 99.778 105.062 1.00 50.83 306 THR E CA 1
ATOM 8538 C C . THR E 1 306 ? 106.344 100.514 104.265 1.00 50.83 306 THR E C 1
ATOM 8539 O O . THR E 1 306 ? 106.229 101.728 104.077 1.00 50.83 306 THR E O 1
ATOM 8543 N N . GLY E 1 307 ? 107.376 99.823 103.793 1.00 48.20 307 GLY E N 1
ATOM 8544 C CA . GLY E 1 307 ? 108.414 100.487 103.034 1.00 48.20 307 GLY E CA 1
ATOM 8545 C C . GLY E 1 307 ? 109.339 101.360 103.845 1.00 48.20 307 GLY E C 1
ATOM 8546 O O . GLY E 1 307 ? 109.938 102.285 103.291 1.00 48.20 307 GLY E O 1
ATOM 8547 N N . PHE E 1 308 ? 109.447 101.111 105.148 1.00 44.55 308 PHE E N 1
ATOM 8548 C CA . PHE E 1 308 ? 110.411 101.781 106.014 1.00 44.55 308 PHE E CA 1
ATOM 8549 C C . PHE E 1 308 ? 111.829 101.493 105.545 1.00 44.55 308 PHE E C 1
ATOM 8550 O O . PHE E 1 308 ? 112.260 100.342 105.544 1.00 44.55 308 PHE E O 1
ATOM 8558 N N . SER E 1 309 ? 112.546 102.543 105.146 1.00 44.03 309 SER E N 1
ATOM 8559 C CA . SER E 1 309 ? 113.786 102.412 104.390 1.00 44.03 309 SER E CA 1
ATOM 8560 C C . SER E 1 309 ? 114.894 101.774 105.225 1.00 44.03 309 SER E C 1
ATOM 8561 O O . SER E 1 309 ? 114.854 101.753 106.456 1.00 44.03 309 SER E O 1
ATOM 8564 N N . LEU E 1 310 ? 115.902 101.246 104.522 1.00 43.74 310 LEU E N 1
ATOM 8565 C CA . LEU E 1 310 ? 116.991 100.535 105.184 1.00 43.74 310 LEU E CA 1
ATOM 8566 C C . LEU E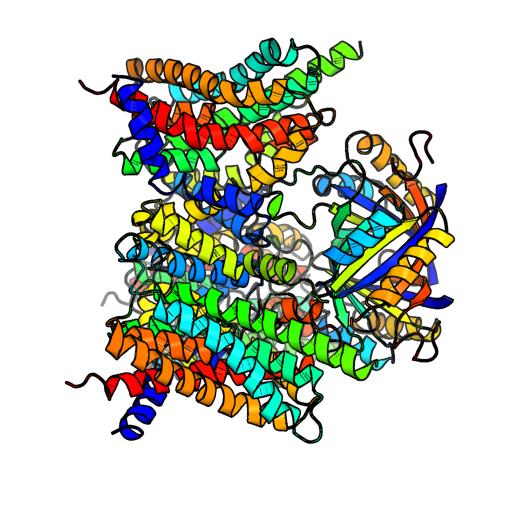 1 310 ? 117.896 101.473 105.962 1.00 43.74 310 LEU E C 1
ATOM 8567 O O . LEU E 1 310 ? 118.573 101.041 106.897 1.00 43.74 310 LEU E O 1
ATOM 8572 N N . GLY E 1 311 ? 117.936 102.749 105.590 1.00 41.36 311 GLY E N 1
ATOM 8573 C CA . GLY E 1 311 ? 118.611 103.714 106.430 1.00 41.36 311 GLY E CA 1
ATOM 8574 C C . GLY E 1 311 ? 117.880 104.014 107.713 1.00 41.36 311 GLY E C 1
ATOM 8575 O O . GLY E 1 311 ? 118.502 104.469 108.674 1.00 41.36 311 GLY E O 1
ATOM 8576 N N . GLY E 1 312 ? 116.571 103.770 107.748 1.00 40.70 312 GLY E N 1
ATOM 8577 C CA . GLY E 1 312 ? 115.816 103.973 108.967 1.00 40.70 312 GLY E CA 1
ATOM 8578 C C . GLY E 1 312 ? 115.891 102.816 109.935 1.00 40.70 312 GLY E C 1
ATOM 8579 O O . GLY E 1 312 ? 115.687 103.006 111.136 1.00 40.70 312 GLY E O 1
ATOM 8580 N N . VAL E 1 313 ? 116.175 101.606 109.444 1.00 39.43 313 VAL E N 1
ATOM 8581 C CA . VAL E 1 313 ? 116.315 100.481 110.362 1.00 39.43 313 VAL E CA 1
ATOM 8582 C C . VAL E 1 313 ? 117.702 100.478 110.984 1.00 39.43 313 VAL E C 1
ATOM 8583 O O . VAL E 1 313 ? 117.933 99.816 112.000 1.00 39.43 313 VAL E O 1
ATOM 8587 N N . VAL E 1 314 ? 118.643 101.215 110.396 1.00 37.60 314 VAL E N 1
ATOM 8588 C CA . VAL E 1 314 ? 119.928 101.436 111.044 1.00 37.60 314 VAL E CA 1
ATOM 8589 C C . VAL E 1 314 ? 119.773 102.437 112.179 1.00 37.60 314 VAL E C 1
ATOM 8590 O O . VAL E 1 314 ? 120.381 102.287 113.244 1.00 37.60 314 VAL E O 1
ATOM 8594 N N . VAL E 1 315 ? 118.933 103.456 111.978 1.00 36.90 315 VAL E N 1
ATOM 8595 C CA . VAL E 1 315 ? 118.608 104.397 113.046 1.00 36.90 315 VAL E CA 1
ATOM 8596 C C . VAL E 1 315 ? 117.888 103.682 114.180 1.00 36.90 315 VAL E C 1
ATOM 8597 O O . VAL E 1 315 ? 118.151 103.941 115.355 1.00 36.90 315 VAL E O 1
ATOM 8601 N N . LEU E 1 316 ? 117.014 102.734 113.849 1.00 35.99 316 LEU E N 1
ATOM 8602 C CA . LEU E 1 316 ? 116.310 101.983 114.882 1.00 35.99 316 LEU E CA 1
ATOM 8603 C C . LEU E 1 316 ? 117.247 101.042 115.629 1.00 35.99 316 LEU E C 1
ATOM 8604 O O . LEU E 1 316 ? 117.053 100.786 116.820 1.00 35.99 316 LEU E O 1
ATOM 8609 N N . ALA E 1 317 ? 118.282 100.535 114.960 1.00 35.06 317 ALA E N 1
ATOM 8610 C CA . ALA E 1 317 ? 119.185 99.596 115.614 1.00 35.06 317 ALA E CA 1
ATOM 8611 C C . ALA E 1 317 ? 120.177 100.311 116.521 1.00 35.06 317 ALA E C 1
ATOM 8612 O O . ALA E 1 317 ? 120.524 99.803 117.591 1.00 35.06 317 ALA E O 1
ATOM 8614 N N . VAL E 1 318 ? 120.658 101.484 116.108 1.00 34.36 318 VAL E N 1
ATOM 8615 C CA . VAL E 1 318 ? 121.634 102.209 116.917 1.00 34.36 318 VAL E CA 1
ATOM 8616 C C . VAL E 1 318 ? 120.961 102.846 118.128 1.00 34.36 318 VAL E C 1
ATOM 8617 O O . VAL E 1 318 ? 121.539 102.886 119.221 1.00 34.36 318 VAL E O 1
ATOM 8621 N N . ILE E 1 319 ? 119.722 103.319 117.964 1.00 33.91 319 ILE E N 1
ATOM 8622 C CA . ILE E 1 319 ? 118.936 103.835 119.083 1.00 33.91 319 ILE E CA 1
ATOM 8623 C C . ILE E 1 319 ? 118.700 102.757 120.136 1.00 33.91 319 ILE E C 1
ATOM 8624 O O . ILE E 1 319 ? 118.799 103.023 121.339 1.00 33.91 319 ILE E O 1
ATOM 8629 N N . ALA E 1 320 ? 118.475 101.517 119.716 1.00 33.32 320 ALA E N 1
ATOM 8630 C CA . ALA E 1 320 ? 118.334 100.436 120.680 1.00 33.32 320 ALA E CA 1
ATOM 8631 C C . ALA E 1 320 ? 119.671 99.949 121.216 1.00 33.32 320 ALA E C 1
ATOM 8632 O O . ALA E 1 320 ? 119.705 99.268 122.243 1.00 33.32 320 ALA E O 1
ATOM 8634 N N . ALA E 1 321 ? 120.774 100.283 120.557 1.00 32.59 321 ALA E N 1
ATOM 8635 C CA . ALA E 1 321 ? 122.081 99.899 121.069 1.00 32.59 321 ALA E CA 1
ATOM 8636 C C . ALA E 1 321 ? 122.636 100.914 122.056 1.00 32.59 321 ALA E C 1
ATOM 8637 O O . ALA E 1 321 ? 123.520 100.578 122.847 1.00 32.59 321 ALA E O 1
ATOM 8639 N N . SER E 1 322 ? 122.166 102.158 121.972 1.00 33.28 322 SER E N 1
ATOM 8640 C CA . SER E 1 322 ? 122.709 103.234 122.840 1.00 33.28 322 SER E CA 1
ATOM 8641 C C . SER E 1 322 ? 122.158 103.149 124.267 1.00 33.28 322 SER E C 1
ATOM 8642 O O . SER E 1 322 ? 121.105 102.525 124.469 1.00 33.28 322 SER E O 1
ATOM 8645 N N . SER E 1 323 ? 122.894 103.740 125.211 1.00 34.71 323 SER E N 1
ATOM 8646 C CA . SER E 1 323 ? 122.519 103.846 126.609 1.00 34.71 323 SER E CA 1
ATOM 8647 C C . SER E 1 323 ? 122.690 105.290 127.055 1.00 34.71 323 SER E C 1
ATOM 8648 O O . SER E 1 323 ? 123.620 105.971 126.625 1.00 34.71 323 SER E O 1
ATOM 8651 N N . SER E 1 324 ? 121.622 105.783 127.681 1.00 36.40 324 SER E N 1
ATOM 8652 C CA . SER E 1 324 ? 121.433 107.193 128.110 1.00 36.40 324 SER E CA 1
ATOM 8653 C C . SER E 1 324 ? 122.743 107.922 128.423 1.00 36.40 324 SER E C 1
ATOM 8654 O O . SER E 1 324 ? 123.326 108.551 127.522 1.00 36.40 324 SER E O 1
ATOM 8657 N N . ASP E 1 325 ? 123.142 107.903 129.698 1.00 38.58 325 ASP E N 1
ATOM 8658 C CA . ASP E 1 325 ? 124.404 108.568 130.119 1.00 38.58 325 ASP E CA 1
ATOM 8659 C C . ASP E 1 325 ? 124.118 109.865 130.887 1.00 38.58 325 ASP E C 1
ATOM 8660 O O . ASP E 1 325 ? 124.673 110.021 131.988 1.00 38.58 325 ASP E O 1
ATOM 8665 N N . ILE E 1 326 ? 123.282 110.751 130.334 1.00 41.03 326 ILE E N 1
ATOM 8666 C CA . ILE E 1 326 ? 123.035 112.078 130.976 1.00 41.03 326 ILE E CA 1
ATOM 8667 C C . ILE E 1 326 ? 121.625 112.187 131.571 1.00 41.03 326 ILE E C 1
ATOM 8668 O O . ILE E 1 326 ? 121.513 112.221 132.808 1.00 41.03 326 ILE E O 1
ATOM 8673 N N . SER E 1 327 ? 120.598 112.254 130.719 1.00 38.99 327 SER E N 1
ATOM 8674 C CA . SER E 1 327 ? 119.190 112.462 131.158 1.00 38.99 327 SER E CA 1
ATOM 8675 C C . SER E 1 327 ? 118.594 111.244 131.872 1.00 38.99 327 SER E C 1
ATOM 8676 O O . SER E 1 327 ? 117.589 111.424 132.584 1.00 38.99 327 SER E O 1
ATOM 8679 N N . GLY E 1 328 ? 119.178 110.058 131.695 1.00 36.66 328 GLY E N 1
ATOM 8680 C CA . GLY E 1 328 ? 118.616 108.840 132.310 1.00 36.66 328 GLY E CA 1
ATOM 8681 C C . GLY E 1 328 ? 118.898 108.711 133.798 1.00 36.66 328 GLY E C 1
ATOM 8682 O O . GLY E 1 328 ? 117.932 108.694 134.578 1.00 36.66 328 GLY E O 1
ATOM 8683 N N . PRO E 1 329 ? 120.172 108.614 134.233 1.00 36.74 329 PRO E N 1
ATOM 8684 C CA . PRO E 1 329 ? 120.538 108.386 135.652 1.00 36.74 329 PRO E CA 1
ATOM 8685 C C . PRO E 1 329 ? 119.911 109.352 136.653 1.00 36.74 329 PRO E C 1
ATOM 8686 O O . PRO E 1 329 ? 119.714 108.946 137.806 1.00 36.74 329 PRO E O 1
ATOM 8690 N N . PRO E 1 330 ? 119.587 110.616 136.318 1.00 38.07 330 PRO E N 1
ATOM 8691 C CA . PRO E 1 330 ? 118.764 111.377 137.275 1.00 38.07 330 PRO E CA 1
ATOM 8692 C C . PRO E 1 330 ? 117.339 110.874 137.409 1.00 38.07 330 PRO E C 1
ATOM 8693 O O . PRO E 1 330 ? 116.748 111.022 138.484 1.00 38.07 330 PRO E O 1
ATOM 8697 N N . THR E 1 331 ? 116.764 110.296 136.358 1.00 37.29 331 THR E N 1
ATOM 8698 C CA . THR E 1 331 ? 115.413 109.762 136.461 1.00 37.29 331 THR E CA 1
ATOM 8699 C C . THR E 1 331 ? 115.394 108.464 137.254 1.00 37.29 331 THR E C 1
ATOM 8700 O O . THR E 1 331 ? 114.487 108.238 138.060 1.00 37.29 331 THR E O 1
ATOM 8704 N N . LEU E 1 332 ? 116.399 107.616 137.061 1.00 37.09 332 LEU E N 1
ATOM 8705 C CA . LEU E 1 332 ? 116.439 106.341 137.759 1.00 37.09 332 LEU E CA 1
ATOM 8706 C C . LEU E 1 332 ? 116.904 106.484 139.197 1.00 37.09 332 LEU E C 1
ATOM 8707 O O . LEU E 1 332 ? 116.670 105.584 140.007 1.00 37.09 332 LEU E O 1
ATOM 8712 N N . ARG E 1 333 ? 117.571 107.586 139.530 1.00 38.78 333 ARG E N 1
ATOM 8713 C CA . ARG E 1 333 ? 117.957 107.820 140.915 1.00 38.78 333 ARG E CA 1
ATOM 8714 C C . ARG E 1 333 ? 116.742 108.151 141.766 1.00 38.78 333 ARG E C 1
ATOM 8715 O O . ARG E 1 333 ? 116.599 107.657 142.887 1.00 38.78 333 ARG E O 1
ATOM 8723 N N . ALA E 1 334 ? 115.851 108.992 141.243 1.00 39.25 334 ALA E N 1
ATOM 8724 C CA . ALA E 1 334 ? 114.639 109.333 141.973 1.00 39.25 334 ALA E CA 1
ATOM 8725 C C . ALA E 1 334 ? 113.650 108.176 141.963 1.00 39.25 334 ALA E C 1
ATOM 8726 O O . ALA E 1 334 ? 112.934 107.949 142.942 1.00 39.25 334 ALA E O 1
ATOM 8728 N N . GLY E 1 335 ? 113.598 107.430 140.861 1.00 38.78 335 GLY E N 1
ATOM 8729 C CA . GLY E 1 335 ? 112.634 106.348 140.765 1.00 38.78 335 GLY E CA 1
ATOM 8730 C C . GLY E 1 335 ? 113.061 105.116 141.537 1.00 38.78 335 GLY E C 1
ATOM 8731 O O . GLY E 1 335 ? 112.266 104.518 142.264 1.00 38.78 335 GLY E O 1
ATOM 8732 N N . ILE E 1 336 ? 114.314 104.709 141.372 1.00 39.75 336 ILE E N 1
ATOM 8733 C CA . ILE E 1 336 ? 114.874 103.573 142.100 1.00 39.75 336 ILE E CA 1
ATOM 8734 C C . ILE E 1 336 ? 116.012 104.075 142.978 1.00 39.75 336 ILE E C 1
ATOM 8735 O O . ILE E 1 336 ? 117.178 104.013 142.566 1.00 39.75 336 ILE E O 1
ATOM 8740 N N . PRO E 1 337 ? 115.738 104.580 144.183 1.00 40.93 337 PRO E N 1
ATOM 8741 C CA . PRO E 1 337 ? 116.827 105.101 145.017 1.00 40.93 337 PRO E CA 1
ATOM 8742 C C . PRO E 1 337 ? 117.668 104.026 145.672 1.00 40.93 337 PRO E C 1
ATOM 8743 O O . PRO E 1 337 ? 118.795 104.318 146.088 1.00 40.93 337 PRO E O 1
ATOM 8747 N N . SER E 1 338 ? 117.173 102.797 145.765 1.00 41.74 338 SER E N 1
ATOM 8748 C CA . SER E 1 338 ? 117.902 101.710 146.399 1.00 41.74 338 SER E CA 1
ATOM 8749 C C . SER E 1 338 ? 118.954 101.083 145.497 1.00 41.74 338 SER E C 1
ATOM 8750 O O . SER E 1 338 ? 119.673 100.188 145.948 1.00 41.74 338 SER E O 1
ATOM 8753 N N . ALA E 1 339 ? 119.063 101.514 144.246 1.00 40.72 339 ALA E N 1
ATOM 8754 C CA . ALA E 1 339 ? 120.041 100.943 143.336 1.00 40.72 339 ALA E CA 1
ATOM 8755 C C . ALA E 1 339 ? 121.401 101.594 143.533 1.00 40.72 339 ALA E C 1
ATOM 8756 O O . ALA E 1 339 ? 121.505 102.783 143.832 1.00 40.72 339 ALA E O 1
ATOM 8758 N N . ASN E 1 340 ? 122.450 100.793 143.359 1.00 39.47 340 ASN E N 1
ATOM 8759 C CA . ASN E 1 340 ? 123.819 101.274 143.470 1.00 39.47 340 ASN E CA 1
ATOM 8760 C C . ASN E 1 340 ? 124.147 102.090 142.230 1.00 39.47 340 ASN E C 1
ATOM 8761 O O . ASN E 1 340 ? 124.157 101.531 141.126 1.00 39.47 340 ASN E O 1
ATOM 8766 N N . PRO E 1 341 ? 124.428 103.388 142.352 1.00 37.26 341 PRO E N 1
ATOM 8767 C CA . PRO E 1 341 ? 124.660 104.198 141.149 1.00 37.26 341 PRO E CA 1
ATOM 8768 C C . PRO E 1 341 ? 125.990 103.927 140.483 1.00 37.26 341 PRO E C 1
ATOM 8769 O O . PRO E 1 341 ? 126.191 104.345 139.342 1.00 37.26 341 PRO E O 1
ATOM 8773 N N . SER E 1 342 ? 126.911 103.236 141.152 1.00 38.96 342 SER E N 1
ATOM 8774 C CA . SER E 1 342 ? 128.129 102.813 140.477 1.00 38.96 342 SER E CA 1
ATOM 8775 C C . SER E 1 342 ? 127.868 101.680 139.498 1.00 38.96 342 SER E C 1
ATOM 8776 O O . SER E 1 342 ? 128.681 101.454 138.599 1.00 38.96 342 SER E O 1
ATOM 8779 N N . ALA E 1 343 ? 126.757 100.962 139.653 1.00 38.23 343 ALA E N 1
ATOM 8780 C CA . ALA E 1 343 ? 126.469 99.824 138.792 1.00 38.23 343 ALA E CA 1
ATOM 8781 C C . ALA E 1 343 ? 125.972 100.269 137.425 1.00 38.23 343 ALA E C 1
ATOM 8782 O O . ALA E 1 343 ? 126.509 99.850 136.398 1.00 38.23 343 ALA E O 1
ATOM 8784 N N . TYR E 1 344 ? 124.944 101.113 137.385 1.00 36.56 344 TYR E N 1
ATOM 8785 C CA . TYR E 1 344 ? 124.338 101.442 136.105 1.00 36.56 344 TYR E CA 1
ATOM 8786 C C . TYR E 1 344 ? 124.968 102.644 135.420 1.00 36.56 344 TYR E C 1
ATOM 8787 O O . TYR E 1 344 ? 124.926 102.717 134.190 1.00 36.56 344 TYR E O 1
ATOM 8796 N N . ILE E 1 345 ? 125.554 103.579 136.161 1.00 36.91 345 ILE E N 1
ATOM 8797 C CA . ILE E 1 345 ? 126.282 104.656 135.501 1.00 36.91 345 ILE E CA 1
ATOM 8798 C C . ILE E 1 345 ? 127.621 104.154 134.986 1.00 36.91 345 ILE E C 1
ATOM 8799 O O . ILE E 1 345 ? 128.053 104.520 133.890 1.00 36.91 345 ILE E O 1
ATOM 8804 N N . GLY E 1 346 ? 128.287 103.291 135.751 1.00 36.75 346 GLY E N 1
ATOM 8805 C CA . GLY E 1 346 ? 129.563 102.759 135.306 1.00 36.75 346 GLY E CA 1
ATOM 8806 C C . GLY E 1 346 ? 129.429 101.815 134.128 1.00 36.75 346 GLY E C 1
ATOM 8807 O O . GLY E 1 346 ? 130.329 101.723 133.295 1.00 36.75 346 GLY E O 1
ATOM 8808 N N . SER E 1 347 ? 128.304 101.110 134.036 1.00 36.86 347 SER E N 1
ATOM 8809 C CA . SER E 1 347 ? 128.094 100.199 132.918 1.00 36.86 347 SER E CA 1
ATOM 8810 C C . SER E 1 347 ? 127.763 100.957 131.644 1.00 36.86 347 SER E C 1
ATOM 8811 O O . SER E 1 347 ? 128.301 100.660 130.574 1.00 36.86 347 SER E O 1
ATOM 8814 N N . SER E 1 348 ? 126.879 101.943 131.741 1.00 35.71 348 SER E N 1
ATOM 8815 C CA . SER E 1 348 ? 126.330 102.560 130.545 1.00 35.71 348 SER E CA 1
ATOM 8816 C C . SER E 1 348 ? 127.267 103.610 129.969 1.00 35.71 348 SER E C 1
ATOM 8817 O O . SER E 1 348 ? 127.298 103.814 128.752 1.00 35.71 348 SER E O 1
ATOM 8820 N N . THR E 1 349 ? 128.029 104.293 130.818 1.00 36.13 349 THR E N 1
ATOM 8821 C CA . THR E 1 349 ? 128.871 105.392 130.361 1.00 36.13 349 THR E CA 1
ATOM 8822 C C . THR E 1 349 ? 130.284 104.948 130.012 1.00 36.13 349 THR E C 1
ATOM 8823 O O . THR E 1 349 ? 130.836 105.391 129.001 1.00 36.13 349 THR E O 1
ATOM 8827 N N . ALA E 1 350 ? 130.885 104.074 130.816 1.00 34.81 350 ALA E N 1
ATOM 8828 C CA . ALA E 1 350 ? 132.284 103.733 130.595 1.00 34.81 350 ALA E CA 1
ATOM 8829 C C . ALA E 1 350 ? 132.466 102.760 129.439 1.00 34.81 350 ALA E C 1
ATOM 8830 O O . ALA E 1 350 ? 133.477 102.824 128.735 1.00 34.81 350 ALA E O 1
ATOM 8832 N N . ILE E 1 351 ? 131.518 101.852 129.223 1.00 34.15 351 ILE E N 1
ATOM 8833 C CA . ILE E 1 351 ? 131.637 100.819 128.202 1.00 34.15 351 ILE E CA 1
ATOM 8834 C C . ILE E 1 351 ? 130.536 100.930 127.155 1.00 34.15 351 ILE E C 1
ATOM 8835 O O . ILE E 1 351 ? 130.802 100.852 125.954 1.00 34.15 351 ILE E O 1
ATOM 8840 N N . GLY E 1 352 ? 129.293 101.142 127.593 1.00 33.23 352 GLY E N 1
ATOM 8841 C CA . GLY E 1 352 ? 128.155 100.947 126.706 1.00 33.23 352 GLY E CA 1
ATOM 8842 C C . GLY E 1 352 ? 128.043 101.988 125.609 1.00 33.23 352 GLY E C 1
ATOM 8843 O O . GLY E 1 352 ? 127.585 101.691 124.507 1.00 33.23 352 GLY E O 1
ATOM 8844 N N . THR E 1 353 ? 128.458 103.210 125.891 1.00 34.57 353 THR E N 1
ATOM 8845 C CA . THR E 1 353 ? 128.472 104.262 124.881 1.00 34.57 353 THR E CA 1
ATOM 8846 C C . THR E 1 353 ? 129.674 104.167 123.930 1.00 34.57 353 THR E C 1
ATOM 8847 O O . THR E 1 353 ? 129.474 104.365 122.725 1.00 34.57 353 THR E O 1
ATOM 8851 N N . PRO E 1 354 ? 130.917 103.864 124.368 1.00 34.64 354 PRO E N 1
ATOM 8852 C CA . PRO E 1 354 ? 131.959 103.604 123.358 1.00 34.64 354 PRO E CA 1
ATOM 8853 C C . PRO E 1 354 ? 131.730 102.362 122.513 1.00 34.64 354 PRO E C 1
ATOM 8854 O O . PRO E 1 354 ? 132.203 102.315 121.374 1.00 34.64 354 PRO E O 1
ATOM 8858 N N . ILE E 1 355 ? 131.020 101.357 123.027 1.00 35.33 355 ILE E N 1
ATOM 8859 C CA . ILE E 1 355 ? 130.717 100.182 122.214 1.00 35.33 355 ILE E CA 1
ATOM 8860 C C . ILE E 1 355 ? 129.664 100.523 121.166 1.00 35.33 355 ILE E C 1
ATOM 8861 O O . ILE E 1 355 ? 129.763 100.106 120.007 1.00 35.33 355 ILE E O 1
ATOM 8866 N N . ALA E 1 356 ? 128.672 101.332 121.538 1.00 35.91 356 ALA E N 1
ATOM 8867 C CA . ALA E 1 356 ? 127.602 101.679 120.607 1.00 35.91 356 ALA E CA 1
ATOM 8868 C C . ALA E 1 356 ? 128.084 102.620 119.511 1.00 35.91 356 ALA E C 1
ATOM 8869 O O . ALA E 1 356 ? 127.586 102.568 118.383 1.00 35.91 356 ALA E O 1
ATOM 8871 N N . ILE E 1 357 ? 129.041 103.493 119.817 1.00 37.72 357 ILE E N 1
ATOM 8872 C CA . ILE E 1 357 ? 129.583 104.373 118.789 1.00 37.72 357 ILE E CA 1
ATOM 8873 C C . ILE E 1 357 ? 130.703 103.680 118.028 1.00 37.72 357 ILE E C 1
ATOM 8874 O O . ILE E 1 357 ? 130.757 103.729 116.796 1.00 37.72 357 ILE E O 1
ATOM 8879 N N . GLY E 1 358 ? 131.591 103.000 118.740 1.00 40.19 358 GLY E N 1
ATOM 8880 C CA . GLY E 1 358 ? 132.742 102.388 118.117 1.00 40.19 358 GLY E CA 1
ATOM 8881 C C . GLY E 1 358 ? 132.459 101.124 117.337 1.00 40.19 358 GLY E C 1
ATOM 8882 O O . GLY E 1 358 ? 132.994 100.943 116.244 1.00 40.19 358 GLY E O 1
ATOM 8883 N N . VAL E 1 359 ? 131.626 100.242 117.878 1.00 40.94 359 VAL E N 1
ATOM 8884 C CA . VAL E 1 359 ? 131.428 98.929 117.277 1.00 40.94 359 VAL E CA 1
ATOM 8885 C C . VAL E 1 359 ? 130.081 98.852 116.575 1.00 40.94 359 VAL E C 1
ATOM 8886 O O . VAL E 1 359 ? 130.001 98.412 115.426 1.00 40.94 359 VAL E O 1
ATOM 8890 N N . CYS E 1 360 ? 129.018 99.290 117.245 1.00 41.11 360 CYS E N 1
ATOM 8891 C CA . CYS E 1 360 ? 127.669 99.063 116.740 1.00 41.11 360 CYS E CA 1
ATOM 8892 C C . CYS E 1 360 ? 127.303 99.951 115.558 1.00 41.11 360 CYS E C 1
ATOM 8893 O O . CYS E 1 360 ? 126.523 99.530 114.704 1.00 41.11 360 CYS E O 1
ATOM 8896 N N . ILE E 1 361 ? 127.835 101.163 115.473 1.00 42.75 361 ILE E N 1
ATOM 8897 C CA . ILE E 1 361 ? 127.534 102.018 114.324 1.00 42.75 361 ILE E CA 1
ATOM 8898 C C . ILE E 1 361 ? 128.174 101.477 113.041 1.00 42.75 361 ILE E C 1
ATOM 8899 O O . ILE E 1 361 ? 127.440 101.334 112.053 1.00 42.75 361 ILE E O 1
ATOM 8904 N N . PRO E 1 362 ? 129.471 101.109 112.963 1.00 47.33 362 PRO E N 1
ATOM 8905 C CA . PRO E 1 362 ? 129.944 100.520 111.700 1.00 47.33 362 PRO E CA 1
ATOM 8906 C C . PRO E 1 362 ? 129.502 99.085 111.478 1.00 47.33 362 PRO E C 1
ATOM 8907 O O . PRO E 1 362 ? 129.720 98.559 110.382 1.00 47.33 362 PRO E O 1
ATOM 8911 N N . LEU E 1 363 ? 128.896 98.431 112.465 1.00 46.61 363 LEU E N 1
ATOM 8912 C CA . LEU E 1 363 ? 128.399 97.079 112.246 1.00 46.61 363 LEU E CA 1
ATOM 8913 C C . LEU E 1 363 ? 127.059 97.099 111.522 1.00 46.61 363 LEU E C 1
ATOM 8914 O O . LEU E 1 363 ? 126.867 96.376 110.541 1.00 46.61 363 LEU E O 1
ATOM 8919 N N . PHE E 1 364 ? 126.119 97.916 111.993 1.00 43.46 364 PHE E N 1
ATOM 8920 C CA . PHE E 1 364 ? 124.784 97.926 111.414 1.00 43.46 364 PHE E CA 1
ATOM 8921 C C . PHE E 1 364 ? 124.700 98.765 110.152 1.00 43.46 364 PHE E C 1
ATOM 8922 O O . PHE E 1 364 ? 123.791 98.554 109.347 1.00 43.46 364 PHE E O 1
ATOM 8930 N N . ILE E 1 365 ? 125.620 99.708 109.962 1.00 47.73 365 ILE E N 1
ATOM 8931 C CA . ILE E 1 365 ? 125.722 100.391 108.678 1.00 47.73 365 ILE E CA 1
ATOM 8932 C C . ILE E 1 365 ? 126.278 99.441 107.629 1.00 47.73 365 ILE E C 1
ATOM 8933 O O . ILE E 1 365 ? 125.752 99.342 106.516 1.00 47.73 365 ILE E O 1
ATOM 8938 N N . GLY E 1 366 ? 127.321 98.692 107.989 1.00 53.32 366 GLY E N 1
ATOM 8939 C CA . GLY E 1 366 ? 127.875 97.709 107.077 1.00 53.32 366 GLY E CA 1
ATOM 8940 C C . GLY E 1 366 ? 126.965 96.521 106.844 1.00 53.32 366 GLY E C 1
ATOM 8941 O O . GLY E 1 366 ? 127.119 95.802 105.855 1.00 53.32 366 GLY E O 1
ATOM 8942 N N . LEU E 1 367 ? 126.017 96.289 107.749 1.00 53.58 367 LEU E N 1
ATOM 8943 C CA . LEU E 1 367 ? 125.024 95.248 107.522 1.00 53.58 367 LEU E CA 1
ATOM 8944 C C . LEU E 1 367 ? 124.009 95.692 106.479 1.00 53.58 367 LEU E C 1
ATOM 8945 O O . LEU E 1 367 ? 123.505 94.871 105.709 1.00 53.58 367 LEU E O 1
ATOM 8950 N N . ALA E 1 368 ? 123.702 96.987 106.441 1.00 54.82 368 ALA E N 1
ATOM 8951 C CA . ALA E 1 368 ? 122.768 97.521 105.462 1.00 54.82 368 ALA E CA 1
ATOM 8952 C C . ALA E 1 368 ? 123.416 97.809 104.116 1.00 54.82 368 ALA E C 1
ATOM 8953 O O . ALA E 1 368 ? 122.744 98.347 103.232 1.00 54.82 368 ALA E O 1
ATOM 8955 N N . GLN E 1 369 ? 124.704 97.510 103.946 1.00 59.48 369 GLN E N 1
ATOM 8956 C CA . GLN E 1 369 ? 125.272 97.472 102.606 1.00 59.48 369 GLN E CA 1
ATOM 8957 C C . GLN E 1 369 ? 125.068 96.101 101.981 1.00 59.48 369 GLN E C 1
ATOM 8958 O O . GLN E 1 369 ? 124.979 95.974 100.756 1.00 59.48 369 GLN E O 1
ATOM 8964 N N . THR E 1 370 ? 125.009 95.064 102.817 1.00 62.20 370 THR E N 1
ATOM 8965 C CA . THR E 1 370 ? 124.759 93.715 102.326 1.00 62.20 370 THR E CA 1
ATOM 8966 C C . THR E 1 370 ? 123.333 93.580 101.816 1.00 62.20 370 THR E C 1
ATOM 8967 O O . THR E 1 370 ? 123.105 93.202 100.661 1.00 62.20 370 THR E O 1
ATOM 8971 N N . LEU E 1 371 ? 122.358 93.872 102.668 1.00 63.77 371 LEU E N 1
ATOM 8972 C CA . LEU E 1 371 ? 120.964 93.942 102.256 1.00 63.77 371 LEU E CA 1
ATOM 8973 C C . LEU E 1 371 ? 120.738 95.305 101.617 1.00 63.77 371 LEU E C 1
ATOM 8974 O O . LEU E 1 371 ? 120.930 96.340 102.255 1.00 63.77 371 LEU E O 1
ATOM 8979 N N . GLY E 1 372 ? 120.344 95.309 100.356 1.00 71.39 372 GLY E N 1
ATOM 8980 C CA . GLY E 1 372 ? 120.188 96.553 99.634 1.00 71.39 372 GLY E CA 1
ATOM 8981 C C . GLY E 1 372 ? 121.160 96.636 98.481 1.00 71.39 372 GLY E C 1
ATOM 8982 O O . GLY E 1 372 ? 121.447 97.724 97.972 1.00 71.39 372 GLY E O 1
ATOM 8983 N N . ALA E 1 373 ? 121.676 95.481 98.064 1.00 75.69 373 ALA E N 1
ATOM 8984 C CA . ALA E 1 373 ? 122.519 95.361 96.883 1.00 75.69 373 ALA E CA 1
ATOM 8985 C C . ALA E 1 373 ? 121.738 94.749 95.725 1.00 75.69 373 ALA E C 1
ATOM 8986 O O . ALA E 1 373 ? 122.295 94.059 94.871 1.00 75.69 373 ALA E O 1
ATOM 8988 N N . GLY E 1 374 ? 120.434 95.003 95.691 1.00 77.44 374 GLY E N 1
ATOM 8989 C CA . GLY E 1 374 ? 119.568 94.477 94.652 1.00 77.44 374 GLY E CA 1
ATOM 8990 C C . GLY E 1 374 ? 118.137 94.274 95.115 1.00 77.44 374 GLY E C 1
ATOM 8991 O O . GLY E 1 374 ? 117.823 94.422 96.298 1.00 77.44 374 GLY E O 1
ATOM 8992 N N . ALA F 2 2 ? 123.422 114.840 167.611 1.00 47.39 2 ALA B N 1
ATOM 8993 C CA . ALA F 2 2 ? 123.979 115.685 168.655 1.00 47.39 2 ALA B CA 1
ATOM 8994 C C . ALA F 2 2 ? 125.356 115.192 169.057 1.00 47.39 2 ALA B C 1
ATOM 8995 O O . ALA F 2 2 ? 125.556 114.718 170.171 1.00 47.39 2 ALA B O 1
ATOM 8997 N N . LYS F 2 3 ? 126.299 115.295 168.128 1.00 44.55 3 LYS B N 1
ATOM 8998 C CA . LYS F 2 3 ? 127.690 114.968 168.377 1.00 44.55 3 LYS B CA 1
ATOM 8999 C C . LYS F 2 3 ? 128.520 116.215 168.145 1.00 44.55 3 LYS B C 1
ATOM 9000 O O . LYS F 2 3 ? 128.458 116.779 167.044 1.00 44.55 3 LYS B O 1
ATOM 9006 N N . PRO F 2 4 ? 129.282 116.692 169.126 1.00 41.28 4 PRO B N 1
ATOM 9007 C CA . PRO F 2 4 ? 129.975 117.972 168.963 1.00 41.28 4 PRO B CA 1
ATOM 9008 C C . PRO F 2 4 ? 131.149 117.872 168.005 1.00 41.28 4 PRO B C 1
ATOM 9009 O O . PRO F 2 4 ? 131.835 116.853 167.926 1.00 41.28 4 PRO B O 1
ATOM 9013 N N . ALA F 2 5 ? 131.376 118.957 167.272 1.00 38.40 5 ALA B N 1
ATOM 9014 C CA . ALA F 2 5 ? 132.391 118.974 166.234 1.00 38.40 5 ALA B CA 1
ATOM 9015 C C . ALA F 2 5 ? 133.030 120.350 166.178 1.00 38.40 5 ALA B C 1
ATOM 9016 O O . ALA F 2 5 ? 132.583 121.294 166.829 1.00 38.40 5 ALA B O 1
ATOM 9018 N N . ASN F 2 6 ? 134.093 120.450 165.389 1.00 37.45 6 ASN B N 1
ATOM 9019 C CA . ASN F 2 6 ? 134.763 121.711 165.113 1.00 37.45 6 ASN B CA 1
ATOM 9020 C C . ASN F 2 6 ? 134.732 121.946 163.617 1.00 37.45 6 ASN B C 1
ATOM 9021 O O . ASN F 2 6 ? 135.055 121.045 162.842 1.00 37.45 6 ASN B O 1
ATOM 9026 N N . LYS F 2 7 ? 134.342 123.142 163.212 1.00 32.90 7 LYS B N 1
ATOM 9027 C CA . LYS F 2 7 ? 134.234 123.493 161.802 1.00 32.90 7 LYS B CA 1
ATOM 9028 C C . LYS F 2 7 ? 135.433 124.355 161.431 1.00 32.90 7 LYS B C 1
ATOM 9029 O O . LYS F 2 7 ? 135.486 125.536 161.769 1.00 32.90 7 LYS B O 1
ATOM 9035 N N . LEU F 2 8 ? 136.399 123.759 160.745 1.00 30.37 8 LEU B N 1
ATOM 9036 C CA . LEU F 2 8 ? 137.558 124.492 160.264 1.00 30.37 8 LEU B CA 1
ATOM 9037 C C . LEU F 2 8 ? 137.287 125.053 158.878 1.00 30.37 8 LEU B C 1
ATOM 9038 O O . LEU F 2 8 ? 136.788 124.351 158.000 1.00 30.37 8 LEU B O 1
ATOM 9043 N N . VAL F 2 9 ? 137.609 126.326 158.681 1.00 27.86 9 VAL B N 1
ATOM 9044 C CA . VAL F 2 9 ? 137.395 126.991 157.402 1.00 27.86 9 VAL B CA 1
ATOM 9045 C C . VAL F 2 9 ? 138.721 127.538 156.903 1.00 27.86 9 VAL B C 1
ATOM 9046 O O . VAL F 2 9 ? 139.394 128.285 157.616 1.00 27.86 9 VAL B O 1
ATOM 9050 N N . ILE F 2 10 ? 139.092 127.172 155.681 1.00 28.54 10 ILE B N 1
ATOM 9051 C CA . ILE F 2 10 ? 140.281 127.685 155.013 1.00 28.54 10 ILE B CA 1
ATOM 9052 C C . ILE F 2 10 ? 139.826 128.448 153.780 1.00 28.54 10 ILE B C 1
ATOM 9053 O O . ILE F 2 10 ? 139.160 127.882 152.909 1.00 28.54 10 ILE B O 1
ATOM 9058 N N . VAL F 2 11 ? 140.169 129.729 153.708 1.00 29.11 11 VAL B N 1
ATOM 9059 C CA . VAL F 2 11 ? 139.921 130.546 152.526 1.00 29.11 11 VAL B CA 1
ATOM 9060 C C . VAL F 2 11 ? 141.264 130.926 151.930 1.00 29.11 11 VAL B C 1
ATOM 9061 O O . VAL F 2 11 ? 142.073 131.572 152.597 1.00 29.11 11 VAL B O 1
ATOM 9065 N N . THR F 2 12 ? 141.500 130.542 150.682 1.00 31.11 12 THR B N 1
ATOM 9066 C CA . THR F 2 12 ? 142.805 130.751 150.064 1.00 31.11 12 THR B CA 1
ATOM 9067 C C . THR F 2 12 ? 142.616 130.885 148.559 1.00 31.11 12 THR B C 1
ATOM 9068 O O . THR F 2 12 ? 141.488 130.937 148.066 1.00 31.11 12 THR B O 1
ATOM 9072 N N . GLU F 2 13 ? 143.725 130.929 147.825 1.00 34.57 13 GLU B N 1
ATOM 9073 C CA . GLU F 2 13 ? 143.692 131.096 146.380 1.00 34.57 13 GLU B CA 1
ATOM 9074 C C . GLU F 2 13 ? 143.219 129.822 145.692 1.00 34.57 13 GLU B C 1
ATOM 9075 O O . GLU F 2 13 ? 143.375 128.715 146.205 1.00 34.57 13 GLU B O 1
ATOM 9081 N N . LYS F 2 14 ? 142.640 129.999 144.501 1.00 36.10 14 LYS B N 1
ATOM 9082 C CA . LYS F 2 14 ? 142.036 128.905 143.747 1.00 36.10 14 LYS B CA 1
ATOM 9083 C C . LYS F 2 14 ? 143.049 127.874 143.271 1.00 36.10 14 LYS B C 1
ATOM 9084 O O . LYS F 2 14 ? 142.702 126.696 143.140 1.00 36.10 14 LYS B O 1
ATOM 9090 N N . ILE F 2 15 ? 144.301 128.281 143.061 1.00 36.38 15 ILE B N 1
ATOM 9091 C CA . ILE F 2 15 ? 145.337 127.394 142.549 1.00 36.38 15 ILE B CA 1
ATOM 9092 C C . ILE F 2 15 ? 145.710 126.282 143.524 1.00 36.38 15 ILE B C 1
ATOM 9093 O O . ILE F 2 15 ? 146.217 125.241 143.097 1.00 36.38 15 ILE B O 1
ATOM 9098 N N . LEU F 2 16 ? 145.412 126.439 144.814 1.00 35.88 16 LEU B N 1
ATOM 9099 C CA . LEU F 2 16 ? 145.791 125.470 145.830 1.00 35.88 16 LEU B CA 1
ATOM 9100 C C . LEU F 2 16 ? 144.703 124.446 146.103 1.00 35.88 16 LEU B C 1
ATOM 9101 O O . LEU F 2 16 ? 144.689 123.848 147.181 1.00 35.88 16 LEU B O 1
ATOM 9106 N N . LEU F 2 17 ? 143.808 124.215 145.144 1.00 36.91 17 LEU B N 1
ATOM 9107 C CA . LEU F 2 17 ? 142.716 123.270 145.353 1.00 36.91 17 LEU B CA 1
ATOM 9108 C C . LEU F 2 17 ? 143.234 121.839 145.403 1.00 36.91 17 LEU B C 1
ATOM 9109 O O . LEU F 2 17 ? 142.735 121.010 146.170 1.00 36.91 17 LEU B O 1
ATOM 9114 N N . LYS F 2 18 ? 144.244 121.535 144.595 1.00 38.44 18 LYS B N 1
ATOM 9115 C CA . LYS F 2 18 ? 144.748 120.172 144.536 1.00 38.44 18 LYS B CA 1
ATOM 9116 C C . LYS F 2 18 ? 145.623 119.845 145.733 1.00 38.44 18 LYS B C 1
ATOM 9117 O O . LYS F 2 18 ? 145.651 118.698 146.184 1.00 38.44 18 LYS B O 1
ATOM 9123 N N . LYS F 2 19 ? 146.345 120.834 146.252 1.00 38.17 19 LYS B N 1
ATOM 9124 C CA . LYS F 2 19 ? 147.354 120.569 147.267 1.00 38.17 19 LYS B CA 1
ATOM 9125 C C . LYS F 2 19 ? 146.747 120.530 148.661 1.00 38.17 19 LYS B C 1
ATOM 9126 O O . LYS F 2 19 ? 147.219 119.791 149.531 1.00 38.17 19 LYS B O 1
ATOM 9132 N N . ILE F 2 20 ? 145.700 121.319 148.892 1.00 36.66 20 ILE B N 1
ATOM 9133 C CA . ILE F 2 20 ? 145.103 121.378 150.217 1.00 36.66 20 ILE B CA 1
ATOM 9134 C C . ILE F 2 20 ? 144.161 120.202 150.436 1.00 36.66 20 ILE B C 1
ATOM 9135 O O . ILE F 2 20 ? 144.081 119.667 151.547 1.00 36.66 20 ILE B O 1
ATOM 9140 N N . ALA F 2 21 ? 143.497 119.728 149.380 1.00 37.58 21 ALA B N 1
ATOM 9141 C CA . ALA F 2 21 ? 142.687 118.520 149.494 1.00 37.58 21 ALA B CA 1
ATOM 9142 C C . ALA F 2 21 ? 143.543 117.284 149.738 1.00 37.58 21 ALA B C 1
ATOM 9143 O O . ALA F 2 21 ? 143.051 116.289 150.279 1.00 37.58 21 ALA B O 1
ATOM 9145 N N . LYS F 2 22 ? 144.821 117.328 149.363 1.00 41.49 22 LYS B N 1
ATOM 9146 C CA . LYS F 2 22 ? 145.727 116.245 149.718 1.00 41.49 22 LYS B CA 1
ATOM 9147 C C . LYS F 2 22 ? 146.048 116.258 151.206 1.00 41.49 22 LYS B C 1
ATOM 9148 O O . LYS F 2 22 ? 146.140 115.199 151.831 1.00 41.49 22 LYS B O 1
ATOM 9154 N N . ILE F 2 23 ? 146.215 117.449 151.790 1.00 41.41 23 ILE B N 1
ATOM 9155 C CA . ILE F 2 23 ? 146.592 117.562 153.199 1.00 41.41 23 ILE B CA 1
ATOM 9156 C C . ILE F 2 23 ? 145.447 117.111 154.099 1.00 41.41 23 ILE B C 1
ATOM 9157 O O . ILE F 2 23 ? 145.666 116.461 155.129 1.00 41.41 23 ILE B O 1
ATOM 9162 N N . ILE F 2 24 ? 144.210 117.413 153.703 1.00 42.13 24 ILE B N 1
ATOM 9163 C CA . ILE F 2 24 ? 143.040 117.024 154.487 1.00 42.13 24 ILE B CA 1
ATOM 9164 C C . ILE F 2 24 ? 142.871 115.507 154.486 1.00 42.13 24 ILE B C 1
ATOM 9165 O O . ILE F 2 24 ? 142.518 114.905 155.506 1.00 42.13 24 ILE B O 1
ATOM 9170 N N . ASP F 2 25 ? 143.187 114.861 153.362 1.00 45.92 25 ASP B N 1
ATOM 9171 C CA . ASP F 2 25 ? 143.024 113.414 153.271 1.00 45.92 25 ASP B CA 1
ATOM 9172 C C . ASP F 2 25 ? 144.165 112.663 153.943 1.00 45.92 25 ASP B C 1
ATOM 9173 O O . ASP F 2 25 ? 144.069 111.450 154.149 1.00 45.92 25 ASP B O 1
ATOM 9178 N N . GLU F 2 26 ? 145.254 113.348 154.268 1.00 49.43 26 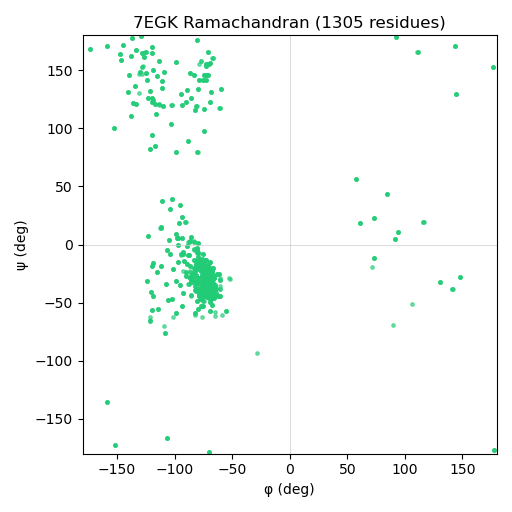GLU B N 1
ATOM 9179 C CA . GLU F 2 26 ? 146.361 112.755 155.004 1.00 49.43 26 GLU B CA 1
ATOM 9180 C C . GLU F 2 26 ? 146.179 112.821 156.509 1.00 49.43 26 GLU B C 1
ATOM 9181 O O . GLU F 2 26 ? 146.859 112.087 157.229 1.00 49.43 26 GLU B O 1
ATOM 9187 N N . SER F 2 27 ? 145.298 113.683 157.003 1.00 48.12 27 SER B N 1
ATOM 9188 C CA . SER F 2 27 ? 145.176 113.911 158.432 1.00 48.12 27 SER B CA 1
ATOM 9189 C C . SER F 2 27 ? 144.123 113.042 159.099 1.00 48.12 27 SER B C 1
ATOM 9190 O O . SER F 2 27 ? 144.033 113.050 160.329 1.00 48.12 27 SER B O 1
ATOM 9193 N N . GLY F 2 28 ? 143.328 112.302 158.336 1.00 46.77 28 GLY B N 1
ATOM 9194 C CA . GLY F 2 28 ? 142.297 111.473 158.916 1.00 46.77 28 GLY B CA 1
ATOM 9195 C C . GLY F 2 28 ? 140.941 112.122 158.999 1.00 46.77 28 GLY B C 1
ATOM 9196 O O . GLY F 2 28 ? 140.057 111.581 159.671 1.00 46.77 28 GLY B O 1
ATOM 9197 N N . ALA F 2 29 ? 140.756 113.271 158.361 1.00 45.09 29 ALA B N 1
ATOM 9198 C CA . ALA F 2 29 ? 139.446 113.885 158.275 1.00 45.09 29 ALA B CA 1
ATOM 9199 C C . ALA F 2 29 ? 138.569 113.103 157.308 1.00 45.09 29 ALA B C 1
ATOM 9200 O O . ALA F 2 29 ? 139.028 112.614 156.274 1.00 45.09 29 ALA B O 1
ATOM 9202 N N . LYS F 2 30 ? 137.295 112.983 157.659 1.00 43.35 30 LYS B N 1
ATOM 9203 C CA . LYS F 2 30 ? 136.373 112.156 156.899 1.00 43.35 30 LYS B CA 1
ATOM 9204 C C . LYS F 2 30 ? 135.897 112.811 155.613 1.00 43.35 30 LYS B C 1
ATOM 9205 O O . LYS F 2 30 ? 135.388 112.111 154.733 1.00 43.35 30 LYS B O 1
ATOM 9211 N N . GLY F 2 31 ? 136.038 114.121 155.481 1.00 37.49 31 GLY B N 1
ATOM 9212 C CA . GLY F 2 31 ? 135.587 114.784 154.277 1.00 37.49 31 GLY B CA 1
ATOM 9213 C C . GLY F 2 31 ? 135.791 116.274 154.380 1.00 37.49 31 GLY B C 1
ATOM 9214 O O . GLY F 2 31 ? 136.342 116.778 155.357 1.00 37.49 31 GLY B O 1
ATOM 9215 N N . TYR F 2 32 ? 135.336 116.973 153.346 1.00 34.67 32 TYR B N 1
ATOM 9216 C CA . TYR F 2 32 ? 135.438 118.421 153.278 1.00 34.67 32 TYR B CA 1
ATOM 9217 C C . TYR F 2 32 ? 134.402 118.925 152.291 1.00 34.67 32 TYR B C 1
ATOM 9218 O O . TYR F 2 32 ? 133.778 118.147 151.574 1.00 34.67 32 TYR B O 1
ATOM 9227 N N . THR F 2 33 ? 134.245 120.241 152.253 1.00 32.59 33 THR B N 1
ATOM 9228 C CA . THR F 2 33 ? 133.353 120.917 151.327 1.00 32.59 33 THR B CA 1
ATOM 9229 C C . THR F 2 33 ? 134.100 122.096 150.727 1.00 32.59 33 THR B C 1
ATOM 9230 O O . THR F 2 33 ? 134.801 122.807 151.445 1.00 32.59 33 THR B O 1
ATOM 9234 N N . VAL F 2 34 ? 133.977 122.300 149.416 1.00 31.99 34 VAL B N 1
ATOM 9235 C CA . VAL F 2 34 ? 134.666 123.391 148.733 1.00 31.99 34 VAL B CA 1
ATOM 9236 C C . VAL F 2 34 ? 133.660 124.265 147.999 1.00 31.99 34 VAL B C 1
ATOM 9237 O O . VAL F 2 34 ? 132.669 123.773 147.453 1.00 31.99 34 VAL B O 1
ATOM 9241 N N . MET F 2 35 ? 133.902 125.570 148.017 1.00 34.02 35 MET B N 1
ATOM 9242 C CA . MET F 2 35 ? 133.140 126.545 147.256 1.00 34.02 35 MET B CA 1
ATOM 9243 C C . MET F 2 35 ? 134.110 127.395 146.456 1.00 34.02 35 MET B C 1
ATOM 9244 O O . MET F 2 35 ? 135.257 127.566 146.851 1.00 34.02 35 MET B O 1
ATOM 9249 N N . ASN F 2 36 ? 133.653 127.937 145.337 1.00 35.74 36 ASN B N 1
ATOM 9250 C CA . ASN F 2 36 ? 134.386 129.003 144.670 1.00 35.74 36 ASN B CA 1
ATOM 9251 C C . ASN F 2 36 ? 133.843 130.334 145.157 1.00 35.74 36 ASN B C 1
ATOM 9252 O O . ASN F 2 36 ? 132.649 130.605 145.025 1.00 35.74 36 ASN B O 1
ATOM 9257 N N . THR F 2 37 ? 134.710 131.140 145.763 1.00 34.23 37 THR B N 1
ATOM 9258 C CA . THR F 2 37 ? 134.322 132.413 146.347 1.00 34.23 37 THR B CA 1
ATOM 9259 C C . THR F 2 37 ? 135.185 133.522 145.768 1.00 34.23 37 THR B C 1
ATOM 9260 O O . THR F 2 37 ? 136.214 133.276 145.141 1.00 34.23 37 THR B O 1
ATOM 9264 N N . GLY F 2 38 ? 134.749 134.761 145.988 1.00 32.58 38 GLY B N 1
ATOM 9265 C CA . GLY F 2 38 ? 135.572 135.927 145.785 1.00 32.58 38 GLY B CA 1
ATOM 9266 C C . GLY F 2 38 ? 136.005 136.534 147.104 1.00 32.58 38 GLY B C 1
ATOM 9267 O O . GLY F 2 38 ? 135.891 135.927 148.168 1.00 32.58 38 GLY B O 1
ATOM 9268 N N . GLY F 2 39 ? 136.512 137.749 147.024 1.00 33.26 39 GLY B N 1
ATOM 9269 C CA . GLY F 2 39 ? 136.855 138.473 148.231 1.00 33.26 39 GLY B CA 1
ATOM 9270 C C . GLY F 2 39 ? 138.105 139.301 148.049 1.00 33.26 39 GLY B C 1
ATOM 9271 O O . GLY F 2 39 ? 138.820 139.193 147.060 1.00 33.26 39 GLY B O 1
ATOM 9272 N N . LYS F 2 40 ? 138.368 140.131 149.052 1.00 36.32 40 LYS B N 1
ATOM 9273 C CA . LYS F 2 40 ? 139.466 141.080 149.037 1.00 36.32 40 LYS B CA 1
ATOM 9274 C C . LYS F 2 40 ? 140.265 140.964 150.327 1.00 36.32 40 LYS B C 1
ATOM 9275 O O . LYS F 2 40 ? 139.728 140.632 151.382 1.00 36.32 40 LYS B O 1
ATOM 9281 N N . GLY F 2 41 ? 141.563 141.225 150.230 1.00 37.19 41 GLY B N 1
ATOM 9282 C CA . GLY F 2 41 ? 142.444 141.189 151.380 1.00 37.19 41 GLY B CA 1
ATOM 9283 C C . GLY F 2 41 ? 143.706 141.994 151.152 1.00 37.19 41 GLY B C 1
ATOM 9284 O O . GLY F 2 41 ? 143.647 143.108 150.630 1.00 37.19 41 GLY B O 1
ATOM 9285 N N . SER F 2 42 ? 144.857 141.445 151.533 1.00 39.42 42 SER B N 1
ATOM 9286 C CA . SER F 2 42 ? 146.139 142.093 151.281 1.00 39.42 42 SER B CA 1
ATOM 9287 C C . SER F 2 42 ? 146.781 141.622 149.980 1.00 39.42 42 SER B C 1
ATOM 9288 O O . SER F 2 42 ? 147.144 142.442 149.134 1.00 39.42 42 SER B O 1
ATOM 9291 N N . ARG F 2 43 ? 146.934 140.315 149.806 1.00 38.65 43 ARG B N 1
ATOM 9292 C CA . ARG F 2 43 ? 147.471 139.736 148.578 1.00 38.65 43 ARG B CA 1
ATOM 9293 C C . ARG F 2 43 ? 146.305 139.499 147.626 1.00 38.65 43 ARG B C 1
ATOM 9294 O O . ARG F 2 43 ? 145.718 138.420 147.605 1.00 38.65 43 ARG B O 1
ATOM 9302 N N . ASN F 2 44 ? 145.983 140.500 146.816 1.00 35.19 44 ASN B N 1
ATOM 9303 C CA . ASN F 2 44 ? 144.810 140.411 145.961 1.00 35.19 44 ASN B CA 1
ATOM 9304 C C . ASN F 2 44 ? 145.111 139.917 144.554 1.00 35.19 44 ASN B C 1
ATOM 9305 O O . ASN F 2 44 ? 144.170 139.646 143.805 1.00 35.19 44 ASN B O 1
ATOM 9310 N N . VAL F 2 45 ? 146.381 139.784 144.177 1.00 34.94 45 VAL B N 1
ATOM 9311 C CA . VAL F 2 45 ? 146.723 139.374 142.821 1.00 34.94 45 VAL B CA 1
ATOM 9312 C C . VAL F 2 45 ? 146.576 137.862 142.684 1.00 34.94 45 VAL B C 1
ATOM 9313 O O . VAL F 2 45 ? 146.995 137.092 143.557 1.00 34.94 45 VAL B O 1
ATOM 9317 N N . ARG F 2 46 ? 145.932 137.429 141.602 1.00 35.73 46 ARG B N 1
ATOM 9318 C CA . ARG F 2 46 ? 145.647 136.023 141.368 1.00 35.73 46 ARG B CA 1
ATOM 9319 C C . ARG F 2 46 ? 146.158 135.605 139.999 1.00 35.73 46 ARG B C 1
ATOM 9320 O O . ARG F 2 46 ? 146.405 136.433 139.123 1.00 35.73 46 ARG B O 1
ATOM 9328 N N . SER F 2 47 ? 146.309 134.293 139.829 1.00 40.13 47 SER B N 1
ATOM 9329 C CA . SER F 2 47 ? 146.640 133.704 138.533 1.00 40.13 47 SER B CA 1
ATOM 9330 C C . SER F 2 47 ? 146.068 132.292 138.542 1.00 40.13 47 SER B C 1
ATOM 9331 O O . SER F 2 47 ? 146.673 131.382 139.113 1.00 40.13 47 SER B O 1
ATOM 9334 N N . SER F 2 48 ? 144.912 132.119 137.909 1.00 45.41 48 SER B N 1
ATOM 9335 C CA . SER F 2 48 ? 144.163 130.877 137.992 1.00 45.41 48 SER B CA 1
ATOM 9336 C C . SER F 2 48 ? 144.220 130.046 136.720 1.00 45.41 48 SER B C 1
ATOM 9337 O O . SER F 2 48 ? 143.698 128.929 136.706 1.00 45.41 48 SER B O 1
ATOM 9340 N N . GLY F 2 49 ? 144.840 130.546 135.661 1.00 47.16 49 GLY B N 1
ATOM 9341 C CA . GLY F 2 49 ? 144.808 129.868 134.386 1.00 47.16 49 GLY B CA 1
ATOM 9342 C C . GLY F 2 49 ? 143.679 130.288 133.477 1.00 47.16 49 GLY B C 1
ATOM 9343 O O . GLY F 2 49 ? 143.520 129.701 132.402 1.00 47.16 49 GLY B O 1
ATOM 9344 N N . GLN F 2 50 ? 142.899 131.275 133.877 1.00 47.15 50 GLN B N 1
ATOM 9345 C CA . GLN F 2 50 ? 141.814 131.857 133.089 1.00 47.15 50 GLN B CA 1
ATOM 9346 C C . GLN F 2 50 ? 142.025 133.358 133.079 1.00 47.15 50 GLN B C 1
ATOM 9347 O O . GLN F 2 50 ? 142.854 133.878 133.830 1.00 47.15 50 GLN B O 1
ATOM 9353 N N . PRO F 2 51 ? 141.346 134.082 132.183 1.00 44.80 51 PRO B N 1
ATOM 9354 C CA . PRO F 2 51 ? 141.428 135.549 132.200 1.00 44.80 51 PRO B CA 1
ATOM 9355 C C . PRO F 2 51 ? 140.955 136.154 133.513 1.00 44.80 51 PRO B C 1
ATOM 9356 O O . PRO F 2 51 ? 139.919 135.776 134.060 1.00 44.80 51 PRO B O 1
ATOM 9360 N N . ASN F 2 52 ? 141.757 137.089 134.022 1.00 43.02 52 ASN B N 1
ATOM 9361 C CA . ASN F 2 52 ? 141.500 137.723 135.309 1.00 43.02 52 ASN B CA 1
ATOM 9362 C C . ASN F 2 52 ? 140.258 138.601 135.268 1.00 43.02 52 ASN B C 1
ATOM 9363 O O . ASN F 2 52 ? 139.556 138.728 136.277 1.00 43.02 52 ASN B O 1
ATOM 9368 N N . THR F 2 53 ? 139.952 139.187 134.109 1.00 43.63 53 THR B N 1
ATOM 9369 C CA . THR F 2 53 ? 138.792 140.062 133.997 1.00 43.63 53 THR B CA 1
ATOM 9370 C C . THR F 2 53 ? 137.475 139.301 134.112 1.00 43.63 53 THR B C 1
ATOM 9371 O O . THR F 2 53 ? 136.484 139.875 134.570 1.00 43.63 53 THR B O 1
ATOM 9375 N N . SER F 2 54 ? 137.453 138.020 133.757 1.00 44.96 54 SER B N 1
ATOM 9376 C CA . SER F 2 54 ? 136.297 137.159 133.950 1.00 44.96 54 SER B CA 1
ATOM 9377 C C . SER F 2 54 ? 136.404 136.303 135.201 1.00 44.96 54 SER B C 1
ATOM 9378 O O . SER F 2 54 ? 135.549 135.444 135.423 1.00 44.96 54 SER B O 1
ATOM 9381 N N . ASP F 2 55 ? 137.441 136.501 136.009 1.00 45.95 55 ASP B N 1
ATOM 9382 C CA . ASP F 2 55 ? 137.669 135.691 137.200 1.00 45.95 55 ASP B CA 1
ATOM 9383 C C . ASP F 2 55 ? 137.155 136.470 138.404 1.00 45.95 55 ASP B C 1
ATOM 9384 O O . ASP F 2 55 ? 137.908 137.087 139.154 1.00 45.95 55 ASP B O 1
ATOM 9389 N N . ILE F 2 56 ? 135.836 136.432 138.582 1.00 44.39 56 ILE B N 1
ATOM 9390 C CA . ILE F 2 56 ? 135.228 137.181 139.672 1.00 44.39 56 ILE B CA 1
ATOM 9391 C C . ILE F 2 56 ? 135.261 136.391 140.971 1.00 44.39 56 ILE B C 1
ATOM 9392 O O . ILE F 2 56 ? 135.239 136.980 142.056 1.00 44.39 56 ILE B O 1
ATOM 9397 N N . GLU F 2 57 ? 135.311 135.064 140.897 1.00 39.66 57 GLU B N 1
ATOM 9398 C CA . GLU F 2 57 ? 135.401 134.208 142.077 1.00 39.66 57 GLU B CA 1
ATOM 9399 C C . GLU F 2 57 ? 136.699 133.424 141.956 1.00 39.66 57 GLU B C 1
ATOM 9400 O O . GLU F 2 57 ? 136.747 132.370 141.327 1.00 39.66 57 GLU B O 1
ATOM 9406 N N . ALA F 2 58 ? 137.757 133.949 142.566 1.00 36.70 58 ALA B N 1
ATOM 9407 C CA . ALA F 2 58 ? 139.098 133.408 142.415 1.00 36.70 58 ALA B CA 1
ATOM 9408 C C . ALA F 2 58 ? 139.640 132.765 143.682 1.00 36.70 58 ALA B C 1
ATOM 9409 O O . ALA F 2 58 ? 140.847 132.534 143.767 1.00 36.70 58 ALA B O 1
ATOM 9411 N N . ASN F 2 59 ? 138.793 132.476 144.663 1.00 33.17 59 ASN B N 1
ATOM 9412 C CA . ASN F 2 59 ? 139.199 131.837 145.904 1.00 33.17 59 ASN B CA 1
ATOM 9413 C C . ASN F 2 59 ? 138.469 130.513 146.082 1.00 33.17 59 ASN B C 1
ATOM 9414 O O . ASN F 2 59 ? 137.488 130.224 145.402 1.00 33.17 59 ASN B O 1
ATOM 9419 N N . ILE F 2 60 ? 138.977 129.692 147.000 1.00 32.38 60 ILE B N 1
ATOM 9420 C CA . ILE F 2 60 ? 138.270 128.518 147.506 1.00 32.38 60 ILE B CA 1
ATOM 9421 C C . ILE F 2 60 ? 137.978 128.723 148.981 1.00 32.38 60 ILE B C 1
ATOM 9422 O O . ILE F 2 60 ? 138.769 129.339 149.697 1.00 32.38 60 ILE B O 1
ATOM 9427 N N . LYS F 2 61 ? 136.837 128.221 149.429 1.00 30.01 61 LYS B N 1
ATOM 9428 C CA . LYS F 2 61 ? 136.516 128.118 150.844 1.00 30.01 61 LYS B CA 1
ATOM 9429 C C . LYS F 2 61 ? 136.391 126.639 151.171 1.00 30.01 61 LYS B C 1
ATOM 9430 O O . LYS F 2 61 ? 135.482 125.967 150.683 1.00 30.01 61 LYS B O 1
ATOM 9436 N N . PHE F 2 62 ? 137.316 126.128 151.967 1.00 29.46 62 PHE B N 1
ATOM 9437 C CA . PHE F 2 62 ? 137.222 124.777 152.491 1.00 29.46 62 PHE B CA 1
ATOM 9438 C C . PHE F 2 62 ? 136.406 124.788 153.772 1.00 29.46 62 PHE B C 1
ATOM 9439 O O . PHE F 2 62 ? 136.420 125.759 154.523 1.00 29.46 62 PHE B O 1
ATOM 9447 N N . GLU F 2 63 ? 135.680 123.704 154.013 1.00 32.43 63 GLU B N 1
ATOM 9448 C CA . GLU F 2 63 ? 134.939 123.526 155.255 1.00 32.43 63 GLU B CA 1
ATOM 9449 C C . GLU F 2 63 ? 135.111 122.093 155.716 1.00 32.43 63 GLU B C 1
ATOM 9450 O O . GLU F 2 63 ? 134.593 121.172 155.083 1.00 32.43 63 GLU B O 1
ATOM 9456 N N . ILE F 2 64 ? 135.833 121.904 156.812 1.00 31.75 64 ILE B N 1
ATOM 9457 C CA . ILE F 2 64 ? 136.167 120.580 157.313 1.00 31.75 64 ILE B CA 1
ATOM 9458 C C . ILE F 2 64 ? 135.587 120.434 158.708 1.00 31.75 64 ILE B C 1
ATOM 9459 O O . ILE F 2 64 ? 135.845 121.265 159.581 1.00 31.75 64 ILE B O 1
ATOM 9464 N N . LEU F 2 65 ? 134.806 119.385 158.915 1.00 35.76 65 LEU B N 1
ATOM 9465 C CA . LEU F 2 65 ? 134.252 119.070 160.220 1.00 35.76 65 LEU B CA 1
ATOM 9466 C C . LEU F 2 65 ? 135.040 117.928 160.841 1.00 35.76 65 LEU B C 1
ATOM 9467 O O . LEU F 2 65 ? 135.126 116.840 160.270 1.00 35.76 65 LEU B O 1
ATOM 9472 N N . THR F 2 66 ? 135.634 118.187 161.998 1.00 40.19 66 THR B N 1
ATOM 9473 C CA . THR F 2 66 ? 136.434 117.205 162.711 1.00 40.19 66 THR B CA 1
ATOM 9474 C C . THR F 2 66 ? 135.806 116.946 164.068 1.00 40.19 66 THR B C 1
ATOM 9475 O O . THR F 2 66 ? 135.173 117.835 164.640 1.00 40.19 66 THR B O 1
ATOM 9479 N N . GLU F 2 67 ? 135.982 115.729 164.585 1.00 45.75 67 GLU B N 1
ATOM 9480 C CA . GLU F 2 67 ? 135.475 115.433 165.920 1.00 45.75 67 GLU B CA 1
ATOM 9481 C C . GLU F 2 67 ? 136.301 116.111 167.000 1.00 45.75 67 GLU B C 1
ATOM 9482 O O . GLU F 2 67 ? 135.747 116.562 168.006 1.00 45.75 67 GLU B O 1
ATOM 9488 N N . THR F 2 68 ? 137.610 116.202 166.817 1.00 46.36 68 THR B N 1
ATOM 9489 C CA . THR F 2 68 ? 138.489 116.749 167.833 1.00 46.36 68 THR B CA 1
ATOM 9490 C C . THR F 2 68 ? 139.030 118.101 167.401 1.00 46.36 68 THR B C 1
ATOM 9491 O O . THR F 2 68 ? 139.225 118.372 166.215 1.00 46.36 68 THR B O 1
ATOM 9495 N N . ARG F 2 69 ? 139.263 118.951 168.398 1.00 45.97 69 ARG B N 1
ATOM 9496 C CA . ARG F 2 69 ? 139.895 120.244 168.182 1.00 45.97 69 ARG B CA 1
ATOM 9497 C C . ARG F 2 69 ? 141.347 120.085 167.764 1.00 45.97 69 ARG B C 1
ATOM 9498 O O . ARG F 2 69 ? 141.865 120.909 167.001 1.00 45.97 69 ARG B O 1
ATOM 9506 N N . GLU F 2 70 ? 141.996 119.006 168.206 1.00 48.96 70 GLU B N 1
ATOM 9507 C CA . GLU F 2 70 ? 143.427 118.862 167.979 1.00 48.96 70 GLU B CA 1
ATOM 9508 C C . GLU F 2 70 ? 143.715 118.460 166.542 1.00 48.96 70 GLU B C 1
ATOM 9509 O O . GLU F 2 70 ? 144.799 118.734 166.020 1.00 48.96 70 GLU B O 1
ATOM 9515 N N . MET F 2 71 ? 142.762 117.792 165.893 1.00 46.32 71 MET B N 1
ATOM 9516 C CA . MET F 2 71 ? 142.930 117.444 164.489 1.00 46.32 71 MET B CA 1
ATOM 9517 C C . MET F 2 71 ? 142.780 118.670 163.602 1.00 46.32 71 MET B C 1
ATOM 9518 O O . MET F 2 71 ? 143.532 118.843 162.637 1.00 46.32 71 MET B O 1
ATOM 9523 N N . ALA F 2 72 ? 141.823 119.541 163.926 1.00 43.28 72 ALA B N 1
ATOM 9524 C CA . ALA F 2 72 ? 141.566 120.713 163.099 1.00 43.28 72 ALA B CA 1
ATOM 9525 C C . ALA F 2 72 ? 142.702 121.720 163.193 1.00 43.28 72 ALA B C 1
ATOM 9526 O O . ALA F 2 72 ? 142.985 122.433 162.226 1.00 43.28 72 ALA B O 1
ATOM 9528 N N . GLU F 2 73 ? 143.369 121.790 164.344 1.00 45.30 73 GLU B N 1
ATOM 9529 C CA . GLU F 2 73 ? 144.571 122.603 164.445 1.00 45.30 73 GLU B CA 1
ATOM 9530 C C . GLU F 2 73 ? 145.765 121.951 163.769 1.00 45.30 73 GLU B C 1
ATOM 9531 O O . GLU F 2 73 ? 146.747 122.638 163.486 1.00 45.30 73 GLU B O 1
ATOM 9537 N N . GLU F 2 74 ? 145.709 120.649 163.500 1.00 45.63 74 GLU B N 1
ATOM 9538 C CA . GLU F 2 74 ? 146.842 119.984 162.874 1.00 45.63 74 GLU B CA 1
ATOM 9539 C C . GLU F 2 74 ? 146.776 120.105 161.358 1.00 45.63 74 GLU B C 1
ATOM 9540 O O . GLU F 2 74 ? 147.811 120.092 160.687 1.00 45.63 74 GLU B O 1
ATOM 9546 N N . ILE F 2 75 ? 145.571 120.235 160.802 1.00 42.28 75 ILE B N 1
ATOM 9547 C CA . ILE F 2 75 ? 145.434 120.557 159.385 1.00 42.28 75 ILE B CA 1
ATOM 9548 C C . ILE F 2 75 ? 145.823 122.006 159.141 1.00 42.28 75 ILE B C 1
ATOM 9549 O O . ILE F 2 75 ? 146.477 122.332 158.145 1.00 42.28 75 ILE B O 1
ATOM 9554 N N . ALA F 2 76 ? 145.446 122.893 160.062 1.00 40.87 76 ALA B N 1
ATOM 9555 C CA . ALA F 2 76 ? 145.713 124.315 159.891 1.00 40.87 76 ALA B CA 1
ATOM 9556 C C . ALA F 2 76 ? 147.192 124.629 160.053 1.00 40.87 76 ALA B C 1
ATOM 9557 O O . ALA F 2 76 ? 147.708 125.538 159.398 1.00 40.87 76 ALA B O 1
ATOM 9559 N N . ASP F 2 77 ? 147.893 123.893 160.916 1.00 43.28 77 ASP B N 1
ATOM 9560 C CA . ASP F 2 77 ? 149.329 124.100 161.053 1.00 43.28 77 ASP B CA 1
ATOM 9561 C C . ASP F 2 77 ? 150.080 123.596 159.830 1.00 43.28 77 ASP B C 1
ATOM 9562 O O . ASP F 2 77 ? 151.132 124.133 159.478 1.00 43.28 77 ASP B O 1
ATOM 9567 N N . ARG F 2 78 ? 149.557 122.568 159.167 1.00 43.39 78 ARG B N 1
ATOM 9568 C CA . ARG F 2 78 ? 150.256 122.022 158.012 1.00 43.39 78 ARG B CA 1
ATOM 9569 C C . ARG F 2 78 ? 150.035 122.877 156.775 1.00 43.39 78 ARG B C 1
ATOM 9570 O O . ARG F 2 78 ? 150.905 122.949 155.904 1.00 43.39 78 ARG B O 1
ATOM 9578 N N . VAL F 2 79 ? 148.875 123.524 156.671 1.00 40.02 79 VAL B N 1
ATOM 9579 C CA . VAL F 2 79 ? 148.588 124.357 155.507 1.00 40.02 79 VAL B CA 1
ATOM 9580 C C . VAL F 2 79 ? 149.312 125.691 155.623 1.00 40.02 79 VAL B C 1
ATOM 9581 O O . VAL F 2 79 ? 149.932 126.167 154.666 1.00 40.02 79 VAL B O 1
ATOM 9585 N N . ALA F 2 80 ? 149.278 126.295 156.810 1.00 38.90 80 ALA B N 1
ATOM 9586 C CA . ALA F 2 80 ? 149.798 127.648 156.974 1.00 38.90 80 ALA B CA 1
ATOM 9587 C C . ALA F 2 80 ? 151.320 127.682 156.955 1.00 38.90 80 ALA B C 1
ATOM 9588 O O . ALA F 2 80 ? 151.915 128.693 156.570 1.00 38.90 80 ALA B O 1
ATOM 9590 N N . VAL F 2 81 ? 151.972 126.600 157.381 1.00 41.34 81 VAL B N 1
ATOM 9591 C CA . VAL F 2 81 ? 153.426 126.531 157.271 1.00 41.34 81 VAL B CA 1
ATOM 9592 C C . VAL F 2 81 ? 153.840 126.335 155.821 1.00 41.34 81 VAL B C 1
ATOM 9593 O O . VAL F 2 81 ? 154.789 126.968 155.344 1.00 41.34 81 VAL B O 1
ATOM 9597 N N . LYS F 2 82 ? 153.098 125.518 155.080 1.00 41.40 82 LYS B N 1
ATOM 9598 C CA . LYS F 2 82 ? 153.490 125.162 153.723 1.00 41.40 82 LYS B CA 1
ATOM 9599 C C . LYS F 2 82 ? 153.217 126.283 152.727 1.00 41.40 82 LYS B C 1
ATOM 9600 O O . LYS F 2 82 ? 154.062 126.581 151.880 1.00 41.40 82 LYS B O 1
ATOM 9606 N N . TYR F 2 83 ? 152.047 126.916 152.801 1.00 39.44 83 TYR B N 1
ATOM 9607 C CA . TYR F 2 83 ? 151.614 127.798 151.724 1.00 39.44 83 TYR B CA 1
ATOM 9608 C C . TYR F 2 83 ? 151.388 129.243 152.125 1.00 39.44 83 TYR B C 1
ATOM 9609 O O . TYR F 2 83 ? 151.359 130.102 151.248 1.00 39.44 83 TYR B O 1
ATOM 9618 N N . PHE F 2 84 ? 151.229 129.552 153.403 1.00 38.06 84 PHE B N 1
ATOM 9619 C CA . PHE F 2 84 ? 150.777 130.892 153.746 1.00 38.06 84 PHE B CA 1
ATOM 9620 C C . PHE F 2 84 ? 151.906 131.902 153.865 1.00 38.06 84 PHE B C 1
ATOM 9621 O O . PHE F 2 84 ? 151.644 133.054 154.218 1.00 38.06 84 PHE B O 1
ATOM 9629 N N . ASN F 2 85 ? 153.147 131.511 153.588 1.00 41.81 85 ASN B N 1
ATOM 9630 C CA . ASN F 2 85 ? 154.195 132.511 153.435 1.00 41.81 85 ASN B CA 1
ATOM 9631 C C . ASN F 2 85 ? 154.177 133.118 152.043 1.00 41.81 85 ASN B C 1
ATOM 9632 O O . ASN F 2 85 ? 154.608 134.259 151.859 1.00 41.81 85 ASN B O 1
ATOM 9637 N N . ASP F 2 86 ? 153.672 132.380 151.060 1.00 40.86 86 ASP B N 1
ATOM 9638 C CA . ASP F 2 86 ? 153.698 132.800 149.669 1.00 40.86 86 ASP B CA 1
ATOM 9639 C C . ASP F 2 86 ? 152.324 133.036 149.071 1.00 40.86 86 ASP B C 1
ATOM 9640 O O . ASP F 2 86 ? 152.212 133.774 148.094 1.00 40.86 86 ASP B O 1
ATOM 9645 N N . TYR F 2 87 ? 151.282 132.425 149.620 1.00 37.54 87 TYR B N 1
ATOM 9646 C CA . TYR F 2 87 ? 149.938 132.536 149.083 1.00 37.54 87 TYR B CA 1
ATOM 9647 C C . TYR F 2 87 ? 149.037 133.285 150.052 1.00 37.54 87 TYR B C 1
ATOM 9648 O O . TYR F 2 87 ? 149.304 133.366 151.251 1.00 37.54 87 TYR B O 1
ATOM 9657 N N . ALA F 2 88 ? 147.960 133.836 149.511 1.00 35.01 88 ALA B N 1
ATOM 9658 C CA . ALA F 2 88 ? 146.962 134.532 150.303 1.00 35.01 88 ALA B CA 1
ATOM 9659 C C . ALA F 2 88 ? 146.116 133.530 151.070 1.00 35.01 88 ALA B C 1
ATOM 9660 O O . ALA F 2 88 ? 145.852 132.425 150.597 1.00 35.01 88 ALA B O 1
ATOM 9662 N N . GLY F 2 89 ? 145.691 133.919 152.265 1.00 32.92 89 GLY B N 1
ATOM 9663 C CA . GLY F 2 89 ? 144.896 132.994 153.038 1.00 32.92 89 GLY B CA 1
ATOM 9664 C C . GLY F 2 89 ? 144.474 133.399 154.431 1.00 32.92 89 GLY B C 1
ATOM 9665 O O . GLY F 2 89 ? 145.143 134.194 155.092 1.00 32.92 89 GLY B O 1
ATOM 9666 N N . ILE F 2 90 ? 143.353 132.843 154.884 1.00 31.69 90 ILE B N 1
ATOM 9667 C CA . ILE F 2 90 ? 142.900 132.974 156.260 1.00 31.69 90 ILE B CA 1
ATOM 9668 C C . ILE F 2 90 ? 142.344 131.623 156.694 1.00 31.69 90 ILE B C 1
ATOM 9669 O O . ILE F 2 90 ? 141.827 130.852 155.882 1.00 31.69 90 ILE B O 1
ATOM 9674 N N . ILE F 2 91 ? 142.532 131.297 157.970 1.00 33.05 91 ILE B N 1
ATOM 9675 C CA . ILE F 2 91 ? 142.046 130.053 158.552 1.00 33.05 91 ILE B CA 1
ATOM 9676 C C . ILE F 2 91 ? 141.379 130.380 159.874 1.00 33.05 91 ILE B C 1
ATOM 9677 O O . ILE F 2 91 ? 142.020 130.932 160.771 1.00 33.05 91 ILE B O 1
ATOM 9682 N N . TYR F 2 92 ? 140.104 130.036 160.005 1.00 31.93 92 TYR B N 1
ATOM 9683 C CA . TYR F 2 92 ? 139.408 130.212 161.267 1.00 31.93 92 TYR B CA 1
ATOM 9684 C C . TYR F 2 92 ? 138.637 128.948 161.597 1.00 31.93 92 TYR B C 1
ATOM 9685 O O . TYR F 2 92 ? 138.473 128.062 160.762 1.00 31.93 92 TYR B O 1
ATOM 9694 N N . ILE F 2 93 ? 138.165 128.866 162.835 1.00 34.04 93 ILE B N 1
ATOM 9695 C CA . ILE F 2 93 ? 137.509 127.665 163.330 1.00 34.04 93 ILE B CA 1
ATOM 9696 C C . ILE F 2 93 ? 136.325 128.071 164.198 1.00 34.04 93 ILE B C 1
ATOM 9697 O O . ILE F 2 93 ? 136.435 128.958 165.048 1.00 34.04 93 ILE B O 1
ATOM 9702 N N . CYS F 2 94 ? 135.176 127.468 163.936 1.00 38.47 94 CYS B N 1
ATOM 9703 C CA . CYS F 2 94 ? 133.963 127.661 164.711 1.00 38.47 94 CYS B CA 1
ATOM 9704 C C . CYS F 2 94 ? 133.534 126.321 165.290 1.00 38.47 94 CYS B C 1
ATOM 9705 O O . CYS F 2 94 ? 134.069 125.272 164.936 1.00 38.47 94 CYS B O 1
ATOM 9708 N N . SER F 2 95 ? 132.564 126.349 166.193 1.00 39.39 95 SER B N 1
ATOM 9709 C CA . SER F 2 95 ? 132.104 125.138 166.854 1.00 39.39 95 SER B CA 1
ATOM 9710 C C . SER F 2 95 ? 130.699 124.788 166.391 1.00 39.39 95 SER B C 1
ATOM 9711 O O . SER F 2 95 ? 129.824 125.652 166.328 1.00 39.39 95 SER B O 1
ATOM 9714 N N . ALA F 2 96 ? 130.482 123.516 166.080 1.00 37.50 96 ALA B N 1
ATOM 9715 C CA . ALA F 2 96 ? 129.207 123.063 165.551 1.00 37.50 96 ALA B CA 1
ATOM 9716 C C . ALA F 2 96 ? 128.814 121.758 166.227 1.00 37.50 96 ALA B C 1
ATOM 9717 O O . ALA F 2 96 ? 129.534 121.228 167.072 1.00 37.50 96 ALA B O 1
ATOM 9719 N N . GLU F 2 97 ? 127.640 121.255 165.860 1.00 37.63 97 GLU B N 1
ATOM 9720 C CA . GLU F 2 97 ? 127.134 119.973 166.333 1.00 37.63 97 GLU B CA 1
ATOM 9721 C C . GLU F 2 97 ? 126.552 119.219 165.156 1.00 37.63 97 GLU B C 1
ATOM 9722 O O . GLU F 2 97 ? 125.627 119.710 164.509 1.00 37.63 97 GLU B O 1
ATOM 9728 N N . VAL F 2 98 ? 127.068 118.030 164.892 1.00 38.09 98 VAL B N 1
ATOM 9729 C CA . VAL F 2 98 ? 126.614 117.225 163.766 1.00 38.09 98 VAL B CA 1
ATOM 9730 C C . VAL F 2 98 ? 125.407 116.412 164.197 1.00 38.09 98 VAL B C 1
ATOM 9731 O O . VAL F 2 98 ? 125.461 115.685 165.192 1.00 38.09 98 VAL B O 1
ATOM 9735 N N . LEU F 2 99 ? 124.314 116.536 163.451 1.00 37.14 99 LEU B N 1
ATOM 9736 C CA . LEU F 2 99 ? 123.092 115.809 163.753 1.00 37.14 99 LEU B CA 1
ATOM 9737 C C . LEU F 2 99 ? 122.980 114.514 162.969 1.00 37.14 99 LEU B C 1
ATOM 9738 O O . LEU F 2 99 ? 122.428 113.535 163.474 1.00 37.14 99 LEU B O 1
ATOM 9743 N N . TYR F 2 100 ? 123.471 114.499 161.733 1.00 37.98 100 TYR B N 1
ATOM 9744 C CA . TYR F 2 100 ? 123.380 113.335 160.869 1.00 37.98 100 TYR B CA 1
ATOM 9745 C C . TYR F 2 100 ? 124.613 113.272 159.986 1.00 37.98 100 TYR B C 1
ATOM 9746 O O . TYR F 2 100 ? 125.286 114.273 159.755 1.00 37.98 100 TYR B O 1
ATOM 9755 N N . GLY F 2 101 ? 124.891 112.081 159.481 1.00 44.32 101 GLY B N 1
ATOM 9756 C CA . GLY F 2 101 ? 126.068 111.855 158.671 1.00 44.32 101 GLY B CA 1
ATOM 9757 C C . GLY F 2 101 ? 126.627 110.479 158.940 1.00 44.32 101 GLY B C 1
ATOM 9758 O O . GLY F 2 101 ? 126.833 110.108 160.096 1.00 44.32 101 GLY B O 1
ATOM 9759 N N . HIS F 2 102 ? 126.883 109.714 157.887 1.00 48.87 102 HIS B N 1
ATOM 9760 C CA . HIS F 2 102 ? 127.184 108.303 158.068 1.00 48.87 102 HIS B CA 1
ATOM 9761 C C . HIS F 2 102 ? 128.635 108.041 158.428 1.00 48.87 102 HIS B C 1
ATOM 9762 O O . HIS F 2 102 ? 128.907 107.171 159.261 1.00 48.87 102 HIS B O 1
ATOM 9769 N N . THR F 2 103 ? 129.576 108.767 157.835 1.00 47.80 103 THR B N 1
ATOM 9770 C CA . THR F 2 103 ? 130.975 108.512 158.142 1.00 47.80 103 THR B CA 1
ATOM 9771 C C . THR F 2 103 ? 131.463 109.326 159.331 1.00 47.80 103 THR B C 1
ATOM 9772 O O . THR F 2 103 ? 132.501 109.008 159.915 1.00 47.80 103 THR B O 1
ATOM 9776 N N . PHE F 2 104 ? 130.727 110.365 159.714 1.00 46.29 104 PHE B N 1
ATOM 9777 C CA . PHE F 2 104 ? 131.101 111.144 160.887 1.00 46.29 104 PHE B CA 1
ATOM 9778 C C . PHE F 2 104 ? 130.609 110.468 162.155 1.00 46.29 104 PHE B C 1
ATOM 9779 O O . PHE F 2 104 ? 131.400 110.125 163.038 1.00 46.29 104 PHE B O 1
ATOM 9787 N N . CYS F 2 105 ? 129.297 110.270 162.258 1.00 54.56 105 CYS B N 1
ATOM 9788 C CA . CYS F 2 105 ? 128.725 109.715 163.476 1.00 54.56 105 CYS B CA 1
ATOM 9789 C C . CYS F 2 105 ? 128.924 108.209 163.549 1.00 54.56 105 CYS B C 1
ATOM 9790 O O . CYS F 2 105 ? 128.859 107.623 164.634 1.00 54.56 105 CYS B O 1
ATOM 9793 N N . GLY F 2 106 ? 129.164 107.569 162.411 1.00 61.99 106 GLY B N 1
ATOM 9794 C CA . GLY F 2 106 ? 129.295 106.136 162.365 1.00 61.99 106 GLY B CA 1
ATOM 9795 C C . GLY F 2 106 ? 127.965 105.479 162.062 1.00 61.99 106 GLY B C 1
ATOM 9796 O O . GLY F 2 106 ? 126.938 106.148 161.906 1.00 61.99 106 GLY B O 1
ATOM 9797 N N . PRO F 2 107 ? 127.959 104.148 161.967 1.00 70.52 107 PRO B N 1
ATOM 9798 C CA . PRO F 2 107 ? 126.692 103.432 161.761 1.00 70.52 107 PRO B CA 1
ATOM 9799 C C . PRO F 2 107 ? 125.828 103.372 163.009 1.00 70.52 107 PRO B C 1
ATOM 9800 O O . PRO F 2 107 ? 124.637 103.055 162.909 1.00 70.52 107 PRO B O 1
ATOM 9804 N N . GLU F 2 108 ? 126.407 103.663 164.178 1.00 73.67 108 GLU B N 1
ATOM 9805 C CA . GLU F 2 108 ? 125.657 103.640 165.427 1.00 73.67 108 GLU B CA 1
ATOM 9806 C C . GLU F 2 108 ? 124.665 104.792 165.471 1.00 73.67 108 GLU B C 1
ATOM 9807 O O . GLU F 2 108 ? 123.522 104.609 165.911 1.00 73.67 108 GLU B O 1
ATOM 9813 N N . GLY F 2 109 ? 125.054 105.980 165.016 1.00 68.99 109 GLY B N 1
ATOM 9814 C CA . GLY F 2 109 ? 124.151 107.107 164.948 1.00 68.99 109 GLY B CA 1
ATOM 9815 C C . GLY F 2 109 ? 124.494 108.200 165.939 1.00 68.99 109 GLY B C 1
ATOM 9816 O O . GLY F 2 109 ? 125.270 108.015 166.879 1.00 68.99 109 GLY B O 1
ATOM 9817 N N . CYS F 2 110 ? 123.888 109.361 165.720 1.00 60.87 110 CYS B N 1
ATOM 9818 C CA . CYS F 2 110 ? 124.112 110.516 166.578 1.00 60.87 110 CYS B CA 1
ATOM 9819 C C . CYS F 2 110 ? 122.876 111.400 166.632 1.00 60.87 110 CYS B C 1
ATOM 9820 O O . CYS F 2 110 ? 122.979 112.602 166.860 1.00 60.87 110 CYS B O 1
#

Nearest PDB structures (foldseek):
  7egk-assembly1_E  TM=1.003E+00  e=1.071E-42  Synechocystis sp. PCC 6803 substr. Kazusa
  7egl-assembly1_A  TM=9.934E-01  e=3.149E-38  Synechocystis sp. PCC 6803 substr. Kazusa
  7cyf-assembly1_C  TM=9.959E-01  e=8.095E-37  Synechocystis sp. PCC 6803 substr. Kazusa
  7cye-assembly1_C  TM=9.032E-01  e=6.382E-31  Synechocystis sp. PCC 6803 substr. Kazusa
  3zuy-assembly1_A  TM=5.336E-01  e=1.042E-03  Neisseria meningitidis